Protein 8Q0P (pdb70)

B-factor: mean 51.26, std 19.12, range [24.91, 151.83]

Sequence (1398 aa):
TTLLHNAKAQVTTPCGASHYMRHITRQAESALQAGLKTAQSALSEAAKAIETIKTETKNFLAGFAAAAELAGQQTIVSEIKSAQVQDVNTLTAAQAVTTPGIIQVKPKLTIASTAACFNDDGSPVSGEPTLKFFVVSANTPGTTHNELLTICGHGSTGTAPSTGCQNDATSIGIKGGDFLKTAAVTTTRLASSAGKTYPAITSTTTIPNDKTLNKAVTAIRELETAVAALDAISDTLLHNAKAQVTTPCGASHYMRHITRQAESALQAGLKTAQSASEAAKAIETIKTETKNFLAGFAAAAELAGQQTIVSEIKSAQVQDVNTLTAAQAVTTPGIIQVKPKLTIASTAACFNDDGSPVGEPTLKFFVVSANTPGTTHNELLTICGHGSTGTAPSTGCQNDATSIGIKGGDFLKTAAVTTTRLASSAGKTYPAITSTTTIPNDKTLNKAVTAIRELETAVAALDAITTLLHNAKAQVTTPCGASHYMRHITRQAESSALQAGLKTAQSALSEAAKAIETIKTETKNFLAGFAAAAELAGQQTIVSEIKSAQQVQDVNTLTAAQAVTTPGIIQVKPKLTIASTAACFNDDGSPVGEPTLKFFVVSANTPGTTHNELLTICGHGSTGTAPSTGCQNDATSIGIKGGDFLKTAAVTTTRLASSAGKTTYPAITSTTTIPNDKTLNKAVTAIRELETAVAALDAISDTLLHNAKAQVTTPCGASHYMRHITRQAESALQAGLKTAQSALSEAAKAIETIKTETKNFLAGFAAAAELAGQQTIVSEIKSAQVQDVNTLTAAQAVTTPGIIQVKPKLTIASTAACFNDDGSPVGEPTLKFFVVSANTTPGTTHNELLTICGHGSTGTTAPSTGCQNDATSIIGIKGGDFLKTAAVTTTRLASSAGKTYPAITSTTTIPNDKTLNKAVTAIRELETAVAALDAISTTLLHNAKAQVTTPCGASHYMRHITRQAESALQAGLKTAQSALETSEAAKAIETIKTETKNFLAGFAAAAELAGQQTIVSEIKSAQVQDVNTLTAAQAVTTPGIIQVKPKLTIASTAACFNDDGSPVGEPTLKFFVVSANTPGTTHNELLTICGHGSTGTAPSTGCQNDATSSIIGIKGGDFLKTAAVTTTRLASSAGKTYPAITSTTTIPNDKTLNKAVTAIRELETAVAALDAISTLLHNAKAQVTTPCGASHYMRHITRQAESALQAGLKTAQSALSEAAKAIETIKTETKNFLAGFAAAAELAGQQTIVSEIKSAQQVQDVNTLTAAQAVTTPGIIQVKPKLTIASTAACFNDDGSPVGEPTLKFFVVSANTPGTTHNELLTICGHGSSTGTAPSTGCQNDATSIGIKGGDFLKTAAVTTTRLASSAGKTYPAITSTTTIPNDKTLNKAVTAIRELETAVAALDAIS

Secondary structure (DSSP, 8-state):
----S-TT----SHHHHHHHHHHHHHHHHHHHHHHHHHHHHT--HHHHHHHHHHHHHHHHHHHHHHHHHHHHHHHHHHHHTT-EEPPEEEEEHHHHTSTTT--B--EE----SSSTTB-TTS-B-----EEEEEEEEEPPPPSSTTSSSEEEEESSTT--GGG--BS--SEEEEE-EESEEEEEEEEE-EE-SSSEEPPPP--TTSBS-HHHHHHHHHHHHHHHHHHHHHHHHT-/---S-TT----SHHHHHHHHHHHHHHHHHHHHHHHHHHH---HHHHHHHHHHHTHHHHHHHHHHHHHHHHHHHHHHHHTT-EEPPEEEEETTTTTSTTT--B--EE----SSSTTB-TTS-B----EEEEEEEEEPPPPSSTTSSSEEEEESSTT--GGG---S--SEEEEE-EESEEEEEEEEE-EEETTEEEPPPP--SSSBS-HHHHHHHHHHHHHHHHHHHHHHH-/----S-TT----SHHHHHHHHHHHHHHHHHHHHHHHHHHHHH--HHHHHHHHHHHHHHHHHHHHHHHHHHHHHHHHHHHHTT-EEPPEEEEEGGGTTSTTT--B--EE----SSSTTB-TTS-B----EEEEEEEEEPPPPSSTTSSSEEEEESSTT--GGG---S--SEEEEE-EESEEEEEEEEE-EEETTEEEPPPP--TTSBS-HHHHHHHHHHHHHHHHHHHHHHHH--/---S-TT----SHHHHHHHHHHHHHHHHHHHHHHHHHHHHT--HHHHHHHHHHHHHHHHHHHHHHHHHHHHHHHHHHHHTT-EEPPEEEEEHHHHTSTTT--B--EE----SSSTTB-TTS-B----EEEEEEEEEPPPPSSTTSSSEEEEESSTT--GGG---S--SEEEEE-EESEEEEEEEEE-EE-SS-EEPPPP--SSSBS-HHHHHHHHHHHHHHHHHHHHHHHT-/----S-SS----SHHHHHHHHHHHHHHHHHHHHHHHHHHHHHHH--HHHHHHHHHHHHHHHHHHHHHHHHHHHHHHHHHHHHTT-EEPPEEEEETTTTTSTTT--B--EE----SSSTTB-TTS-B----EEEEEEEEEPPPPSSTTSSSEEEEESSTT--GGG---S--SEEEEE-EESEEEEEEEEE-EEETTEEEPPPP--SSSBS-HHHHHHHHHHHHHHHHHHHHHHTT-/---S-TT----SHHHHHHHHHHHHHHHHHHHHHHHHHHHHT--HHHHHHHHHHHHHHHHHHHHHHHHHHHHHHHHHHHHTT-EEPPEEEEEGGGTTSTTT--B--EE----SSSTTB-TTS-B----EEEEEEEEEPPPPSSTTSSSEEEEESSTT--GGG---S--SEEEEE-EESEEEEEEEEE-EEETTEEEPPPP--SSSBS-HHHHHHHHHHHHHHHHHHHHHHHH-

Solvent-accessible surface area: 55932 Å² total; per-residue (Å²): 142,41,118,10,30,52,105,100,37,146,13,83,49,6,21,9,1,0,23,18,0,33,37,1,13,136,49,0,38,50,2,10,43,50,0,2,124,40,0,44,87,47,110,126,63,7,52,98,1,9,83,37,4,40,93,34,6,144,49,4,2,43,0,3,16,11,0,2,26,0,0,0,5,0,2,1,0,18,20,4,83,32,1,73,3,64,67,20,80,3,44,50,15,68,99,0,0,16,75,140,22,12,5,35,0,74,11,97,12,85,42,29,95,25,11,5,8,25,58,116,122,41,42,77,66,90,130,68,18,54,0,47,0,19,3,0,23,30,26,87,22,5,85,32,63,71,67,62,0,0,1,1,0,28,33,62,75,49,23,38,1,90,102,20,9,75,82,50,20,81,0,0,0,0,46,4,18,61,2,9,101,43,54,46,22,73,3,63,34,88,75,43,134,108,38,79,66,20,57,77,6,122,13,101,92,18,0,3,7,16,103,13,0,41,94,10,6,82,18,0,47,62,0,12,59,0,3,62,28,3,21,67,14,59,144,66,142,10,32,44,107,188,32,166,21,96,59,4,25,24,0,0,32,21,0,25,36,0,12,134,50,0,37,53,1,12,46,59,3,1,141,52,3,53,75,102,109,107,13,36,120,2,2,80,29,4,40,86,29,7,140,39,4,1,50,0,4,19,12,0,2,28,0,0,0,3,1,3,1,0,17,18,2,87,31,3,55,3,64,74,16,79,3,43,45,14,68,80,0,0,11,59,117,23,10,5,36,0,65,9,77,20,78,44,27,95,24,11,6,9,27,51,127,120,34,48,80,119,126,65,19,57,0,60,0,19,5,0,22,32,24,75,24,4,86,33,56,38,52,52,0,0,0,0,0,18,32,62,77,48,20,38,2,27,14,0,1,49,95,48,20,80,0,0,0,0,25,6,23,74,1,8,74,52,60,27,7,18,0,61,34,103,67,64,133,75,39,86,60,24,49,68,4,30,4,88,91,11,0,5,5,13,92,11,0,39,96,9,7,90,21,0,53,65,0,13,60,0,3,62,36,5,62,92,60,138,32,125,10,33,31,102,173,39,160,22,95,65,4,23,22,0,0,30,19,1,26,30,0,12,133,49,0,24,50,1,12,41,42,0,1,74,47,1,53,90,54,81,105,129,4,38,156,6,4,91,38,4,32,82,35,6,144,51,5,1,42,0,4,16,8,0,2,26,0,0,0,4,0,3,1,0,16,20,2,76,34,0,51,3,63,68,17,82,2,45,45,16,68,100,0,0,18,75,138,22,11,5,37,0,63,8,86,19,77,43,30,94,26,12,5,10,28,61,121,124,41,47,82,104,76,53,21,53,0,58,0,21,2,0,26,31,21,86,23,4,88,34,62,70,67,64,0,0,0,0,0,28,32,62,72,49,20,38,1,88,104,20,8,76,90,48,20,74,0,1,0,0,42,5,22,72,2,8,92,51,54,46,24,74,4,64,37,85,79,41,135,108,37,84,56,22,54,76,5,122,13,99,92,17,0,3,7,18,98,14,0,39,97,12,8,84,17,0,46,60,0,14,61,0,4,61,30,3,21,71,34,45,117,75,144,11,31,56,108,102,37,165,19,79,67,4,23,23,0,0,30,21,0,28,37,0,12,133,48,0,40,57,1,12,42,48,0,1,124,42,1,55,89,44,96,122,137,5,39,62,2,2,87,36,3,48,84,33,6,136,54,4,0,45,0,4,18,10,0,2,30,1,0,0,4,1,3,1,0,17,18,3,88,32,3,54,3,68,71,18,83,3,45,47,15,68,97,1,1,18,76,137,21,11,6,36,0,65,9,86,21,75,46,29,97,30,11,5,8,20,65,121,118,36,45,80,114,133,68,14,55,0,59,0,19,4,0,23,30,18,87,32,4,89,31,63,65,66,66,0,0,0,1,0,22,31,62,74,48,26,39,2,94,101,19,11,74,95,47,18,80,0,1,0,0,40,5,23,70,2,7,88,49,57,46,24,72,7,59,38,111,63,62,127,108,31,89,87,19,63,83,13,120,14,91,90,13,0,4,7,15,98,13,0,41,93,12,6,88,17,1,54,64,0,11,59,0,3,63,27,4,52,85,30,105,156,37,128,11,32,56,97,182,31,158,22,93,65,6,23,24,0,0,29,20,0,27,42,1,12,126,47,0,34,48,0,6,47,33,0,1,95,34,2,35,62,38,39,114,154,122,118,8,40,131,6,1,80,21,3,60,79,33,1,144,52,1,1,45,0,5,17,12,0,2,25,0,0,0,4,0,3,1,0,20,21,1,78,33,1,76,3,69,69,19,82,4,44,47,15,68,100,1,0,18,76,137,24,11,5,35,0,61,9,84,13,79,43,28,100,30,12,6,10,28,60,114,121,35,45,80,108,108,39,21,54,0,59,0,18,3,0,24,31,22,75,24,3,86,31,56,40,61,52,0,0,0,1,0,17,33,63,76,50,18,34,2,23,9,1,0,50,96,50,20,80,0,1,0,0,29,5,23,66,2,9,62,57,54,30,3,16,1,62,38,106,69,48,131,107,34,79,69,17,47,68,3,28,6,88,91,14,0,4,8,18,89,12,0,38,94,13,5,87,18,0,56,64,0,14,60,0,4,63,30,2,31,88,32,99,72,148,9,32,54,96,182,31,153,18,98,62,5,25,25,1,0,31,21,2,28,34,0,12,138,47,0,41,58,2,10,51,47,0,1,116,27,0,52,77,47,95,128,144,8,26,64,5,4,78,49,3,47,81,29,6,130,47,3,2,48,0,3,17,11,0,2,30,0,0,0,4,0,3,1,0,12,20,1,87,36,0,62,1,62,74,18,82,3,45,46,15,68,98,0,0,19,75,138,24,10,6,35,0,66,9,85,14,75,46,27,98,27,11,8,10,27,58,104,125,43,44,84,109,128,70,16,56,0,60,0,20,5,0,22,30,16,85,22,4,86,30,64,68,70,66,0,0,0,1,0,20,30,66,73,50,19,37,1,95,103,20,10,76,95,48,20,78,0,1,0,0,38,5,23,82,1,6,90,54,62,45,24,71,6,64,34,115,60,61,134,109,33,81,87,19,61,84,13,121,14,90,90,14,0,4,5,15,96,12,0,38,94,12,6,86,19,0,54,67,0,13,64,0,5,62,30,2,52,76,38,87

Structure (mmCIF, N/CA/C/O backbone):
data_8Q0P
#
_entry.id   8Q0P
#
_cell.length_a   174.329
_cell.length_b   84.422
_cell.length_c   120.095
_cell.angle_alpha   90.00
_cell.angle_beta   100.89
_cell.angle_gamma   90.00
#
_symmetry.space_group_name_H-M   'C 1 2 1'
#
loop_
_entity.id
_entity.type
_entity.pdbx_description
1 polymer 'Variant surface glycoprotein MITat 1.21'
2 water water
#
loop_
_atom_site.group_PDB
_atom_site.id
_atom_site.type_symbol
_atom_site.label_atom_id
_atom_site.label_alt_id
_atom_site.label_comp_id
_atom_site.label_asym_id
_atom_site.label_entity_id
_atom_site.label_seq_id
_atom_site.pdbx_PDB_ins_code
_atom_site.Cartn_x
_atom_site.Cartn_y
_atom_site.Cartn_z
_atom_site.occupancy
_atom_site.B_iso_or_equiv
_atom_site.auth_seq_id
_atom_site.auth_comp_id
_atom_site.auth_asym_id
_atom_site.auth_atom_id
_atom_site.pdbx_PDB_model_num
ATOM 1 N N . THR A 1 22 ? 3.015 -33.539 -81.070 1.00 95.16 22 THR A N 1
ATOM 2 C CA . THR A 1 22 ? 2.911 -33.684 -79.624 1.00 94.27 22 THR A CA 1
ATOM 3 C C . THR A 1 22 ? 1.568 -33.149 -79.120 1.00 89.57 22 THR A C 1
ATOM 4 O O . THR A 1 22 ? 1.032 -32.186 -79.670 1.00 89.51 22 THR A O 1
ATOM 8 N N . THR A 1 23 ? 1.024 -33.784 -78.081 1.00 80.84 23 THR A N 1
ATOM 9 C CA . THR A 1 23 ? -0.275 -33.407 -77.533 1.00 86.20 23 THR A CA 1
ATOM 10 C C . THR A 1 23 ? -0.095 -32.356 -76.443 1.00 75.02 23 THR A C 1
ATOM 11 O O . THR A 1 23 ? 0.692 -32.544 -75.510 1.00 70.84 23 THR A O 1
ATOM 15 N N . LEU A 1 24 ? -0.830 -31.254 -76.565 1.00 74.05 24 LEU A N 1
ATOM 16 C CA . LEU A 1 24 ? -0.731 -30.139 -75.625 1.00 67.18 24 LEU A CA 1
ATOM 17 C C . LEU A 1 24 ? -1.770 -30.342 -74.525 1.00 74.11 24 LEU A C 1
ATOM 18 O O . LEU A 1 24 ? -2.940 -29.984 -74.686 1.00 72.25 24 LEU A O 1
ATOM 23 N N . LEU A 1 25 ? -1.336 -30.914 -73.395 1.00 64.69 25 LEU A N 1
ATOM 24 C CA . LEU A 1 25 ? -2.249 -31.141 -72.277 1.00 63.90 25 LEU A CA 1
ATOM 25 C C . LEU A 1 25 ? -2.837 -29.837 -71.763 1.00 63.67 25 LEU A C 1
ATOM 26 O O . LEU A 1 25 ? -3.999 -29.791 -71.350 1.00 58.06 25 LEU A O 1
ATOM 31 N N . HIS A 1 26 ? -2.048 -28.773 -71.772 1.00 66.36 26 HIS A N 1
ATOM 32 C CA . HIS A 1 26 ? -2.442 -27.502 -71.188 1.00 66.29 26 HIS A CA 1
ATOM 33 C C . HIS A 1 26 ? -2.983 -26.573 -72.267 1.00 71.83 26 HIS A C 1
ATOM 34 O O . HIS A 1 26 ? -2.490 -26.564 -73.400 1.00 68.60 26 HIS A O 1
ATOM 41 N N . ASN A 1 27 ? -4.011 -25.806 -71.907 1.00 68.83 27 ASN A N 1
ATOM 42 C CA . ASN A 1 27 ? -4.663 -24.876 -72.825 1.00 81.48 27 ASN A CA 1
ATOM 43 C C . ASN A 1 27 ? -4.013 -23.505 -72.678 1.00 85.31 27 ASN A C 1
ATOM 44 O O . ASN A 1 27 ? -4.177 -22.839 -71.650 1.00 83.21 27 ASN A O 1
ATOM 49 N N . ALA A 1 28 ? -3.276 -23.081 -73.711 1.00 85.38 28 ALA A N 1
ATOM 50 C CA . ALA A 1 28 ? -2.590 -21.794 -73.657 1.00 85.20 28 ALA A CA 1
ATOM 51 C C . ALA A 1 28 ? -3.563 -20.624 -73.743 1.00 90.25 28 ALA A C 1
ATOM 52 O O . ALA A 1 28 ? -3.284 -19.549 -73.198 1.00 90.27 28 ALA A O 1
ATOM 54 N N . LYS A 1 29 ? -4.697 -20.806 -74.421 1.00 90.85 29 LYS A N 1
ATOM 55 C CA . LYS A 1 29 ? -5.686 -19.752 -74.596 1.00 93.39 29 LYS A CA 1
ATOM 56 C C . LYS A 1 29 ? -6.713 -19.717 -73.470 1.00 89.93 29 LYS A C 1
ATOM 57 O O . LYS A 1 29 ? -7.773 -19.101 -73.629 1.00 92.37 29 LYS A O 1
ATOM 59 N N . ALA A 1 30 ? -6.426 -20.361 -72.343 1.00 88.85 30 ALA A N 1
ATOM 60 C CA . ALA A 1 30 ? -7.314 -20.365 -71.190 1.00 92.86 30 ALA A CA 1
ATOM 61 C C . ALA A 1 30 ? -6.796 -19.381 -70.152 1.00 90.68 30 ALA A C 1
ATOM 62 O O . ALA A 1 30 ? -5.622 -19.433 -69.772 1.00 96.52 30 ALA A O 1
ATOM 64 N N . GLN A 1 31 ? -7.663 -18.482 -69.704 1.00 83.71 31 GLN A N 1
ATOM 65 C CA . GLN A 1 31 ? -7.342 -17.581 -68.603 1.00 81.80 31 GLN A CA 1
ATOM 66 C C . GLN A 1 31 ? -8.258 -17.933 -67.435 1.00 66.10 31 GLN A C 1
ATOM 67 O O . GLN A 1 31 ? -9.453 -17.619 -67.447 1.00 67.55 31 GLN A O 1
ATOM 73 N N . VAL A 1 32 ? -7.688 -18.589 -66.429 1.00 55.11 32 VAL A N 1
ATOM 74 C CA . VAL A 1 32 ? -8.442 -19.062 -65.275 1.00 51.86 32 VAL A CA 1
ATOM 75 C C . VAL A 1 32 ? -8.618 -17.895 -64.312 1.00 44.01 32 VAL A C 1
ATOM 76 O O . VAL A 1 32 ? -7.642 -17.378 -63.767 1.00 48.97 32 VAL A O 1
ATOM 80 N N . THR A 1 33 ? -9.862 -17.465 -64.113 1.00 47.46 33 THR A N 1
ATOM 81 C CA . THR A 1 33 ? -10.160 -16.402 -63.165 1.00 41.44 33 THR A CA 1
ATOM 82 C C . THR A 1 33 ? -11.322 -16.731 -62.240 1.00 44.33 33 THR A C 1
ATOM 83 O O . THR A 1 33 ? -11.739 -15.861 -61.468 1.00 39.88 33 THR A O 1
ATOM 87 N N . THR A 1 34 ? -11.883 -17.928 -62.326 1.00 40.47 34 THR A N 1
ATOM 88 C CA . THR A 1 34 ? -13.002 -18.357 -61.502 1.00 37.01 34 THR A CA 1
ATOM 89 C C . THR A 1 34 ? -12.833 -19.829 -61.186 1.00 42.47 34 THR A C 1
ATOM 90 O O . THR A 1 34 ? -12.196 -20.570 -61.948 1.00 39.79 34 THR A O 1
ATOM 94 N N . PRO A 1 35 ? -13.411 -20.297 -60.078 1.00 41.95 35 PRO A N 1
ATOM 95 C CA . PRO A 1 35 ? -13.429 -21.742 -59.807 1.00 40.82 35 PRO A CA 1
ATOM 96 C C . PRO A 1 35 ? -13.992 -22.576 -60.949 1.00 38.58 35 PRO A C 1
ATOM 97 O O . PRO A 1 35 ? -13.407 -23.610 -61.283 1.00 35.72 35 PRO A O 1
ATOM 101 N N . CYS A 1 36 ? -15.102 -22.171 -61.568 1.00 37.06 36 CYS A N 1
ATOM 102 C CA . CYS A 1 36 ? -15.599 -22.960 -62.692 1.00 41.57 36 CYS A CA 1
ATOM 103 C C . CYS A 1 36 ? -14.584 -22.981 -63.832 1.00 43.60 36 CYS A C 1
ATOM 104 O O . CYS A 1 36 ? -14.422 -24.004 -64.507 1.00 40.63 36 CYS A O 1
ATOM 107 N N . GLY A 1 37 ? -13.866 -21.872 -64.042 1.00 39.32 37 GLY A N 1
ATOM 108 C CA . GLY A 1 37 ? -12.799 -21.871 -65.032 1.00 36.96 37 GLY A CA 1
ATOM 109 C C . GLY A 1 37 ? -11.697 -22.861 -64.701 1.00 38.18 37 GLY A C 1
ATOM 110 O O . GLY A 1 37 ? -11.212 -23.581 -65.577 1.00 37.22 37 GLY A O 1
ATOM 111 N N . ALA A 1 38 ? -11.286 -22.910 -63.431 1.00 33.35 38 ALA A N 1
ATOM 112 C CA . ALA A 1 38 ? -10.266 -23.862 -63.017 1.00 37.84 38 ALA A CA 1
ATOM 113 C C . ALA A 1 38 ? -10.724 -25.298 -63.250 1.00 41.53 38 ALA A C 1
ATOM 114 O O . ALA A 1 38 ? -9.922 -26.158 -63.634 1.00 39.21 38 ALA A O 1
ATOM 116 N N . SER A 1 39 ? -12.010 -25.576 -63.038 1.00 37.54 39 SER A N 1
ATOM 117 C CA . SER A 1 39 ? -12.496 -26.935 -63.256 1.00 39.02 39 SER A CA 1
ATOM 118 C C . SER A 1 39 ? -12.474 -27.298 -64.736 1.00 33.22 39 SER A C 1
ATOM 119 O O . SER A 1 39 ? -12.097 -28.416 -65.093 1.00 38.24 39 SER A O 1
ATOM 122 N N . HIS A 1 40 ? -12.860 -26.371 -65.614 1.00 32.76 40 HIS A N 1
ATOM 123 C CA . HIS A 1 40 ? -12.806 -26.656 -67.046 1.00 42.61 40 HIS A CA 1
ATOM 124 C C . HIS A 1 40 ? -11.372 -26.816 -67.544 1.00 40.45 40 HIS A C 1
ATOM 125 O O . HIS A 1 40 ? -11.127 -27.603 -68.467 1.00 42.05 40 HIS A O 1
ATOM 132 N N . TYR A 1 41 ? -10.419 -26.078 -66.966 1.00 39.80 41 TYR A N 1
ATOM 133 C CA . TYR A 1 41 ? -9.017 -26.257 -67.342 1.00 41.24 41 TYR A CA 1
ATOM 134 C C . TYR A 1 41 ? -8.554 -27.680 -67.038 1.00 42.82 41 TYR A C 1
ATOM 135 O O . TYR A 1 41 ? -7.858 -28.302 -67.850 1.00 39.53 41 TYR A O 1
ATOM 144 N N . MET A 1 42 ? -8.943 -28.212 -65.874 1.00 38.25 42 MET A N 1
ATOM 145 C CA . MET A 1 42 ? -8.594 -29.583 -65.510 1.00 39.27 42 MET A CA 1
ATOM 146 C C . MET A 1 42 ? -9.251 -30.596 -66.438 1.00 37.25 42 MET A C 1
ATOM 147 O O . MET A 1 42 ? -8.631 -31.599 -66.804 1.00 41.92 42 MET A O 1
ATOM 152 N N . ARG A 1 43 ? -10.515 -30.377 -66.799 1.00 37.07 43 ARG A N 1
ATOM 153 C CA . ARG A 1 43 ? -11.179 -31.292 -67.722 1.00 40.67 43 ARG A CA 1
ATOM 154 C C . ARG A 1 43 ? -10.519 -31.270 -69.093 1.00 43.66 43 ARG A C 1
ATOM 155 O O . ARG A 1 43 ? -10.503 -32.290 -69.791 1.00 44.15 43 ARG A O 1
ATOM 163 N N . HIS A 1 44 ? -9.973 -30.119 -69.492 1.00 37.60 44 HIS A N 1
ATOM 164 C CA . HIS A 1 44 ? -9.228 -30.033 -70.744 1.00 40.73 44 HIS A CA 1
ATOM 165 C C . HIS A 1 44 ? -7.987 -30.918 -70.706 1.00 42.01 44 HIS A C 1
ATOM 166 O O . HIS A 1 44 ? -7.618 -31.530 -71.714 1.00 43.26 44 HIS A O 1
ATOM 173 N N . ILE A 1 45 ? -7.324 -30.989 -69.552 1.00 34.20 45 ILE A N 1
ATOM 174 C CA . ILE A 1 45 ? -6.198 -31.901 -69.398 1.00 38.80 45 ILE A CA 1
ATOM 175 C C . ILE A 1 45 ? -6.639 -33.341 -69.637 1.00 41.81 45 ILE A C 1
ATOM 176 O O . ILE A 1 45 ? -5.964 -34.096 -70.348 1.00 46.89 45 ILE A O 1
ATOM 181 N N . THR A 1 46 ? -7.785 -33.744 -69.072 1.00 38.09 46 THR A N 1
ATOM 182 C CA . THR A 1 46 ? -8.229 -35.123 -69.265 1.00 42.91 46 THR A CA 1
ATOM 183 C C . THR A 1 46 ? -8.587 -35.395 -70.722 1.00 44.22 46 THR A C 1
ATOM 184 O O . THR A 1 46 ? -8.277 -36.471 -71.245 1.00 42.87 46 THR A O 1
ATOM 188 N N . ARG A 1 47 ? -9.239 -34.438 -71.398 1.00 38.65 47 ARG A N 1
ATOM 189 C CA . ARG A 1 47 ? -9.557 -34.632 -72.813 1.00 43.21 47 ARG A CA 1
ATOM 190 C C . ARG A 1 47 ? -8.292 -34.796 -73.646 1.00 44.55 47 ARG A C 1
ATOM 191 O O . ARG A 1 47 ? -8.221 -35.675 -74.515 1.00 46.87 47 ARG A O 1
ATOM 199 N N . GLN A 1 48 ? -7.285 -33.954 -73.400 1.00 44.58 48 GLN A N 1
ATOM 200 C CA . GLN A 1 48 ? -6.038 -34.057 -74.149 1.00 47.73 48 GLN A CA 1
ATOM 201 C C . GLN A 1 48 ? -5.303 -35.348 -73.815 1.00 41.78 48 GLN A C 1
ATOM 202 O O . GLN A 1 48 ? -4.746 -35.994 -74.708 1.00 46.04 48 GLN A O 1
ATOM 208 N N . ALA A 1 49 ? -5.297 -35.741 -72.537 1.00 41.82 49 ALA A N 1
ATOM 209 C CA . ALA A 1 49 ? -4.668 -36.999 -72.144 1.00 47.30 49 ALA A CA 1
ATOM 210 C C . ALA A 1 49 ? -5.309 -38.185 -72.856 1.00 49.59 49 ALA A C 1
ATOM 211 O O . ALA A 1 49 ? -4.612 -39.111 -73.292 1.00 53.21 49 ALA A O 1
ATOM 213 N N . GLU A 1 50 ? -6.639 -38.170 -72.979 1.00 47.08 50 GLU A N 1
ATOM 214 C CA . GLU A 1 50 ? -7.344 -39.244 -73.672 1.00 55.72 50 GLU A CA 1
ATOM 215 C C . GLU A 1 50 ? -6.948 -39.318 -75.140 1.00 53.64 50 GLU A C 1
ATOM 216 O O . GLU A 1 50 ? -6.712 -40.410 -75.670 1.00 59.10 50 GLU A O 1
ATOM 222 N N . SER A 1 51 ? -6.882 -38.171 -75.820 1.00 49.77 51 SER A N 1
ATOM 223 C CA . SER A 1 51 ? -6.491 -38.187 -77.227 1.00 57.21 51 SER A CA 1
ATOM 224 C C . SER A 1 51 ? -5.098 -38.787 -77.410 1.00 57.89 51 SER A C 1
ATOM 225 O O . SER A 1 51 ? -4.858 -39.530 -78.371 1.00 53.62 51 SER A O 1
ATOM 228 N N . ALA A 1 52 ? -4.170 -38.498 -76.491 1.00 54.70 52 ALA A N 1
ATOM 229 C CA . ALA A 1 52 ? -2.834 -39.078 -76.616 1.00 57.31 52 ALA A CA 1
ATOM 230 C C . ALA A 1 52 ? -2.874 -40.591 -76.435 1.00 55.92 52 ALA A C 1
ATOM 231 O O . ALA A 1 52 ? -2.176 -41.325 -77.146 1.00 58.71 52 ALA A O 1
ATOM 233 N N . LEU A 1 53 ? -3.700 -41.079 -75.504 1.00 53.70 53 LEU A N 1
ATOM 234 C CA . LEU A 1 53 ? -3.832 -42.523 -75.329 1.00 54.90 53 LEU A CA 1
ATOM 235 C C . LEU A 1 53 ? -4.423 -43.181 -76.569 1.00 63.04 53 LEU A C 1
ATOM 236 O O . LEU A 1 53 ? -3.940 -44.233 -77.008 1.00 59.96 53 LEU A O 1
ATOM 241 N N . GLN A 1 54 ? -5.462 -42.574 -77.152 1.00 52.45 54 GLN A N 1
ATOM 242 C CA . GLN A 1 54 ? -6.084 -43.149 -78.342 1.00 52.61 54 GLN A CA 1
ATOM 243 C C . GLN A 1 54 ? -5.093 -43.244 -79.496 1.00 64.37 54 GLN A C 1
ATOM 244 O O . GLN A 1 54 ? -5.025 -44.275 -80.178 1.00 60.76 54 GLN A O 1
ATOM 250 N N . ALA A 1 55 ? -4.311 -42.182 -79.727 1.00 60.41 55 ALA A N 1
ATOM 251 C CA . ALA A 1 55 ? -3.352 -42.194 -80.829 1.00 64.11 55 ALA A CA 1
ATOM 252 C C . ALA A 1 55 ? -2.302 -43.279 -80.631 1.00 57.94 55 ALA A C 1
ATOM 253 O O . ALA A 1 55 ? -1.920 -43.961 -81.588 1.00 76.22 55 ALA A O 1
ATOM 255 N N . GLY A 1 56 ? -1.833 -43.461 -79.394 1.00 64.89 56 GLY A N 1
ATOM 256 C CA . GLY A 1 56 ? -0.944 -44.574 -79.107 1.00 63.33 56 GLY A CA 1
ATOM 257 C C . GLY A 1 56 ? -1.593 -45.919 -79.373 1.00 71.98 56 GLY A C 1
ATOM 258 O O . GLY A 1 56 ? -0.968 -46.819 -79.945 1.00 69.86 56 GLY A O 1
ATOM 259 N N . LEU A 1 57 ? -2.857 -46.071 -78.968 1.00 66.48 57 LEU A N 1
ATOM 260 C CA . LEU A 1 57 ? -3.610 -47.284 -79.273 1.00 68.26 57 LEU A CA 1
ATOM 261 C C . LEU A 1 57 ? -3.737 -47.496 -80.776 1.00 73.40 57 LEU A C 1
ATOM 262 O O . LEU A 1 57 ? -3.582 -48.621 -81.269 1.00 75.33 57 LEU A O 1
ATOM 267 N N . LYS A 1 58 ? -4.031 -46.427 -81.520 1.00 67.41 58 LYS A N 1
ATOM 268 C CA . LYS A 1 58 ? -4.186 -46.549 -82.965 1.00 75.61 58 LYS A CA 1
ATOM 269 C C . LYS A 1 58 ? -2.857 -46.865 -83.637 1.00 79.92 58 LYS A C 1
ATOM 270 O O . LYS A 1 58 ? -2.812 -47.627 -84.610 1.00 83.86 58 LYS A O 1
ATOM 276 N N . THR A 1 59 ? -1.764 -46.287 -83.135 1.00 75.21 59 THR A N 1
ATOM 277 C CA . THR A 1 59 ? -0.453 -46.589 -83.697 1.00 77.85 59 THR A CA 1
ATOM 278 C C . THR A 1 59 ? -0.108 -48.059 -83.509 1.00 76.95 59 THR A C 1
ATOM 279 O O . THR A 1 59 ? 0.372 -48.716 -84.440 1.00 81.65 59 THR A O 1
ATOM 283 N N . ALA A 1 60 ? -0.370 -48.602 -82.318 1.00 75.71 60 ALA A N 1
ATOM 284 C CA . ALA A 1 60 ? -0.160 -50.031 -82.110 1.00 84.90 60 ALA A CA 1
ATOM 285 C C . ALA A 1 60 ? -1.112 -50.866 -82.958 1.00 86.54 60 ALA A C 1
ATOM 286 O O . ALA A 1 60 ? -0.730 -51.936 -83.444 1.00 94.97 60 ALA A O 1
ATOM 288 N N . GLN A 1 61 ? -2.344 -50.391 -83.151 1.00 96.50 61 GLN A N 1
ATOM 289 C CA . GLN A 1 61 ? -3.307 -51.123 -83.967 1.00 92.42 61 GLN A CA 1
ATOM 290 C C . GLN A 1 61 ? -2.897 -51.135 -85.435 1.00 97.52 61 GLN A C 1
ATOM 291 O O . GLN A 1 61 ? -3.062 -52.151 -86.123 1.00 96.87 61 GLN A O 1
ATOM 297 N N . SER A 1 62 ? -2.364 -50.015 -85.935 1.00 89.30 62 SER A N 1
ATOM 298 C CA . SER A 1 62 ? -1.944 -49.961 -87.332 1.00 93.08 62 SER A CA 1
ATOM 299 C C . SER A 1 62 ? -0.745 -50.864 -87.594 1.00 93.75 62 SER A C 1
ATOM 300 O O . SER A 1 62 ? -0.572 -51.351 -88.717 1.00 96.20 62 SER A O 1
ATOM 303 N N . ALA A 1 63 ? 0.080 -51.106 -86.576 1.00 93.19 63 ALA A N 1
ATOM 304 C CA . ALA A 1 63 ? 1.240 -51.979 -86.677 1.00 91.57 63 ALA A CA 1
ATOM 305 C C . ALA A 1 63 ? 0.881 -53.457 -86.581 1.00 105.87 63 ALA A C 1
ATOM 306 O O . ALA A 1 63 ? 1.758 -54.275 -86.281 1.00 112.76 63 ALA A O 1
ATOM 308 N N . LEU A 1 64 ? -0.373 -53.822 -86.829 1.00 108.72 64 LEU A N 1
ATOM 309 C CA . LEU A 1 64 ? -0.785 -55.219 -86.764 1.00 111.34 64 LEU A CA 1
ATOM 310 C C . LEU A 1 64 ? -1.451 -55.656 -88.064 1.00 113.71 64 LEU A C 1
ATOM 311 O O . LEU A 1 64 ? -1.600 -54.863 -88.993 1.00 117.57 64 LEU A O 1
ATOM 316 N N . SER A 1 94 ? 8.770 -56.739 -83.128 1.00 104.13 94 SER A N 1
ATOM 317 C CA . SER A 1 94 ? 7.805 -55.942 -83.878 1.00 103.58 94 SER A CA 1
ATOM 318 C C . SER A 1 94 ? 7.551 -54.613 -83.179 1.00 105.36 94 SER A C 1
ATOM 319 O O . SER A 1 94 ? 7.673 -54.514 -81.958 1.00 107.29 94 SER A O 1
ATOM 322 N N . GLU A 1 95 ? 7.187 -53.590 -83.956 1.00 100.78 95 GLU A N 1
ATOM 323 C CA . GLU A 1 95 ? 6.911 -52.284 -83.366 1.00 100.57 95 GLU A CA 1
ATOM 324 C C . GLU A 1 95 ? 5.651 -52.304 -82.506 1.00 99.32 95 GLU A C 1
ATOM 325 O O . GLU A 1 95 ? 5.543 -51.528 -81.550 1.00 92.23 95 GLU A O 1
ATOM 327 N N . ALA A 1 96 ? 4.689 -53.176 -82.819 1.00 99.81 96 ALA A N 1
ATOM 328 C CA . ALA A 1 96 ? 3.497 -53.273 -81.983 1.00 85.65 96 ALA A CA 1
ATOM 329 C C . ALA A 1 96 ? 3.834 -53.800 -80.594 1.00 90.49 96 ALA A C 1
ATOM 330 O O . ALA A 1 96 ? 3.134 -53.485 -79.622 1.00 81.01 96 ALA A O 1
ATOM 332 N N . ALA A 1 97 ? 4.919 -54.552 -80.462 1.00 90.49 97 ALA A N 1
ATOM 333 C CA . ALA A 1 97 ? 5.191 -55.110 -79.122 1.00 84.95 97 ALA A CA 1
ATOM 334 C C . ALA A 1 97 ? 5.692 -53.994 -78.208 1.00 84.47 97 ALA A C 1
ATOM 335 O O . ALA A 1 97 ? 5.326 -53.988 -77.028 1.00 80.58 97 ALA A O 1
ATOM 337 N N . LYS A 1 98 ? 6.509 -53.097 -78.751 1.00 87.00 98 LYS A N 1
ATOM 338 C CA . LYS A 1 98 ? 7.104 -52.028 -77.913 1.00 92.14 98 LYS A CA 1
ATOM 339 C C . LYS A 1 98 ? 6.053 -50.940 -77.651 1.00 79.78 98 LYS A C 1
ATOM 340 O O . LYS A 1 98 ? 6.135 -50.290 -76.600 1.00 73.58 98 LYS A O 1
ATOM 346 N N . ALA A 1 99 ? 5.124 -50.746 -78.582 1.00 71.43 99 ALA A N 1
ATOM 347 C CA . ALA A 1 99 ? 4.041 -49.775 -78.348 1.00 80.19 99 ALA A CA 1
ATOM 348 C C . ALA A 1 99 ? 3.226 -50.268 -77.154 1.00 70.14 99 ALA A C 1
ATOM 349 O O . ALA A 1 99 ? 3.186 -49.572 -76.137 1.00 76.82 99 ALA A O 1
ATOM 351 N N . ILE A 1 100 ? 2.636 -51.449 -77.282 1.00 71.47 100 ILE A N 1
ATOM 352 C CA . ILE A 1 100 ? 1.868 -52.006 -76.172 1.00 70.55 100 ILE A CA 1
ATOM 353 C C . ILE A 1 100 ? 2.677 -51.952 -74.881 1.00 73.18 100 ILE A C 1
ATOM 354 O O . ILE A 1 100 ? 2.139 -51.649 -73.808 1.00 76.62 100 ILE A O 1
ATOM 359 N N . GLU A 1 101 ? 3.982 -52.233 -74.964 1.00 71.67 101 GLU A N 1
ATOM 360 C CA . GLU A 1 101 ? 4.840 -52.164 -73.782 1.00 74.09 101 GLU A CA 1
ATOM 361 C C . GLU A 1 101 ? 4.881 -50.759 -73.193 1.00 64.84 101 GLU A C 1
ATOM 362 O O . GLU A 1 101 ? 4.851 -50.596 -71.968 1.00 67.67 101 GLU A O 1
ATOM 368 N N . THR A 1 102 ? 4.964 -49.728 -74.039 1.00 65.17 102 THR A N 1
ATOM 369 C CA . THR A 1 102 ? 4.998 -48.365 -73.512 1.00 64.17 102 THR A CA 1
ATOM 370 C C . THR A 1 102 ? 3.660 -47.977 -72.898 1.00 63.92 102 THR A C 1
ATOM 371 O O . THR A 1 102 ? 3.617 -47.358 -71.828 1.00 58.97 102 THR A O 1
ATOM 375 N N . ILE A 1 103 ? 2.558 -48.327 -73.563 1.00 63.41 103 ILE A N 1
ATOM 376 C CA . ILE A 1 103 ? 1.237 -48.032 -73.018 1.00 58.40 103 ILE A CA 1
ATOM 377 C C . ILE A 1 103 ? 1.055 -48.722 -71.674 1.00 55.63 103 ILE A C 1
ATOM 378 O O . ILE A 1 103 ? 0.659 -48.096 -70.684 1.00 57.00 103 ILE A O 1
ATOM 383 N N . LYS A 1 104 ? 1.418 -49.993 -71.596 1.00 56.28 104 LYS A N 1
ATOM 384 C CA . LYS A 1 104 ? 1.194 -50.731 -70.331 1.00 66.47 104 LYS A CA 1
ATOM 385 C C . LYS A 1 104 ? 2.068 -50.144 -69.225 1.00 57.27 104 LYS A C 1
ATOM 386 O O . LYS A 1 104 ? 1.563 -49.936 -68.123 1.00 59.08 104 LYS A O 1
ATOM 392 N N . THR A 1 105 ? 3.335 -49.897 -69.522 1.00 57.27 105 THR A N 1
ATOM 393 C CA . THR A 1 105 ? 4.283 -49.413 -68.490 1.00 53.97 105 THR A CA 1
ATOM 394 C C . THR A 1 105 ? 3.838 -48.043 -67.975 1.00 57.90 105 THR A C 1
ATOM 395 O O . THR A 1 105 ? 4.070 -47.770 -66.793 1.00 61.07 105 THR A O 1
ATOM 399 N N . GLU A 1 106 ? 3.196 -47.243 -68.823 1.00 55.88 106 GLU A N 1
ATOM 400 C CA . GLU A 1 106 ? 2.839 -45.850 -68.447 1.00 54.88 106 GLU A CA 1
ATOM 401 C C . GLU A 1 106 ? 1.402 -45.753 -67.932 1.00 50.46 106 GLU A C 1
ATOM 402 O O . GLU A 1 106 ? 1.023 -44.665 -67.502 1.00 48.89 106 GLU A O 1
ATOM 408 N N . THR A 1 107 ? 0.659 -46.853 -67.940 1.00 53.20 107 THR A N 1
ATOM 409 C CA . THR A 1 107 ? -0.751 -46.800 -67.568 1.00 48.68 107 THR A CA 1
ATOM 410 C C . THR A 1 107 ? -0.923 -46.337 -66.126 1.00 48.53 107 THR A C 1
ATOM 411 O O . THR A 1 107 ? -1.792 -45.505 -65.835 1.00 49.43 107 THR A O 1
ATOM 415 N N . LYS A 1 108 ? -0.087 -46.845 -65.213 1.00 43.41 108 LYS A N 1
ATOM 416 C CA . LYS A 1 108 ? -0.184 -46.448 -63.809 1.00 47.75 108 LYS A CA 1
ATOM 417 C C . LYS A 1 108 ? 0.021 -44.946 -63.642 1.00 52.91 108 LYS A C 1
ATOM 418 O O . LYS A 1 108 ? -0.722 -44.286 -62.909 1.00 48.79 108 LYS A O 1
ATOM 424 N N . ASN A 1 109 ? 1.027 -44.386 -64.314 1.00 45.05 109 ASN A N 1
ATOM 425 C CA . ASN A 1 109 ? 1.260 -42.949 -64.219 1.00 45.40 109 ASN A CA 1
ATOM 426 C C . ASN A 1 109 ? 0.172 -42.172 -64.939 1.00 43.14 109 ASN A C 1
ATOM 427 O O . ASN A 1 109 ? -0.293 -41.134 -64.444 1.00 42.97 109 ASN A O 1
ATOM 432 N N . PHE A 1 110 ? -0.256 -42.668 -66.100 1.00 37.39 110 PHE A N 1
ATOM 433 C CA . PHE A 1 110 ? -1.321 -42.009 -66.847 1.00 36.51 110 PHE A CA 1
ATOM 434 C C . PHE A 1 110 ? -2.607 -41.927 -66.021 1.00 46.58 110 PHE A C 1
ATOM 435 O O . PHE A 1 110 ? -3.214 -40.856 -65.888 1.00 40.63 110 PHE A O 1
ATOM 443 N N . LEU A 1 111 ? -3.038 -43.053 -65.451 1.00 41.47 111 LEU A N 1
ATOM 444 C CA . LEU A 1 111 ? -4.320 -43.069 -64.751 1.00 39.59 111 LEU A CA 1
ATOM 445 C C . LEU A 1 111 ? -4.255 -42.342 -63.413 1.00 38.00 111 LEU A C 1
ATOM 446 O O . LEU A 1 111 ? -5.260 -41.772 -62.974 1.00 41.49 111 LEU A O 1
ATOM 451 N N . ALA A 1 112 ? -3.103 -42.354 -62.741 1.00 44.64 112 ALA A N 1
ATOM 452 C CA . ALA A 1 112 ? -3.001 -41.632 -61.477 1.00 41.87 112 ALA A CA 1
ATOM 453 C C . ALA A 1 112 ? -3.161 -40.132 -61.685 1.00 39.54 112 ALA A C 1
ATOM 454 O O . ALA A 1 112 ? -3.858 -39.461 -60.915 1.00 35.52 112 ALA A O 1
ATOM 456 N N . GLY A 1 113 ? -2.523 -39.583 -62.722 1.00 40.44 113 GLY A N 1
ATOM 457 C CA . GLY A 1 113 ? -2.653 -38.160 -62.983 1.00 39.12 113 GLY A CA 1
ATOM 458 C C . GLY A 1 113 ? -3.946 -37.782 -63.658 1.00 31.69 113 GLY A C 1
ATOM 459 O O . GLY A 1 113 ? -4.431 -36.660 -63.486 1.00 35.20 113 GLY A O 1
ATOM 460 N N . PHE A 1 114 ? -4.497 -38.688 -64.464 1.00 36.09 114 PHE A N 1
ATOM 461 C CA . PHE A 1 114 ? -5.828 -38.503 -65.028 1.00 34.13 114 PHE A CA 1
ATOM 462 C C . PHE A 1 114 ? -6.865 -38.404 -63.915 1.00 36.05 114 PHE A C 1
ATOM 463 O O . PHE A 1 114 ? -7.715 -37.505 -63.914 1.00 34.61 114 PHE A O 1
ATOM 471 N N . ALA A 1 115 ? -6.793 -39.323 -62.950 1.00 37.70 115 ALA A N 1
ATOM 472 C CA . ALA A 1 115 ? -7.675 -39.271 -61.790 1.00 36.07 115 ALA A CA 1
ATOM 473 C C . ALA A 1 115 ? -7.463 -37.993 -60.993 1.00 39.60 115 ALA A C 1
ATOM 474 O O . ALA A 1 115 ? -8.425 -37.401 -60.489 1.00 32.54 115 ALA A O 1
ATOM 476 N N . ALA A 1 116 ? -6.210 -37.538 -60.882 1.00 37.11 116 ALA A N 1
ATOM 477 C CA . ALA A 1 116 ? -5.946 -36.348 -60.079 1.00 36.24 116 ALA A CA 1
ATOM 478 C C . ALA A 1 116 ? -6.508 -35.101 -60.745 1.00 38.41 116 ALA A C 1
ATOM 479 O O . ALA A 1 116 ? -7.083 -34.239 -60.068 1.00 38.42 116 ALA A O 1
ATOM 481 N N . ALA A 1 117 ? -6.368 -34.987 -62.069 1.00 41.01 117 ALA A N 1
ATOM 482 C CA . ALA A 1 117 ? -6.977 -33.860 -62.772 1.00 36.26 117 ALA A CA 1
ATOM 483 C C . ALA A 1 117 ? -8.492 -33.855 -62.592 1.00 35.52 117 ALA A C 1
ATOM 484 O O . ALA A 1 117 ? -9.096 -32.801 -62.353 1.00 37.46 117 ALA A O 1
ATOM 486 N N . ALA A 1 118 ? -9.124 -35.026 -62.703 1.00 37.00 118 ALA A N 1
ATOM 487 C CA . ALA A 1 118 ? -10.561 -35.121 -62.487 1.00 33.76 118 ALA A CA 1
ATOM 488 C C . ALA A 1 118 ? -10.930 -34.760 -61.052 1.00 35.52 118 ALA A C 1
ATOM 489 O O . ALA A 1 118 ? -11.907 -34.033 -60.826 1.00 35.87 118 ALA A O 1
ATOM 491 N N . GLU A 1 119 ? -10.159 -35.249 -60.068 1.00 31.76 119 GLU A N 1
ATOM 492 C CA . GLU A 1 119 ? -10.457 -34.924 -58.673 1.00 31.46 119 GLU A CA 1
ATOM 493 C C . GLU A 1 119 ? -10.383 -33.423 -58.441 1.00 37.68 119 GLU A C 1
ATOM 494 O O . GLU A 1 119 ? -11.219 -32.856 -57.730 1.00 33.80 119 GLU A O 1
ATOM 500 N N . LEU A 1 120 ? -9.387 -32.760 -59.041 1.00 29.69 120 LEU A N 1
ATOM 501 C CA . LEU A 1 120 ? -9.245 -31.319 -58.885 1.00 31.01 120 LEU A CA 1
ATOM 502 C C . LEU A 1 120 ? -10.403 -30.577 -59.539 1.00 35.42 120 LEU A C 1
ATOM 503 O O . LEU A 1 120 ? -10.877 -29.575 -58.999 1.00 37.96 120 LEU A O 1
ATOM 508 N N . ALA A 1 121 ? -10.867 -31.049 -60.703 1.00 32.92 121 ALA A N 1
ATOM 509 C CA . ALA A 1 121 ? -12.068 -30.480 -61.309 1.00 35.83 121 ALA A CA 1
ATOM 510 C C . ALA A 1 121 ? -13.273 -30.628 -60.385 1.00 40.01 121 ALA A C 1
ATOM 511 O O . ALA A 1 121 ? -14.089 -29.709 -60.262 1.00 35.32 121 ALA A O 1
ATOM 513 N N . GLY A 1 122 ? -13.404 -31.781 -59.731 1.00 33.48 122 GLY A N 1
ATOM 514 C CA . GLY A 1 122 ? -14.495 -31.960 -58.789 1.00 32.69 122 GLY A CA 1
ATOM 515 C C . GLY A 1 122 ? -14.423 -30.991 -57.625 1.00 34.77 122 GLY A C 1
ATOM 516 O O . GLY A 1 122 ? -15.424 -30.357 -57.275 1.00 37.53 122 GLY A O 1
ATOM 517 N N . GLN A 1 123 ? -13.235 -30.847 -57.024 1.00 33.48 123 GLN A N 1
ATOM 518 C CA . GLN A 1 123 ? -13.070 -29.929 -55.901 1.00 32.95 123 GLN A CA 1
ATOM 519 C C . GLN A 1 123 ? -13.417 -28.501 -56.295 1.00 35.81 123 GLN A C 1
ATOM 520 O O . GLN A 1 123 ? -14.101 -27.794 -55.547 1.00 31.37 123 GLN A O 1
ATOM 526 N N . GLN A 1 124 ? -12.934 -28.048 -57.454 1.00 35.61 124 GLN A N 1
ATOM 527 C CA . GLN A 1 124 ? -13.226 -26.681 -57.877 1.00 34.49 124 GLN A CA 1
ATOM 528 C C . GLN A 1 124 ? -14.707 -26.479 -58.161 1.00 34.39 124 GLN A C 1
ATOM 529 O O . GLN A 1 124 ? -15.217 -25.365 -58.008 1.00 35.44 124 GLN A O 1
ATOM 535 N N . THR A 1 125 ? -15.413 -27.530 -58.582 1.00 31.98 125 THR A N 1
ATOM 536 C CA . THR A 1 125 ? -16.846 -27.404 -58.810 1.00 35.70 125 THR A CA 1
ATOM 537 C C . THR A 1 125 ? -17.590 -27.134 -57.507 1.00 40.07 125 THR A C 1
ATOM 538 O O . THR A 1 125 ? -18.513 -26.308 -57.468 1.00 32.93 125 THR A O 1
ATOM 542 N N . ILE A 1 126 ? -17.205 -27.819 -56.428 1.00 32.98 126 ILE A N 1
ATOM 543 C CA . ILE A 1 126 ? -17.816 -27.534 -55.135 1.00 32.77 126 ILE A CA 1
ATOM 544 C C . ILE A 1 126 ? -17.400 -26.160 -54.635 1.00 33.57 126 ILE A C 1
ATOM 545 O O . ILE A 1 126 ? -18.218 -25.432 -54.058 1.00 35.92 126 ILE A O 1
ATOM 550 N N . VAL A 1 127 ? -16.130 -25.784 -54.838 1.00 27.94 127 VAL A N 1
ATOM 551 C CA . VAL A 1 127 ? -15.688 -24.447 -54.446 1.00 28.46 127 VAL A CA 1
ATOM 552 C C . VAL A 1 127 ? -16.533 -23.393 -55.144 1.00 26.96 127 VAL A C 1
ATOM 553 O O . VAL A 1 127 ? -16.921 -22.392 -54.537 1.00 31.95 127 VAL A O 1
ATOM 557 N N . SER A 1 128 ? -16.871 -23.617 -56.416 1.00 26.92 128 SER A N 1
ATOM 558 C CA . SER A 1 128 ? -17.642 -22.611 -57.142 1.00 32.76 128 SER A CA 1
ATOM 559 C C . SER A 1 128 ? -19.066 -22.473 -56.590 1.00 38.79 128 SER A C 1
ATOM 560 O O . SER A 1 128 ? -19.673 -21.404 -56.700 1.00 32.77 128 SER A O 1
ATOM 563 N N . GLU A 1 129 ? -19.616 -23.529 -55.994 1.00 32.64 129 GLU A N 1
ATOM 564 C CA . GLU A 1 129 ? -20.946 -23.440 -55.419 1.00 38.05 129 GLU A CA 1
ATOM 565 C C . GLU A 1 129 ? -20.923 -22.887 -54.001 1.00 33.19 129 GLU A C 1
ATOM 566 O O . GLU A 1 129 ? -21.751 -22.040 -53.655 1.00 36.91 129 GLU A O 1
ATOM 572 N N . ILE A 1 130 ? -19.987 -23.332 -53.168 1.00 35.56 130 ILE A N 1
ATOM 573 C CA . ILE A 1 130 ? -19.975 -22.951 -51.726 1.00 36.09 130 ILE A CA 1
ATOM 574 C C . ILE A 1 130 ? -19.531 -21.496 -51.499 1.00 39.18 130 ILE A C 1
ATOM 575 O O . ILE A 1 130 ? -19.887 -20.943 -50.464 1.00 33.50 130 ILE A O 1
ATOM 580 N N . LYS A 1 131 ? -18.785 -20.906 -52.431 1.00 31.14 131 LYS A N 1
ATOM 581 C CA . LYS A 1 131 ? -18.290 -19.513 -52.268 1.00 35.29 131 LYS A CA 1
ATOM 582 C C . LYS A 1 131 ? -19.479 -18.562 -52.093 1.00 34.52 131 LYS A C 1
ATOM 583 O O . LYS A 1 131 ? -19.284 -17.498 -51.511 1.00 39.31 131 LYS A O 1
ATOM 589 N N . SER A 1 132 ? -20.653 -18.954 -52.573 1.00 36.54 132 SER A N 1
ATOM 590 C CA . SER A 1 132 ? -21.882 -18.127 -52.487 1.00 38.19 132 SER A CA 1
ATOM 591 C C . SER A 1 132 ? -22.462 -18.105 -51.070 1.00 34.84 132 SER A C 1
ATOM 592 O O . SER A 1 132 ? -23.421 -17.366 -50.861 1.00 38.77 132 SER A O 1
ATOM 595 N N . ALA A 1 133 ? -21.910 -18.879 -50.139 1.00 35.65 133 ALA A N 1
ATOM 596 C CA . ALA A 1 133 ? -22.536 -18.970 -48.824 1.00 30.75 133 ALA A CA 1
ATOM 597 C C . ALA A 1 133 ? -22.574 -17.614 -48.130 1.00 31.65 133 ALA A C 1
ATOM 598 O O . ALA A 1 133 ? -21.562 -16.905 -48.057 1.00 28.80 133 ALA A O 1
ATOM 600 N N . GLN A 1 134 ? -23.745 -17.263 -47.597 1.00 28.71 134 GLN A N 1
ATOM 601 C CA . GLN A 1 134 ? -23.934 -15.965 -46.968 1.00 29.52 134 GLN A CA 1
ATOM 602 C C . GLN A 1 134 ? -24.760 -16.098 -45.698 1.00 34.51 134 GLN A C 1
ATOM 603 O O . GLN A 1 134 ? -25.556 -17.025 -45.551 1.00 30.74 134 GLN A O 1
ATOM 609 N N . VAL A 1 135 ? -24.533 -15.158 -44.774 1.00 33.08 135 VAL A N 1
ATOM 610 C CA . VAL A 1 135 ? -25.443 -14.870 -43.673 1.00 31.21 135 VAL A CA 1
ATOM 611 C C . VAL A 1 135 ? -26.362 -13.745 -44.135 1.00 31.60 135 VAL A C 1
ATOM 612 O O . VAL A 1 135 ? -25.888 -12.720 -44.637 1.00 30.51 135 VAL A O 1
ATOM 616 N N . GLN A 1 136 ? -27.670 -13.939 -44.008 1.00 36.10 136 GLN A N 1
ATOM 617 C CA . GLN A 1 136 ? -28.620 -12.942 -44.499 1.00 33.62 136 GLN A CA 1
ATOM 618 C C . GLN A 1 136 ? -28.778 -11.801 -43.498 1.00 30.80 136 GLN A C 1
ATOM 619 O O . GLN A 1 136 ? -28.712 -12.012 -42.285 1.00 32.16 136 GLN A O 1
ATOM 625 N N . ASP A 1 137 ? -29.007 -10.585 -44.007 1.00 31.03 137 ASP A N 1
ATOM 626 C CA . ASP A 1 137 ? -29.439 -9.504 -43.121 1.00 30.22 137 ASP A CA 1
ATOM 627 C C . ASP A 1 137 ? -30.783 -9.846 -42.496 1.00 30.80 137 ASP A C 1
ATOM 628 O O . ASP A 1 137 ? -31.611 -10.536 -43.097 1.00 33.20 137 ASP A O 1
ATOM 633 N N . VAL A 1 138 ? -31.009 -9.321 -41.287 1.00 34.01 138 VAL A N 1
ATOM 634 C CA . VAL A 1 138 ? -32.289 -9.421 -40.591 1.00 29.93 138 VAL A CA 1
ATOM 635 C C . VAL A 1 138 ? -32.658 -8.039 -40.050 1.00 32.58 138 VAL A C 1
ATOM 636 O O . VAL A 1 138 ? -31.848 -7.392 -39.375 1.00 31.93 138 VAL A O 1
ATOM 640 N N . ASN A 1 139 ? -33.879 -7.594 -40.342 1.00 32.03 139 ASN A N 1
ATOM 641 C CA . ASN A 1 139 ? -34.352 -6.287 -39.886 1.00 35.36 139 ASN A CA 1
ATOM 642 C C . ASN A 1 139 ? -34.289 -6.161 -38.367 1.00 31.32 139 ASN A C 1
ATOM 643 O O . ASN A 1 139 ? -34.522 -7.125 -37.632 1.00 31.80 139 ASN A O 1
ATOM 648 N N . THR A 1 140 ? -33.984 -4.959 -37.891 1.00 31.28 140 THR A N 1
ATOM 649 C CA . THR A 1 140 ? -33.897 -4.755 -36.455 1.00 31.77 140 THR A CA 1
ATOM 650 C C . THR A 1 140 ? -35.262 -4.965 -35.796 1.00 34.08 140 THR A C 1
ATOM 651 O O . THR A 1 140 ? -36.317 -4.790 -36.416 1.00 35.08 140 THR A O 1
ATOM 655 N N . LEU A 1 141 ? -35.233 -5.373 -34.530 1.00 32.23 141 LEU A N 1
ATOM 656 C CA . LEU A 1 141 ? -36.443 -5.479 -33.727 1.00 34.06 141 LEU A CA 1
ATOM 657 C C . LEU A 1 141 ? -36.155 -4.954 -32.327 1.00 33.99 141 LEU A C 1
ATOM 658 O O . LEU A 1 141 ? -35.064 -5.166 -31.794 1.00 33.14 141 LEU A O 1
ATOM 663 N N . THR A 1 142 ? -37.125 -4.237 -31.756 1.00 32.40 142 THR A N 1
ATOM 664 C CA . THR A 1 142 ? -37.071 -3.806 -30.360 1.00 34.33 142 THR A CA 1
ATOM 665 C C . THR A 1 142 ? -36.419 -4.871 -29.485 1.00 38.39 142 THR A C 1
ATOM 666 O O . THR A 1 142 ? -36.804 -6.042 -29.528 1.00 37.06 142 THR A O 1
ATOM 670 N N . ALA A 1 143 ? -35.413 -4.461 -28.703 1.00 35.21 143 ALA A N 1
ATOM 671 C CA . ALA A 1 143 ? -34.455 -5.438 -28.176 1.00 42.69 143 ALA A CA 1
ATOM 672 C C . ALA A 1 143 ? -35.135 -6.505 -27.324 1.00 36.28 143 ALA A C 1
ATOM 673 O O . ALA A 1 143 ? -34.779 -7.687 -27.402 1.00 41.03 143 ALA A O 1
ATOM 675 N N . ALA A 1 144 ? -36.125 -6.109 -26.516 1.00 37.51 144 ALA A N 1
ATOM 676 C CA . ALA A 1 144 ? -36.802 -7.055 -25.631 1.00 37.84 144 ALA A CA 1
ATOM 677 C C . ALA A 1 144 ? -37.499 -8.167 -26.404 1.00 42.76 144 ALA A C 1
ATOM 678 O O . ALA A 1 144 ? -37.575 -9.301 -25.917 1.00 42.08 144 ALA A O 1
ATOM 680 N N . GLN A 1 145 ? -38.009 -7.870 -27.604 1.00 38.62 145 GLN A N 1
ATOM 681 C CA . GLN A 1 145 ? -38.635 -8.876 -28.458 1.00 36.37 145 GLN A CA 1
ATOM 682 C C . GLN A 1 145 ? -37.645 -9.612 -29.355 1.00 39.65 145 GLN A C 1
ATOM 683 O O . GLN A 1 145 ? -38.007 -10.644 -29.936 1.00 34.73 145 GLN A O 1
ATOM 689 N N . ALA A 1 146 ? -36.421 -9.103 -29.492 1.00 34.15 146 ALA A N 1
ATOM 690 C CA . ALA A 1 146 ? -35.422 -9.697 -30.373 1.00 35.77 146 ALA A CA 1
ATOM 691 C C . ALA A 1 146 ? -34.792 -10.966 -29.812 1.00 33.66 146 ALA A C 1
ATOM 692 O O . ALA A 1 146 ? -34.088 -11.659 -30.548 1.00 34.51 146 ALA A O 1
ATOM 694 N N . VAL A 1 147 ? -35.019 -11.292 -28.543 1.00 38.43 147 VAL A N 1
ATOM 695 C CA . VAL A 1 147 ? -34.324 -12.397 -27.895 1.00 34.02 147 VAL A CA 1
ATOM 696 C C . VAL A 1 147 ? -35.252 -13.575 -27.604 1.00 42.85 147 VAL A C 1
ATOM 697 O O . VAL A 1 147 ? -34.856 -14.500 -26.893 1.00 47.47 147 VAL A O 1
ATOM 701 N N . THR A 1 148 ? -36.485 -13.565 -28.107 1.00 37.42 148 THR A N 1
ATOM 702 C CA . THR A 1 148 ? -37.357 -14.701 -27.838 1.00 39.44 148 THR A CA 1
ATOM 703 C C . THR A 1 148 ? -38.434 -14.796 -28.910 1.00 41.89 148 THR A C 1
ATOM 704 O O . THR A 1 148 ? -38.605 -13.895 -29.737 1.00 37.40 148 THR A O 1
ATOM 708 N N . THR A 1 149 ? -39.147 -15.925 -28.898 1.00 40.00 149 THR A N 1
ATOM 709 C CA . THR A 1 149 ? -40.266 -16.109 -29.805 1.00 35.96 149 THR A CA 1
ATOM 710 C C . THR A 1 149 ? -41.329 -15.045 -29.519 1.00 38.67 149 THR A C 1
ATOM 711 O O . THR A 1 149 ? -41.475 -14.597 -28.378 1.00 37.42 149 THR A O 1
ATOM 715 N N . PRO A 1 150 ? -42.063 -14.583 -30.544 1.00 36.73 150 PRO A N 1
ATOM 716 C CA . PRO A 1 150 ? -41.990 -14.963 -31.958 1.00 37.47 150 PRO A CA 1
ATOM 717 C C . PRO A 1 150 ? -40.994 -14.147 -32.793 1.00 39.55 150 PRO A C 1
ATOM 718 O O . PRO A 1 150 ? -40.810 -14.458 -33.968 1.00 48.52 150 PRO A O 1
ATOM 722 N N . GLY A 1 151 ? -40.349 -13.135 -32.212 1.00 40.75 151 GLY A N 1
ATOM 723 C CA . GLY A 1 151 ? -39.512 -12.264 -33.022 1.00 39.35 151 GLY A CA 1
ATOM 724 C C . GLY A 1 151 ? -38.009 -12.501 -33.003 1.00 35.29 151 GLY A C 1
ATOM 725 O O . GLY A 1 151 ? -37.260 -11.654 -33.495 1.00 39.56 151 GLY A O 1
ATOM 726 N N . ILE A 1 152 ? -37.548 -13.632 -32.459 1.00 35.43 152 ILE A N 1
ATOM 727 C CA . ILE A 1 152 ? -36.124 -13.800 -32.187 1.00 35.10 152 ILE A CA 1
ATOM 728 C C . ILE A 1 152 ? -35.328 -13.577 -33.465 1.00 33.77 152 ILE A C 1
ATOM 729 O O . ILE A 1 152 ? -35.674 -14.087 -34.539 1.00 34.54 152 ILE A O 1
ATOM 734 N N . ILE A 1 153 ? -34.292 -12.749 -33.361 1.00 33.27 153 ILE A N 1
ATOM 735 C CA . ILE A 1 153 ? -33.400 -12.496 -34.485 1.00 32.25 153 ILE A CA 1
ATOM 736 C C . ILE A 1 153 ? -32.549 -13.733 -34.738 1.00 29.75 153 ILE A C 1
ATOM 737 O O . ILE A 1 153 ? -31.890 -14.246 -33.826 1.00 34.19 153 ILE A O 1
ATOM 742 N N . GLN A 1 154 ? -32.566 -14.225 -35.970 1.00 30.28 154 GLN A N 1
ATOM 743 C CA . GLN A 1 154 ? -31.876 -15.453 -36.325 1.00 29.79 154 GLN A CA 1
ATOM 744 C C . GLN A 1 154 ? -30.648 -15.175 -37.185 1.00 33.93 154 GLN A C 1
ATOM 745 O O . GLN A 1 154 ? -30.631 -14.237 -37.987 1.00 35.14 154 GLN A O 1
ATOM 751 N N . VAL A 1 155 ? -29.633 -16.021 -37.019 1.00 30.22 155 VAL A N 1
ATOM 752 C CA . VAL A 1 155 ? -28.506 -16.111 -37.950 1.00 27.99 155 VAL A CA 1
ATOM 753 C C . VAL A 1 155 ? -28.963 -17.039 -39.071 1.00 34.97 155 VAL A C 1
ATOM 754 O O . VAL A 1 155 ? -29.142 -18.238 -38.852 1.00 37.83 155 VAL A O 1
ATOM 758 N N . LYS A 1 156 ? -29.193 -16.488 -40.260 1.00 30.62 156 LYS A N 1
ATOM 759 C CA . LYS A 1 156 ? -29.808 -17.249 -41.341 1.00 31.12 156 LYS A CA 1
ATOM 760 C C . LYS A 1 156 ? -28.773 -17.646 -42.396 1.00 34.64 156 LYS A C 1
ATOM 761 O O . LYS A 1 156 ? -28.371 -16.799 -43.212 1.00 28.84 156 LYS A O 1
ATOM 767 N N . PRO A 1 157 ? -28.321 -18.902 -42.432 1.00 30.27 157 PRO A N 1
ATOM 768 C CA . PRO A 1 157 ? -27.475 -19.348 -43.548 1.00 28.31 157 PRO A CA 1
ATOM 769 C C . PRO A 1 157 ? -28.240 -19.344 -44.861 1.00 28.42 157 PRO A C 1
ATOM 770 O O . PRO A 1 157 ? -29.440 -19.589 -44.909 1.00 31.90 157 PRO A O 1
ATOM 774 N N . LYS A 1 158 ? -27.528 -19.071 -45.943 1.00 28.15 158 LYS A N 1
ATOM 775 C CA . LYS A 1 158 ? -28.149 -19.092 -47.257 1.00 28.85 158 LYS A CA 1
ATOM 776 C C . LYS A 1 158 ? -27.100 -19.502 -48.286 1.00 35.62 158 LYS A C 1
ATOM 777 O O . LYS A 1 158 ? -25.940 -19.088 -48.206 1.00 32.27 158 LYS A O 1
ATOM 783 N N . LEU A 1 159 ? -27.508 -20.346 -49.225 1.00 32.00 159 LEU A N 1
ATOM 784 C CA . LEU A 1 159 ? -26.679 -20.735 -50.351 1.00 37.60 159 LEU A CA 1
ATOM 785 C C . LEU A 1 159 ? -27.377 -20.323 -51.638 1.00 33.35 159 LEU A C 1
ATOM 786 O O . LEU A 1 159 ? -28.593 -20.126 -51.675 1.00 37.16 159 LEU A O 1
ATOM 791 N N . THR A 1 160 ? -26.587 -20.171 -52.688 1.00 32.46 160 THR A N 1
ATOM 792 C CA . THR A 1 160 ? -27.077 -19.927 -54.039 1.00 35.13 160 THR A CA 1
ATOM 793 C C . THR A 1 160 ? -26.756 -21.170 -54.859 1.00 38.10 160 THR A C 1
ATOM 794 O O . THR A 1 160 ? -25.586 -21.432 -55.166 1.00 38.63 160 THR A O 1
ATOM 798 N N . ILE A 1 161 ? -27.783 -21.931 -55.206 1.00 40.31 161 ILE A N 1
ATOM 799 C CA . ILE A 1 161 ? -27.627 -23.235 -55.846 1.00 39.91 161 ILE A CA 1
ATOM 800 C C . ILE A 1 161 ? -27.798 -23.078 -57.349 1.00 35.02 161 ILE A C 1
ATOM 801 O O . ILE A 1 161 ? -28.779 -22.480 -57.806 1.00 38.20 161 ILE A O 1
ATOM 806 N N . ALA A 1 162 ? -26.856 -23.626 -58.116 1.00 37.25 162 ALA A N 1
ATOM 807 C CA . ALA A 1 162 ? -26.982 -23.632 -59.568 1.00 39.33 162 ALA A CA 1
ATOM 808 C C . ALA A 1 162 ? -28.263 -24.336 -59.987 1.00 38.94 162 ALA A C 1
ATOM 809 O O . ALA A 1 162 ? -28.654 -25.345 -59.393 1.00 38.72 162 ALA A O 1
ATOM 811 N N . SER A 1 163 ? -28.921 -23.799 -61.015 1.00 38.33 163 SER A N 1
ATOM 812 C CA . SER A 1 163 ? -30.109 -24.416 -61.595 1.00 43.37 163 SER A CA 1
ATOM 813 C C . SER A 1 163 ? -29.760 -25.404 -62.696 1.00 42.68 163 SER A C 1
ATOM 814 O O . SER A 1 163 ? -30.651 -26.058 -63.243 1.00 44.68 163 SER A O 1
ATOM 817 N N . THR A 1 164 ? -28.491 -25.511 -63.039 1.00 43.00 164 THR A N 1
ATOM 818 C CA . THR A 1 164 ? -27.966 -26.499 -63.962 1.00 37.60 164 THR A CA 1
ATOM 819 C C . THR A 1 164 ? -26.983 -27.378 -63.197 1.00 35.36 164 THR A C 1
ATOM 820 O O . THR A 1 164 ? -26.730 -27.163 -62.011 1.00 38.92 164 THR A O 1
ATOM 824 N N . ALA A 1 165 ? -26.406 -28.359 -63.884 1.00 33.35 165 ALA A N 1
ATOM 825 C CA . ALA A 1 165 ? -25.158 -28.941 -63.407 1.00 34.65 165 ALA A CA 1
ATOM 826 C C . ALA A 1 165 ? -24.138 -27.826 -63.195 1.00 41.62 165 ALA A C 1
ATOM 827 O O . ALA A 1 165 ? -23.908 -27.010 -64.088 1.00 39.62 165 ALA A O 1
ATOM 829 N N . ALA A 1 166 ? -23.545 -27.782 -62.004 1.00 37.51 166 ALA A N 1
ATOM 830 C CA . ALA A 1 166 ? -22.663 -26.682 -61.646 1.00 40.57 166 ALA A CA 1
ATOM 831 C C . ALA A 1 166 ? -21.517 -26.580 -62.640 1.00 40.76 166 ALA A C 1
ATOM 832 O O . ALA A 1 166 ? -20.871 -27.584 -62.964 1.00 37.21 166 ALA A O 1
ATOM 834 N N . CYS A 1 167 ? -21.292 -25.362 -63.141 1.00 39.89 167 CYS A N 1
ATOM 835 C CA . CYS A 1 167 ? -20.280 -25.010 -64.141 1.00 37.85 167 CYS A CA 1
ATOM 836 C C . CYS A 1 167 ? -20.691 -25.399 -65.555 1.00 41.08 167 CYS A C 1
ATOM 837 O O . CYS A 1 167 ? -19.872 -25.291 -66.467 1.00 44.53 167 CYS A O 1
ATOM 840 N N . PHE A 1 168 ? -21.930 -25.817 -65.784 1.00 39.10 168 PHE A N 1
ATOM 841 C CA . PHE A 1 168 ? -22.364 -26.218 -67.112 1.00 38.76 168 PHE A CA 1
ATOM 842 C C . PHE A 1 168 ? -23.687 -25.553 -67.459 1.00 53.03 168 PHE A C 1
ATOM 843 O O . PHE A 1 168 ? -24.478 -25.202 -66.579 1.00 47.76 168 PHE A O 1
ATOM 851 N N . ASN A 1 169 ? -23.916 -25.384 -68.757 1.00 53.72 169 ASN A N 1
ATOM 852 C CA . ASN A 1 169 ? -25.213 -24.955 -69.251 1.00 58.62 169 ASN A CA 1
ATOM 853 C C . ASN A 1 169 ? -26.193 -26.122 -69.267 1.00 65.28 169 ASN A C 1
ATOM 854 O O . ASN A 1 169 ? -25.833 -27.280 -69.035 1.00 66.56 169 ASN A O 1
ATOM 859 N N . ASP A 1 170 ? -27.458 -25.801 -69.551 1.00 62.55 170 ASP A N 1
ATOM 860 C CA . ASP A 1 170 ? -28.473 -26.842 -69.646 1.00 70.18 170 ASP A CA 1
ATOM 861 C C . ASP A 1 170 ? -28.219 -27.749 -70.843 1.00 77.26 170 ASP A C 1
ATOM 862 O O . ASP A 1 170 ? -28.430 -28.965 -70.763 1.00 79.26 170 ASP A O 1
ATOM 867 N N . ASP A 1 171 ? -27.747 -27.181 -71.955 1.00 78.55 171 ASP A N 1
ATOM 868 C CA . ASP A 1 171 ? -27.431 -27.990 -73.126 1.00 80.10 171 ASP A CA 1
ATOM 869 C C . ASP A 1 171 ? -26.187 -28.844 -72.927 1.00 73.80 171 ASP A C 1
ATOM 870 O O . ASP A 1 171 ? -25.959 -29.764 -73.719 1.00 83.88 171 ASP A O 1
ATOM 875 N N . GLY A 1 172 ? -25.387 -28.570 -71.898 1.00 71.42 172 GLY A N 1
ATOM 876 C CA . GLY A 1 172 ? -24.217 -29.366 -71.585 1.00 66.88 172 GLY A CA 1
ATOM 877 C C . GLY A 1 172 ? -22.894 -28.681 -71.848 1.00 64.25 172 GLY A C 1
ATOM 878 O O . GLY A 1 172 ? -21.847 -29.261 -71.530 1.00 54.45 172 GLY A O 1
ATOM 879 N N . SER A 1 173 ? -22.902 -27.468 -72.412 1.00 63.14 173 SER A N 1
ATOM 880 C CA . SER A 1 173 ? -21.671 -26.756 -72.717 1.00 62.31 173 SER A CA 1
ATOM 881 C C . SER A 1 173 ? -21.091 -26.126 -71.452 1.00 55.66 173 SER A C 1
ATOM 882 O O . SER A 1 173 ? -21.831 -25.782 -70.525 1.00 60.79 173 SER A O 1
ATOM 885 N N . PRO A 1 174 ? -19.772 -25.964 -71.388 1.00 55.65 174 PRO A N 1
ATOM 886 C CA . PRO A 1 174 ? -19.160 -25.387 -70.185 1.00 57.52 174 PRO A CA 1
ATOM 887 C C . PRO A 1 174 ? -19.488 -23.910 -70.019 1.00 57.59 174 PRO A C 1
ATOM 888 O O . PRO A 1 174 ? -19.794 -23.207 -70.985 1.00 59.75 174 PRO A O 1
ATOM 892 N N . VAL A 1 175 ? -19.423 -23.446 -68.766 1.00 57.70 175 VAL A N 1
ATOM 893 C CA . VAL A 1 175 ? -19.396 -22.019 -68.447 1.00 66.65 175 VAL A CA 1
ATOM 894 C C . VAL A 1 175 ? -18.345 -21.775 -67.366 1.00 81.48 175 VAL A C 1
ATOM 895 O O . VAL A 1 175 ? -18.455 -22.298 -66.249 1.00 64.31 175 VAL A O 1
ATOM 899 N N . SER A 1 176 ? -17.320 -20.994 -67.704 1.00 115.46 176 SER A N 1
ATOM 900 C CA . SER A 1 176 ? -16.247 -20.657 -66.770 1.00 101.45 176 SER A CA 1
ATOM 901 C C . SER A 1 176 ? -16.674 -19.540 -65.818 1.00 104.92 176 SER A C 1
ATOM 902 O O . SER A 1 176 ? -15.897 -18.633 -65.512 1.00 102.70 176 SER A O 1
ATOM 905 N N . GLY A 1 186 ? 5.882 -21.409 -73.396 1.00 65.53 186 GLY A N 1
ATOM 906 C CA . GLY A 1 186 ? 5.829 -21.014 -72.001 1.00 70.43 186 GLY A CA 1
ATOM 907 C C . GLY A 1 186 ? 5.391 -22.142 -71.085 1.00 65.36 186 GLY A C 1
ATOM 908 O O . GLY A 1 186 ? 4.589 -22.994 -71.467 1.00 75.66 186 GLY A O 1
ATOM 909 N N . GLU A 1 187 ? 5.917 -22.147 -69.868 1.00 51.57 187 GLU A N 1
ATOM 910 C CA . GLU A 1 187 ? 5.578 -23.199 -68.928 1.00 48.74 187 GLU A CA 1
ATOM 911 C C . GLU A 1 187 ? 4.136 -23.025 -68.442 1.00 50.90 187 GLU A C 1
ATOM 912 O O . GLU A 1 187 ? 3.665 -21.895 -68.284 1.00 49.12 187 GLU A O 1
ATOM 918 N N . PRO A 1 188 ? 3.408 -24.116 -68.218 1.00 44.63 188 PRO A N 1
ATOM 919 C CA . PRO A 1 188 ? 2.017 -23.992 -67.767 1.00 45.74 188 PRO A CA 1
ATOM 920 C C . PRO A 1 188 ? 1.920 -23.566 -66.311 1.00 41.41 188 PRO A C 1
ATOM 921 O O . PRO A 1 188 ? 2.843 -23.737 -65.510 1.00 46.72 188 PRO A O 1
ATOM 925 N N . THR A 1 189 ? 0.767 -22.995 -65.982 1.00 42.50 189 THR A N 1
ATOM 926 C CA . THR A 1 189 ? 0.412 -22.629 -64.619 1.00 43.01 189 THR A CA 1
ATOM 927 C C . THR A 1 189 ? -0.869 -23.351 -64.230 1.00 38.25 189 THR A C 1
ATOM 928 O O . THR A 1 189 ? -1.856 -23.324 -64.974 1.00 41.00 189 THR A O 1
ATOM 932 N N . LEU A 1 190 ? -0.843 -24.014 -63.082 1.00 36.66 190 LEU A N 1
ATOM 933 C CA . LEU A 1 190 ? -2.041 -24.584 -62.482 1.00 36.71 190 LEU A CA 1
ATOM 934 C C . LEU A 1 190 ? -2.565 -23.589 -61.456 1.00 42.43 190 LEU A C 1
ATOM 935 O O . LEU A 1 190 ? -1.828 -23.183 -60.554 1.00 43.17 190 LEU A O 1
ATOM 940 N N . LYS A 1 191 ? -3.824 -23.185 -61.610 1.00 36.07 191 LYS A N 1
ATOM 941 C CA . LYS A 1 191 ? -4.467 -22.223 -60.725 1.00 35.06 191 LYS A CA 1
ATOM 942 C C . LYS A 1 191 ? -5.704 -22.860 -60.112 1.00 38.70 191 LYS A C 1
ATOM 943 O O . LYS A 1 191 ? -6.531 -23.440 -60.825 1.00 37.05 191 LYS A O 1
ATOM 949 N N . PHE A 1 192 ? -5.817 -22.770 -58.792 1.00 33.46 192 PHE A N 1
ATOM 950 C CA . PHE A 1 192 ? -6.977 -23.267 -58.072 1.00 33.05 192 PHE A CA 1
ATOM 951 C C . PHE A 1 192 ? -7.486 -22.186 -57.133 1.00 34.04 192 PHE A C 1
ATOM 952 O O . PHE A 1 192 ? -6.734 -21.306 -56.713 1.00 33.70 192 PHE A O 1
ATOM 960 N N . PHE A 1 193 ? -8.775 -22.254 -56.815 1.00 32.35 193 PHE A N 1
ATOM 961 C CA . PHE A 1 193 ? -9.381 -21.350 -55.849 1.00 34.00 193 PHE A CA 1
ATOM 962 C C . PHE A 1 193 ? -9.681 -22.117 -54.571 1.00 38.75 193 PHE A C 1
ATOM 963 O O . PHE A 1 193 ? -10.072 -23.289 -54.621 1.00 35.30 193 PHE A O 1
ATOM 971 N N . VAL A 1 194 ? -9.441 -21.468 -53.429 1.00 33.00 194 VAL A N 1
ATOM 972 C CA . VAL A 1 194 ? -9.586 -22.078 -52.111 1.00 34.30 194 VAL A CA 1
ATOM 973 C C . VAL A 1 194 ? -10.422 -21.146 -51.235 1.00 40.44 194 VAL A C 1
ATOM 974 O O . VAL A 1 194 ? -10.427 -19.926 -51.434 1.00 36.29 194 VAL A O 1
ATOM 978 N N . VAL A 1 195 ? -11.131 -21.718 -50.252 1.00 37.06 195 VAL A N 1
ATOM 979 C CA . VAL A 1 195 ? -11.973 -20.920 -49.361 1.00 34.62 195 VAL A CA 1
ATOM 980 C C . VAL A 1 195 ? -11.469 -21.001 -47.923 1.00 34.62 195 VAL A C 1
ATOM 981 O O . VAL A 1 195 ? -10.800 -21.955 -47.515 1.00 33.87 195 VAL A O 1
ATOM 985 N N . SER A 1 196 ? -11.777 -19.958 -47.156 1.00 34.69 196 SER A N 1
ATOM 986 C CA . SER A 1 196 ? -11.545 -19.946 -45.721 1.00 38.32 196 SER A CA 1
ATOM 987 C C . SER A 1 196 ? -12.621 -19.079 -45.081 1.00 34.35 196 SER A C 1
ATOM 988 O O . SER A 1 196 ? -13.365 -18.377 -45.771 1.00 29.83 196 SER A O 1
ATOM 991 N N . ALA A 1 197 ? -12.700 -19.139 -43.751 1.00 33.72 197 ALA A N 1
ATOM 992 C CA . ALA A 1 197 ? -13.697 -18.357 -43.020 1.00 37.39 197 ALA A CA 1
ATOM 993 C C . ALA A 1 197 ? -13.484 -16.870 -43.265 1.00 34.98 197 ALA A C 1
ATOM 994 O O . ALA A 1 197 ? -12.357 -16.372 -43.199 1.00 38.43 197 ALA A O 1
ATOM 996 N N . ASN A 1 198 ? -14.567 -16.167 -43.567 1.00 39.87 198 ASN A N 1
ATOM 997 C CA . ASN A 1 198 ? -14.479 -14.732 -43.763 1.00 33.78 198 ASN A CA 1
ATOM 998 C C . ASN A 1 198 ? -14.207 -14.028 -42.431 1.00 37.47 198 ASN A C 1
ATOM 999 O O . ASN A 1 198 ? -14.374 -14.599 -41.346 1.00 36.09 198 ASN A O 1
ATOM 1004 N N . THR A 1 199 ? -13.749 -12.775 -42.522 1.00 33.01 199 THR A N 1
ATOM 1005 C CA . THR A 1 199 ? -13.466 -11.977 -41.332 1.00 38.89 199 THR A CA 1
ATOM 1006 C C . THR A 1 199 ? -14.626 -11.023 -41.072 1.00 42.35 199 THR A C 1
ATOM 1007 O O . THR A 1 199 ? -14.964 -10.221 -41.956 1.00 40.57 199 THR A O 1
ATOM 1011 N N . PRO A 1 200 ? -15.276 -11.080 -39.912 1.00 36.39 200 PRO A N 1
ATOM 1012 C CA . PRO A 1 200 ? -16.392 -10.164 -39.642 1.00 37.32 200 PRO A CA 1
ATOM 1013 C C . PRO A 1 200 ? -15.906 -8.752 -39.355 1.00 37.14 200 PRO A C 1
ATOM 1014 O O . PRO A 1 200 ? -14.732 -8.506 -39.077 1.00 41.31 200 PRO A O 1
ATOM 1018 N N . GLY A 1 201 ? -16.852 -7.813 -39.436 1.00 38.49 201 GLY A N 1
ATOM 1019 C CA . GLY A 1 201 ? -16.576 -6.419 -39.146 1.00 30.86 201 GLY A CA 1
ATOM 1020 C C . GLY A 1 201 ? -16.284 -6.178 -37.677 1.00 40.05 201 GLY A C 1
ATOM 1021 O O . GLY A 1 201 ? -16.487 -7.031 -36.813 1.00 37.57 201 GLY A O 1
ATOM 1022 N N . THR A 1 202 ? -15.783 -4.973 -37.389 1.00 40.85 202 THR A N 1
ATOM 1023 C CA . THR A 1 202 ? -15.342 -4.621 -36.045 1.00 38.41 202 THR A CA 1
ATOM 1024 C C . THR A 1 202 ? -16.035 -3.383 -35.491 1.00 43.18 202 THR A C 1
ATOM 1025 O O . THR A 1 202 ? -15.636 -2.891 -34.430 1.00 42.98 202 THR A O 1
ATOM 1029 N N . THR A 1 203 ? -17.035 -2.850 -36.180 1.00 41.13 203 THR A N 1
ATOM 1030 C CA . THR A 1 203 ? -17.795 -1.718 -35.664 1.00 44.67 203 THR A CA 1
ATOM 1031 C C . THR A 1 203 ? -19.145 -1.719 -36.369 1.00 40.60 203 THR A C 1
ATOM 1032 O O . THR A 1 203 ? -19.394 -2.536 -37.262 1.00 43.27 203 THR A O 1
ATOM 1036 N N . HIS A 1 204 ? -20.033 -0.819 -35.939 1.00 42.21 204 HIS A N 1
ATOM 1037 C CA . HIS A 1 204 ? -21.392 -0.808 -36.465 1.00 41.23 204 HIS A CA 1
ATOM 1038 C C . HIS A 1 204 ? -21.392 -0.497 -37.958 1.00 43.16 204 HIS A C 1
ATOM 1039 O O . HIS A 1 204 ? -20.554 0.256 -38.458 1.00 40.48 204 HIS A O 1
ATOM 1046 N N . ASN A 1 205 ? -22.346 -1.114 -38.665 1.00 36.91 205 ASN A N 1
ATOM 1047 C CA . ASN A 1 205 ? -22.546 -0.980 -40.111 1.00 43.26 205 ASN A CA 1
ATOM 1048 C C . ASN A 1 205 ? -21.460 -1.679 -40.925 1.00 39.36 205 ASN A C 1
ATOM 1049 O O . ASN A 1 205 ? -21.184 -1.292 -42.064 1.00 42.57 205 ASN A O 1
ATOM 1054 N N . GLU A 1 206 ? -20.855 -2.721 -40.369 1.00 36.67 206 GLU A N 1
ATOM 1055 C CA . GLU A 1 206 ? -19.915 -3.561 -41.099 1.00 35.28 206 GLU A CA 1
ATOM 1056 C C . GLU A 1 206 ? -20.449 -4.987 -41.117 1.00 41.00 206 GLU A C 1
ATOM 1057 O O . GLU A 1 206 ? -21.296 -5.361 -40.296 1.00 39.53 206 GLU A O 1
ATOM 1063 N N . LEU A 1 207 ? -19.959 -5.779 -42.068 1.00 33.16 207 LEU A N 1
ATOM 1064 C CA . LEU A 1 207 ? -20.531 -7.099 -42.307 1.00 33.46 207 LEU A CA 1
ATOM 1065 C C . LEU A 1 207 ? -20.493 -7.973 -41.054 1.00 30.15 207 LEU A C 1
ATOM 1066 O O . LEU A 1 207 ? -19.666 -7.786 -40.159 1.00 31.97 207 LEU A O 1
ATOM 1071 N N . LEU A 1 208 ? -21.409 -8.946 -41.011 1.00 28.67 208 LEU A N 1
ATOM 1072 C CA . LEU A 1 208 ? -21.362 -10.050 -40.047 1.00 26.07 208 LEU A CA 1
ATOM 1073 C C . LEU A 1 208 ? -21.353 -9.548 -38.600 1.00 37.85 208 LEU A C 1
ATOM 1074 O O . LEU A 1 208 ? -20.551 -9.987 -37.775 1.00 36.92 208 LEU A O 1
ATOM 1079 N N . THR A 1 209 ? -22.268 -8.624 -38.289 1.00 35.13 209 THR A N 1
ATOM 1080 C CA . THR A 1 209 ? -22.373 -8.072 -36.946 1.00 34.02 209 THR A CA 1
ATOM 1081 C C . THR A 1 209 ? -23.837 -7.930 -36.550 1.00 36.57 209 THR A C 1
ATOM 1082 O O . THR A 1 209 ? -24.740 -7.893 -37.392 1.00 33.78 209 THR A O 1
ATOM 1086 N N . ILE A 1 210 ? -24.059 -7.836 -35.242 1.00 32.47 210 ILE A N 1
ATOM 1087 C CA . ILE A 1 210 ? -25.349 -7.399 -34.736 1.00 34.73 210 ILE A CA 1
ATOM 1088 C C . ILE A 1 210 ? -25.559 -5.946 -35.138 1.00 36.40 210 ILE A C 1
ATOM 1089 O O . ILE A 1 210 ? -24.666 -5.105 -34.972 1.00 39.27 210 ILE A O 1
ATOM 1094 N N . CYS A 1 211 ? -26.729 -5.654 -35.703 1.00 34.51 211 CYS A N 1
ATOM 1095 C CA . CYS A 1 211 ? -27.044 -4.345 -36.262 1.00 36.01 211 CYS A CA 1
ATOM 1096 C C . CYS A 1 211 ? -27.965 -3.590 -35.308 1.00 33.38 211 CYS A C 1
ATOM 1097 O O . CYS A 1 211 ? -29.077 -4.047 -35.033 1.00 38.57 211 CYS A O 1
ATOM 1100 N N . GLY A 1 212 ? -27.517 -2.440 -34.827 1.00 34.28 212 GLY A N 1
ATOM 1101 C CA . GLY A 1 212 ? -28.324 -1.606 -33.961 1.00 33.23 212 GLY A CA 1
ATOM 1102 C C . GLY A 1 212 ? -29.018 -0.503 -34.739 1.00 35.72 212 GLY A C 1
ATOM 1103 O O . GLY A 1 212 ? -28.485 0.014 -35.718 1.00 35.64 212 GLY A O 1
ATOM 1104 N N . HIS A 1 213 ? -30.221 -0.142 -34.294 1.00 34.14 213 HIS A N 1
ATOM 1105 C CA . HIS A 1 213 ? -30.885 1.021 -34.866 1.00 34.97 213 HIS A CA 1
ATOM 1106 C C . HIS A 1 213 ? -31.852 1.612 -33.853 1.00 39.23 213 HIS A C 1
ATOM 1107 O O . HIS A 1 213 ? -32.444 0.894 -33.042 1.00 38.92 213 HIS A O 1
ATOM 1114 N N . GLY A 1 214 ? -32.018 2.934 -33.931 1.00 37.33 214 GLY A N 1
ATOM 1115 C CA . GLY A 1 214 ? -33.000 3.607 -33.102 1.00 38.39 214 GLY A CA 1
ATOM 1116 C C . GLY A 1 214 ? -34.432 3.239 -33.428 1.00 39.44 214 GLY A C 1
ATOM 1117 O O . GLY A 1 214 ? -35.304 3.364 -32.563 1.00 41.15 214 GLY A O 1
ATOM 1118 N N . SER A 1 215 ? -34.692 2.782 -34.653 1.00 39.27 215 SER A N 1
ATOM 1119 C CA . SER A 1 215 ? -36.044 2.503 -35.121 1.00 36.47 215 SER A CA 1
ATOM 1120 C C . SER A 1 215 ? -36.191 1.014 -35.392 1.00 34.88 215 SER A C 1
ATOM 1121 O O . SER A 1 215 ? -35.492 0.465 -36.255 1.00 36.67 215 SER A O 1
ATOM 1124 N N . THR A 1 216 ? -37.096 0.367 -34.660 1.00 36.08 216 THR A N 1
ATOM 1125 C CA . THR A 1 216 ? -37.395 -1.033 -34.924 1.00 39.63 216 THR A CA 1
ATOM 1126 C C . THR A 1 216 ? -37.928 -1.195 -36.348 1.00 32.96 216 THR A C 1
ATOM 1127 O O . THR A 1 216 ? -38.548 -0.289 -36.913 1.00 33.77 216 THR A O 1
ATOM 1131 N N . GLY A 1 217 ? -37.640 -2.348 -36.948 1.00 31.80 217 GLY A N 1
ATOM 1132 C CA . GLY A 1 217 ? -38.076 -2.620 -38.303 1.00 37.93 217 GLY A CA 1
ATOM 1133 C C . GLY A 1 217 ? -37.143 -2.159 -39.405 1.00 39.54 217 GLY A C 1
ATOM 1134 O O . GLY A 1 217 ? -37.509 -2.250 -40.583 1.00 39.32 217 GLY A O 1
ATOM 1135 N N . THR A 1 218 ? -35.950 -1.678 -39.072 1.00 39.70 218 THR A N 1
ATOM 1136 C CA . THR A 1 218 ? -35.055 -1.113 -40.076 1.00 34.76 218 THR A CA 1
ATOM 1137 C C . THR A 1 218 ? -34.238 -2.208 -40.754 1.00 34.49 218 THR A C 1
ATOM 1138 O O . THR A 1 218 ? -33.682 -3.088 -40.088 1.00 32.67 218 THR A O 1
ATOM 1142 N N . ALA A 1 219 ? -34.169 -2.149 -42.078 1.00 37.27 219 ALA A N 1
ATOM 1143 C CA . ALA A 1 219 ? -33.298 -3.048 -42.829 1.00 43.06 219 ALA A CA 1
ATOM 1144 C C . ALA A 1 219 ? -31.843 -2.629 -42.646 1.00 39.08 219 ALA A C 1
ATOM 1145 O O . ALA A 1 219 ? -31.516 -1.454 -42.854 1.00 39.50 219 ALA A O 1
ATOM 1147 N N . PRO A 1 220 ? -30.949 -3.545 -42.258 1.00 37.23 220 PRO A N 1
ATOM 1148 C CA . PRO A 1 220 ? -29.531 -3.170 -42.101 1.00 38.92 220 PRO A CA 1
ATOM 1149 C C . PRO A 1 220 ? -28.914 -2.548 -43.343 1.00 42.36 220 PRO A C 1
ATOM 1150 O O . PRO A 1 220 ? -27.982 -1.746 -43.212 1.00 36.54 220 PRO A O 1
ATOM 1154 N N . SER A 1 221 ? -29.412 -2.872 -44.541 1.00 38.38 221 SER A N 1
ATOM 1155 C CA . SER A 1 221 ? -28.877 -2.267 -45.757 1.00 44.71 221 SER A CA 1
ATOM 1156 C C . SER A 1 221 ? -28.983 -0.747 -45.761 1.00 47.13 221 SER A C 1
ATOM 1157 O O . SER A 1 221 ? -28.238 -0.088 -46.493 1.00 50.15 221 SER A O 1
ATOM 1160 N N . THR A 1 222 ? -29.876 -0.167 -44.972 1.00 42.48 222 THR A N 1
ATOM 1161 C CA . THR A 1 222 ? -29.984 1.285 -44.933 1.00 43.40 222 THR A CA 1
ATOM 1162 C C . THR A 1 222 ? -29.061 1.926 -43.903 1.00 47.34 222 THR A C 1
ATOM 1163 O O . THR A 1 222 ? -29.071 3.150 -43.775 1.00 46.95 222 THR A O 1
ATOM 1167 N N . GLY A 1 223 ? -28.276 1.144 -43.163 1.00 49.70 223 GLY A N 1
ATOM 1168 C CA . GLY A 1 223 ? -27.299 1.729 -42.263 1.00 42.92 223 GLY A CA 1
ATOM 1169 C C . GLY A 1 223 ? -27.515 1.432 -40.794 1.00 42.67 223 GLY A C 1
ATOM 1170 O O . GLY A 1 223 ? -28.457 1.944 -40.189 1.00 50.60 223 GLY A O 1
ATOM 1171 N N . CYS A 1 224 ? -26.646 0.610 -40.213 1.00 43.23 224 CYS A N 1
ATOM 1172 C CA . CYS A 1 224 ? -26.679 0.307 -38.792 1.00 39.54 224 CYS A CA 1
ATOM 1173 C C . CYS A 1 224 ? -26.094 1.464 -37.990 1.00 41.90 224 CYS A C 1
ATOM 1174 O O . CYS A 1 224 ? -25.287 2.251 -38.486 1.00 44.77 224 CYS A O 1
ATOM 1177 N N . GLN A 1 225 ? -26.502 1.555 -36.727 1.00 43.58 225 GLN A N 1
ATOM 1178 C CA . GLN A 1 225 ? -26.113 2.662 -35.865 1.00 42.36 225 GLN A CA 1
ATOM 1179 C C . GLN A 1 225 ? -25.541 2.128 -34.560 1.00 40.32 225 GLN A C 1
ATOM 1180 O O . GLN A 1 225 ? -25.697 0.955 -34.214 1.00 42.99 225 GLN A O 1
ATOM 1186 N N . ASN A 1 226 ? -24.883 3.026 -33.828 1.00 44.40 226 ASN A N 1
ATOM 1187 C CA . ASN A 1 226 ? -24.473 2.787 -32.446 1.00 44.08 226 ASN A CA 1
ATOM 1188 C C . ASN A 1 226 ? -25.674 3.053 -31.534 1.00 44.36 226 ASN A C 1
ATOM 1189 O O . ASN A 1 226 ? -25.734 4.021 -30.773 1.00 41.99 226 ASN A O 1
ATOM 1194 N N . ASP A 1 227 ? -26.653 2.161 -31.622 1.00 40.22 227 ASP A N 1
ATOM 1195 C CA . ASP A 1 227 ? -27.919 2.352 -30.917 1.00 40.34 227 ASP A CA 1
ATOM 1196 C C . ASP A 1 227 ? -28.569 0.995 -30.714 1.00 40.61 227 ASP A C 1
ATOM 1197 O O . ASP A 1 227 ? -28.824 0.282 -31.685 1.00 38.79 227 ASP A O 1
ATOM 1202 N N . ALA A 1 228 ? -28.824 0.623 -29.461 1.00 39.86 228 ALA A N 1
ATOM 1203 C CA . ALA A 1 228 ? -29.320 -0.714 -29.162 1.00 39.68 228 ALA A CA 1
ATOM 1204 C C . ALA A 1 228 ? -30.815 -0.740 -28.846 1.00 42.79 228 ALA A C 1
ATOM 1205 O O . ALA A 1 228 ? -31.303 -1.729 -28.284 1.00 40.85 228 ALA A O 1
ATOM 1207 N N . THR A 1 229 ? -31.556 0.312 -29.214 1.00 38.57 229 THR A N 1
ATOM 1208 C CA . THR A 1 229 ? -33.007 0.296 -29.036 1.00 37.39 229 THR A CA 1
ATOM 1209 C C . THR A 1 229 ? -33.625 -0.891 -29.768 1.00 39.74 229 THR A C 1
ATOM 1210 O O . THR A 1 229 ? -34.462 -1.620 -29.216 1.00 35.57 229 THR A O 1
ATOM 1214 N N . SER A 1 230 ? -33.203 -1.118 -31.004 1.00 38.34 230 SER A N 1
ATOM 1215 C CA . SER A 1 230 ? -33.584 -2.309 -31.742 1.00 37.44 230 SER A CA 1
ATOM 1216 C C . SER A 1 230 ? -32.322 -2.953 -32.295 1.00 34.50 230 SER A C 1
ATOM 1217 O O . SER A 1 230 ? -31.309 -2.284 -32.508 1.00 38.32 230 SER A O 1
ATOM 1220 N N . ILE A 1 231 ? -32.371 -4.262 -32.499 1.00 34.53 231 ILE A N 1
ATOM 1221 C CA . ILE A 1 231 ? -31.207 -4.996 -32.974 1.00 32.08 231 ILE A CA 1
ATOM 1222 C C . ILE A 1 231 ? -31.629 -5.949 -34.077 1.00 33.24 231 ILE A C 1
ATOM 1223 O O . ILE A 1 231 ? -32.710 -6.548 -34.025 1.00 34.21 231 ILE A O 1
ATOM 1228 N N . GLY A 1 232 ? -30.773 -6.067 -35.086 1.00 33.00 232 GLY A N 1
ATOM 1229 C CA . GLY A 1 232 ? -30.939 -7.031 -36.148 1.00 31.10 232 GLY A CA 1
ATOM 1230 C C . GLY A 1 232 ? -29.599 -7.664 -36.458 1.00 30.12 232 GLY A C 1
ATOM 1231 O O . GLY A 1 232 ? -28.714 -7.722 -35.596 1.00 29.51 232 GLY A O 1
ATOM 1232 N N . ILE A 1 233 ? -29.419 -8.123 -37.686 1.00 27.00 233 ILE A N 1
ATOM 1233 C CA . ILE A 1 233 ? -28.139 -8.688 -38.094 1.00 30.78 233 ILE A CA 1
ATOM 1234 C C . ILE A 1 233 ? -27.767 -8.118 -39.452 1.00 27.91 233 ILE A C 1
ATOM 1235 O O . ILE A 1 233 ? -28.567 -8.157 -40.393 1.00 29.66 233 ILE A O 1
ATOM 1240 N N . LYS A 1 234 ? -26.559 -7.582 -39.557 1.00 29.43 234 LYS A N 1
ATOM 1241 C CA . LYS A 1 234 ? -25.987 -7.273 -40.855 1.00 30.36 234 LYS A CA 1
ATOM 1242 C C . LYS A 1 234 ? -25.192 -8.493 -41.302 1.00 31.26 234 LYS A C 1
ATOM 1243 O O . LYS A 1 234 ? -24.244 -8.892 -40.624 1.00 28.73 234 LYS A O 1
ATOM 1249 N N . GLY A 1 235 ? -25.596 -9.096 -42.409 1.00 25.34 235 GLY A N 1
ATOM 1250 C CA . GLY A 1 235 ? -25.022 -10.345 -42.878 1.00 28.82 235 GLY A CA 1
ATOM 1251 C C . GLY A 1 235 ? -23.770 -10.138 -43.711 1.00 31.49 235 GLY A C 1
ATOM 1252 O O . GLY A 1 235 ? -23.039 -9.161 -43.537 1.00 31.58 235 GLY A O 1
ATOM 1253 N N . GLY A 1 236 ? -23.531 -11.055 -44.634 1.00 28.43 236 GLY A N 1
ATOM 1254 C CA . GLY A 1 236 ? -22.372 -10.966 -45.504 1.00 30.95 236 GLY A CA 1
ATOM 1255 C C . GLY A 1 236 ? -21.895 -12.350 -45.896 1.00 31.40 236 GLY A C 1
ATOM 1256 O O . GLY A 1 236 ? -22.483 -13.365 -45.529 1.00 26.69 236 GLY A O 1
ATOM 1257 N N . ASP A 1 237 ? -20.796 -12.368 -46.653 1.00 28.68 237 ASP A N 1
ATOM 1258 C CA . ASP A 1 237 ? -20.212 -13.628 -47.104 1.00 31.71 237 ASP A CA 1
ATOM 1259 C C . ASP A 1 237 ? -19.710 -14.432 -45.916 1.00 28.58 237 ASP A C 1
ATOM 1260 O O . ASP A 1 237 ? -19.023 -13.899 -45.039 1.00 30.20 237 ASP A O 1
ATOM 1265 N N . PHE A 1 238 ? -20.063 -15.717 -45.877 1.00 27.40 238 PHE A N 1
ATOM 1266 C CA . PHE A 1 238 ? -19.521 -16.604 -44.855 1.00 29.95 238 PHE A CA 1
ATOM 1267 C C . PHE A 1 238 ? -18.076 -16.994 -45.155 1.00 36.22 238 PHE A C 1
ATOM 1268 O O . PHE A 1 238 ? -17.295 -17.247 -44.224 1.00 32.65 238 PHE A O 1
ATOM 1276 N N . LEU A 1 239 ? -17.685 -17.019 -46.429 1.00 30.14 239 LEU A N 1
ATOM 1277 C CA . LEU A 1 239 ? -16.345 -17.447 -46.799 1.00 31.28 239 LEU A CA 1
ATOM 1278 C C . LEU A 1 239 ? -15.588 -16.349 -47.530 1.00 32.15 239 LEU A C 1
ATOM 1279 O O . LEU A 1 239 ? -16.167 -15.435 -48.123 1.00 35.92 239 LEU A O 1
ATOM 1284 N N . LYS A 1 240 ? -14.270 -16.472 -47.484 1.00 38.00 240 LYS A N 1
ATOM 1285 C CA . LYS A 1 240 ? -13.371 -15.690 -48.313 1.00 37.48 240 LYS A CA 1
ATOM 1286 C C . LYS A 1 240 ? -12.727 -16.643 -49.310 1.00 40.68 240 LYS A C 1
ATOM 1287 O O . LYS A 1 240 ? -12.332 -17.751 -48.938 1.00 36.94 240 LYS A O 1
ATOM 1293 N N . THR A 1 241 ? -12.659 -16.230 -50.572 1.00 40.07 241 THR A N 1
ATOM 1294 C CA . THR A 1 241 ? -12.131 -17.045 -51.660 1.00 38.81 241 THR A CA 1
ATOM 1295 C C . THR A 1 241 ? -10.859 -16.402 -52.188 1.00 46.82 241 THR A C 1
ATOM 1296 O O . THR A 1 241 ? -10.822 -15.185 -52.401 1.00 41.88 241 THR A O 1
ATOM 1300 N N . ALA A 1 242 ? -9.819 -17.215 -52.390 1.00 40.01 242 ALA A N 1
ATOM 1301 C CA . ALA A 1 242 ? -8.564 -16.737 -52.951 1.00 43.18 242 ALA A CA 1
ATOM 1302 C C . ALA A 1 242 ? -8.015 -17.771 -53.923 1.00 43.14 242 ALA A C 1
ATOM 1303 O O . ALA A 1 242 ? -8.366 -18.950 -53.879 1.00 41.08 242 ALA A O 1
ATOM 1305 N N . ALA A 1 243 ? -7.143 -17.312 -54.805 1.00 36.46 243 ALA A N 1
ATOM 1306 C CA . ALA A 1 243 ? -6.476 -18.190 -55.750 1.00 41.64 243 ALA A CA 1
ATOM 1307 C C . ALA A 1 243 ? -5.107 -18.580 -55.211 1.00 41.80 243 ALA A C 1
ATOM 1308 O O . ALA A 1 243 ? -4.462 -17.817 -54.489 1.00 41.83 243 ALA A O 1
ATOM 1310 N N . VAL A 1 244 ? -4.689 -19.797 -55.540 1.00 38.45 244 VAL A N 1
ATOM 1311 C CA . VAL A 1 244 ? -3.313 -20.236 -55.378 1.00 40.68 244 VAL A CA 1
ATOM 1312 C C . VAL A 1 244 ? -2.859 -20.750 -56.734 1.00 36.38 244 VAL A C 1
ATOM 1313 O O . VAL A 1 244 ? -3.674 -21.197 -57.547 1.00 39.22 244 VAL A O 1
ATOM 1317 N N . THR A 1 245 ? -1.557 -20.643 -56.995 1.00 40.10 245 THR A N 1
ATOM 1318 C CA . THR A 1 245 ? -1.001 -20.978 -58.298 1.00 38.52 245 THR A CA 1
ATOM 1319 C C . THR A 1 245 ? 0.336 -21.685 -58.127 1.00 41.82 245 THR A C 1
ATOM 1320 O O . THR A 1 245 ? 1.054 -21.471 -57.147 1.00 44.00 245 THR A O 1
ATOM 1324 N N . THR A 1 246 ? 0.666 -22.526 -59.102 1.00 38.18 246 THR A N 1
ATOM 1325 C CA . THR A 1 246 ? 2.005 -23.082 -59.213 1.00 41.85 246 THR A CA 1
ATOM 1326 C C . THR A 1 246 ? 2.360 -23.116 -60.690 1.00 40.78 246 THR A C 1
ATOM 1327 O O . THR A 1 246 ? 1.571 -23.607 -61.504 1.00 42.27 246 THR A O 1
ATOM 1331 N N . THR A 1 247 ? 3.522 -22.559 -61.038 1.00 40.33 247 THR A N 1
ATOM 1332 C CA . THR A 1 247 ? 3.980 -22.486 -62.420 1.00 36.13 247 THR A CA 1
ATOM 1333 C C . THR A 1 247 ? 5.138 -23.455 -62.607 1.00 37.80 247 THR A C 1
ATOM 1334 O O . THR A 1 247 ? 6.161 -23.342 -61.924 1.00 40.01 247 THR A O 1
ATOM 1338 N N . ARG A 1 248 ? 4.976 -24.402 -63.527 1.00 36.37 248 ARG A N 1
ATOM 1339 C CA . ARG A 1 248 ? 6.027 -25.373 -63.798 1.00 39.19 248 ARG A CA 1
ATOM 1340 C C . ARG A 1 248 ? 7.323 -24.667 -64.184 1.00 45.44 248 ARG A C 1
ATOM 1341 O O . ARG A 1 248 ? 7.309 -23.572 -64.746 1.00 42.54 248 ARG A O 1
ATOM 1349 N N . LEU A 1 249 ? 8.451 -25.302 -63.864 1.00 37.72 249 LEU A N 1
ATOM 1350 C CA . LEU A 1 249 ? 9.764 -24.783 -64.227 1.00 51.69 249 LEU A CA 1
ATOM 1351 C C . LEU A 1 249 ? 10.705 -25.943 -64.506 1.00 48.72 249 LEU A C 1
ATOM 1352 O O . LEU A 1 249 ? 10.518 -27.053 -63.995 1.00 42.53 249 LEU A O 1
ATOM 1357 N N . ALA A 1 250 ? 11.716 -25.667 -65.326 1.00 45.45 250 ALA A N 1
ATOM 1358 C CA . ALA A 1 250 ? 12.732 -26.659 -65.653 1.00 43.98 250 ALA A CA 1
ATOM 1359 C C . ALA A 1 250 ? 13.579 -26.972 -64.428 1.00 43.29 250 ALA A C 1
ATOM 1360 O O . ALA A 1 250 ? 14.080 -26.072 -63.754 1.00 46.08 250 ALA A O 1
ATOM 1362 N N . SER A 1 251 ? 13.745 -28.250 -64.142 1.00 44.50 251 SER A N 1
ATOM 1363 C CA . SER A 1 251 ? 14.521 -28.700 -63.002 1.00 41.52 251 SER A CA 1
ATOM 1364 C C . SER A 1 251 ? 15.757 -29.431 -63.504 1.00 43.46 251 SER A C 1
ATOM 1365 O O . SER A 1 251 ? 15.909 -29.675 -64.701 1.00 45.71 251 SER A O 1
ATOM 1368 N N . SER A 1 252 ? 16.652 -29.780 -62.577 1.00 43.52 252 SER A N 1
ATOM 1369 C CA . SER A 1 252 ? 17.923 -30.366 -62.989 1.00 51.88 252 SER A CA 1
ATOM 1370 C C . SER A 1 252 ? 17.725 -31.668 -63.763 1.00 44.94 252 SER A C 1
ATOM 1371 O O . SER A 1 252 ? 18.544 -32.003 -64.620 1.00 43.76 252 SER A O 1
ATOM 1374 N N . ALA A 1 253 ? 16.635 -32.392 -63.509 1.00 46.35 253 ALA A N 1
ATOM 1375 C CA . ALA A 1 253 ? 16.382 -33.658 -64.190 1.00 53.60 253 ALA A CA 1
ATOM 1376 C C . ALA A 1 253 ? 15.183 -33.632 -65.132 1.00 59.80 253 ALA A C 1
ATOM 1377 O O . ALA A 1 253 ? 14.959 -34.618 -65.843 1.00 59.90 253 ALA A O 1
ATOM 1379 N N . GLY A 1 254 ? 14.409 -32.552 -65.159 1.00 50.87 254 GLY A N 1
ATOM 1380 C CA . GLY A 1 254 ? 13.233 -32.491 -66.006 1.00 52.35 254 GLY A CA 1
ATOM 1381 C C . GLY A 1 254 ? 12.403 -31.242 -65.780 1.00 46.67 254 GLY A C 1
ATOM 1382 O O . GLY A 1 254 ? 12.888 -30.122 -65.964 1.00 41.84 254 GLY A O 1
ATOM 1383 N N . LYS A 1 255 ? 11.143 -31.418 -65.401 1.00 47.93 255 LYS A N 1
ATOM 1384 C CA . LYS A 1 255 ? 10.260 -30.308 -65.070 1.00 42.02 255 LYS A CA 1
ATOM 1385 C C . LYS A 1 255 ? 9.598 -30.600 -63.736 1.00 42.10 255 LYS A C 1
ATOM 1386 O O . LYS A 1 255 ? 9.380 -31.761 -63.379 1.00 47.26 255 LYS A O 1
ATOM 1392 N N . THR A 1 256 ? 9.262 -29.538 -63.005 1.00 46.57 256 THR A N 1
ATOM 1393 C CA . THR A 1 256 ? 8.746 -29.698 -61.656 1.00 46.69 256 THR A CA 1
ATOM 1394 C C . THR A 1 256 ? 7.841 -28.512 -61.333 1.00 42.35 256 THR A C 1
ATOM 1395 O O . THR A 1 256 ? 8.044 -27.411 -61.848 1.00 40.32 256 THR A O 1
ATOM 1399 N N . TYR A 1 257 ? 6.824 -28.756 -60.495 1.00 41.56 257 TYR A N 1
ATOM 1400 C CA . TYR A 1 257 ? 5.918 -27.711 -60.000 1.00 40.76 257 TYR A CA 1
ATOM 1401 C C . TYR A 1 257 ? 6.344 -27.279 -58.607 1.00 35.64 257 TYR A C 1
ATOM 1402 O O . TYR A 1 257 ? 6.450 -28.138 -57.720 1.00 40.72 257 TYR A O 1
ATOM 1411 N N . PRO A 1 258 ? 6.570 -25.993 -58.347 1.00 34.03 258 PRO A N 1
ATOM 1412 C CA . PRO A 1 258 ? 6.779 -25.554 -56.961 1.00 38.04 258 PRO A CA 1
ATOM 1413 C C . PRO A 1 258 ? 5.570 -25.877 -56.092 1.00 40.42 258 PRO A C 1
ATOM 1414 O O . PRO A 1 258 ? 4.449 -26.035 -56.575 1.00 33.33 258 PRO A O 1
ATOM 1418 N N . ALA A 1 259 ? 5.820 -26.016 -54.796 1.00 40.19 259 ALA A N 1
ATOM 1419 C CA . ALA A 1 259 ? 4.753 -26.366 -53.878 1.00 43.36 259 ALA A CA 1
ATOM 1420 C C . ALA A 1 259 ? 3.776 -25.203 -53.729 1.00 43.07 259 ALA A C 1
ATOM 1421 O O . ALA A 1 259 ? 4.144 -24.032 -53.825 1.00 41.82 259 ALA A O 1
ATOM 1423 N N . ILE A 1 260 ? 2.520 -25.542 -53.530 1.00 44.00 260 ILE A N 1
ATOM 1424 C CA . ILE A 1 260 ? 1.515 -24.562 -53.136 1.00 42.08 260 ILE A CA 1
ATOM 1425 C C . ILE A 1 260 ? 1.588 -24.392 -51.628 1.00 44.98 260 ILE A C 1
ATOM 1426 O O . ILE A 1 260 ? 1.773 -25.369 -50.891 1.00 47.34 260 ILE A O 1
ATOM 1431 N N . THR A 1 261 ? 1.496 -23.147 -51.161 1.00 41.30 261 THR A N 1
ATOM 1432 C CA . THR A 1 261 ? 1.407 -22.845 -49.734 1.00 46.18 261 THR A CA 1
ATOM 1433 C C . THR A 1 261 ? -0.011 -22.360 -49.442 1.00 51.57 261 THR A C 1
ATOM 1434 O O . THR A 1 261 ? -0.417 -21.287 -49.898 1.00 49.34 261 THR A O 1
ATOM 1438 N N . SER A 1 262 ? -0.764 -23.162 -48.696 1.00 53.52 262 SER A N 1
ATOM 1439 C CA . SER A 1 262 ? -2.128 -22.829 -48.308 1.00 50.19 262 SER A CA 1
ATOM 1440 C C . SER A 1 262 ? -2.562 -23.750 -47.175 1.00 48.40 262 SER A C 1
ATOM 1441 O O . SER A 1 262 ? -3.247 -24.752 -47.409 1.00 44.37 262 SER A O 1
ATOM 1444 N N . THR A 1 263 ? -2.172 -23.418 -45.945 1.00 44.29 263 THR A N 1
ATOM 1445 C CA . THR A 1 263 ? -2.325 -24.342 -44.830 1.00 56.31 263 THR A CA 1
ATOM 1446 C C . THR A 1 263 ? -3.692 -24.282 -44.160 1.00 54.44 263 THR A C 1
ATOM 1447 O O . THR A 1 263 ? -4.077 -25.254 -43.502 1.00 58.50 263 THR A O 1
ATOM 1451 N N . THR A 1 264 ? -4.430 -23.184 -44.298 1.00 51.47 264 THR A N 1
ATOM 1452 C CA . THR A 1 264 ? -5.678 -22.991 -43.571 1.00 51.70 264 THR A CA 1
ATOM 1453 C C . THR A 1 264 ? -6.853 -22.745 -44.508 1.00 47.68 264 THR A C 1
ATOM 1454 O O . THR A 1 264 ? -7.691 -21.883 -44.258 1.00 46.16 264 THR A O 1
ATOM 1458 N N . THR A 1 265 ? -6.944 -23.508 -45.594 1.00 44.39 265 THR A N 1
ATOM 1459 C CA . THR A 1 265 ? -7.996 -23.306 -46.580 1.00 37.30 265 THR A CA 1
ATOM 1460 C C . THR A 1 265 ? -8.596 -24.647 -46.977 1.00 39.80 265 THR A C 1
ATOM 1461 O O . THR A 1 265 ? -8.077 -25.714 -46.636 1.00 36.48 265 THR A O 1
ATOM 1465 N N . ILE A 1 266 ? -9.687 -24.579 -47.733 1.00 35.03 266 ILE A N 1
ATOM 1466 C CA . ILE A 1 266 ? -10.356 -25.749 -48.281 1.00 35.34 266 ILE A CA 1
ATOM 1467 C C . ILE A 1 266 ? -10.415 -25.575 -49.793 1.00 36.33 266 ILE A C 1
ATOM 1468 O O . ILE A 1 266 ? -11.024 -24.618 -50.278 1.00 35.52 266 ILE A O 1
ATOM 1473 N N . PRO A 1 267 ? -9.758 -26.434 -50.584 1.00 37.25 267 PRO A N 1
ATOM 1474 C CA . PRO A 1 267 ? -8.828 -27.471 -50.115 1.00 38.24 267 PRO A CA 1
ATOM 1475 C C . PRO A 1 267 ? -7.528 -26.872 -49.560 1.00 38.32 267 PRO A C 1
ATOM 1476 O O . PRO A 1 267 ? -7.282 -25.689 -49.791 1.00 37.24 267 PRO A O 1
ATOM 1480 N N . ASN A 1 268 ? -6.741 -27.651 -48.811 1.00 31.28 268 ASN A N 1
ATOM 1481 C CA . ASN A 1 268 ? -5.485 -27.167 -48.266 1.00 39.69 268 ASN A CA 1
ATOM 1482 C C . ASN A 1 268 ? -4.337 -27.569 -49.199 1.00 36.14 268 ASN A C 1
ATOM 1483 O O . ASN A 1 268 ? -4.529 -28.250 -50.209 1.00 36.09 268 ASN A O 1
ATOM 1488 N N . ASP A 1 269 ? -3.121 -27.151 -48.853 1.00 38.54 269 ASP A N 1
ATOM 1489 C CA . ASP A 1 269 ? -2.014 -27.343 -49.788 1.00 41.07 269 ASP A CA 1
ATOM 1490 C C . ASP A 1 269 ? -1.530 -28.791 -49.821 1.00 36.67 269 ASP A C 1
ATOM 1491 O O . ASP A 1 269 ? -1.014 -29.243 -50.847 1.00 36.73 269 ASP A O 1
ATOM 1496 N N . LYS A 1 270 ? -1.698 -29.540 -48.731 1.00 41.50 270 LYS A N 1
ATOM 1497 C CA . LYS A 1 270 ? -1.375 -30.964 -48.778 1.00 49.04 270 LYS A CA 1
ATOM 1498 C C . LYS A 1 270 ? -2.246 -31.689 -49.798 1.00 39.64 270 LYS A C 1
ATOM 1499 O O . LYS A 1 270 ? -1.762 -32.544 -50.550 1.00 40.52 270 LYS A O 1
ATOM 1505 N N . THR A 1 271 ? -3.529 -31.346 -49.847 1.00 37.42 271 THR A N 1
ATOM 1506 C CA . THR A 1 271 ? -4.423 -31.933 -50.841 1.00 38.52 271 THR A CA 1
ATOM 1507 C C . THR A 1 271 ? -4.037 -31.495 -52.250 1.00 34.45 271 THR A C 1
ATOM 1508 O O . THR A 1 271 ? -4.029 -32.310 -53.181 1.00 37.58 271 THR A O 1
ATOM 1512 N N . LEU A 1 272 ? -3.699 -30.217 -52.422 1.00 30.38 272 LEU A N 1
ATOM 1513 C CA . LEU A 1 272 ? -3.357 -29.712 -53.749 1.00 33.55 272 LEU A CA 1
ATOM 1514 C C . LEU A 1 272 ? -2.011 -30.252 -54.220 1.00 35.19 272 LEU A C 1
ATOM 1515 O O . LEU A 1 272 ? -1.870 -30.667 -55.374 1.00 33.49 272 LEU A O 1
ATOM 1520 N N . ASN A 1 273 ? -1.003 -30.246 -53.343 1.00 36.15 273 ASN A N 1
ATOM 1521 C CA . ASN A 1 273 ? 0.329 -30.691 -53.754 1.00 35.65 273 ASN A CA 1
ATOM 1522 C C . ASN A 1 273 ? 0.325 -32.171 -54.111 1.00 39.97 273 ASN A C 1
ATOM 1523 O O . ASN A 1 273 ? 1.036 -32.600 -55.027 1.00 33.82 273 ASN A O 1
ATOM 1528 N N . LYS A 1 274 ? -0.473 -32.968 -53.401 1.00 33.60 274 LYS A N 1
ATOM 1529 C CA . LYS A 1 274 ? -0.564 -34.384 -53.735 1.00 38.86 274 LYS A CA 1
ATOM 1530 C C . LYS A 1 274 ? -1.106 -34.576 -55.148 1.00 40.68 274 LYS A C 1
ATOM 1531 O O . LYS A 1 274 ? -0.610 -35.418 -55.903 1.00 41.59 274 LYS A O 1
ATOM 1537 N N . ALA A 1 275 ? -2.108 -33.779 -55.530 1.00 39.09 275 ALA A N 1
ATOM 1538 C CA . ALA A 1 275 ? -2.707 -33.911 -56.854 1.00 38.60 275 ALA A CA 1
ATOM 1539 C C . ALA A 1 275 ? -1.787 -33.374 -57.947 1.00 34.64 275 ALA A C 1
ATOM 1540 O O . ALA A 1 275 ? -1.743 -33.926 -59.052 1.00 35.65 275 ALA A O 1
ATOM 1542 N N . VAL A 1 276 ? -1.065 -32.287 -57.672 1.00 35.13 276 VAL A N 1
ATOM 1543 C CA . VAL A 1 276 ? -0.174 -31.722 -58.681 1.00 30.16 276 VAL A CA 1
ATOM 1544 C C . VAL A 1 276 ? 0.955 -32.698 -58.993 1.00 40.48 276 VAL A C 1
ATOM 1545 O O . VAL A 1 276 ? 1.293 -32.928 -60.159 1.00 36.67 276 VAL A O 1
ATOM 1549 N N . THR A 1 277 ? 1.546 -33.291 -57.954 1.00 34.36 277 THR A N 1
ATOM 1550 C CA . THR A 1 277 ? 2.536 -34.339 -58.146 1.00 39.49 277 THR A CA 1
ATOM 1551 C C . THR A 1 277 ? 2.042 -35.402 -59.119 1.00 40.93 277 THR A C 1
ATOM 1552 O O . THR A 1 277 ? 2.774 -35.808 -60.028 1.00 41.86 277 THR A O 1
ATOM 1556 N N . ALA A 1 278 ? 0.787 -35.832 -58.977 1.00 37.63 278 ALA A N 1
ATOM 1557 C CA . ALA A 1 278 ? 0.262 -36.845 -59.889 1.00 43.43 278 ALA A CA 1
ATOM 1558 C C . ALA A 1 278 ? -0.019 -36.276 -61.275 1.00 43.36 278 ALA A C 1
ATOM 1559 O O . ALA A 1 278 ? 0.094 -36.996 -62.274 1.00 37.65 278 ALA A O 1
ATOM 1561 N N . ILE A 1 279 ? -0.391 -35.000 -61.370 1.00 34.95 279 ILE A N 1
ATOM 1562 C CA . ILE A 1 279 ? -0.547 -34.405 -62.694 1.00 41.08 279 ILE A CA 1
ATOM 1563 C C . ILE A 1 279 ? 0.788 -34.418 -63.441 1.00 44.78 279 ILE A C 1
ATOM 1564 O O . ILE A 1 279 ? 0.843 -34.688 -64.648 1.00 36.80 279 ILE A O 1
ATOM 1569 N N . ARG A 1 280 ? 1.886 -34.162 -62.727 1.00 37.73 280 ARG A N 1
ATOM 1570 C CA . ARG A 1 280 ? 3.202 -34.197 -63.360 1.00 45.73 280 ARG A CA 1
ATOM 1571 C C . ARG A 1 280 ? 3.508 -35.581 -63.921 1.00 42.08 280 ARG A C 1
ATOM 1572 O O . ARG A 1 280 ? 4.076 -35.710 -65.012 1.00 47.05 280 ARG A O 1
ATOM 1580 N N . GLU A 1 281 ? 3.132 -36.628 -63.190 1.00 42.83 281 GLU A N 1
ATOM 1581 C CA . GLU A 1 281 ? 3.308 -37.985 -63.693 1.00 47.97 281 GLU A CA 1
ATOM 1582 C C . GLU A 1 281 ? 2.428 -38.254 -64.907 1.00 43.03 281 GLU A C 1
ATOM 1583 O O . GLU A 1 281 ? 2.793 -39.063 -65.765 1.00 47.53 281 GLU A O 1
ATOM 1589 N N . LEU A 1 282 ? 1.270 -37.600 -65.002 1.00 42.67 282 LEU A N 1
ATOM 1590 C CA . LEU A 1 282 ? 0.472 -37.732 -66.217 1.00 42.57 282 LEU A CA 1
ATOM 1591 C C . LEU A 1 282 ? 1.183 -37.093 -67.400 1.00 43.75 282 LEU A C 1
ATOM 1592 O O . LEU A 1 282 ? 1.155 -37.632 -68.510 1.00 43.10 282 LEU A O 1
ATOM 1597 N N . GLU A 1 283 ? 1.827 -35.944 -67.177 1.00 40.95 283 GLU A N 1
ATOM 1598 C CA . GLU A 1 283 ? 2.494 -35.238 -68.266 1.00 42.29 283 GLU A CA 1
ATOM 1599 C C . GLU A 1 283 ? 3.636 -36.065 -68.844 1.00 43.21 283 GLU A C 1
ATOM 1600 O O . GLU A 1 283 ? 3.775 -36.171 -70.069 1.00 44.94 283 GLU A O 1
ATOM 1606 N N . THR A 1 284 ? 4.460 -36.667 -67.984 1.00 40.09 284 THR A N 1
ATOM 1607 C CA . THR A 1 284 ? 5.515 -37.537 -68.496 1.00 49.12 284 THR A CA 1
ATOM 1608 C C . THR A 1 284 ? 4.936 -38.783 -69.153 1.00 48.42 284 THR A C 1
ATOM 1609 O O . THR A 1 284 ? 5.491 -39.278 -70.140 1.00 46.75 284 THR A O 1
ATOM 1613 N N . ALA A 1 285 ? 3.813 -39.300 -68.636 1.00 45.01 285 ALA A N 1
ATOM 1614 C CA . ALA A 1 285 ? 3.195 -40.459 -69.273 1.00 46.79 285 ALA A CA 1
ATOM 1615 C C . ALA A 1 285 ? 2.704 -40.113 -70.671 1.00 50.82 285 ALA A C 1
ATOM 1616 O O . ALA A 1 285 ? 2.842 -40.915 -71.606 1.00 46.53 285 ALA A O 1
ATOM 1618 N N . VAL A 1 286 ? 2.146 -38.913 -70.832 1.00 42.43 286 VAL A N 1
ATOM 1619 C CA . VAL A 1 286 ? 1.649 -38.473 -72.131 1.00 45.53 286 VAL A CA 1
ATOM 1620 C C . VAL A 1 286 ? 2.806 -38.241 -73.100 1.00 46.55 286 VAL A C 1
ATOM 1621 O O . VAL A 1 286 ? 2.716 -38.582 -74.286 1.00 50.80 286 VAL A O 1
ATOM 1625 N N . ALA A 1 287 ? 3.907 -37.654 -72.616 1.00 48.55 287 ALA A N 1
ATOM 1626 C CA . ALA A 1 287 ? 5.085 -37.484 -73.465 1.00 56.65 287 ALA A CA 1
ATOM 1627 C C . ALA A 1 287 ? 5.596 -38.829 -73.958 1.00 48.80 287 ALA A C 1
ATOM 1628 O O . ALA A 1 287 ? 5.894 -38.991 -75.145 1.00 51.17 287 ALA A O 1
ATOM 1630 N N . ALA A 1 288 ? 5.675 -39.817 -73.062 1.00 51.21 288 ALA A N 1
ATOM 1631 C CA . ALA A 1 288 ? 6.071 -41.160 -73.471 1.00 51.81 288 ALA A CA 1
ATOM 1632 C C . ALA A 1 288 ? 5.085 -41.752 -74.469 1.00 57.65 288 ALA A C 1
ATOM 1633 O O . ALA A 1 288 ? 5.485 -42.504 -75.367 1.00 55.67 288 ALA A O 1
ATOM 1635 N N . LEU A 1 289 ? 3.798 -41.423 -74.333 1.00 55.26 289 LEU A N 1
ATOM 1636 C CA . LEU A 1 289 ? 2.793 -41.902 -75.280 1.00 53.59 289 LEU A CA 1
ATOM 1637 C C . LEU A 1 289 ? 2.980 -41.258 -76.648 1.00 60.26 289 LEU A C 1
ATOM 1638 O O . LEU A 1 289 ? 2.786 -41.910 -77.681 1.00 64.08 289 LEU A O 1
ATOM 1643 N N . ASP A 1 290 ? 3.347 -39.973 -76.673 1.00 54.94 290 ASP A N 1
ATOM 1644 C CA . ASP A 1 290 ? 3.580 -39.286 -77.939 1.00 59.43 290 ASP A CA 1
ATOM 1645 C C . ASP A 1 290 ? 4.813 -39.827 -78.650 1.00 70.06 290 ASP A C 1
ATOM 1646 O O . ASP A 1 290 ? 4.869 -39.817 -79.886 1.00 74.38 290 ASP A O 1
ATOM 1651 N N . ALA A 1 291 ? 5.807 -40.292 -77.890 1.00 65.49 291 ALA A N 1
ATOM 1652 C CA . ALA A 1 291 ? 7.015 -40.851 -78.485 1.00 69.18 291 ALA A CA 1
ATOM 1653 C C . ALA A 1 291 ? 6.736 -42.122 -79.272 1.00 68.65 291 ALA A C 1
ATOM 1654 O O . ALA A 1 291 ? 7.531 -42.477 -80.146 1.00 84.97 291 ALA A O 1
ATOM 1656 N N . ILE A 1 292 ? 5.626 -42.807 -78.987 1.00 68.73 292 ILE A N 1
ATOM 1657 C CA . ILE A 1 292 ? 5.266 -44.002 -79.746 1.00 74.42 292 ILE A CA 1
ATOM 1658 C C . ILE A 1 292 ? 5.083 -43.660 -81.220 1.00 92.48 292 ILE A C 1
ATOM 1659 O O . ILE A 1 292 ? 5.664 -44.303 -82.104 1.00 92.24 292 ILE A O 1
ATOM 1664 N N . SER A 1 293 ? 4.276 -42.637 -81.506 1.00 98.26 293 SER A N 1
ATOM 1665 C CA . SER A 1 293 ? 4.007 -42.209 -82.872 1.00 100.53 293 SER A CA 1
ATOM 1666 C C . SER A 1 293 ? 5.041 -41.215 -83.392 1.00 109.88 293 SER A C 1
ATOM 1667 O O . SER A 1 293 ? 4.733 -40.435 -84.301 1.00 116.29 293 SER A O 1
ATOM 1670 N N . ASP A 1 294 ? 6.252 -41.227 -82.842 1.00 112.71 294 ASP A N 1
ATOM 1671 C CA . ASP A 1 294 ? 7.306 -40.316 -83.276 1.00 112.77 294 ASP A CA 1
ATOM 1672 C C . ASP A 1 294 ? 8.654 -41.026 -83.336 1.00 109.40 294 ASP A C 1
ATOM 1673 O O . ASP A 1 294 ? 8.842 -41.953 -84.124 1.00 111.70 294 ASP A O 1
ATOM 1678 N N . THR B 1 23 ? -13.547 -58.462 -62.762 1.00 76.96 23 THR B N 1
ATOM 1679 C CA . THR B 1 23 ? -13.250 -57.232 -62.033 1.00 79.69 23 THR B CA 1
ATOM 1680 C C . THR B 1 23 ? -14.495 -56.697 -61.326 1.00 78.22 23 THR B C 1
ATOM 1681 O O . THR B 1 23 ? -15.524 -56.457 -61.957 1.00 76.12 23 THR B O 1
ATOM 1685 N N . LEU B 1 24 ? -14.390 -56.515 -60.010 1.00 78.65 24 LEU B N 1
ATOM 1686 C CA . LEU B 1 24 ? -15.495 -56.043 -59.176 1.00 73.19 24 LEU B CA 1
ATOM 1687 C C . LEU B 1 24 ? -15.236 -54.576 -58.842 1.00 70.76 24 LEU B C 1
ATOM 1688 O O . LEU B 1 24 ? -14.501 -54.265 -57.901 1.00 61.62 24 LEU B O 1
ATOM 1693 N N . LEU B 1 25 ? -15.847 -53.676 -59.620 1.00 68.65 25 LEU B N 1
ATOM 1694 C CA . LEU B 1 25 ? -15.648 -52.243 -59.412 1.00 68.98 25 LEU B CA 1
ATOM 1695 C C . LEU B 1 25 ? -16.163 -51.784 -58.058 1.00 60.27 25 LEU B C 1
ATOM 1696 O O . LEU B 1 25 ? -15.651 -50.804 -57.504 1.00 59.98 25 LEU B O 1
ATOM 1701 N N . HIS B 1 26 ? -17.167 -52.463 -57.516 1.00 59.20 26 HIS B N 1
ATOM 1702 C CA . HIS B 1 26 ? -17.894 -51.989 -56.345 1.00 68.91 26 HIS B CA 1
ATOM 1703 C C . HIS B 1 26 ? -17.469 -52.782 -55.117 1.00 70.84 26 HIS B C 1
ATOM 1704 O O . HIS B 1 26 ? -17.623 -54.006 -55.080 1.00 75.26 26 HIS B O 1
ATOM 1711 N N . ASN B 1 27 ? -16.931 -52.082 -54.120 1.00 70.58 27 ASN B N 1
ATOM 1712 C CA . ASN B 1 27 ? -16.557 -52.696 -52.847 1.00 79.90 27 ASN B CA 1
ATOM 1713 C C . ASN B 1 27 ? -17.825 -53.116 -52.114 1.00 78.82 27 ASN B C 1
ATOM 1714 O O . ASN B 1 27 ? -18.500 -52.293 -51.489 1.00 71.40 27 ASN B O 1
ATOM 1719 N N . ALA B 1 28 ? -18.153 -54.410 -52.189 1.00 74.18 28 ALA B N 1
ATOM 1720 C CA . ALA B 1 28 ? -19.379 -54.907 -51.572 1.00 82.20 28 ALA B CA 1
ATOM 1721 C C . ALA B 1 28 ? -19.342 -54.799 -50.053 1.00 89.38 28 ALA B C 1
ATOM 1722 O O . ALA B 1 28 ? -20.391 -54.627 -49.420 1.00 91.49 28 ALA B O 1
ATOM 1724 N N . LYS B 1 29 ? -18.156 -54.895 -49.450 1.00 101.97 29 LYS B N 1
ATOM 1725 C CA . LYS B 1 29 ? -18.005 -54.827 -48.003 1.00 102.27 29 LYS B CA 1
ATOM 1726 C C . LYS B 1 29 ? -17.727 -53.412 -47.502 1.00 96.02 29 LYS B C 1
ATOM 1727 O O . LYS B 1 29 ? -17.196 -53.249 -46.398 1.00 101.40 29 LYS B O 1
ATOM 1733 N N . ALA B 1 30 ? -18.077 -52.392 -48.281 1.00 81.59 30 ALA B N 1
ATOM 1734 C CA . ALA B 1 30 ? -17.915 -51.008 -47.857 1.00 88.46 30 ALA B CA 1
ATOM 1735 C C . ALA B 1 30 ? -19.179 -50.519 -47.164 1.00 88.76 30 ALA B C 1
ATOM 1736 O O . ALA B 1 30 ? -20.296 -50.768 -47.629 1.00 91.48 30 ALA B O 1
ATOM 1738 N N . GLN B 1 31 ? -18.995 -49.823 -46.044 1.00 79.68 31 GLN B N 1
ATOM 1739 C CA . GLN B 1 31 ? -20.087 -49.237 -45.269 1.00 70.75 31 GLN B CA 1
ATOM 1740 C C . GLN B 1 31 ? -19.888 -47.725 -45.292 1.00 64.49 31 GLN B C 1
ATOM 1741 O O . GLN B 1 31 ? -19.318 -47.146 -44.364 1.00 62.28 31 GLN B O 1
ATOM 1747 N N . VAL B 1 32 ? -20.357 -47.089 -46.362 1.00 56.13 32 VAL B N 1
ATOM 1748 C CA . VAL B 1 32 ? -20.156 -45.657 -46.567 1.00 46.85 32 VAL B CA 1
ATOM 1749 C C . VAL B 1 32 ? -21.098 -44.899 -45.637 1.00 47.09 32 VAL B C 1
ATOM 1750 O O . VAL B 1 32 ? -22.311 -44.872 -45.855 1.00 52.38 32 VAL B O 1
ATOM 1754 N N . THR B 1 33 ? -20.539 -44.288 -44.589 1.00 42.88 33 THR B N 1
ATOM 1755 C CA . THR B 1 33 ? -21.302 -43.487 -43.640 1.00 40.66 33 THR B CA 1
ATOM 1756 C C . THR B 1 33 ? -20.803 -42.054 -43.504 1.00 39.84 33 THR B C 1
ATOM 1757 O O . THR B 1 33 ? -21.413 -41.280 -42.762 1.00 35.22 33 THR B O 1
ATOM 1761 N N . THR B 1 34 ? -19.714 -41.681 -44.167 1.00 40.86 34 THR B N 1
ATOM 1762 C CA . THR B 1 34 ? -19.169 -40.333 -44.106 1.00 41.58 34 THR B CA 1
ATOM 1763 C C . THR B 1 34 ? -18.782 -39.872 -45.499 1.00 39.77 34 THR B C 1
ATOM 1764 O O . THR B 1 34 ? -18.585 -40.692 -46.404 1.00 36.84 34 THR B O 1
ATOM 1768 N N . PRO B 1 35 ? -18.678 -38.554 -45.712 1.00 39.60 35 PRO B N 1
ATOM 1769 C CA . PRO B 1 35 ? -18.187 -38.067 -47.013 1.00 34.14 35 PRO B CA 1
ATOM 1770 C C . PRO B 1 35 ? -16.797 -38.574 -47.372 1.00 32.27 35 PRO B C 1
ATOM 1771 O O . PRO B 1 35 ? -16.541 -38.879 -48.542 1.00 26.69 35 PRO B O 1
ATOM 1775 N N . CYS B 1 36 ? -15.884 -38.681 -46.407 1.00 27.50 36 CYS B N 1
ATOM 1776 C CA . CYS B 1 36 ? -14.568 -39.209 -46.741 1.00 42.28 36 CYS B CA 1
ATOM 1777 C C . CYS B 1 36 ? -14.664 -40.682 -47.127 1.00 45.17 36 CYS B C 1
ATOM 1778 O O . CYS B 1 36 ? -13.978 -41.134 -48.054 1.00 37.19 36 CYS B O 1
ATOM 1781 N N . GLY B 1 37 ? -15.531 -41.440 -46.448 1.00 37.72 37 GLY B N 1
ATOM 1782 C CA . GLY B 1 37 ? -15.768 -42.815 -46.866 1.00 34.61 37 GLY B CA 1
ATOM 1783 C C . GLY B 1 37 ? -16.361 -42.886 -48.262 1.00 36.72 37 GLY B C 1
ATOM 1784 O O . GLY B 1 37 ? -16.014 -43.766 -49.050 1.00 33.81 37 GLY B O 1
ATOM 1785 N N . ALA B 1 38 ? -17.250 -41.944 -48.591 1.00 29.71 38 ALA B N 1
ATOM 1786 C CA . ALA B 1 38 ? -17.797 -41.877 -49.943 1.00 28.02 38 ALA B CA 1
ATOM 1787 C C . ALA B 1 38 ? -16.709 -41.583 -50.969 1.00 33.14 38 ALA B C 1
ATOM 1788 O O . ALA B 1 38 ? -16.730 -42.124 -52.082 1.00 30.44 38 ALA B O 1
ATOM 1790 N N . SER B 1 39 ? -15.755 -40.716 -50.626 1.00 31.95 39 SER B N 1
ATOM 1791 C CA . SER B 1 39 ? -14.696 -40.422 -51.581 1.00 33.45 39 SER B CA 1
ATOM 1792 C C . SER B 1 39 ? -13.821 -41.649 -51.807 1.00 33.93 39 SER B C 1
ATOM 1793 O O . SER B 1 39 ? -13.455 -41.951 -52.947 1.00 38.69 39 SER B O 1
ATOM 1796 N N . HIS B 1 40 ? -13.527 -42.397 -50.741 1.00 33.73 40 HIS B N 1
ATOM 1797 C CA . HIS B 1 40 ? -12.700 -43.594 -50.871 1.00 40.87 40 HIS B CA 1
ATOM 1798 C C . HIS B 1 40 ? -13.406 -44.697 -51.649 1.00 37.97 40 HIS B C 1
ATOM 1799 O O . HIS B 1 40 ? -12.748 -45.482 -52.337 1.00 43.38 40 HIS B O 1
ATOM 1806 N N . TYR B 1 41 ? -14.731 -44.786 -51.544 1.00 38.65 41 TYR B N 1
ATOM 1807 C CA . TYR B 1 41 ? -15.463 -45.744 -52.367 1.00 39.70 41 TYR B CA 1
ATOM 1808 C C . TYR B 1 41 ? -15.282 -45.421 -53.843 1.00 42.26 41 TYR B C 1
ATOM 1809 O O . TYR B 1 41 ? -15.067 -46.316 -54.666 1.00 38.98 41 TYR B O 1
ATOM 1818 N N . MET B 1 42 ? -15.359 -44.134 -54.183 1.00 41.45 42 MET B N 1
ATOM 1819 C CA . MET B 1 42 ? -15.163 -43.681 -55.551 1.00 30.25 42 MET B CA 1
ATOM 1820 C C . MET B 1 42 ? -13.757 -44.006 -56.041 1.00 34.36 42 MET B C 1
ATOM 1821 O O . MET B 1 42 ? -13.569 -44.356 -57.210 1.00 37.50 42 MET B O 1
ATOM 1826 N N . ARG B 1 43 ? -12.757 -43.907 -55.156 1.00 34.24 43 ARG B N 1
ATOM 1827 C CA . ARG B 1 43 ? -11.383 -44.234 -55.531 1.00 36.72 43 ARG B CA 1
ATOM 1828 C C . ARG B 1 43 ? -11.179 -45.735 -55.671 1.00 43.80 43 ARG B C 1
ATOM 1829 O O . ARG B 1 43 ? -10.357 -46.176 -56.485 1.00 39.51 43 ARG B O 1
ATOM 1837 N N . HIS B 1 44 ? -11.895 -46.531 -54.873 1.00 35.31 44 HIS B N 1
ATOM 1838 C CA . HIS B 1 44 ? -11.893 -47.975 -55.075 1.00 38.53 44 HIS B CA 1
ATOM 1839 C C . HIS B 1 44 ? -12.371 -48.325 -56.480 1.00 43.83 44 HIS B C 1
ATOM 1840 O O . HIS B 1 44 ? -11.802 -49.205 -57.138 1.00 44.73 44 HIS B O 1
ATOM 1847 N N . ILE B 1 45 ? -13.398 -47.623 -56.966 1.00 42.39 45 ILE B N 1
ATOM 1848 C CA . ILE B 1 45 ? -13.864 -47.824 -58.336 1.00 38.40 45 ILE B CA 1
ATOM 1849 C C . ILE B 1 45 ? -12.740 -47.554 -59.335 1.00 39.74 45 ILE B C 1
ATOM 1850 O O . ILE B 1 45 ? -12.540 -48.322 -60.283 1.00 42.69 45 ILE B O 1
ATOM 1855 N N . THR B 1 46 ? -11.974 -46.478 -59.132 1.00 38.61 46 THR B N 1
ATOM 1856 C CA . THR B 1 46 ? -10.918 -46.158 -60.093 1.00 37.05 46 THR B CA 1
ATOM 1857 C C . THR B 1 46 ? -9.779 -47.172 -60.026 1.00 41.75 46 THR B C 1
ATOM 1858 O O . THR B 1 46 ? -9.215 -47.546 -61.061 1.00 39.81 46 THR B O 1
ATOM 1862 N N . ARG B 1 47 ? -9.430 -47.632 -58.823 1.00 38.83 47 ARG B N 1
ATOM 1863 C CA . ARG B 1 47 ? -8.381 -48.638 -58.703 1.00 48.69 47 ARG B CA 1
ATOM 1864 C C . ARG B 1 47 ? -8.793 -49.939 -59.376 1.00 47.16 47 ARG B C 1
ATOM 1865 O O . ARG B 1 47 ? -8.002 -50.546 -60.104 1.00 47.36 47 ARG B O 1
ATOM 1873 N N . GLN B 1 48 ? -10.034 -50.376 -59.160 1.00 44.81 48 GLN B N 1
ATOM 1874 C CA . GLN B 1 48 ? -10.511 -51.579 -59.833 1.00 47.94 48 GLN B CA 1
ATOM 1875 C C . GLN B 1 48 ? -10.564 -51.378 -61.346 1.00 53.34 48 GLN B C 1
ATOM 1876 O O . GLN B 1 48 ? -10.167 -52.266 -62.110 1.00 51.33 48 GLN B O 1
ATOM 1882 N N . ALA B 1 49 ? -11.020 -50.208 -61.799 1.00 42.50 49 ALA B N 1
ATOM 1883 C CA . ALA B 1 49 ? -11.050 -49.946 -63.235 1.00 44.98 49 ALA B CA 1
ATOM 1884 C C . ALA B 1 49 ? -9.651 -50.026 -63.845 1.00 53.64 49 ALA B C 1
ATOM 1885 O O . ALA B 1 49 ? -9.481 -50.523 -64.965 1.00 47.12 49 ALA B O 1
ATOM 1887 N N . GLU B 1 50 ? -8.636 -49.542 -63.122 1.00 45.21 50 GLU B N 1
ATOM 1888 C CA . GLU B 1 50 ? -7.270 -49.624 -63.631 1.00 51.90 50 GLU B CA 1
ATOM 1889 C C . GLU B 1 50 ? -6.825 -51.072 -63.797 1.00 55.05 50 GLU B C 1
ATOM 1890 O O . GLU B 1 50 ? -6.206 -51.428 -64.807 1.00 51.79 50 GLU B O 1
ATOM 1896 N N . SER B 1 51 ? -7.120 -51.917 -62.809 1.00 51.24 51 SER B N 1
ATOM 1897 C CA . SER B 1 51 ? -6.714 -53.315 -62.886 1.00 54.53 51 SER B CA 1
ATOM 1898 C C . SER B 1 51 ? -7.333 -54.019 -64.086 1.00 58.79 51 SER B C 1
ATOM 1899 O O . SER B 1 51 ? -6.698 -54.898 -64.681 1.00 59.59 51 SER B O 1
ATOM 1902 N N . ALA B 1 52 ? -8.559 -53.651 -64.464 1.00 53.38 52 ALA B N 1
ATOM 1903 C CA . ALA B 1 52 ? -9.173 -54.273 -65.634 1.00 60.99 52 ALA B CA 1
ATOM 1904 C C . ALA B 1 52 ? -8.421 -53.906 -66.908 1.00 62.72 52 ALA B C 1
ATOM 1905 O O . ALA B 1 52 ? -8.148 -54.775 -67.747 1.00 56.87 52 ALA B O 1
ATOM 1907 N N . LEU B 1 53 ? -8.034 -52.640 -67.057 1.00 51.10 53 LEU B N 1
ATOM 1908 C CA . LEU B 1 53 ? -7.280 -52.208 -68.265 1.00 56.90 53 LEU B CA 1
ATOM 1909 C C . LEU B 1 53 ? -5.889 -52.845 -68.264 1.00 54.23 53 LEU B C 1
ATOM 1910 O O . LEU B 1 53 ? -5.462 -53.312 -69.315 1.00 63.10 53 LEU B O 1
ATOM 1915 N N . GLN B 1 54 ? -5.229 -52.857 -67.116 1.00 57.99 54 GLN B N 1
ATOM 1916 C CA . GLN B 1 54 ? -3.882 -53.456 -66.998 1.00 56.34 54 GLN B CA 1
ATOM 1917 C C . GLN B 1 54 ? -3.951 -54.919 -67.441 1.00 61.67 54 GLN B C 1
ATOM 1918 O O . GLN B 1 54 ? -3.148 -55.312 -68.294 1.00 63.24 54 GLN B O 1
ATOM 1924 N N . ALA B 1 55 ? -4.877 -55.687 -66.875 1.00 58.83 55 ALA B N 1
ATOM 1925 C CA . ALA B 1 55 ? -5.049 -57.094 -67.290 1.00 65.28 55 ALA B CA 1
ATOM 1926 C C . ALA B 1 55 ? -5.285 -57.124 -68.798 1.00 63.76 55 ALA B C 1
ATOM 1927 O O . ALA B 1 55 ? -4.637 -57.919 -69.487 1.00 63.27 55 ALA B O 1
ATOM 1929 N N . GLY B 1 56 ? -6.187 -56.277 -69.276 1.00 60.65 56 GLY B N 1
ATOM 1930 C CA . GLY B 1 56 ? -6.456 -56.264 -70.702 1.00 59.86 56 GLY B CA 1
ATOM 1931 C C . GLY B 1 56 ? -5.223 -55.967 -71.531 1.00 68.14 56 GLY B C 1
ATOM 1932 O O . GLY B 1 56 ? -5.073 -56.486 -72.640 1.00 73.16 56 GLY B O 1
ATOM 1933 N N . LEU B 1 57 ? -4.324 -55.135 -71.006 1.00 63.42 57 LEU B N 1
ATOM 1934 C CA . LEU B 1 57 ? -3.069 -54.860 -71.686 1.00 64.97 57 LEU B CA 1
ATOM 1935 C C . LEU B 1 57 ? -2.094 -56.022 -71.549 1.00 69.67 57 LEU B C 1
ATOM 1936 O O . LEU B 1 57 ? -1.340 -56.303 -72.486 1.00 69.33 57 LEU B O 1
ATOM 1941 N N . LYS B 1 58 ? -2.118 -56.712 -70.415 1.00 68.18 58 LYS B N 1
ATOM 1942 C CA . LYS B 1 58 ? -1.195 -57.854 -70.207 1.00 72.68 58 LYS B CA 1
ATOM 1943 C C . LYS B 1 58 ? -1.561 -58.948 -71.209 1.00 79.18 58 LYS B C 1
ATOM 1944 O O . LYS B 1 58 ? -0.648 -59.549 -71.796 1.00 80.08 58 LYS B O 1
ATOM 1950 N N . THR B 1 59 ? -2.854 -59.169 -71.405 1.00 74.78 59 THR B N 1
ATOM 1951 C CA . THR B 1 59 ? -3.321 -60.182 -72.376 1.00 74.33 59 THR B CA 1
ATOM 1952 C C . THR B 1 59 ? -2.826 -59.766 -73.757 1.00 82.01 59 THR B C 1
ATOM 1953 O O . THR B 1 59 ? -2.290 -60.616 -74.466 1.00 82.62 59 THR B O 1
ATOM 1957 N N . ALA B 1 60 ? -2.986 -58.492 -74.102 1.00 76.05 60 ALA B N 1
ATOM 1958 C CA . ALA B 1 60 ? -2.579 -58.025 -75.444 1.00 84.67 60 ALA B CA 1
ATOM 1959 C C . ALA B 1 60 ? -1.066 -58.198 -75.606 1.00 86.10 60 ALA B C 1
ATOM 1960 O O . ALA B 1 60 ? -0.634 -58.622 -76.686 1.00 91.76 60 ALA B O 1
ATOM 1962 N N . GLN B 1 61 ? -0.301 -57.902 -74.561 1.00 83.88 61 GLN B N 1
ATOM 1963 C CA . GLN B 1 61 ? 1.164 -58.107 -74.618 1.00 86.65 61 GLN B CA 1
ATOM 1964 C C . GLN B 1 61 ? 1.393 -59.541 -75.092 1.00 99.25 61 GLN B C 1
ATOM 1965 O O . GLN B 1 61 ? 2.169 -59.724 -76.045 1.00 103.32 61 GLN B O 1
ATOM 1971 N N . SER B 1 62 ? 0.754 -60.514 -74.443 1.00 97.25 62 SER B N 1
ATOM 1972 C CA . SER B 1 62 ? 0.835 -61.913 -74.928 1.00 105.82 62 SER B CA 1
ATOM 1973 C C . SER B 1 62 ? 0.390 -61.938 -76.394 1.00 102.96 62 SER B C 1
ATOM 1974 O O . SER B 1 62 ? -0.807 -61.710 -76.625 1.00 111.75 62 SER B O 1
ATOM 1977 N N . ALA B 1 63 ? 1.313 -62.185 -77.330 1.00 104.49 63 ALA B N 1
ATOM 1978 C CA . ALA B 1 63 ? 1.041 -62.119 -78.789 1.00 119.73 63 ALA B CA 1
ATOM 1979 C C . ALA B 1 63 ? 0.986 -60.648 -79.215 1.00 116.51 63 ALA B C 1
ATOM 1980 O O . ALA B 1 63 ? 2.053 -60.005 -79.176 1.00 112.55 63 ALA B O 1
ATOM 1982 N N . SER B 1 94 ? -4.024 -62.191 -84.397 1.00 106.39 94 SER B N 1
ATOM 1983 C CA . SER B 1 94 ? -5.419 -61.711 -84.555 1.00 104.86 94 SER B CA 1
ATOM 1984 C C . SER B 1 94 ? -6.009 -61.560 -83.155 1.00 103.23 94 SER B C 1
ATOM 1985 O O . SER B 1 94 ? -6.833 -60.664 -82.965 1.00 107.14 94 SER B O 1
ATOM 1988 N N . GLU B 1 95 ? -5.599 -62.422 -82.223 1.00 105.22 95 GLU B N 1
ATOM 1989 C CA . GLU B 1 95 ? -6.046 -62.272 -80.818 1.00 105.07 95 GLU B CA 1
ATOM 1990 C C . GLU B 1 95 ? -5.465 -60.967 -80.282 1.00 103.62 95 GLU B C 1
ATOM 1991 O O . GLU B 1 95 ? -6.231 -60.150 -79.759 1.00 100.74 95 GLU B O 1
ATOM 1997 N N . ALA B 1 96 ? -4.155 -60.786 -80.415 1.00 101.15 96 ALA B N 1
ATOM 1998 C CA . ALA B 1 96 ? -3.550 -59.505 -80.006 1.00 100.31 96 ALA B CA 1
ATOM 1999 C C . ALA B 1 96 ? -4.345 -58.372 -80.652 1.00 93.74 96 ALA B C 1
ATOM 2000 O O . ALA B 1 96 ? -4.624 -57.381 -79.965 1.00 93.88 96 ALA B O 1
ATOM 2002 N N . ALA B 1 97 ? -4.721 -58.539 -81.915 1.00 94.22 97 ALA B N 1
ATOM 2003 C CA . ALA B 1 97 ? -5.474 -57.492 -82.633 1.00 89.73 97 ALA B CA 1
ATOM 2004 C C . ALA B 1 97 ? -6.868 -57.328 -82.022 1.00 90.23 97 ALA B C 1
ATOM 2005 O O . ALA B 1 97 ? -7.390 -56.203 -82.049 1.00 93.98 97 ALA B O 1
ATOM 2007 N N . LYS B 1 98 ? -7.455 -58.417 -81.537 1.00 86.15 98 LYS B N 1
ATOM 2008 C CA . LYS B 1 98 ? -8.825 -58.344 -80.978 1.00 85.84 98 LYS B CA 1
ATOM 2009 C C . LYS B 1 98 ? -8.786 -57.473 -79.724 1.00 81.92 98 LYS B C 1
ATOM 2010 O O . LYS B 1 98 ? -9.550 -56.503 -79.657 1.00 87.77 98 LYS B O 1
ATOM 2016 N N . ALA B 1 99 ? -7.927 -57.830 -78.771 1.00 70.74 99 ALA B N 1
ATOM 2017 C CA . ALA B 1 99 ? -7.778 -57.040 -77.535 1.00 83.61 99 ALA B CA 1
ATOM 2018 C C . ALA B 1 99 ? -7.599 -55.564 -77.888 1.00 74.77 99 ALA B C 1
ATOM 2019 O O . ALA B 1 99 ? -8.362 -54.744 -77.381 1.00 79.39 99 ALA B O 1
ATOM 2021 N N . ILE B 1 100 ? -6.632 -55.253 -78.739 1.00 73.53 100 ILE B N 1
ATOM 2022 C CA . ILE B 1 100 ? -6.349 -53.824 -79.032 1.00 73.53 100 ILE B CA 1
ATOM 2023 C C . ILE B 1 100 ? -7.647 -53.182 -79.507 1.00 78.63 100 ILE B C 1
ATOM 2024 O O . ILE B 1 100 ? -7.982 -52.103 -79.012 1.00 74.93 100 ILE B O 1
ATOM 2029 N N . GLU B 1 101 ? -8.358 -53.842 -80.411 1.00 75.07 101 GLU B N 1
ATOM 2030 C CA . GLU B 1 101 ? -9.591 -53.228 -80.966 1.00 84.64 101 GLU B CA 1
ATOM 2031 C C . GLU B 1 101 ? -10.550 -52.920 -79.813 1.00 66.40 101 GLU B C 1
ATOM 2032 O O . GLU B 1 101 ? -11.113 -51.824 -79.791 1.00 72.67 101 GLU B O 1
ATOM 2038 N N . THR B 1 102 ? -10.717 -53.871 -78.900 1.00 74.53 102 THR B N 1
ATOM 2039 C CA . THR B 1 102 ? -11.602 -53.660 -77.728 1.00 77.04 102 THR B CA 1
ATOM 2040 C C . THR B 1 102 ? -11.061 -52.491 -76.902 1.00 72.14 102 THR B C 1
ATOM 2041 O O . THR B 1 102 ? -11.748 -51.463 -76.811 1.00 67.25 102 THR B O 1
ATOM 2045 N N . ILE B 1 103 ? -9.885 -52.681 -76.314 1.00 67.84 103 ILE B N 1
ATOM 2046 C CA . ILE B 1 103 ? -9.259 -51.633 -75.465 1.00 68.03 103 ILE B CA 1
ATOM 2047 C C . ILE B 1 103 ? -9.493 -50.267 -76.103 1.00 69.41 103 ILE B C 1
ATOM 2048 O O . ILE B 1 103 ? -9.728 -49.310 -75.357 1.00 63.77 103 ILE B O 1
ATOM 2053 N N . LYS B 1 104 ? -9.500 -50.195 -77.430 1.00 64.18 104 LYS B N 1
ATOM 2054 C CA . LYS B 1 104 ? -9.599 -48.866 -78.081 1.00 68.76 104 LYS B CA 1
ATOM 2055 C C . LYS B 1 104 ? -11.058 -48.425 -78.151 1.00 61.42 104 LYS B C 1
ATOM 2056 O O . LYS B 1 104 ? -11.326 -47.265 -77.836 1.00 66.88 104 LYS B O 1
ATOM 2062 N N . THR B 1 105 ? -11.952 -49.320 -78.562 1.00 69.26 105 THR B N 1
ATOM 2063 C CA . THR B 1 105 ? -13.375 -48.940 -78.743 1.00 70.09 105 THR B CA 1
ATOM 2064 C C . THR B 1 105 ? -13.983 -48.570 -77.391 1.00 64.52 105 THR B C 1
ATOM 2065 O O . THR B 1 105 ? -14.924 -47.776 -77.372 1.00 63.65 105 THR B O 1
ATOM 2069 N N . GLU B 1 106 ? -13.437 -49.114 -76.314 1.00 59.75 106 GLU B N 1
ATOM 2070 C CA . GLU B 1 106 ? -14.009 -48.880 -74.998 1.00 62.04 106 GLU B CA 1
ATOM 2071 C C . GLU B 1 106 ? -13.266 -47.814 -74.201 1.00 65.00 106 GLU B C 1
ATOM 2072 O O . GLU B 1 106 ? -13.726 -47.438 -73.113 1.00 58.70 106 GLU B O 1
ATOM 2078 N N . THR B 1 107 ? -12.148 -47.300 -74.726 1.00 55.96 107 THR B N 1
ATOM 2079 C CA . THR B 1 107 ? -11.395 -46.264 -74.023 1.00 54.20 107 THR B CA 1
ATOM 2080 C C . THR B 1 107 ? -12.248 -45.027 -73.754 1.00 52.98 107 THR B C 1
ATOM 2081 O O . THR B 1 107 ? -12.157 -44.424 -72.676 1.00 50.71 107 THR B O 1
ATOM 2085 N N . LYS B 1 108 ? -13.078 -44.628 -74.720 1.00 48.06 108 LYS B N 1
ATOM 2086 C CA . LYS B 1 108 ? -13.872 -43.412 -74.560 1.00 57.93 108 LYS B CA 1
ATOM 2087 C C . LYS B 1 108 ? -14.847 -43.539 -73.392 1.00 59.03 108 LYS B C 1
ATOM 2088 O O . LYS B 1 108 ? -14.902 -42.672 -72.510 1.00 55.58 108 LYS B O 1
ATOM 2094 N N . ASN B 1 109 ? -15.627 -44.621 -73.370 1.00 51.15 109 ASN B N 1
ATOM 2095 C CA . ASN B 1 109 ? -16.523 -44.869 -72.247 1.00 52.61 109 ASN B CA 1
ATOM 2096 C C . ASN B 1 109 ? -15.752 -45.107 -70.958 1.00 51.91 109 ASN B C 1
ATOM 2097 O O . ASN B 1 109 ? -16.220 -44.728 -69.879 1.00 44.53 109 ASN B O 1
ATOM 2102 N N . PHE B 1 110 ? -14.582 -45.746 -71.051 1.00 45.62 110 PHE B N 1
ATOM 2103 C CA . PHE B 1 110 ? -13.789 -46.047 -69.864 1.00 41.84 110 PHE B CA 1
ATOM 2104 C C . PHE B 1 110 ? -13.301 -44.769 -69.190 1.00 46.60 110 PHE B C 1
ATOM 2105 O O . PHE B 1 110 ? -13.507 -44.572 -67.988 1.00 44.87 110 PHE B O 1
ATOM 2113 N N . LEU B 1 111 ? -12.644 -43.890 -69.950 1.00 46.45 111 LEU B N 1
ATOM 2114 C CA . LEU B 1 111 ? -12.078 -42.683 -69.357 1.00 40.35 111 LEU B CA 1
ATOM 2115 C C . LEU B 1 111 ? -13.166 -41.696 -68.941 1.00 43.92 111 LEU B C 1
ATOM 2116 O O . LEU B 1 111 ? -12.969 -40.926 -67.995 1.00 43.61 111 LEU B O 1
ATOM 2121 N N . ALA B 1 112 ? -14.330 -41.731 -69.597 1.00 47.09 112 ALA B N 1
ATOM 2122 C CA . ALA B 1 112 ? -15.418 -40.834 -69.218 1.00 48.18 112 ALA B CA 1
ATOM 2123 C C . ALA B 1 112 ? -15.973 -41.191 -67.845 1.00 45.44 112 ALA B C 1
ATOM 2124 O O . ALA B 1 112 ? -16.212 -40.309 -67.009 1.00 41.04 112 ALA B O 1
ATOM 2126 N N . GLY B 1 113 ? -16.198 -42.483 -67.597 1.00 43.42 113 GLY B N 1
ATOM 2127 C CA . GLY B 1 113 ? -16.662 -42.905 -66.291 1.00 42.55 113 GLY B CA 1
ATOM 2128 C C . GLY B 1 113 ? -15.577 -42.874 -65.241 1.00 42.60 113 GLY B C 1
ATOM 2129 O O . GLY B 1 113 ? -15.858 -42.606 -64.068 1.00 39.21 113 GLY B O 1
ATOM 2130 N N . PHE B 1 114 ? -14.339 -43.170 -65.643 1.00 35.05 114 PHE B N 1
ATOM 2131 C CA . PHE B 1 114 ? -13.189 -43.039 -64.754 1.00 42.92 114 PHE B CA 1
ATOM 2132 C C . PHE B 1 114 ? -13.051 -41.604 -64.262 1.00 44.31 114 PHE B C 1
ATOM 2133 O O . PHE B 1 114 ? -12.845 -41.361 -63.069 1.00 43.74 114 PHE B O 1
ATOM 2141 N N . ALA B 1 115 ? -13.142 -40.636 -65.178 1.00 41.48 115 ALA B N 1
ATOM 2142 C CA . ALA B 1 115 ? -13.063 -39.235 -64.773 1.00 40.16 115 ALA B CA 1
ATOM 2143 C C . ALA B 1 115 ? -14.238 -38.854 -63.879 1.00 38.78 115 ALA B C 1
ATOM 2144 O O . ALA B 1 115 ? -14.064 -38.112 -62.905 1.00 37.30 115 ALA B O 1
ATOM 2146 N N . ALA B 1 116 ? -15.436 -39.374 -64.172 1.00 37.15 116 ALA B N 1
ATOM 2147 C CA . ALA B 1 116 ? -16.600 -39.035 -63.350 1.00 41.57 116 ALA B CA 1
ATOM 2148 C C . ALA B 1 116 ? -16.460 -39.583 -61.937 1.00 38.10 116 ALA B C 1
ATOM 2149 O O . ALA B 1 116 ? -16.821 -38.905 -60.968 1.00 39.14 116 ALA B O 1
ATOM 2151 N N . ALA B 1 117 ? -15.944 -40.809 -61.798 1.00 35.87 117 ALA B N 1
ATOM 2152 C CA . ALA B 1 117 ? -15.739 -41.371 -60.465 1.00 36.84 117 ALA B CA 1
ATOM 2153 C C . ALA B 1 117 ? -14.739 -40.540 -59.675 1.00 37.34 117 ALA B C 1
ATOM 2154 O O . ALA B 1 117 ? -14.955 -40.249 -58.495 1.00 41.81 117 ALA B O 1
ATOM 2156 N N . ALA B 1 118 ? -13.641 -40.143 -60.313 1.00 38.98 118 ALA B N 1
ATOM 2157 C CA . ALA B 1 118 ? -12.640 -39.335 -59.629 1.00 36.34 118 ALA B CA 1
ATOM 2158 C C . ALA B 1 118 ? -13.164 -37.932 -59.339 1.00 34.38 118 ALA B C 1
ATOM 2159 O O . ALA B 1 118 ? -12.846 -37.354 -58.294 1.00 35.81 118 ALA B O 1
ATOM 2161 N N . GLU B 1 119 ? -13.949 -37.362 -60.259 1.00 33.56 119 GLU B N 1
ATOM 2162 C CA . GLU B 1 119 ? -14.610 -36.084 -59.997 1.00 40.15 119 GLU B CA 1
ATOM 2163 C C . GLU B 1 119 ? -15.490 -36.167 -58.754 1.00 37.98 119 GLU B C 1
ATOM 2164 O O . GLU B 1 119 ? -15.413 -35.313 -57.862 1.00 37.14 119 GLU B O 1
ATOM 2170 N N . LEU B 1 120 ? -16.339 -37.196 -58.676 1.00 32.89 120 LEU B N 1
ATOM 2171 C CA . LEU B 1 120 ? -17.178 -37.359 -57.490 1.00 31.84 120 LEU B CA 1
ATOM 2172 C C . LEU B 1 120 ? -16.331 -37.490 -56.235 1.00 38.30 120 LEU B C 1
ATOM 2173 O O . LEU B 1 120 ? -16.697 -36.969 -55.174 1.00 30.82 120 LEU B O 1
ATOM 2178 N N . ALA B 1 121 ? -15.192 -38.188 -56.341 1.00 37.47 121 ALA B N 1
ATOM 2179 C CA . ALA B 1 121 ? -14.284 -38.302 -55.207 1.00 34.28 121 ALA B CA 1
ATOM 2180 C C . ALA B 1 121 ? -13.772 -36.935 -54.779 1.00 34.39 121 ALA B C 1
ATOM 2181 O O . ALA B 1 121 ? -13.692 -36.638 -53.581 1.00 33.37 121 ALA B O 1
ATOM 2183 N N . GLY B 1 122 ? -13.409 -36.091 -55.746 1.00 33.65 122 GLY B N 1
ATOM 2184 C CA . GLY B 1 122 ? -12.991 -34.741 -55.406 1.00 33.56 122 GLY B CA 1
ATOM 2185 C C . GLY B 1 122 ? -14.101 -33.946 -54.736 1.00 33.12 122 GLY B C 1
ATOM 2186 O O . GLY B 1 122 ? -13.864 -33.250 -53.749 1.00 32.15 122 GLY B O 1
ATOM 2187 N N . GLN B 1 123 ? -15.330 -34.059 -55.251 1.00 29.67 123 GLN B N 1
ATOM 2188 C CA . GLN B 1 123 ? -16.463 -33.350 -54.643 1.00 31.92 123 GLN B CA 1
ATOM 2189 C C . GLN B 1 123 ? -16.697 -33.795 -53.208 1.00 29.65 123 GLN B C 1
ATOM 2190 O O . GLN B 1 123 ? -16.967 -32.970 -52.329 1.00 32.14 123 GLN B O 1
ATOM 2196 N N . GLN B 1 124 ? -16.626 -35.102 -52.955 1.00 32.04 124 GLN B N 1
ATOM 2197 C CA . GLN B 1 124 ? -16.880 -35.591 -51.608 1.00 29.59 124 GLN B CA 1
ATOM 2198 C C . GLN B 1 124 ? -15.769 -35.176 -50.654 1.00 33.07 124 GLN B C 1
ATOM 2199 O O . GLN B 1 124 ? -16.019 -34.988 -49.457 1.00 31.93 124 GLN B O 1
ATOM 2205 N N . THR B 1 125 ? -14.548 -35.007 -51.167 1.00 34.12 125 THR B N 1
ATOM 2206 C CA . THR B 1 125 ? -13.452 -34.539 -50.326 1.00 32.99 125 THR B CA 1
ATOM 2207 C C . THR B 1 125 ? -13.717 -33.126 -49.805 1.00 29.82 125 THR B C 1
ATOM 2208 O O . THR B 1 125 ? -13.437 -32.827 -48.640 1.00 33.85 125 THR B O 1
ATOM 2212 N N . ILE B 1 126 ? -14.242 -32.236 -50.649 1.00 32.42 126 ILE B N 1
ATOM 2213 C CA . ILE B 1 126 ? -14.531 -30.886 -50.170 1.00 31.33 126 ILE B CA 1
ATOM 2214 C C . ILE B 1 126 ? -15.748 -30.902 -49.249 1.00 31.13 126 ILE B C 1
ATOM 2215 O O . ILE B 1 126 ? -15.763 -30.227 -48.212 1.00 32.42 126 ILE B O 1
ATOM 2220 N N . VAL B 1 127 ? -16.779 -31.683 -49.599 1.00 27.67 127 VAL B N 1
ATOM 2221 C CA . VAL B 1 127 ? -17.934 -31.824 -48.712 1.00 29.86 127 VAL B CA 1
ATOM 2222 C C . VAL B 1 127 ? -17.480 -32.226 -47.313 1.00 35.48 127 VAL B C 1
ATOM 2223 O O . VAL B 1 127 ? -17.941 -31.663 -46.311 1.00 33.14 127 VAL B O 1
ATOM 2227 N N . SER B 1 128 ? -16.533 -33.172 -47.221 1.00 30.36 128 SER B N 1
ATOM 2228 C CA . SER B 1 128 ? -16.054 -33.615 -45.913 1.00 28.49 128 SER B CA 1
ATOM 2229 C C . SER B 1 128 ? -15.355 -32.508 -45.133 1.00 35.61 128 SER B C 1
ATOM 2230 O O . SER B 1 128 ? -15.310 -32.576 -43.902 1.00 37.52 128 SER B O 1
ATOM 2233 N N . GLU B 1 129 ? -14.791 -31.504 -45.813 1.00 27.51 129 GLU B N 1
ATOM 2234 C CA . GLU B 1 129 ? -14.140 -30.395 -45.126 1.00 25.60 129 GLU B CA 1
ATOM 2235 C C . GLU B 1 129 ? -15.124 -29.287 -44.761 1.00 30.60 129 GLU B C 1
ATOM 2236 O O . GLU B 1 129 ? -15.093 -28.772 -43.641 1.00 35.95 129 GLU B O 1
ATOM 2242 N N . ILE B 1 130 ? -15.979 -28.877 -45.702 1.00 26.38 130 ILE B N 1
ATOM 2243 C CA . ILE B 1 130 ? -16.865 -27.747 -45.437 1.00 31.77 130 ILE B CA 1
ATOM 2244 C C . ILE B 1 130 ? -18.005 -28.113 -44.487 1.00 35.07 130 ILE B C 1
ATOM 2245 O O . ILE B 1 130 ? -18.580 -27.225 -43.847 1.00 30.31 130 ILE B O 1
ATOM 2250 N N . LYS B 1 131 ? -18.350 -29.397 -44.363 1.00 31.96 131 LYS B N 1
ATOM 2251 C CA . LYS B 1 131 ? -19.414 -29.762 -43.439 1.00 34.43 131 LYS B CA 1
ATOM 2252 C C . LYS B 1 131 ? -19.103 -29.340 -42.005 1.00 39.23 131 LYS B C 1
ATOM 2253 O O . LYS B 1 131 ? -20.002 -29.371 -41.159 1.00 34.65 131 LYS B O 1
ATOM 2259 N N . SER B 1 132 ? -17.864 -28.927 -41.721 1.00 40.92 132 SER B N 1
ATOM 2260 C CA . SER B 1 132 ? -17.471 -28.439 -40.405 1.00 40.84 132 SER B CA 1
ATOM 2261 C C . SER B 1 132 ? -17.861 -26.983 -40.163 1.00 38.16 132 SER B C 1
ATOM 2262 O O . SER B 1 132 ? -17.622 -26.474 -39.063 1.00 41.40 132 SER B O 1
ATOM 2265 N N . ALA B 1 133 ? -18.410 -26.299 -41.163 1.00 30.10 133 ALA B N 1
ATOM 2266 C CA . ALA B 1 133 ? -18.642 -24.863 -41.063 1.00 34.63 133 ALA B CA 1
ATOM 2267 C C . ALA B 1 133 ? -19.624 -24.549 -39.941 1.00 31.45 133 ALA B C 1
ATOM 2268 O O . ALA B 1 133 ? -20.689 -25.166 -39.834 1.00 31.36 133 ALA B O 1
ATOM 2270 N N . GLN B 1 134 ? -19.271 -23.583 -39.100 1.00 36.50 134 GLN B N 1
ATOM 2271 C CA . GLN B 1 134 ? -20.182 -23.210 -38.030 1.00 33.49 134 GLN B CA 1
ATOM 2272 C C . GLN B 1 134 ? -20.102 -21.716 -37.759 1.00 35.40 134 GLN B C 1
ATOM 2273 O O . GLN B 1 134 ? -19.137 -21.040 -38.123 1.00 36.91 134 GLN B O 1
ATOM 2279 N N . VAL B 1 135 ? -21.180 -21.208 -37.176 1.00 35.79 135 VAL B N 1
ATOM 2280 C CA . VAL B 1 135 ? -21.201 -19.903 -36.536 1.00 34.10 135 VAL B CA 1
ATOM 2281 C C . VAL B 1 135 ? -20.831 -20.115 -35.075 1.00 34.80 135 VAL B C 1
ATOM 2282 O O . VAL B 1 135 ? -21.431 -20.954 -34.392 1.00 35.83 135 VAL B O 1
ATOM 2286 N N . GLN B 1 136 ? -19.831 -19.383 -34.598 1.00 34.26 136 GLN B N 1
ATOM 2287 C CA . GLN B 1 136 ? -19.350 -19.578 -33.237 1.00 37.72 136 GLN B CA 1
ATOM 2288 C C . GLN B 1 136 ? -20.314 -18.962 -32.228 1.00 35.78 136 GLN B C 1
ATOM 2289 O O . GLN B 1 136 ? -20.992 -17.971 -32.518 1.00 38.23 136 GLN B O 1
ATOM 2295 N N . ASP B 1 137 ? -20.384 -19.582 -31.044 1.00 33.94 137 ASP B N 1
ATOM 2296 C CA . ASP B 1 137 ? -21.007 -18.950 -29.885 1.00 35.70 137 ASP B CA 1
ATOM 2297 C C . ASP B 1 137 ? -20.233 -17.688 -29.515 1.00 33.33 137 ASP B C 1
ATOM 2298 O O . ASP B 1 137 ? -19.001 -17.662 -29.581 1.00 32.10 137 ASP B O 1
ATOM 2303 N N . VAL B 1 138 ? -20.948 -16.638 -29.108 1.00 33.01 138 VAL B N 1
ATOM 2304 C CA . VAL B 1 138 ? -20.318 -15.416 -28.619 1.00 33.81 138 VAL B CA 1
ATOM 2305 C C . VAL B 1 138 ? -20.936 -15.034 -27.278 1.00 35.65 138 VAL B C 1
ATOM 2306 O O . VAL B 1 138 ? -22.162 -14.936 -27.158 1.00 36.97 138 VAL B O 1
ATOM 2310 N N . ASN B 1 139 ? -20.085 -14.820 -26.275 1.00 35.80 139 ASN B N 1
ATOM 2311 C CA . ASN B 1 139 ? -20.543 -14.446 -24.945 1.00 39.00 139 ASN B CA 1
ATOM 2312 C C . ASN B 1 139 ? -21.357 -13.156 -24.997 1.00 41.32 139 ASN B C 1
ATOM 2313 O O . ASN B 1 139 ? -21.081 -12.255 -25.793 1.00 37.39 139 ASN B O 1
ATOM 2318 N N . THR B 1 140 ? -22.362 -13.068 -24.128 1.00 35.94 140 THR B N 1
ATOM 2319 C CA . THR B 1 140 ? -23.243 -11.912 -24.131 1.00 38.24 140 THR B CA 1
ATOM 2320 C C . THR B 1 140 ? -22.494 -10.671 -23.654 1.00 45.55 140 THR B C 1
ATOM 2321 O O . THR B 1 140 ? -21.498 -10.748 -22.927 1.00 40.27 140 THR B O 1
ATOM 2325 N N . LEU B 1 141 ? -22.995 -9.509 -24.068 1.00 40.44 141 LEU B N 1
ATOM 2326 C CA . LEU B 1 141 ? -22.427 -8.246 -23.631 1.00 42.95 141 LEU B CA 1
ATOM 2327 C C . LEU B 1 141 ? -23.551 -7.232 -23.481 1.00 36.11 141 LEU B C 1
ATOM 2328 O O . LEU B 1 141 ? -24.487 -7.223 -24.284 1.00 34.42 141 LEU B O 1
ATOM 2333 N N . THR B 1 142 ? -23.457 -6.401 -22.441 1.00 37.23 142 THR B N 1
ATOM 2334 C CA . THR B 1 142 ? -24.415 -5.326 -22.207 1.00 38.64 142 THR B CA 1
ATOM 2335 C C . THR B 1 142 ? -24.821 -4.675 -23.522 1.00 44.36 142 THR B C 1
ATOM 2336 O O . THR B 1 142 ? -23.965 -4.291 -24.323 1.00 47.78 142 THR B O 1
ATOM 2340 N N . ALA B 1 143 ? -26.135 -4.568 -23.742 1.00 39.62 143 ALA B N 1
ATOM 2341 C CA . ALA B 1 143 ? -26.644 -4.333 -25.092 1.00 40.37 143 ALA B CA 1
ATOM 2342 C C . ALA B 1 143 ? -26.077 -3.055 -25.708 1.00 42.47 143 ALA B C 1
ATOM 2343 O O . ALA B 1 143 ? -25.800 -3.015 -26.912 1.00 42.16 143 ALA B O 1
ATOM 2345 N N . ALA B 1 144 ? -25.890 -2.001 -24.903 1.00 41.39 144 ALA B N 1
ATOM 2346 C CA . ALA B 1 144 ? -25.420 -0.739 -25.468 1.00 43.42 144 ALA B CA 1
ATOM 2347 C C . ALA B 1 144 ? -23.997 -0.849 -26.011 1.00 47.01 144 ALA B C 1
ATOM 2348 O O . ALA B 1 144 ? -23.650 -0.145 -26.966 1.00 45.54 144 ALA B O 1
ATOM 2350 N N . GLN B 1 145 ? -23.164 -1.713 -25.428 1.00 39.34 145 GLN B N 1
ATOM 2351 C CA . GLN B 1 145 ? -21.800 -1.904 -25.906 1.00 40.90 145 GLN B CA 1
ATOM 2352 C C . GLN B 1 145 ? -21.698 -2.964 -26.996 1.00 41.79 145 GLN B C 1
ATOM 2353 O O . GLN B 1 145 ? -20.663 -3.045 -27.670 1.00 44.49 145 GLN B O 1
ATOM 2359 N N . ALA B 1 146 ? -22.753 -3.750 -27.192 1.00 42.87 146 ALA B N 1
ATOM 2360 C CA . ALA B 1 146 ? -22.809 -4.853 -28.137 1.00 36.31 146 ALA B CA 1
ATOM 2361 C C . ALA B 1 146 ? -23.050 -4.420 -29.580 1.00 41.62 146 ALA B C 1
ATOM 2362 O O . ALA B 1 146 ? -22.992 -5.267 -30.476 1.00 38.11 146 ALA B O 1
ATOM 2364 N N . VAL B 1 147 ? -23.348 -3.150 -29.841 1.00 38.76 147 VAL B N 1
ATOM 2365 C CA . VAL B 1 147 ? -23.705 -2.715 -31.185 1.00 34.96 147 VAL B CA 1
ATOM 2366 C C . VAL B 1 147 ? -22.624 -1.843 -31.814 1.00 37.67 147 VAL B C 1
ATOM 2367 O O . VAL B 1 147 ? -22.837 -1.296 -32.901 1.00 37.88 147 VAL B O 1
ATOM 2371 N N . THR B 1 148 ? -21.473 -1.685 -31.164 1.00 35.82 148 THR B N 1
ATOM 2372 C CA . THR B 1 148 ? -20.438 -0.807 -31.701 1.00 43.56 148 THR B CA 1
ATOM 2373 C C . THR B 1 148 ? -19.062 -1.235 -31.207 1.00 44.08 148 THR B C 1
ATOM 2374 O O . THR B 1 148 ? -18.931 -2.068 -30.303 1.00 37.79 148 THR B O 1
ATOM 2378 N N . THR B 1 149 ? -18.022 -0.636 -31.807 1.00 36.66 149 THR B N 1
ATOM 2379 C CA . THR B 1 149 ? -16.662 -0.952 -31.411 1.00 36.72 149 THR B CA 1
ATOM 2380 C C . THR B 1 149 ? -16.410 -0.459 -29.988 1.00 37.62 149 THR B C 1
ATOM 2381 O O . THR B 1 149 ? -16.918 0.596 -29.599 1.00 50.09 149 THR B O 1
ATOM 2385 N N . PRO B 1 150 ? -15.632 -1.194 -29.182 1.00 38.98 150 PRO B N 1
ATOM 2386 C CA . PRO B 1 150 ? -14.930 -2.434 -29.528 1.00 38.47 150 PRO B CA 1
ATOM 2387 C C . PRO B 1 150 ? -15.672 -3.717 -29.185 1.00 39.80 150 PRO B C 1
ATOM 2388 O O . PRO B 1 150 ? -15.215 -4.793 -29.552 1.00 42.15 150 PRO B O 1
ATOM 2392 N N . GLY B 1 151 ? -16.789 -3.619 -28.484 1.00 39.58 151 GLY B N 1
ATOM 2393 C CA . GLY B 1 151 ? -17.443 -4.826 -28.034 1.00 41.44 151 GLY B CA 1
ATOM 2394 C C . GLY B 1 151 ? -18.388 -5.479 -29.017 1.00 43.48 151 GLY B C 1
ATOM 2395 O O . GLY B 1 151 ? -19.015 -6.477 -28.649 1.00 43.52 151 GLY B O 1
ATOM 2396 N N . ILE B 1 152 ? -18.490 -4.969 -30.252 1.00 38.78 152 ILE B N 1
ATOM 2397 C CA . ILE B 1 152 ? -19.557 -5.377 -31.162 1.00 36.96 152 ILE B CA 1
ATOM 2398 C C . ILE B 1 152 ? -19.626 -6.892 -31.259 1.00 38.41 152 ILE B C 1
ATOM 2399 O O . ILE B 1 152 ? -18.608 -7.579 -31.415 1.00 37.00 152 ILE B O 1
ATOM 2404 N N . ILE B 1 153 ? -20.837 -7.416 -31.135 1.00 39.57 153 ILE B N 1
ATOM 2405 C CA . ILE B 1 153 ? -21.085 -8.848 -31.243 1.00 35.83 153 ILE B CA 1
ATOM 2406 C C . ILE B 1 153 ? -21.052 -9.244 -32.711 1.00 37.06 153 ILE B C 1
ATOM 2407 O O . ILE B 1 153 ? -21.763 -8.661 -33.539 1.00 35.28 153 ILE B O 1
ATOM 2412 N N . GLN B 1 154 ? -20.233 -10.236 -33.041 1.00 35.41 154 GLN B N 1
ATOM 2413 C CA . GLN B 1 154 ? -19.970 -10.603 -34.423 1.00 36.81 154 GLN B CA 1
ATOM 2414 C C . GLN B 1 154 ? -20.553 -11.974 -34.732 1.00 37.18 154 GLN B C 1
ATOM 2415 O O . GLN B 1 154 ? -20.566 -12.860 -33.874 1.00 35.61 154 GLN B O 1
ATOM 2421 N N . VAL B 1 155 ? -21.043 -12.134 -35.958 1.00 32.26 155 VAL B N 1
ATOM 2422 C CA . VAL B 1 155 ? -21.328 -13.455 -36.512 1.00 33.02 155 VAL B CA 1
ATOM 2423 C C . VAL B 1 155 ? -19.993 -14.002 -37.021 1.00 37.41 155 VAL B C 1
ATOM 2424 O O . VAL B 1 155 ? -19.431 -13.471 -37.979 1.00 32.18 155 VAL B O 1
ATOM 2428 N N . LYS B 1 156 ? -19.444 -15.020 -36.338 1.00 33.78 156 LYS B N 1
ATOM 2429 C CA . LYS B 1 156 ? -18.065 -15.441 -36.576 1.00 37.37 156 LYS B CA 1
ATOM 2430 C C . LYS B 1 156 ? -18.025 -16.742 -37.367 1.00 41.45 156 LYS B C 1
ATOM 2431 O O . LYS B 1 156 ? -18.269 -17.814 -36.793 1.00 40.33 156 LYS B O 1
ATOM 2437 N N . PRO B 1 157 ? -17.721 -16.715 -38.666 1.00 41.44 157 PRO B N 1
ATOM 2438 C CA . PRO B 1 157 ? -17.514 -17.973 -39.395 1.00 39.16 157 PRO B CA 1
ATOM 2439 C C . PRO B 1 157 ? -16.361 -18.767 -38.815 1.00 33.89 157 PRO B C 1
ATOM 2440 O O . PRO B 1 157 ? -15.370 -18.214 -38.335 1.00 36.65 157 PRO B O 1
ATOM 2444 N N . LYS B 1 158 ? -16.490 -20.087 -38.882 1.00 36.97 158 LYS B N 1
ATOM 2445 C CA . LYS B 1 158 ? -15.438 -20.961 -38.390 1.00 33.65 158 LYS B CA 1
ATOM 2446 C C . LYS B 1 158 ? -15.425 -22.239 -39.214 1.00 32.17 158 LYS B C 1
ATOM 2447 O O . LYS B 1 158 ? -16.479 -22.826 -39.475 1.00 38.35 158 LYS B O 1
ATOM 2453 N N . LEU B 1 159 ? -14.235 -22.655 -39.621 1.00 40.56 159 LEU B N 1
ATOM 2454 C CA . LEU B 1 159 ? -14.029 -23.919 -40.300 1.00 42.59 159 LEU B CA 1
ATOM 2455 C C . LEU B 1 159 ? -13.051 -24.758 -39.488 1.00 43.00 159 LEU B C 1
ATOM 2456 O O . LEU B 1 159 ? -12.304 -24.244 -38.651 1.00 47.16 159 LEU B O 1
ATOM 2461 N N . THR B 1 160 ? -13.072 -26.060 -39.735 1.00 43.02 160 THR B N 1
ATOM 2462 C CA . THR B 1 160 ? -12.076 -26.984 -39.205 1.00 40.67 160 THR B CA 1
ATOM 2463 C C . THR B 1 160 ? -11.279 -27.490 -40.399 1.00 42.59 160 THR B C 1
ATOM 2464 O O . THR B 1 160 ? -11.830 -28.170 -41.270 1.00 41.08 160 THR B O 1
ATOM 2468 N N . ILE B 1 161 ? -9.996 -27.140 -40.452 1.00 43.73 161 ILE B N 1
ATOM 2469 C CA . ILE B 1 161 ? -9.124 -27.484 -41.573 1.00 39.80 161 ILE B CA 1
ATOM 2470 C C . ILE B 1 161 ? -8.313 -28.721 -41.216 1.00 37.34 161 ILE B C 1
ATOM 2471 O O . ILE B 1 161 ? -7.622 -28.740 -40.191 1.00 39.96 161 ILE B O 1
ATOM 2476 N N . ALA B 1 162 ? -8.373 -29.741 -42.071 1.00 39.94 162 ALA B N 1
ATOM 2477 C CA . ALA B 1 162 ? -7.528 -30.920 -41.899 1.00 42.17 162 ALA B CA 1
ATOM 2478 C C . ALA B 1 162 ? -6.058 -30.529 -41.827 1.00 43.06 162 ALA B C 1
ATOM 2479 O O . ALA B 1 162 ? -5.599 -29.638 -42.548 1.00 45.11 162 ALA B O 1
ATOM 2481 N N . SER B 1 163 ? -5.315 -31.199 -40.948 1.00 41.15 163 SER B N 1
ATOM 2482 C CA . SER B 1 163 ? -3.880 -30.979 -40.849 1.00 47.17 163 SER B CA 1
ATOM 2483 C C . SER B 1 163 ? -3.087 -31.897 -41.770 1.00 48.00 163 SER B C 1
ATOM 2484 O O . SER B 1 163 ? -1.866 -31.758 -41.861 1.00 48.90 163 SER B O 1
ATOM 2487 N N . THR B 1 164 ? -3.755 -32.830 -42.435 1.00 45.61 164 THR B N 1
ATOM 2488 C CA . THR B 1 164 ? -3.198 -33.700 -43.460 1.00 49.52 164 THR B CA 1
ATOM 2489 C C . THR B 1 164 ? -3.894 -33.384 -44.774 1.00 44.16 164 THR B C 1
ATOM 2490 O O . THR B 1 164 ? -4.739 -32.492 -44.850 1.00 41.99 164 THR B O 1
ATOM 2494 N N . ALA B 1 165 ? -3.577 -34.153 -45.808 1.00 39.07 165 ALA B N 1
ATOM 2495 C CA . ALA B 1 165 ? -4.449 -34.176 -46.974 1.00 40.05 165 ALA B CA 1
ATOM 2496 C C . ALA B 1 165 ? -5.808 -34.722 -46.548 1.00 42.99 165 ALA B C 1
ATOM 2497 O O . ALA B 1 165 ? -5.882 -35.757 -45.881 1.00 42.63 165 ALA B O 1
ATOM 2499 N N . ALA B 1 166 ? -6.879 -34.008 -46.905 1.00 42.32 166 ALA B N 1
ATOM 2500 C CA . ALA B 1 166 ? -8.213 -34.355 -46.430 1.00 38.92 166 ALA B CA 1
ATOM 2501 C C . ALA B 1 166 ? -8.600 -35.764 -46.866 1.00 36.31 166 ALA B C 1
ATOM 2502 O O . ALA B 1 166 ? -8.489 -36.119 -48.042 1.00 38.97 166 ALA B O 1
ATOM 2504 N N . CYS B 1 167 ? -9.055 -36.564 -45.903 1.00 39.95 167 CYS B N 1
ATOM 2505 C CA . CYS B 1 167 ? -9.494 -37.951 -46.057 1.00 38.21 167 CYS B CA 1
ATOM 2506 C C . CYS B 1 167 ? -8.305 -38.904 -46.112 1.00 41.74 167 CYS B C 1
ATOM 2507 O O . CYS B 1 167 ? -8.490 -40.084 -46.421 1.00 43.61 167 CYS B O 1
ATOM 2510 N N . PHE B 1 168 ? -7.095 -38.444 -45.792 1.00 44.12 168 PHE B N 1
ATOM 2511 C CA . PHE B 1 168 ? -5.918 -39.301 -45.742 1.00 47.66 168 PHE B CA 1
ATOM 2512 C C . PHE B 1 168 ? -5.142 -39.033 -44.462 1.00 49.08 168 PHE B C 1
ATOM 2513 O O . PHE B 1 168 ? -5.224 -37.948 -43.884 1.00 48.55 168 PHE B O 1
ATOM 2521 N N . ASN B 1 169 ? -4.384 -40.040 -44.039 1.00 50.97 169 ASN B N 1
ATOM 2522 C CA . ASN B 1 169 ? -3.482 -39.845 -42.886 1.00 58.75 169 ASN B CA 1
ATOM 2523 C C . ASN B 1 169 ? -2.161 -39.334 -43.461 1.00 59.93 169 ASN B C 1
ATOM 2524 O O . ASN B 1 169 ? -2.026 -39.305 -44.687 1.00 65.69 169 ASN B O 1
ATOM 2529 N N . ASP B 1 170 ? -1.224 -38.951 -42.605 1.00 70.30 170 ASP B N 1
ATOM 2530 C CA . ASP B 1 170 ? 0.089 -38.435 -43.070 1.00 76.20 170 ASP B CA 1
ATOM 2531 C C . ASP B 1 170 ? 0.793 -39.470 -43.957 1.00 75.88 170 ASP B C 1
ATOM 2532 O O . ASP B 1 170 ? 1.356 -39.070 -44.985 1.00 79.84 170 ASP B O 1
ATOM 2537 N N . ASP B 1 171 ? 0.753 -40.747 -43.576 1.00 68.70 171 ASP B N 1
ATOM 2538 C CA . ASP B 1 171 ? 1.431 -41.819 -44.349 1.00 70.92 171 ASP B CA 1
ATOM 2539 C C . ASP B 1 171 ? 0.838 -41.919 -45.749 1.00 68.23 171 ASP B C 1
ATOM 2540 O O . ASP B 1 171 ? 1.470 -42.560 -46.597 1.00 66.11 171 ASP B O 1
ATOM 2545 N N . GLY B 1 172 ? -0.344 -41.348 -45.962 1.00 57.35 172 GLY B N 1
ATOM 2546 C CA . GLY B 1 172 ? -1.008 -41.448 -47.244 1.00 55.75 172 GLY B CA 1
ATOM 2547 C C . GLY B 1 172 ? -2.052 -42.538 -47.340 1.00 65.59 172 GLY B C 1
ATOM 2548 O O . GLY B 1 172 ? -2.708 -42.655 -48.384 1.00 65.92 172 GLY B O 1
ATOM 2549 N N . SER B 1 173 ? -2.217 -43.343 -46.295 1.00 64.03 173 SER B N 1
ATOM 2550 C CA . SER B 1 173 ? -3.284 -44.327 -46.273 1.00 63.62 173 SER B CA 1
ATOM 2551 C C . SER B 1 173 ? -4.627 -43.631 -46.045 1.00 61.06 173 SER B C 1
ATOM 2552 O O . SER B 1 173 ? -4.677 -42.531 -45.487 1.00 60.27 173 SER B O 1
ATOM 2555 N N . PRO B 1 174 ? -5.730 -44.238 -46.480 1.00 57.41 174 PRO B N 1
ATOM 2556 C CA . PRO B 1 174 ? -7.038 -43.617 -46.254 1.00 56.89 174 PRO B CA 1
ATOM 2557 C C . PRO B 1 174 ? -7.385 -43.596 -44.776 1.00 54.49 174 PRO B C 1
ATOM 2558 O O . PRO B 1 174 ? -6.915 -44.418 -43.988 1.00 59.85 174 PRO B O 1
ATOM 2562 N N . VAL B 1 175 ? -8.216 -42.632 -44.404 1.00 51.19 175 VAL B N 1
ATOM 2563 C CA . VAL B 1 175 ? -8.596 -42.447 -43.012 1.00 60.14 175 VAL B CA 1
ATOM 2564 C C . VAL B 1 175 ? -9.743 -43.381 -42.630 1.00 71.12 175 VAL B C 1
ATOM 2565 O O . VAL B 1 175 ? -10.049 -44.337 -43.346 1.00 72.36 175 VAL B O 1
ATOM 2569 N N . GLY B 1 186 ? -25.537 -58.566 -54.838 1.00 73.55 186 GLY B N 1
ATOM 2570 C CA . GLY B 1 186 ? -26.689 -57.733 -55.133 1.00 70.62 186 GLY B CA 1
ATOM 2571 C C . GLY B 1 186 ? -26.367 -56.569 -56.052 1.00 67.61 186 GLY B C 1
ATOM 2572 O O . GLY B 1 186 ? -25.269 -56.487 -56.607 1.00 69.28 186 GLY B O 1
ATOM 2573 N N . GLU B 1 187 ? -27.331 -55.662 -56.217 1.00 61.05 187 GLU B N 1
ATOM 2574 C CA . GLU B 1 187 ? -27.101 -54.510 -57.079 1.00 48.65 187 GLU B CA 1
ATOM 2575 C C . GLU B 1 187 ? -26.350 -53.419 -56.313 1.00 54.93 187 GLU B C 1
ATOM 2576 O O . GLU B 1 187 ? -26.665 -53.151 -55.150 1.00 52.06 187 GLU B O 1
ATOM 2582 N N . PRO B 1 188 ? -25.365 -52.773 -56.940 1.00 51.62 188 PRO B N 1
ATOM 2583 C CA . PRO B 1 188 ? -24.557 -51.777 -56.226 1.00 46.34 188 PRO B CA 1
ATOM 2584 C C . PRO B 1 188 ? -25.342 -50.519 -55.885 1.00 45.51 188 PRO B C 1
ATOM 2585 O O . PRO B 1 188 ? -26.328 -50.159 -56.530 1.00 42.48 188 PRO B O 1
ATOM 2589 N N . THR B 1 189 ? -24.875 -49.839 -54.843 1.00 42.81 189 THR B N 1
ATOM 2590 C CA . THR B 1 189 ? -25.452 -48.575 -54.412 1.00 37.86 189 THR B CA 1
ATOM 2591 C C . THR B 1 189 ? -24.357 -47.518 -54.408 1.00 44.22 189 THR B C 1
ATOM 2592 O O . THR B 1 189 ? -23.276 -47.744 -53.856 1.00 52.38 189 THR B O 1
ATOM 2596 N N . LEU B 1 190 ? -24.630 -46.378 -55.030 1.00 39.71 190 LEU B N 1
ATOM 2597 C CA . LEU B 1 190 ? -23.745 -45.223 -54.975 1.00 40.29 190 LEU B CA 1
ATOM 2598 C C . LEU B 1 190 ? -24.292 -44.250 -53.941 1.00 40.67 190 LEU B C 1
ATOM 2599 O O . LEU B 1 190 ? -25.449 -43.830 -54.036 1.00 45.16 190 LEU B O 1
ATOM 2604 N N . LYS B 1 191 ? -23.462 -43.891 -52.963 1.00 39.39 191 LYS B N 1
ATOM 2605 C CA . LYS B 1 191 ? -23.851 -43.009 -51.869 1.00 37.12 191 LYS B CA 1
ATOM 2606 C C . LYS B 1 191 ? -22.962 -41.775 -51.894 1.00 36.16 191 LYS B C 1
ATOM 2607 O O . LYS B 1 191 ? -21.743 -41.897 -52.027 1.00 35.96 191 LYS B O 1
ATOM 2613 N N . PHE B 1 192 ? -23.576 -40.595 -51.787 1.00 33.00 192 PHE B N 1
ATOM 2614 C CA . PHE B 1 192 ? -22.869 -39.321 -51.774 1.00 34.99 192 PHE B CA 1
ATOM 2615 C C . PHE B 1 192 ? -23.481 -38.433 -50.709 1.00 38.95 192 PHE B C 1
ATOM 2616 O O . PHE B 1 192 ? -24.678 -38.517 -50.436 1.00 40.32 192 PHE B O 1
ATOM 2624 N N . PHE B 1 193 ? -22.665 -37.570 -50.120 1.00 32.55 193 PHE B N 1
ATOM 2625 C CA . PHE B 1 193 ? -23.153 -36.622 -49.132 1.00 32.52 193 PHE B CA 1
ATOM 2626 C C . PHE B 1 193 ? -23.222 -35.234 -49.746 1.00 35.25 193 PHE B C 1
ATOM 2627 O O . PHE B 1 193 ? -22.357 -34.847 -50.543 1.00 33.67 193 PHE B O 1
ATOM 2635 N N . VAL B 1 194 ? -24.263 -34.497 -49.378 1.00 31.39 194 VAL B N 1
ATOM 2636 C CA . VAL B 1 194 ? -24.550 -33.183 -49.934 1.00 37.08 194 VAL B CA 1
ATOM 2637 C C . VAL B 1 194 ? -24.842 -32.233 -48.778 1.00 35.61 194 VAL B C 1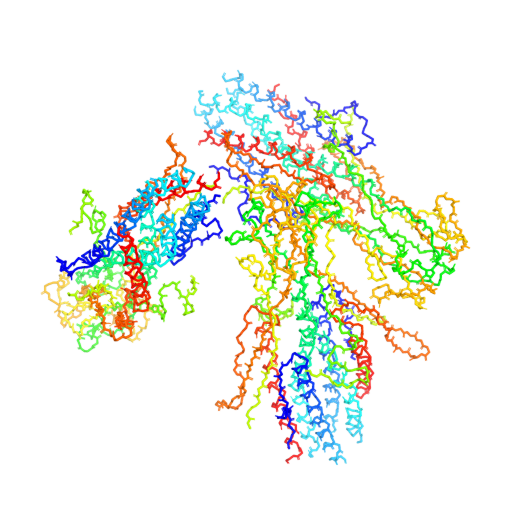
ATOM 2638 O O . VAL B 1 194 ? -25.288 -32.655 -47.709 1.00 37.54 194 VAL B O 1
ATOM 2642 N N . VAL B 1 195 ? -24.600 -30.944 -48.991 1.00 33.18 195 VAL B N 1
ATOM 2643 C CA . VAL B 1 195 ? -24.826 -29.953 -47.944 1.00 34.09 195 VAL B CA 1
ATOM 2644 C C . VAL B 1 195 ? -25.917 -28.982 -48.379 1.00 36.25 195 VAL B C 1
ATOM 2645 O O . VAL B 1 195 ? -26.153 -28.761 -49.572 1.00 34.00 195 VAL B O 1
ATOM 2649 N N . SER B 1 196 ? -26.598 -28.413 -47.387 1.00 29.91 196 SER B N 1
ATOM 2650 C CA . SER B 1 196 ? -27.588 -27.371 -47.615 1.00 31.56 196 SER B CA 1
ATOM 2651 C C . SER B 1 196 ? -27.540 -26.407 -46.440 1.00 31.40 196 SER B C 1
ATOM 2652 O O . SER B 1 196 ? -26.929 -26.689 -45.405 1.00 30.26 196 SER B O 1
ATOM 2655 N N . ALA B 1 197 ? -28.197 -25.261 -46.604 1.00 30.70 197 ALA B N 1
ATOM 2656 C CA . ALA B 1 197 ? -28.229 -24.271 -45.533 1.00 30.21 197 ALA B CA 1
ATOM 2657 C C . ALA B 1 197 ? -28.930 -24.840 -44.304 1.00 29.95 197 ALA B C 1
ATOM 2658 O O . ALA B 1 197 ? -29.985 -25.469 -44.414 1.00 32.64 197 ALA B O 1
ATOM 2660 N N . ASN B 1 198 ? -28.335 -24.642 -43.129 1.00 33.44 198 ASN B N 1
ATOM 2661 C CA . ASN B 1 198 ? -28.988 -25.108 -41.915 1.00 30.15 198 ASN B CA 1
ATOM 2662 C C . ASN B 1 198 ? -30.158 -24.194 -41.553 1.00 37.15 198 ASN B C 1
ATOM 2663 O O . ASN B 1 198 ? -30.255 -23.055 -42.018 1.00 34.75 198 ASN B O 1
ATOM 2668 N N . THR B 1 199 ? -31.064 -24.724 -40.721 1.00 33.49 199 THR B N 1
ATOM 2669 C CA . THR B 1 199 ? -32.292 -24.039 -40.316 1.00 34.83 199 THR B CA 1
ATOM 2670 C C . THR B 1 199 ? -32.100 -23.415 -38.945 1.00 35.07 199 THR B C 1
ATOM 2671 O O . THR B 1 199 ? -31.783 -24.136 -37.986 1.00 32.86 199 THR B O 1
ATOM 2675 N N . PRO B 1 200 ? -32.304 -22.113 -38.792 1.00 37.89 200 PRO B N 1
ATOM 2676 C CA . PRO B 1 200 ? -32.144 -21.484 -37.474 1.00 34.34 200 PRO B CA 1
ATOM 2677 C C . PRO B 1 200 ? -33.277 -21.845 -36.521 1.00 40.34 200 PRO B C 1
ATOM 2678 O O . PRO B 1 200 ? -34.388 -22.201 -36.922 1.00 39.50 200 PRO B O 1
ATOM 2682 N N . GLY B 1 201 ? -32.983 -21.718 -35.228 1.00 36.09 201 GLY B N 1
ATOM 2683 C CA . GLY B 1 201 ? -33.992 -21.935 -34.211 1.00 39.77 201 GLY B CA 1
ATOM 2684 C C . GLY B 1 201 ? -35.020 -20.817 -34.190 1.00 40.66 201 GLY B C 1
ATOM 2685 O O . GLY B 1 201 ? -34.885 -19.781 -34.845 1.00 35.92 201 GLY B O 1
ATOM 2686 N N . THR B 1 202 ? -36.087 -21.041 -33.419 1.00 42.76 202 THR B N 1
ATOM 2687 C CA . THR B 1 202 ? -37.212 -20.116 -33.396 1.00 41.52 202 THR B CA 1
ATOM 2688 C C . THR B 1 202 ? -37.513 -19.538 -32.025 1.00 37.73 202 THR B C 1
ATOM 2689 O O . THR B 1 202 ? -38.480 -18.779 -31.898 1.00 41.75 202 THR B O 1
ATOM 2693 N N . THR B 1 203 ? -36.725 -19.852 -31.000 1.00 38.56 203 THR B N 1
ATOM 2694 C CA . THR B 1 203 ? -36.898 -19.202 -29.705 1.00 39.79 203 THR B CA 1
ATOM 2695 C C . THR B 1 203 ? -35.567 -19.228 -28.968 1.00 37.16 203 THR B C 1
ATOM 2696 O O . THR B 1 203 ? -34.576 -19.772 -29.461 1.00 41.12 203 THR B O 1
ATOM 2700 N N . HIS B 1 204 ? -35.542 -18.609 -27.787 1.00 37.93 204 HIS B N 1
ATOM 2701 C CA . HIS B 1 204 ? -34.282 -18.445 -27.077 1.00 39.17 204 HIS B CA 1
ATOM 2702 C C . HIS B 1 204 ? -33.668 -19.798 -26.742 1.00 42.75 204 HIS B C 1
ATOM 2703 O O . HIS B 1 204 ? -34.369 -20.776 -26.467 1.00 39.51 204 HIS B O 1
ATOM 2710 N N . ASN B 1 205 ? -32.338 -19.838 -26.800 1.00 40.30 205 ASN B N 1
ATOM 2711 C CA . ASN B 1 205 ? -31.504 -21.009 -26.541 1.00 41.74 205 ASN B CA 1
ATOM 2712 C C . ASN B 1 205 ? -31.612 -22.081 -27.619 1.00 44.66 205 ASN B C 1
ATOM 2713 O O . ASN B 1 205 ? -31.186 -23.220 -27.402 1.00 53.72 205 ASN B O 1
ATOM 2718 N N . GLU B 1 206 ? -32.163 -21.750 -28.779 1.00 41.01 206 GLU B N 1
ATOM 2719 C CA . GLU B 1 206 ? -32.094 -22.610 -29.949 1.00 38.53 206 GLU B CA 1
ATOM 2720 C C . GLU B 1 206 ? -30.975 -22.107 -30.863 1.00 41.90 206 GLU B C 1
ATOM 2721 O O . GLU B 1 206 ? -30.569 -20.946 -30.793 1.00 38.62 206 GLU B O 1
ATOM 2727 N N . LEU B 1 207 ? -30.452 -23.007 -31.696 1.00 34.38 207 LEU B N 1
ATOM 2728 C CA . LEU B 1 207 ? -29.262 -22.714 -32.493 1.00 33.30 207 LEU B CA 1
ATOM 2729 C C . LEU B 1 207 ? -29.487 -21.540 -33.448 1.00 31.41 207 LEU B C 1
ATOM 2730 O O . LEU B 1 207 ? -30.604 -21.285 -33.906 1.00 41.56 207 LEU B O 1
ATOM 2735 N N . LEU B 1 208 ? -28.403 -20.805 -33.729 1.00 31.28 208 LEU B N 1
ATOM 2736 C CA . LEU B 1 208 ? -28.392 -19.784 -34.782 1.00 31.16 208 LEU B CA 1
ATOM 2737 C C . LEU B 1 208 ? -29.372 -18.649 -34.478 1.00 29.83 208 LEU B C 1
ATOM 2738 O O . LEU B 1 208 ? -30.236 -18.304 -35.288 1.00 31.32 208 LEU B O 1
ATOM 2743 N N . THR B 1 209 ? -29.238 -18.077 -33.287 1.00 29.88 209 THR B N 1
ATOM 2744 C CA . THR B 1 209 ? -30.088 -16.979 -32.848 1.00 36.91 209 THR B CA 1
ATOM 2745 C C . THR B 1 209 ? -29.262 -16.030 -31.996 1.00 37.06 209 THR B C 1
ATOM 2746 O O . THR B 1 209 ? -28.203 -16.391 -31.476 1.00 33.73 209 THR B O 1
ATOM 2750 N N . ILE B 1 210 ? -29.779 -14.812 -31.834 1.00 36.12 210 ILE B N 1
ATOM 2751 C CA . ILE B 1 210 ? -29.237 -13.898 -30.840 1.00 33.19 210 ILE B CA 1
ATOM 2752 C C . ILE B 1 210 ? -29.535 -14.440 -29.445 1.00 37.68 210 ILE B C 1
ATOM 2753 O O . ILE B 1 210 ? -30.638 -14.931 -29.167 1.00 40.10 210 ILE B O 1
ATOM 2758 N N . CYS B 1 211 ? -28.548 -14.374 -28.565 1.00 38.71 211 CYS B N 1
ATOM 2759 C CA . CYS B 1 211 ? -28.644 -14.951 -27.233 1.00 33.20 211 CYS B CA 1
ATOM 2760 C C . CYS B 1 211 ? -28.813 -13.843 -26.204 1.00 37.68 211 CYS B C 1
ATOM 2761 O O . CYS B 1 211 ? -27.891 -13.047 -25.995 1.00 35.64 211 CYS B O 1
ATOM 2764 N N . GLY B 1 212 ? -29.975 -13.805 -25.546 1.00 35.78 212 GLY B N 1
ATOM 2765 C CA . GLY B 1 212 ? -30.199 -12.861 -24.465 1.00 32.94 212 GLY B CA 1
ATOM 2766 C C . GLY B 1 212 ? -29.773 -13.445 -23.128 1.00 39.82 212 GLY B C 1
ATOM 2767 O O . GLY B 1 212 ? -29.802 -14.654 -22.923 1.00 41.54 212 GLY B O 1
ATOM 2768 N N . HIS B 1 213 ? -29.338 -12.573 -22.223 1.00 36.87 213 HIS B N 1
ATOM 2769 C CA . HIS B 1 213 ? -29.102 -12.996 -20.848 1.00 42.19 213 HIS B CA 1
ATOM 2770 C C . HIS B 1 213 ? -29.142 -11.782 -19.931 1.00 45.47 213 HIS B C 1
ATOM 2771 O O . HIS B 1 213 ? -28.769 -10.673 -20.325 1.00 40.17 213 HIS B O 1
ATOM 2778 N N . GLY B 1 214 ? -29.592 -12.013 -18.697 1.00 41.58 214 GLY B N 1
ATOM 2779 C CA . GLY B 1 214 ? -29.593 -10.959 -17.701 1.00 46.70 214 GLY B CA 1
ATOM 2780 C C . GLY B 1 214 ? -28.208 -10.539 -17.248 1.00 53.29 214 GLY B C 1
ATOM 2781 O O . GLY B 1 214 ? -28.032 -9.398 -16.813 1.00 44.29 214 GLY B O 1
ATOM 2782 N N . SER B 1 215 ? -27.219 -11.428 -17.355 1.00 52.23 215 SER B N 1
ATOM 2783 C CA . SER B 1 215 ? -25.868 -11.173 -16.867 1.00 49.99 215 SER B CA 1
ATOM 2784 C C . SER B 1 215 ? -24.928 -10.987 -18.049 1.00 45.72 215 SER B C 1
ATOM 2785 O O . SER B 1 215 ? -24.797 -11.887 -18.887 1.00 48.82 215 SER B O 1
ATOM 2788 N N . THR B 1 216 ? -24.269 -9.833 -18.105 1.00 44.85 216 THR B N 1
ATOM 2789 C CA . THR B 1 216 ? -23.290 -9.590 -19.156 1.00 50.34 216 THR B CA 1
ATOM 2790 C C . THR B 1 216 ? -22.103 -10.540 -19.011 1.00 46.17 216 THR B C 1
ATOM 2791 O O . THR B 1 216 ? -21.706 -10.915 -17.904 1.00 50.30 216 THR B O 1
ATOM 2795 N N . GLY B 1 217 ? -21.547 -10.946 -20.149 1.00 46.28 217 GLY B N 1
ATOM 2796 C CA . GLY B 1 217 ? -20.390 -11.819 -20.137 1.00 44.55 217 GLY B CA 1
ATOM 2797 C C . GLY B 1 217 ? -20.698 -13.289 -19.979 1.00 47.34 217 GLY B C 1
ATOM 2798 O O . GLY B 1 217 ? -19.793 -14.065 -19.662 1.00 56.01 217 GLY B O 1
ATOM 2799 N N . THR B 1 218 ? -21.946 -13.698 -20.207 1.00 49.45 218 THR B N 1
ATOM 2800 C CA . THR B 1 218 ? -22.378 -15.076 -20.007 1.00 44.66 218 THR B CA 1
ATOM 2801 C C . THR B 1 218 ? -22.222 -15.875 -21.297 1.00 44.94 218 THR B C 1
ATOM 2802 O O . THR B 1 218 ? -22.601 -15.409 -22.378 1.00 43.16 218 THR B O 1
ATOM 2806 N N . ALA B 1 219 ? -21.653 -17.073 -21.179 1.00 40.14 219 ALA B N 1
ATOM 2807 C CA . ALA B 1 219 ? -21.549 -17.962 -22.323 1.00 42.20 219 ALA B CA 1
ATOM 2808 C C . ALA B 1 219 ? -22.929 -18.502 -22.693 1.00 39.47 219 ALA B C 1
ATOM 2809 O O . ALA B 1 219 ? -23.687 -18.925 -21.814 1.00 48.38 219 ALA B O 1
ATOM 2811 N N . PRO B 1 220 ? -23.285 -18.502 -23.980 1.00 45.62 220 PRO B N 1
ATOM 2812 C CA . PRO B 1 220 ? -24.594 -19.051 -24.378 1.00 40.92 220 PRO B CA 1
ATOM 2813 C C . PRO B 1 220 ? -24.798 -20.514 -23.992 1.00 48.50 220 PRO B C 1
ATOM 2814 O O . PRO B 1 220 ? -25.951 -20.953 -23.886 1.00 41.86 220 PRO B O 1
ATOM 2818 N N . SER B 1 221 ? -23.727 -21.280 -23.761 1.00 39.95 221 SER B N 1
ATOM 2819 C CA . SER B 1 221 ? -23.901 -22.649 -23.289 1.00 47.21 221 SER B CA 1
ATOM 2820 C C . SER B 1 221 ? -24.503 -22.724 -21.887 1.00 46.38 221 SER B C 1
ATOM 2821 O O . SER B 1 221 ? -24.939 -23.805 -21.477 1.00 43.24 221 SER B O 1
ATOM 2824 N N . THR B 1 222 ? -24.534 -21.619 -21.137 1.00 41.18 222 THR B N 1
ATOM 2825 C CA . THR B 1 222 ? -25.234 -21.595 -19.858 1.00 44.72 222 THR B CA 1
ATOM 2826 C C . THR B 1 222 ? -26.747 -21.497 -20.020 1.00 39.99 222 THR B C 1
ATOM 2827 O O . THR B 1 222 ? -27.478 -21.691 -19.044 1.00 41.35 222 THR B O 1
ATOM 2831 N N . GLY B 1 223 ? -27.232 -21.220 -21.226 1.00 40.76 223 GLY B N 1
ATOM 2832 C CA . GLY B 1 223 ? -28.657 -21.121 -21.455 1.00 39.94 223 GLY B CA 1
ATOM 2833 C C . GLY B 1 223 ? -29.117 -19.695 -21.679 1.00 38.47 223 GLY B C 1
ATOM 2834 O O . GLY B 1 223 ? -29.114 -18.878 -20.754 1.00 41.42 223 GLY B O 1
ATOM 2835 N N . CYS B 1 224 ? -29.518 -19.387 -22.904 1.00 39.34 224 CYS B N 1
ATOM 2836 C CA . CYS B 1 224 ? -30.036 -18.064 -23.208 1.00 39.57 224 CYS B CA 1
ATOM 2837 C C . CYS B 1 224 ? -31.405 -17.873 -22.567 1.00 45.05 224 CYS B C 1
ATOM 2838 O O . CYS B 1 224 ? -32.137 -18.833 -22.315 1.00 45.17 224 CYS B O 1
ATOM 2841 N N . GLN B 1 225 ? -31.743 -16.616 -22.287 1.00 41.79 225 GLN B N 1
ATOM 2842 C CA . GLN B 1 225 ? -32.978 -16.285 -21.595 1.00 38.00 225 GLN B CA 1
ATOM 2843 C C . GLN B 1 225 ? -33.756 -15.244 -22.382 1.00 44.79 225 GLN B C 1
ATOM 2844 O O . GLN B 1 225 ? -33.212 -14.540 -23.232 1.00 42.32 225 GLN B O 1
ATOM 2850 N N . ASN B 1 226 ? -35.047 -15.150 -22.065 1.00 48.85 226 ASN B N 1
ATOM 2851 C CA . ASN B 1 226 ? -35.898 -14.054 -22.521 1.00 43.34 226 ASN B CA 1
ATOM 2852 C C . ASN B 1 226 ? -35.538 -12.816 -21.707 1.00 42.06 226 ASN B C 1
ATOM 2853 O O . ASN B 1 226 ? -36.255 -12.396 -20.800 1.00 44.68 226 ASN B O 1
ATOM 2858 N N . ASP B 1 227 ? -34.403 -12.215 -22.050 1.00 36.10 227 ASP B N 1
ATOM 2859 C CA . ASP B 1 227 ? -33.880 -11.066 -21.309 1.00 41.64 227 ASP B CA 1
ATOM 2860 C C . ASP B 1 227 ? -32.820 -10.395 -22.172 1.00 45.55 227 ASP B C 1
ATOM 2861 O O . ASP B 1 227 ? -31.811 -11.026 -22.504 1.00 37.13 227 ASP B O 1
ATOM 2866 N N . ALA B 1 228 ? -33.009 -9.116 -22.498 1.00 37.70 228 ALA B N 1
ATOM 2867 C CA . ALA B 1 228 ? -32.128 -8.439 -23.441 1.00 38.82 228 ALA B CA 1
ATOM 2868 C C . ALA B 1 228 ? -31.147 -7.483 -22.765 1.00 38.55 228 ALA B C 1
ATOM 2869 O O . ALA B 1 228 ? -30.611 -6.594 -23.431 1.00 41.95 228 ALA B O 1
ATOM 2871 N N . THR B 1 229 ? -30.889 -7.657 -21.467 1.00 38.59 229 THR B N 1
ATOM 2872 C CA . THR B 1 229 ? -29.907 -6.811 -20.791 1.00 38.17 229 THR B CA 1
ATOM 2873 C C . THR B 1 229 ? -28.538 -6.928 -21.453 1.00 46.09 229 THR B C 1
ATOM 2874 O O . THR B 1 229 ? -27.895 -5.917 -21.763 1.00 43.77 229 THR B O 1
ATOM 2878 N N . SER B 1 230 ? -28.077 -8.154 -21.677 1.00 37.72 230 SER B N 1
ATOM 2879 C CA . SER B 1 230 ? -26.896 -8.426 -22.478 1.00 35.71 230 SER B CA 1
ATOM 2880 C C . SER B 1 230 ? -27.304 -9.297 -23.657 1.00 40.53 230 SER B C 1
ATOM 2881 O O . SER B 1 230 ? -28.319 -9.997 -23.600 1.00 40.37 230 SER B O 1
ATOM 2884 N N . ILE B 1 231 ? -26.526 -9.241 -24.737 1.00 35.27 231 ILE B N 1
ATOM 2885 C CA . ILE B 1 231 ? -26.834 -10.012 -25.934 1.00 33.60 231 ILE B CA 1
ATOM 2886 C C . ILE B 1 231 ? -25.546 -10.607 -26.485 1.00 38.33 231 ILE B C 1
ATOM 2887 O O . ILE B 1 231 ? -24.476 -9.990 -26.423 1.00 36.60 231 ILE B O 1
ATOM 2892 N N . GLY B 1 232 ? -25.658 -11.818 -27.009 1.00 36.56 232 GLY B N 1
ATOM 2893 C CA . GLY B 1 232 ? -24.552 -12.537 -27.598 1.00 31.64 232 GLY B CA 1
ATOM 2894 C C . GLY B 1 232 ? -25.095 -13.301 -28.782 1.00 39.73 232 GLY B C 1
ATOM 2895 O O . GLY B 1 232 ? -26.160 -12.940 -29.296 1.00 31.99 232 GLY B O 1
ATOM 2896 N N . ILE B 1 233 ? -24.402 -14.352 -29.224 1.00 33.52 233 ILE B N 1
ATOM 2897 C CA . ILE B 1 233 ? -24.855 -15.163 -30.348 1.00 33.13 233 ILE B CA 1
ATOM 2898 C C . ILE B 1 233 ? -24.838 -16.619 -29.921 1.00 36.61 233 ILE B C 1
ATOM 2899 O O . ILE B 1 233 ? -23.843 -17.092 -29.368 1.00 34.12 233 ILE B O 1
ATOM 2904 N N . LYS B 1 234 ? -25.953 -17.312 -30.147 1.00 38.61 234 LYS B N 1
ATOM 2905 C CA . LYS B 1 234 ? -26.021 -18.756 -30.000 1.00 34.44 234 LYS B CA 1
ATOM 2906 C C . LYS B 1 234 ? -25.750 -19.352 -31.374 1.00 35.85 234 LYS B C 1
ATOM 2907 O O . LYS B 1 234 ? -26.570 -19.217 -32.288 1.00 33.48 234 LYS B O 1
ATOM 2913 N N . GLY B 1 235 ? -24.591 -19.977 -31.528 1.00 36.38 235 GLY B N 1
ATOM 2914 C CA . GLY B 1 235 ? -24.122 -20.401 -32.827 1.00 33.40 235 GLY B CA 1
ATOM 2915 C C . GLY B 1 235 ? -24.670 -21.759 -33.210 1.00 39.22 235 GLY B C 1
ATOM 2916 O O . GLY B 1 235 ? -25.719 -22.200 -32.733 1.00 33.93 235 GLY B O 1
ATOM 2917 N N . GLY B 1 236 ? -23.940 -22.428 -34.080 1.00 31.06 236 GLY B N 1
ATOM 2918 C CA . GLY B 1 236 ? -24.316 -23.754 -34.529 1.00 38.17 236 GLY B CA 1
ATOM 2919 C C . GLY B 1 236 ? -23.748 -24.011 -35.906 1.00 41.76 236 GLY B C 1
ATOM 2920 O O . GLY B 1 236 ? -23.003 -23.202 -36.457 1.00 36.05 236 GLY B O 1
ATOM 2921 N N . ASP B 1 237 ? -24.117 -25.167 -36.455 1.00 35.86 237 ASP B N 1
ATOM 2922 C CA . ASP B 1 237 ? -23.628 -25.541 -37.775 1.00 34.18 237 ASP B CA 1
ATOM 2923 C C . ASP B 1 237 ? -24.238 -24.637 -38.837 1.00 37.30 237 ASP B C 1
ATOM 2924 O O . ASP B 1 237 ? -25.442 -24.364 -38.821 1.00 34.15 237 ASP B O 1
ATOM 2929 N N . PHE B 1 238 ? -23.401 -24.182 -39.768 1.00 33.31 238 PHE B N 1
ATOM 2930 C CA . PHE B 1 238 ? -23.888 -23.366 -40.873 1.00 31.09 238 PHE B CA 1
ATOM 2931 C C . PHE B 1 238 ? -24.640 -24.204 -41.900 1.00 31.71 238 PHE B C 1
ATOM 2932 O O . PHE B 1 238 ? -25.548 -23.697 -42.570 1.00 30.06 238 PHE B O 1
ATOM 2940 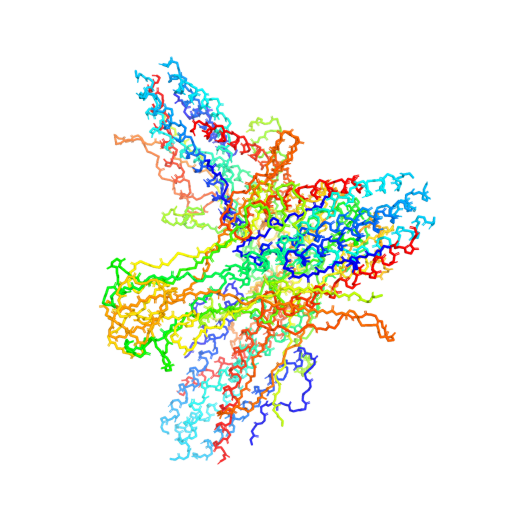N N . LEU B 1 239 ? -24.277 -25.477 -42.037 1.00 29.94 239 LEU B N 1
ATOM 2941 C CA . LEU B 1 239 ? -24.824 -26.379 -43.037 1.00 30.68 239 LEU B CA 1
ATOM 2942 C C . LEU B 1 239 ? -25.436 -27.598 -42.358 1.00 31.59 239 LEU B C 1
ATOM 2943 O O . LEU B 1 239 ? -25.071 -27.962 -41.239 1.00 36.38 239 LEU B O 1
ATOM 2948 N N . LYS B 1 240 ? -26.372 -28.234 -43.043 1.00 31.94 240 LYS B N 1
ATOM 2949 C CA . LYS B 1 240 ? -26.766 -29.591 -42.704 1.00 37.30 240 LYS B CA 1
ATOM 2950 C C . LYS B 1 240 ? -26.262 -30.510 -43.807 1.00 37.72 240 LYS B C 1
ATOM 2951 O O . LYS B 1 240 ? -26.237 -30.130 -44.983 1.00 38.67 240 LYS B O 1
ATOM 2957 N N . THR B 1 241 ? -25.820 -31.698 -43.419 1.00 36.60 241 THR B N 1
ATOM 2958 C CA . THR B 1 241 ? -25.208 -32.642 -44.341 1.00 42.25 241 THR B CA 1
ATOM 2959 C C . THR B 1 241 ? -26.059 -33.902 -44.319 1.00 43.07 241 THR B C 1
ATOM 2960 O O . THR B 1 241 ? -26.351 -34.423 -43.243 1.00 43.25 241 THR B O 1
ATOM 2964 N N . ALA B 1 242 ? -26.482 -34.369 -45.496 1.00 38.45 242 ALA B N 1
ATOM 2965 C CA . ALA B 1 242 ? -27.283 -35.579 -45.610 1.00 43.40 242 ALA B CA 1
ATOM 2966 C C . ALA B 1 242 ? -26.748 -36.433 -46.751 1.00 40.15 242 ALA B C 1
ATOM 2967 O O . ALA B 1 242 ? -26.072 -35.943 -47.656 1.00 33.14 242 ALA B O 1
ATOM 2969 N N . ALA B 1 243 ? -27.065 -37.719 -46.708 1.00 36.79 243 ALA B N 1
ATOM 2970 C CA . ALA B 1 243 ? -26.643 -38.644 -47.750 1.00 39.06 243 ALA B CA 1
ATOM 2971 C C . ALA B 1 243 ? -27.733 -38.774 -48.805 1.00 39.02 243 ALA B C 1
ATOM 2972 O O . ALA B 1 243 ? -28.927 -38.733 -48.490 1.00 40.87 243 ALA B O 1
ATOM 2974 N N . VAL B 1 244 ? -27.317 -38.907 -50.059 1.00 28.74 244 VAL B N 1
ATOM 2975 C CA . VAL B 1 244 ? -28.206 -39.293 -51.145 1.00 32.92 244 VAL B CA 1
ATOM 2976 C C . VAL B 1 244 ? -27.686 -40.613 -51.695 1.00 34.73 244 VAL B C 1
ATOM 2977 O O . VAL B 1 244 ? -26.490 -40.898 -51.610 1.00 35.34 244 VAL B O 1
ATOM 2981 N N . THR B 1 245 ? -28.584 -41.452 -52.209 1.00 38.69 245 THR B N 1
ATOM 2982 C CA . THR B 1 245 ? -28.147 -42.734 -52.748 1.00 40.91 245 THR B CA 1
ATOM 2983 C C . THR B 1 245 ? -28.911 -43.050 -54.024 1.00 40.38 245 THR B C 1
ATOM 2984 O O . THR B 1 245 ? -29.987 -42.511 -54.275 1.00 35.59 245 THR B O 1
ATOM 2988 N N . THR B 1 246 ? -28.340 -43.940 -54.834 1.00 35.74 246 THR B N 1
ATOM 2989 C CA . THR B 1 246 ? -29.080 -44.511 -55.951 1.00 38.45 246 THR B CA 1
ATOM 2990 C C . THR B 1 246 ? -28.608 -45.945 -56.148 1.00 36.99 246 THR B C 1
ATOM 2991 O O . THR B 1 246 ? -27.405 -46.203 -56.196 1.00 34.64 246 THR B O 1
ATOM 2995 N N . THR B 1 247 ? -29.555 -46.878 -56.214 1.00 39.49 247 THR B N 1
ATOM 2996 C CA . THR B 1 247 ? -29.260 -48.301 -56.328 1.00 38.80 247 THR B CA 1
ATOM 2997 C C . THR B 1 247 ? -29.574 -48.762 -57.743 1.00 39.90 247 THR B C 1
ATOM 2998 O O . THR B 1 247 ? -30.669 -48.506 -58.250 1.00 34.30 247 THR B O 1
ATOM 3002 N N . ARG B 1 248 ? -28.616 -49.433 -58.382 1.00 40.30 248 ARG B N 1
ATOM 3003 C CA . ARG B 1 248 ? -28.839 -49.914 -59.739 1.00 38.41 248 ARG B CA 1
ATOM 3004 C C . ARG B 1 248 ? -30.056 -50.829 -59.789 1.00 43.05 248 ARG B C 1
ATOM 3005 O O . ARG B 1 248 ? -30.214 -51.720 -58.952 1.00 44.54 248 ARG B O 1
ATOM 3013 N N . LEU B 1 249 ? -30.910 -50.610 -60.785 1.00 38.71 249 LEU B N 1
ATOM 3014 C CA . LEU B 1 249 ? -32.228 -51.222 -60.853 1.00 43.23 249 LEU B CA 1
ATOM 3015 C C . LEU B 1 249 ? -32.391 -51.973 -62.168 1.00 41.96 249 LEU B C 1
ATOM 3016 O O . LEU B 1 249 ? -32.101 -51.428 -63.238 1.00 39.05 249 LEU B O 1
ATOM 3021 N N . ALA B 1 250 ? -32.866 -53.214 -62.085 1.00 37.78 250 ALA B N 1
ATOM 3022 C CA . ALA B 1 250 ? -33.175 -54.001 -63.272 1.00 39.94 250 ALA B CA 1
ATOM 3023 C C . ALA B 1 250 ? -34.552 -53.632 -63.803 1.00 45.45 250 ALA B C 1
ATOM 3024 O O . ALA B 1 250 ? -35.535 -53.641 -63.059 1.00 45.27 250 ALA B O 1
ATOM 3026 N N . SER B 1 251 ? -34.624 -53.319 -65.091 1.00 42.99 251 SER B N 1
ATOM 3027 C CA . SER B 1 251 ? -35.889 -52.984 -65.733 1.00 40.85 251 SER B CA 1
ATOM 3028 C C . SER B 1 251 ? -35.764 -53.301 -67.217 1.00 40.68 251 SER B C 1
ATOM 3029 O O . SER B 1 251 ? -34.737 -53.805 -67.675 1.00 39.52 251 SER B O 1
ATOM 3032 N N . SER B 1 252 ? -36.827 -53.010 -67.974 1.00 38.78 252 SER B N 1
ATOM 3033 C CA . SER B 1 252 ? -36.771 -53.195 -69.418 1.00 39.13 252 SER B CA 1
ATOM 3034 C C . SER B 1 252 ? -35.735 -52.283 -70.064 1.00 41.26 252 SER B C 1
ATOM 3035 O O . SER B 1 252 ? -35.362 -52.505 -71.219 1.00 45.31 252 SER B O 1
ATOM 3038 N N . ALA B 1 253 ? -35.254 -51.275 -69.341 1.00 40.31 253 ALA B N 1
ATOM 3039 C CA . ALA B 1 253 ? -34.141 -50.460 -69.794 1.00 45.36 253 ALA B CA 1
ATOM 3040 C C . ALA B 1 253 ? -32.790 -51.106 -69.509 1.00 47.43 253 ALA B C 1
ATOM 3041 O O . ALA B 1 253 ? -31.761 -50.486 -69.771 1.00 43.08 253 ALA B O 1
ATOM 3043 N N . GLY B 1 254 ? -32.763 -52.332 -68.991 1.00 48.76 254 GLY B N 1
ATOM 3044 C CA . GLY B 1 254 ? -31.503 -52.973 -68.669 1.00 43.83 254 GLY B CA 1
ATOM 3045 C C . GLY B 1 254 ? -31.205 -52.882 -67.189 1.00 47.20 254 GLY B C 1
ATOM 3046 O O . GLY B 1 254 ? -32.006 -53.324 -66.363 1.00 44.74 254 GLY B O 1
ATOM 3047 N N . LYS B 1 255 ? -30.059 -52.310 -66.842 1.00 38.96 255 LYS B N 1
ATOM 3048 C CA . LYS B 1 255 ? -29.702 -52.009 -65.462 1.00 40.35 255 LYS B CA 1
ATOM 3049 C C . LYS B 1 255 ? -29.240 -50.563 -65.424 1.00 44.64 255 LYS B C 1
ATOM 3050 O O . LYS B 1 255 ? -28.266 -50.208 -66.097 1.00 43.74 255 LYS B O 1
ATOM 3056 N N . THR B 1 256 ? -29.946 -49.724 -64.666 1.00 38.01 256 THR B N 1
ATOM 3057 C CA . THR B 1 256 ? -29.676 -48.292 -64.665 1.00 44.04 256 THR B CA 1
ATOM 3058 C C . THR B 1 256 ? -29.878 -47.740 -63.262 1.00 42.67 256 THR B C 1
ATOM 3059 O O . THR B 1 256 ? -30.643 -48.285 -62.460 1.00 36.85 256 THR B O 1
ATOM 3063 N N . TYR B 1 257 ? -29.180 -46.641 -62.975 1.00 38.09 257 TYR B N 1
ATOM 3064 C CA . TYR B 1 257 ? -29.350 -45.999 -61.675 1.00 37.17 257 TYR B CA 1
ATOM 3065 C C . TYR B 1 257 ? -30.485 -44.992 -61.752 1.00 36.43 257 TYR B C 1
ATOM 3066 O O . TYR B 1 257 ? -30.521 -44.183 -62.687 1.00 37.68 257 TYR B O 1
ATOM 3075 N N . PRO B 1 258 ? -31.434 -45.035 -60.820 1.00 38.44 258 PRO B N 1
ATOM 3076 C CA . PRO B 1 258 ? -32.518 -44.048 -60.821 1.00 35.24 258 PRO B CA 1
ATOM 3077 C C . PRO B 1 258 ? -32.000 -42.640 -60.576 1.00 35.48 258 PRO B C 1
ATOM 3078 O O . PRO B 1 258 ? -30.997 -42.428 -59.893 1.00 34.46 258 PRO B O 1
ATOM 3082 N N . ALA B 1 259 ? -32.712 -41.669 -61.134 1.00 41.41 259 ALA B N 1
ATOM 3083 C CA . ALA B 1 259 ? -32.324 -40.277 -60.981 1.00 39.30 259 ALA B CA 1
ATOM 3084 C C . ALA B 1 259 ? -32.438 -39.849 -59.524 1.00 35.81 259 ALA B C 1
ATOM 3085 O O . ALA B 1 259 ? -33.435 -40.127 -58.852 1.00 37.88 259 ALA B O 1
ATOM 3087 N N . ILE B 1 260 ? -31.413 -39.179 -59.038 1.00 42.44 260 ILE B N 1
ATOM 3088 C CA . ILE B 1 260 ? -31.487 -38.514 -57.747 1.00 37.30 260 ILE B CA 1
ATOM 3089 C C . ILE B 1 260 ? -32.246 -37.205 -57.912 1.00 36.41 260 ILE B C 1
ATOM 3090 O O . ILE B 1 260 ? -32.150 -36.545 -58.952 1.00 37.38 260 ILE B O 1
ATOM 3095 N N . THR B 1 261 ? -33.059 -36.855 -56.915 1.00 38.05 261 THR B N 1
ATOM 3096 C CA . THR B 1 261 ? -33.707 -35.550 -56.846 1.00 39.58 261 THR B CA 1
ATOM 3097 C C . THR B 1 261 ? -33.151 -34.826 -55.628 1.00 43.65 261 THR B C 1
ATOM 3098 O O . THR B 1 261 ? -33.276 -35.320 -54.501 1.00 41.74 261 THR B O 1
ATOM 3102 N N . SER B 1 262 ? -32.532 -33.668 -55.862 1.00 38.56 262 SER B N 1
ATOM 3103 C CA . SER B 1 262 ? -31.906 -32.881 -54.807 1.00 40.48 262 SER B CA 1
ATOM 3104 C C . SER B 1 262 ? -31.551 -31.503 -55.349 1.00 44.28 262 SER B C 1
ATOM 3105 O O . SER B 1 262 ? -30.412 -31.277 -55.774 1.00 46.63 262 SER B O 1
ATOM 3108 N N . THR B 1 263 ? -32.512 -30.577 -55.353 1.00 40.25 263 THR B N 1
ATOM 3109 C CA . THR B 1 263 ? -32.356 -29.324 -56.083 1.00 43.61 263 THR B CA 1
ATOM 3110 C C . THR B 1 263 ? -31.870 -28.166 -55.223 1.00 42.52 263 THR B C 1
ATOM 3111 O O . THR B 1 263 ? -31.758 -27.050 -55.733 1.00 45.05 263 THR B O 1
ATOM 3115 N N . THR B 1 264 ? -31.576 -28.392 -53.941 1.00 40.54 264 THR B N 1
ATOM 3116 C CA . THR B 1 264 ? -31.251 -27.308 -53.015 1.00 36.87 264 THR B CA 1
ATOM 3117 C C . THR B 1 264 ? -29.920 -27.523 -52.314 1.00 38.00 264 THR B C 1
ATOM 3118 O O . THR B 1 264 ? -29.638 -26.859 -51.312 1.00 33.05 264 THR B O 1
ATOM 3122 N N . THR B 1 265 ? -29.097 -28.435 -52.822 1.00 30.33 265 THR B N 1
ATOM 3123 C CA . THR B 1 265 ? -27.917 -28.916 -52.132 1.00 33.05 265 THR B CA 1
ATOM 3124 C C . THR B 1 265 ? -26.678 -28.740 -53.002 1.00 36.84 265 THR B C 1
ATOM 3125 O O . THR B 1 265 ? -26.763 -28.531 -54.217 1.00 34.39 265 THR B O 1
ATOM 3129 N N . ILE B 1 266 ? -25.520 -28.850 -52.361 1.00 35.51 266 ILE B N 1
ATOM 3130 C CA . ILE B 1 266 ? -24.223 -28.819 -53.021 1.00 30.65 266 ILE B CA 1
ATOM 3131 C C . ILE B 1 266 ? -23.511 -30.141 -52.741 1.00 34.16 266 ILE B C 1
ATOM 3132 O O . ILE B 1 266 ? -23.208 -30.449 -51.584 1.00 33.15 266 ILE B O 1
ATOM 3137 N N . PRO B 1 267 ? -23.224 -30.970 -53.756 1.00 37.79 267 PRO B N 1
ATOM 3138 C CA . PRO B 1 267 ? -23.631 -30.814 -55.158 1.00 33.65 267 PRO B CA 1
ATOM 3139 C C . PRO B 1 267 ? -25.128 -30.998 -55.346 1.00 37.12 267 PRO B C 1
ATOM 3140 O O . PRO B 1 267 ? -25.777 -31.552 -54.449 1.00 34.32 267 PRO B O 1
ATOM 3144 N N . ASN B 1 268 ? -25.673 -30.559 -56.480 1.00 34.31 268 ASN B N 1
ATOM 3145 C CA . ASN B 1 268 ? -27.088 -30.779 -56.735 1.00 30.78 268 ASN B CA 1
ATOM 3146 C C . ASN B 1 268 ? -27.282 -32.057 -57.552 1.00 39.29 268 ASN B C 1
ATOM 3147 O O . ASN B 1 268 ? -26.322 -32.741 -57.927 1.00 34.17 268 ASN B O 1
ATOM 3152 N N . ASP B 1 269 ? -28.548 -32.383 -57.836 1.00 36.77 269 ASP B N 1
ATOM 3153 C CA . ASP B 1 269 ? -28.844 -33.645 -58.509 1.00 36.53 269 ASP B CA 1
ATOM 3154 C C . ASP B 1 269 ? -28.350 -33.650 -59.949 1.00 39.44 269 ASP B C 1
ATOM 3155 O O . ASP B 1 269 ? -27.945 -34.701 -60.458 1.00 41.43 269 ASP B O 1
ATOM 3160 N N . LYS B 1 270 ? -28.393 -32.503 -60.626 1.00 33.94 270 LYS B N 1
ATOM 3161 C CA . LYS B 1 270 ? -27.941 -32.460 -62.012 1.00 46.49 270 LYS B CA 1
ATOM 3162 C C . LYS B 1 270 ? -26.451 -32.781 -62.118 1.00 40.32 270 LYS B C 1
ATOM 3163 O O . LYS B 1 270 ? -26.036 -33.523 -63.015 1.00 36.47 270 LYS B O 1
ATOM 3169 N N . THR B 1 271 ? -25.640 -32.259 -61.195 1.00 32.60 271 THR B N 1
ATOM 3170 C CA . THR B 1 271 ? -24.237 -32.642 -61.125 1.00 36.58 271 THR B CA 1
ATOM 3171 C C . THR B 1 271 ? -24.085 -34.135 -60.835 1.00 37.27 271 THR B C 1
ATOM 3172 O O . THR B 1 271 ? -23.312 -34.835 -61.500 1.00 33.10 271 THR B O 1
ATOM 3176 N N . LEU B 1 272 ? -24.824 -34.646 -59.849 1.00 36.39 272 LEU B N 1
ATOM 3177 C CA . LEU B 1 272 ? -24.675 -36.046 -59.460 1.00 35.49 272 LEU B CA 1
ATOM 3178 C C . LEU B 1 272 ? -25.184 -36.986 -60.552 1.00 35.63 272 LEU B C 1
ATOM 3179 O O . LEU B 1 272 ? -24.505 -37.952 -60.919 1.00 35.65 272 LEU B O 1
ATOM 3184 N N . ASN B 1 273 ? -26.368 -36.712 -61.096 1.00 29.14 273 ASN B N 1
ATOM 3185 C CA . ASN B 1 273 ? -26.954 -37.631 -62.072 1.00 36.63 273 ASN B CA 1
ATOM 3186 C C . ASN B 1 273 ? -26.096 -37.745 -63.323 1.00 39.67 273 ASN B C 1
ATOM 3187 O O . ASN B 1 273 ? -26.022 -38.815 -63.939 1.00 32.48 273 ASN B O 1
ATOM 3192 N N . LYS B 1 274 ? -25.463 -36.644 -63.730 1.00 34.58 274 LYS B N 1
ATOM 3193 C CA . LYS B 1 274 ? -24.582 -36.692 -64.889 1.00 37.10 274 LYS B CA 1
ATOM 3194 C C . LYS B 1 274 ? -23.391 -37.607 -64.631 1.00 37.35 274 LYS B C 1
ATOM 3195 O O . LYS B 1 274 ? -23.040 -38.435 -65.480 1.00 39.43 274 LYS B O 1
ATOM 3201 N N . ALA B 1 275 ? -22.784 -37.507 -63.446 1.00 30.30 275 ALA B N 1
ATOM 3202 C CA . ALA B 1 275 ? -21.653 -38.370 -63.129 1.00 39.94 275 ALA B CA 1
ATOM 3203 C C . ALA B 1 275 ? -22.077 -39.835 -63.022 1.00 35.62 275 ALA B C 1
ATOM 3204 O O . ALA B 1 275 ? -21.363 -40.728 -63.499 1.00 35.31 275 ALA B O 1
ATOM 3206 N N . VAL B 1 276 ? -23.232 -40.099 -62.402 1.00 36.55 276 VAL B N 1
ATOM 3207 C CA . VAL B 1 276 ? -23.711 -41.471 -62.234 1.00 35.78 276 VAL B CA 1
ATOM 3208 C C . VAL B 1 276 ? -23.918 -42.140 -63.588 1.00 34.58 276 VAL B C 1
ATOM 3209 O O . VAL B 1 276 ? -23.539 -43.299 -63.789 1.00 37.19 276 VAL B O 1
ATOM 3213 N N . THR B 1 277 ? -24.543 -41.431 -64.529 1.00 35.36 277 THR B N 1
ATOM 3214 C CA . THR B 1 277 ? -24.720 -41.979 -65.869 1.00 37.30 277 THR B CA 1
ATOM 3215 C C . THR B 1 277 ? -23.386 -42.397 -66.471 1.00 42.96 277 THR B C 1
ATOM 3216 O O . THR B 1 277 ? -23.292 -43.443 -67.128 1.00 35.68 277 THR B O 1
ATOM 3220 N N . ALA B 1 278 ? -22.335 -41.604 -66.237 1.00 40.99 278 ALA B N 1
ATOM 3221 C CA . ALA B 1 278 ? -21.018 -41.944 -66.769 1.00 38.81 278 ALA B CA 1
ATOM 3222 C C . ALA B 1 278 ? -20.399 -43.127 -66.034 1.00 42.30 278 ALA B C 1
ATOM 3223 O O . ALA B 1 278 ? -19.681 -43.927 -66.643 1.00 39.44 278 ALA B O 1
ATOM 3225 N N . ILE B 1 279 ? -20.665 -43.261 -64.733 1.00 40.64 279 ILE B N 1
ATOM 3226 C CA . ILE B 1 279 ? -20.160 -44.412 -63.991 1.00 40.71 279 ILE B CA 1
ATOM 3227 C C . ILE B 1 279 ? -20.762 -45.701 -64.539 1.00 46.45 279 ILE B C 1
ATOM 3228 O O . ILE B 1 279 ? -20.068 -46.718 -64.674 1.00 45.71 279 ILE B O 1
ATOM 3233 N N . ARG B 1 280 ? -22.055 -45.675 -64.884 1.00 42.40 280 ARG B N 1
ATOM 3234 C CA . ARG B 1 280 ? -22.673 -46.839 -65.519 1.00 45.13 280 ARG B CA 1
ATOM 3235 C C . ARG B 1 280 ? -21.956 -47.211 -66.812 1.00 46.03 280 ARG B C 1
ATOM 3236 O O . ARG B 1 280 ? -21.822 -48.395 -67.141 1.00 46.18 280 ARG B O 1
ATOM 3244 N N . GLU B 1 281 ? -21.496 -46.211 -67.564 1.00 48.18 281 GLU B N 1
ATOM 3245 C CA . GLU B 1 281 ? -20.761 -46.501 -68.788 1.00 43.75 281 GLU B CA 1
ATOM 3246 C C . GLU B 1 281 ? -19.395 -47.100 -68.485 1.00 46.62 281 GLU B C 1
ATOM 3247 O O . GLU B 1 281 ? -18.897 -47.931 -69.256 1.00 49.33 281 GLU B O 1
ATOM 3253 N N . LEU B 1 282 ? -18.779 -46.698 -67.371 1.00 37.85 282 LEU B N 1
ATOM 3254 C CA . LEU B 1 282 ? -17.541 -47.333 -66.939 1.00 44.66 282 LEU B CA 1
ATOM 3255 C C . LEU B 1 282 ? -17.764 -48.813 -66.648 1.00 45.32 282 LEU B C 1
ATOM 3256 O O . LEU B 1 282 ? -17.016 -49.674 -67.130 1.00 43.64 282 LEU B O 1
ATOM 3261 N N . GLU B 1 283 ? -18.798 -49.123 -65.860 1.00 41.19 283 GLU B N 1
ATOM 3262 C CA . GLU B 1 283 ? -19.140 -50.510 -65.552 1.00 47.60 283 GLU B CA 1
ATOM 3263 C C . GLU B 1 283 ? -19.265 -51.343 -66.819 1.00 45.87 283 GLU B C 1
ATOM 3264 O O . GLU B 1 283 ? -18.785 -52.481 -66.880 1.00 50.57 283 GLU B O 1
ATOM 3270 N N . THR B 1 284 ? -19.913 -50.790 -67.842 1.00 45.15 284 THR B N 1
ATOM 3271 C CA . THR B 1 284 ? -20.046 -51.497 -69.110 1.00 47.36 284 THR B CA 1
ATOM 3272 C C . THR B 1 284 ? -18.691 -51.662 -69.792 1.00 54.68 284 THR B C 1
ATOM 3273 O O . THR B 1 284 ? -18.427 -52.690 -70.428 1.00 51.22 284 THR B O 1
ATOM 3277 N N . ALA B 1 285 ? -17.808 -50.672 -69.644 1.00 47.83 285 ALA B N 1
ATOM 3278 C CA . ALA B 1 285 ? -16.487 -50.762 -70.253 1.00 48.30 285 ALA B CA 1
ATOM 3279 C C . ALA B 1 285 ? -15.614 -51.785 -69.538 1.00 50.34 285 ALA B C 1
ATOM 3280 O O . ALA B 1 285 ? -14.919 -52.576 -70.188 1.00 56.23 285 ALA B O 1
ATOM 3282 N N . VAL B 1 286 ? -15.641 -51.790 -68.203 1.00 45.16 286 VAL B N 1
ATOM 3283 C CA . VAL B 1 286 ? -14.857 -52.764 -67.448 1.00 48.70 286 VAL B CA 1
ATOM 3284 C C . VAL B 1 286 ? -15.311 -54.183 -67.773 1.00 56.43 286 VAL B C 1
ATOM 3285 O O . VAL B 1 286 ? -14.494 -55.107 -67.849 1.00 62.84 286 VAL B O 1
ATOM 3289 N N . ALA B 1 287 ? -16.613 -54.380 -67.988 1.00 54.18 287 ALA B N 1
ATOM 3290 C CA . ALA B 1 287 ? -17.094 -55.716 -68.326 1.00 62.46 287 ALA B CA 1
ATOM 3291 C C . ALA B 1 287 ? -16.578 -56.162 -69.689 1.00 56.41 287 ALA B C 1
ATOM 3292 O O . ALA B 1 287 ? -16.166 -57.315 -69.853 1.00 69.21 287 ALA B O 1
ATOM 3294 N N . ALA B 1 288 ? -16.578 -55.265 -70.678 1.00 61.49 288 ALA B N 1
ATOM 3295 C CA . ALA B 1 288 ? -16.033 -55.627 -71.983 1.00 66.32 288 ALA B CA 1
ATOM 3296 C C . ALA B 1 288 ? -14.525 -55.840 -71.923 1.00 58.76 288 ALA B C 1
ATOM 3297 O O . ALA B 1 288 ? -13.993 -56.688 -72.647 1.00 63.96 288 ALA B O 1
ATOM 3299 N N . LEU B 1 289 ? -13.823 -55.092 -71.066 1.00 67.43 289 LEU B N 1
ATOM 3300 C CA . LEU B 1 289 ? -12.390 -55.310 -70.890 1.00 63.06 289 LEU B CA 1
ATOM 3301 C C . LEU B 1 289 ? -12.103 -56.658 -70.240 1.00 72.48 289 LEU B C 1
ATOM 3302 O O . LEU B 1 289 ? -11.061 -57.267 -70.509 1.00 75.96 289 LEU B O 1
ATOM 3307 N N . ASP B 1 290 ? -13.014 -57.143 -69.392 1.00 77.24 290 ASP B N 1
ATOM 3308 C CA . ASP B 1 290 ? -12.805 -58.427 -68.731 1.00 78.55 290 ASP B CA 1
ATOM 3309 C C . ASP B 1 290 ? -12.914 -59.591 -69.706 1.00 79.11 290 ASP B C 1
ATOM 3310 O O . ASP B 1 290 ? -12.235 -60.608 -69.526 1.00 83.55 290 ASP B O 1
ATOM 3315 N N . ALA B 1 291 ? -13.750 -59.461 -70.740 1.00 77.50 291 ALA B N 1
ATOM 3316 C CA . ALA B 1 291 ? -13.946 -60.558 -71.683 1.00 80.42 291 ALA B CA 1
ATOM 3317 C C . ALA B 1 291 ? -12.665 -60.904 -72.433 1.00 93.38 291 ALA B C 1
ATOM 3318 O O . ALA B 1 291 ? -12.447 -62.069 -72.792 1.00 92.77 291 ALA B O 1
ATOM 3320 N N . ILE B 1 292 ? -11.808 -59.921 -72.679 1.00 89.01 292 ILE B N 1
ATOM 3321 C CA . ILE B 1 292 ? -10.555 -60.180 -73.369 1.00 88.06 292 ILE B CA 1
ATOM 3322 C C . ILE B 1 292 ? -9.452 -60.462 -72.353 1.00 86.67 292 ILE B C 1
ATOM 3323 O O . ILE B 1 292 ? -9.572 -61.375 -71.531 1.00 79.57 292 ILE B O 1
ATOM 3328 N N . THR C 1 22 ? -15.962 -5.380 -17.602 1.00 93.75 22 THR C N 1
ATOM 3329 C CA . THR C 1 22 ? -14.729 -5.606 -16.859 1.00 95.25 22 THR C CA 1
ATOM 3330 C C . THR C 1 22 ? -13.617 -6.080 -17.789 1.00 84.64 22 THR C C 1
ATOM 3331 O O . THR C 1 22 ? -13.800 -7.009 -18.578 1.00 79.75 22 THR C O 1
ATOM 3335 N N . THR C 1 23 ? -12.462 -5.433 -17.690 1.00 75.23 23 THR C N 1
ATOM 3336 C CA . THR C 1 23 ? -11.314 -5.794 -18.508 1.00 78.25 23 THR C CA 1
ATOM 3337 C C . THR C 1 23 ? -10.600 -6.991 -17.890 1.00 73.21 23 THR C C 1
ATOM 3338 O O . THR C 1 23 ? -10.258 -6.973 -16.704 1.00 83.00 23 THR C O 1
ATOM 3342 N N . LEU C 1 24 ? -10.390 -8.037 -18.686 1.00 70.96 24 LEU C N 1
ATOM 3343 C CA . LEU C 1 24 ? -9.650 -9.221 -18.246 1.00 73.14 24 LEU C CA 1
ATOM 3344 C C . LEU C 1 24 ? -8.205 -9.069 -18.712 1.00 71.01 24 LEU C C 1
ATOM 3345 O O . LEU C 1 24 ? -7.883 -9.336 -19.873 1.00 72.94 24 LEU C O 1
ATOM 3350 N N . LEU C 1 25 ? -7.332 -8.631 -17.801 1.00 71.99 25 LEU C N 1
ATOM 3351 C CA . LEU C 1 25 ? -5.937 -8.408 -18.166 1.00 68.72 25 LEU C CA 1
ATOM 3352 C C . LEU C 1 25 ? -5.224 -9.709 -18.497 1.00 72.26 25 LEU C C 1
ATOM 3353 O O . LEU C 1 25 ? -4.323 -9.722 -19.342 1.00 59.26 25 LEU C O 1
ATOM 3358 N N . HIS C 1 26 ? -5.598 -10.779 -17.799 1.00 72.21 26 HIS C N 1
ATOM 3359 C CA . HIS C 1 26 ? -4.855 -12.057 -17.942 1.00 77.06 26 HIS C CA 1
ATOM 3360 C C . HIS C 1 26 ? -5.498 -12.981 -18.983 1.00 75.58 26 HIS C C 1
ATOM 3361 O O . HIS C 1 26 ? -6.735 -13.027 -19.090 1.00 74.79 26 HIS C O 1
ATOM 3368 N N . ASN C 1 27 ? -4.660 -13.693 -19.739 1.00 69.47 27 ASN C N 1
ATOM 3369 C CA . ASN C 1 27 ? -5.152 -14.623 -20.786 1.00 77.64 27 ASN C CA 1
ATOM 3370 C C . ASN C 1 27 ? -5.298 -16.009 -20.164 1.00 84.42 27 ASN C C 1
ATOM 3371 O O . ASN C 1 27 ? -4.278 -16.699 -20.019 1.00 80.51 27 ASN C O 1
ATOM 3376 N N . ALA C 1 28 ? -6.522 -16.394 -19.814 1.00 79.57 28 ALA C N 1
ATOM 3377 C CA . ALA C 1 28 ? -6.728 -17.686 -19.123 1.00 84.07 28 ALA C CA 1
ATOM 3378 C C . ALA C 1 28 ? -6.585 -18.854 -20.106 1.00 89.76 28 ALA C C 1
ATOM 3379 O O . ALA C 1 28 ? -6.389 -19.986 -19.641 1.00 92.73 28 ALA C O 1
ATOM 3381 N N . LYS C 1 29 ? -6.675 -18.589 -21.410 1.00 97.64 29 LYS C N 1
ATOM 3382 C CA . LYS C 1 29 ? -6.486 -19.655 -22.385 1.00 98.44 29 LYS C CA 1
ATOM 3383 C C . LYS C 1 29 ? -5.045 -19.756 -22.875 1.00 100.08 29 LYS C C 1
ATOM 3384 O O . LYS C 1 29 ? -4.775 -20.499 -23.825 1.00 106.80 29 LYS C O 1
ATOM 3390 N N . ALA C 1 30 ? -4.117 -19.040 -22.244 1.00 92.75 30 ALA C N 1
ATOM 3391 C CA . ALA C 1 30 ? -2.711 -19.074 -22.627 1.00 88.92 30 ALA C CA 1
ATOM 3392 C C . ALA C 1 30 ? -1.972 -20.132 -21.817 1.00 81.19 30 ALA C C 1
ATOM 3393 O O . ALA C 1 30 ? -2.075 -20.169 -20.586 1.00 82.23 30 ALA C O 1
ATOM 3395 N N . GLN C 1 31 ? -1.233 -20.988 -22.509 1.00 70.90 31 GLN C N 1
ATOM 3396 C CA . GLN C 1 31 ? -0.408 -22.015 -21.880 1.00 77.22 31 GLN C CA 1
ATOM 3397 C C . GLN C 1 31 ? 1.050 -21.599 -22.071 1.00 64.72 31 GLN C C 1
ATOM 3398 O O . GLN C 1 31 ? 1.687 -21.949 -23.066 1.00 72.80 31 GLN C O 1
ATOM 3404 N N . VAL C 1 32 ? 1.573 -20.845 -21.106 1.00 59.37 32 VAL C N 1
ATOM 3405 C CA . VAL C 1 32 ? 2.930 -20.308 -21.196 1.00 53.55 32 VAL C CA 1
ATOM 3406 C C . VAL C 1 32 ? 3.923 -21.445 -20.963 1.00 52.64 32 VAL C C 1
ATOM 3407 O O . VAL C 1 32 ? 4.042 -21.964 -19.850 1.00 53.18 32 VAL C O 1
ATOM 3411 N N . THR C 1 33 ? 4.635 -21.843 -22.013 1.00 51.49 33 THR C N 1
ATOM 3412 C CA . THR C 1 33 ? 5.597 -22.927 -21.900 1.00 50.58 33 THR C CA 1
ATOM 3413 C C . THR C 1 33 ? 6.993 -22.558 -22.387 1.00 50.82 33 THR C C 1
ATOM 3414 O O . THR C 1 33 ? 7.896 -23.397 -22.301 1.00 45.70 33 THR C O 1
ATOM 3418 N N . THR C 1 34 ? 7.193 -21.350 -22.902 1.00 45.53 34 THR C N 1
ATOM 3419 C CA . THR C 1 34 ? 8.469 -20.901 -23.441 1.00 41.96 34 THR C CA 1
ATOM 3420 C C . THR C 1 34 ? 8.699 -19.461 -23.013 1.00 46.72 34 THR C C 1
ATOM 3421 O O . THR C 1 34 ? 7.754 -18.761 -22.633 1.00 41.32 34 THR C O 1
ATOM 3425 N N . PRO C 1 35 ? 9.946 -18.988 -23.051 1.00 38.86 35 PRO C N 1
ATOM 3426 C CA . PRO C 1 35 ? 10.159 -17.556 -22.811 1.00 34.45 35 PRO C CA 1
ATOM 3427 C C . PRO C 1 35 ? 9.378 -16.682 -23.773 1.00 38.12 35 PRO C C 1
ATOM 3428 O O . PRO C 1 35 ? 8.803 -15.676 -23.338 1.00 37.28 35 PRO C O 1
ATOM 3432 N N . CYS C 1 36 ? 9.311 -17.040 -25.065 1.00 35.34 36 CYS C N 1
ATOM 3433 C CA . CYS C 1 36 ? 8.552 -16.197 -25.990 1.00 42.83 36 CYS C CA 1
ATOM 3434 C C . CYS C 1 36 ? 7.074 -16.147 -25.595 1.00 37.77 36 CYS C C 1
ATOM 3435 O O . CYS C 1 36 ? 6.467 -15.068 -25.586 1.00 35.36 36 CYS C O 1
ATOM 3438 N N . GLY C 1 37 ? 6.485 -17.300 -25.247 1.00 35.80 37 GLY C N 1
ATOM 3439 C CA . GLY C 1 37 ? 5.121 -17.302 -24.724 1.00 35.40 37 GLY C CA 1
ATOM 3440 C C . GLY C 1 37 ? 4.955 -16.403 -23.514 1.00 36.17 37 GLY C C 1
ATOM 3441 O O . GLY C 1 37 ? 3.985 -15.643 -23.421 1.00 43.74 37 GLY C O 1
ATOM 3442 N N . ALA C 1 38 ? 5.902 -16.468 -22.573 1.00 36.23 38 ALA C N 1
ATOM 3443 C CA . ALA C 1 38 ? 5.845 -15.584 -21.412 1.00 37.60 38 ALA C CA 1
ATOM 3444 C C . ALA C 1 38 ? 5.851 -14.121 -21.830 1.00 39.28 38 ALA C C 1
ATOM 3445 O O . ALA C 1 38 ? 5.096 -13.308 -21.279 1.00 34.59 38 ALA C O 1
ATOM 3447 N N . SER C 1 39 ? 6.689 -13.762 -22.812 1.00 38.43 39 SER C N 1
ATOM 3448 C CA . SER C 1 39 ? 6.709 -12.373 -23.263 1.00 35.07 39 SER C CA 1
ATOM 3449 C C . SER C 1 39 ? 5.385 -11.987 -23.915 1.00 36.31 39 SER C C 1
ATOM 3450 O O . SER C 1 39 ? 4.881 -10.880 -23.693 1.00 35.97 39 SER C O 1
ATOM 3453 N N . HIS C 1 40 ? 4.779 -12.900 -24.681 1.00 37.96 40 HIS C N 1
ATOM 3454 C CA . HIS C 1 40 ? 3.495 -12.589 -25.300 1.00 40.72 40 HIS C CA 1
ATOM 3455 C C . HIS C 1 40 ? 2.373 -12.497 -24.269 1.00 43.12 40 HIS C C 1
ATOM 3456 O O . HIS C 1 40 ? 1.388 -11.779 -24.489 1.00 37.87 40 HIS C O 1
ATOM 3463 N N . TYR C 1 41 ? 2.495 -13.215 -23.151 1.00 42.45 41 TYR C N 1
ATOM 3464 C CA . TYR C 1 41 ? 1.526 -13.055 -22.069 1.00 40.37 41 TYR C CA 1
ATOM 3465 C C . TYR C 1 41 ? 1.599 -11.650 -21.484 1.00 39.81 41 TYR C C 1
ATOM 3466 O O . TYR C 1 41 ? 0.565 -11.010 -21.241 1.00 42.07 41 TYR C O 1
ATOM 3475 N N . MET C 1 42 ? 2.818 -11.159 -21.247 1.00 37.97 42 MET C N 1
ATOM 3476 C CA . MET C 1 42 ? 3.005 -9.800 -20.752 1.00 36.81 42 MET C CA 1
ATOM 3477 C C . MET C 1 42 ? 2.434 -8.775 -21.725 1.00 42.33 42 MET C C 1
ATOM 3478 O O . MET C 1 42 ? 1.824 -7.785 -21.307 1.00 36.99 42 MET C O 1
ATOM 3483 N N . ARG C 1 43 ? 2.639 -8.987 -23.029 1.00 42.51 43 ARG C N 1
ATOM 3484 C CA . ARG C 1 43 ? 2.110 -8.057 -24.022 1.00 42.57 43 ARG C CA 1
ATOM 3485 C C . ARG C 1 43 ? 0.588 -8.097 -24.088 1.00 42.22 43 ARG C C 1
ATOM 3486 O O . ARG C 1 43 ? -0.042 -7.080 -24.407 1.00 38.18 43 ARG C O 1
ATOM 3494 N N . HIS C 1 44 ? -0.018 -9.255 -23.817 1.00 37.82 44 HIS C N 1
ATOM 3495 C CA . HIS C 1 44 ? -1.473 -9.317 -23.722 1.00 41.47 44 HIS C CA 1
ATOM 3496 C C . HIS C 1 44 ? -1.983 -8.441 -22.583 1.00 42.02 44 HIS C C 1
ATOM 3497 O O . HIS C 1 44 ? -3.004 -7.762 -22.725 1.00 39.99 44 HIS C O 1
ATOM 3504 N N . ILE C 1 45 ? -1.277 -8.444 -21.449 1.00 41.12 45 ILE C N 1
ATOM 3505 C CA . ILE C 1 45 ? -1.606 -7.559 -20.334 1.00 39.46 45 ILE C CA 1
ATOM 3506 C C . ILE C 1 45 ? -1.617 -6.104 -20.783 1.00 41.88 45 ILE C C 1
ATOM 3507 O O . ILE C 1 45 ? -2.553 -5.354 -20.479 1.00 43.95 45 ILE C O 1
ATOM 3512 N N . THR C 1 46 ? -0.567 -5.676 -21.493 1.00 36.83 46 THR C N 1
ATOM 3513 C CA . THR C 1 46 ? -0.480 -4.278 -21.915 1.00 41.39 46 THR C CA 1
ATOM 3514 C C . THR C 1 46 ? -1.583 -3.922 -22.909 1.00 39.43 46 THR C C 1
ATOM 3515 O O . THR C 1 46 ? -2.111 -2.805 -22.871 1.00 39.49 46 THR C O 1
ATOM 3519 N N . ARG C 1 47 ? -1.942 -4.850 -23.806 1.00 33.88 47 ARG C N 1
ATOM 3520 C CA . ARG C 1 47 ? -3.032 -4.591 -24.751 1.00 36.18 47 ARG C CA 1
ATOM 3521 C C . ARG C 1 47 ? -4.377 -4.473 -24.037 1.00 48.52 47 ARG C C 1
ATOM 3522 O O . ARG C 1 47 ? -5.208 -3.621 -24.389 1.00 37.45 47 ARG C O 1
ATOM 3530 N N . GLN C 1 48 ? -4.621 -5.336 -23.052 1.00 40.93 48 GLN C N 1
ATOM 3531 C CA . GLN C 1 48 ? -5.876 -5.256 -22.321 1.00 47.04 48 GLN C CA 1
ATOM 3532 C C . GLN C 1 48 ? -5.925 -3.998 -21.464 1.00 42.81 48 GLN C C 1
ATOM 3533 O O . GLN C 1 48 ? -6.983 -3.372 -21.334 1.00 41.87 48 GLN C O 1
ATOM 3539 N N . ALA C 1 49 ? -4.784 -3.600 -20.894 1.00 43.32 49 ALA C N 1
ATOM 3540 C CA . ALA C 1 49 ? -4.737 -2.371 -20.110 1.00 46.42 49 ALA C CA 1
ATOM 3541 C C . ALA C 1 49 ? -5.077 -1.166 -20.971 1.00 46.20 49 ALA C C 1
ATOM 3542 O O . ALA C 1 49 ? -5.776 -0.247 -20.524 1.00 38.34 49 ALA C O 1
ATOM 3544 N N . GLU C 1 50 ? -4.594 -1.155 -22.213 1.00 41.82 50 GLU C N 1
ATOM 3545 C CA . GLU C 1 50 ? -4.947 -0.071 -23.119 1.00 45.15 50 GLU C CA 1
ATOM 3546 C C . GLU C 1 50 ? -6.446 -0.033 -23.385 1.00 43.45 50 GLU C C 1
ATOM 3547 O O . GLU C 1 50 ? -7.046 1.048 -23.433 1.00 46.33 50 GLU C O 1
ATOM 3553 N N A SER C 1 51 ? -7.071 -1.201 -23.563 0.64 40.74 51 SER C N 1
ATOM 3554 N N B SER C 1 51 ? -7.070 -1.202 -23.579 0.36 41.50 51 SER C N 1
ATOM 3555 C CA A SER C 1 51 ? -8.501 -1.220 -23.846 0.64 41.15 51 SER C CA 1
ATOM 3556 C CA B SER C 1 51 ? -8.506 -1.232 -23.837 0.36 41.14 51 SER C CA 1
ATOM 3557 C C A SER C 1 51 ? -9.308 -0.668 -22.676 0.64 43.42 51 SER C C 1
ATOM 3558 C C B SER C 1 51 ? -9.293 -0.643 -22.676 0.36 43.47 51 SER C C 1
ATOM 3559 O O A SER C 1 51 ? -10.367 -0.068 -22.886 0.64 42.14 51 SER C O 1
ATOM 3560 O O B SER C 1 51 ? -10.331 -0.006 -22.890 0.36 42.16 51 SER C O 1
ATOM 3565 N N . ALA C 1 52 ? -8.815 -0.832 -21.445 1.00 39.84 52 ALA C N 1
ATOM 3566 C CA . ALA C 1 52 ? -9.483 -0.225 -20.297 1.00 46.92 52 ALA C CA 1
ATOM 3567 C C . ALA C 1 52 ? -9.333 1.294 -20.304 1.00 40.17 52 ALA C C 1
ATOM 3568 O O . ALA C 1 52 ? -10.265 2.014 -19.926 1.00 45.33 52 ALA C O 1
ATOM 3570 N N . LEU C 1 53 ? -8.176 1.811 -20.735 1.00 41.80 53 LEU C N 1
ATOM 3571 C CA . LEU C 1 53 ? -8.020 3.263 -20.756 1.00 40.15 53 LEU C CA 1
ATOM 3572 C C . LEU C 1 53 ? -8.819 3.881 -21.896 1.00 44.36 53 LEU C C 1
ATOM 3573 O O . LEU C 1 53 ? -9.433 4.940 -21.725 1.00 46.17 53 LEU C O 1
ATOM 3578 N N . GLN C 1 54 ? -8.835 3.231 -23.060 1.00 44.16 54 GLN C N 1
ATOM 3579 C CA . GLN C 1 54 ? -9.658 3.725 -24.159 1.00 43.06 54 GLN C CA 1
ATOM 3580 C C . GLN C 1 54 ? -11.131 3.765 -23.767 1.00 43.85 54 GLN C C 1
ATOM 3581 O O . GLN C 1 54 ? -11.839 4.734 -24.073 1.00 48.46 54 GLN C O 1
ATOM 3587 N N . ALA C 1 55 ? -11.612 2.723 -23.080 1.00 39.65 55 ALA C N 1
ATOM 3588 C CA . ALA C 1 55 ? -13.013 2.704 -22.669 1.00 43.47 55 ALA C CA 1
ATOM 3589 C C . ALA C 1 55 ? -13.310 3.830 -21.686 1.00 42.28 55 ALA C C 1
ATOM 3590 O O . ALA C 1 55 ? -14.337 4.508 -21.801 1.00 52.43 55 ALA C O 1
ATOM 3592 N N . GLY C 1 56 ? -12.411 4.057 -20.725 1.00 45.37 56 GLY C N 1
ATOM 3593 C CA . GLY C 1 56 ? -12.609 5.149 -19.784 1.00 49.27 56 GLY C CA 1
ATOM 3594 C C . GLY C 1 56 ? -12.650 6.509 -20.456 1.00 47.70 56 GLY C C 1
ATOM 3595 O O . GLY C 1 56 ? -13.472 7.360 -20.108 1.00 49.52 56 GLY C O 1
ATOM 3596 N N . LEU C 1 57 ? -11.766 6.733 -21.431 1.00 48.61 57 LEU C N 1
ATOM 3597 C CA . LEU C 1 57 ? -11.758 8.009 -22.141 1.00 46.17 57 LEU C CA 1
ATOM 3598 C C . LEU C 1 57 ? -12.957 8.155 -23.070 1.00 52.21 57 LEU C C 1
ATOM 3599 O O . LEU C 1 57 ? -13.444 9.276 -23.276 1.00 52.90 57 LEU C O 1
ATOM 3604 N N . LYS C 1 58 ? -13.426 7.050 -23.658 1.00 44.47 58 LYS C N 1
ATOM 3605 C CA . LYS C 1 58 ? -14.628 7.102 -24.483 1.00 46.74 58 LYS C CA 1
ATOM 3606 C C . LYS C 1 58 ? -15.846 7.490 -23.651 1.00 48.90 58 LYS C C 1
ATOM 3607 O O . LYS C 1 58 ? -16.671 8.303 -24.085 1.00 50.98 58 LYS C O 1
ATOM 3613 N N . THR C 1 59 ? -15.966 6.923 -22.447 1.00 47.96 59 THR C N 1
ATOM 3614 C CA . THR C 1 59 ? -17.054 7.301 -21.551 1.00 50.43 59 THR C CA 1
ATOM 3615 C C . THR C 1 59 ? -16.931 8.757 -21.113 1.00 52.53 59 THR C C 1
ATOM 3616 O O . THR C 1 59 ? -17.931 9.480 -21.068 1.00 57.68 59 THR C O 1
ATOM 3620 N N . ALA C 1 60 ? -15.715 9.211 -20.795 1.00 54.45 60 ALA C N 1
ATOM 3621 C CA . ALA C 1 60 ? -15.542 10.614 -20.430 1.00 59.25 60 ALA C CA 1
ATOM 3622 C C . ALA C 1 60 ? -15.916 11.531 -21.586 1.00 59.89 60 ALA C C 1
ATOM 3623 O O . ALA C 1 60 ? -16.540 12.578 -21.380 1.00 61.52 60 ALA C O 1
ATOM 3625 N N . GLN C 1 61 ? -15.552 11.150 -22.813 1.00 62.05 61 GLN C N 1
ATOM 3626 C CA . GLN C 1 61 ? -15.887 11.972 -23.972 1.00 63.32 61 GLN C CA 1
ATOM 3627 C C . GLN C 1 61 ? -17.387 11.990 -24.224 1.00 64.62 61 GLN C C 1
ATOM 3628 O O . GLN C 1 61 ? -17.953 13.038 -24.558 1.00 70.24 61 GLN C O 1
ATOM 3634 N N . SER C 1 62 ? -18.047 10.841 -24.066 1.00 63.57 62 SER C N 1
ATOM 3635 C CA . SER C 1 62 ? -19.486 10.777 -24.292 1.00 63.17 62 SER C CA 1
ATOM 3636 C C . SER C 1 62 ? -20.237 11.690 -23.332 1.00 69.08 62 SER C C 1
ATOM 3637 O O . SER C 1 62 ? -21.161 12.401 -23.740 1.00 64.00 62 SER C O 1
ATOM 3640 N N . ALA C 1 63 ? -19.844 11.698 -22.054 1.00 69.55 63 ALA C N 1
ATOM 3641 C CA . ALA C 1 63 ? -20.508 12.553 -21.075 1.00 69.38 63 ALA C CA 1
ATOM 3642 C C . ALA C 1 63 ? -20.223 14.032 -21.302 1.00 71.72 63 ALA C C 1
ATOM 3643 O O . ALA C 1 63 ? -20.937 14.878 -20.753 1.00 75.85 63 ALA C O 1
ATOM 3645 N N . LEU C 1 64 ? -19.207 14.359 -22.092 1.00 74.81 64 LEU C N 1
ATOM 3646 C CA . LEU C 1 64 ? -18.857 15.745 -22.380 1.00 78.61 64 LEU C CA 1
ATOM 3647 C C . LEU C 1 64 ? -19.816 16.352 -23.398 1.00 77.96 64 LEU C C 1
ATOM 3648 O O . LEU C 1 64 ? -20.342 15.652 -24.266 1.00 84.29 64 LEU C O 1
ATOM 3653 N N . SER C 1 94 ? -20.291 17.086 -14.947 1.00 91.78 94 SER C N 1
ATOM 3654 C CA . SER C 1 94 ? -19.821 16.551 -13.673 1.00 94.13 94 SER C CA 1
ATOM 3655 C C . SER C 1 94 ? -19.558 15.053 -13.758 1.00 92.56 94 SER C C 1
ATOM 3656 O O . SER C 1 94 ? -18.671 14.529 -13.084 1.00 87.04 94 SER C O 1
ATOM 3659 N N . GLU C 1 95 ? -20.360 14.360 -14.568 1.00 93.52 95 GLU C N 1
ATOM 3660 C CA . GLU C 1 95 ? -20.097 12.950 -14.832 1.00 85.05 95 GLU C CA 1
ATOM 3661 C C . GLU C 1 95 ? -18.789 12.782 -15.593 1.00 82.53 95 GLU C C 1
ATOM 3662 O O . GLU C 1 95 ? -18.035 11.830 -15.353 1.00 69.46 95 GLU C O 1
ATOM 3668 N N . ALA C 1 96 ? -18.496 13.714 -16.502 1.00 76.32 96 ALA C N 1
ATOM 3669 C CA . ALA C 1 96 ? -17.187 13.739 -17.138 1.00 82.30 96 ALA C CA 1
ATOM 3670 C C . ALA C 1 96 ? -16.106 14.186 -16.164 1.00 79.32 96 ALA C C 1
ATOM 3671 O O . ALA C 1 96 ? -14.949 13.769 -16.293 1.00 74.39 96 ALA C O 1
ATOM 3673 N N . ALA C 1 97 ? -16.463 15.019 -15.183 1.00 77.49 97 ALA C N 1
ATOM 3674 C CA . ALA C 1 97 ? -15.487 15.458 -14.189 1.00 78.55 97 ALA C CA 1
ATOM 3675 C C . ALA C 1 97 ? -15.050 14.306 -13.292 1.00 78.01 97 ALA C C 1
ATOM 3676 O O . ALA C 1 97 ? -13.861 14.178 -12.974 1.00 69.50 97 ALA C O 1
ATOM 3678 N N . LYS C 1 98 ? -15.995 13.458 -12.873 1.00 74.05 98 LYS C N 1
ATOM 3679 C CA . LYS C 1 98 ? -15.632 12.289 -12.079 1.00 74.36 98 LYS C CA 1
ATOM 3680 C C . LYS C 1 98 ? -14.795 11.309 -12.893 1.00 70.52 98 LYS C C 1
ATOM 3681 O O . LYS C 1 98 ? -13.856 10.700 -12.367 1.00 63.89 98 LYS C O 1
ATOM 3687 N N . ALA C 1 99 ? -15.117 11.144 -14.177 1.00 66.84 99 ALA C N 1
ATOM 3688 C CA . ALA C 1 99 ? -14.360 10.219 -15.012 1.00 68.82 99 ALA C CA 1
ATOM 3689 C C . ALA C 1 99 ? -12.916 10.670 -15.170 1.00 63.30 99 ALA C C 1
ATOM 3690 O O . ALA C 1 99 ? -11.998 9.844 -15.155 1.00 60.39 99 ALA C O 1
ATOM 3692 N N . ILE C 1 100 ? -12.692 11.972 -15.300 1.00 62.09 100 ILE C N 1
ATOM 3693 C CA . ILE C 1 100 ? -11.335 12.458 -15.507 1.00 65.24 100 ILE C CA 1
ATOM 3694 C C . ILE C 1 100 ? -10.535 12.429 -14.218 1.00 65.88 100 ILE C C 1
ATOM 3695 O O . ILE C 1 100 ? -9.342 12.095 -14.226 1.00 60.16 100 ILE C O 1
ATOM 3700 N N . GLU C 1 101 ? -11.166 12.787 -13.099 1.00 59.57 101 GLU C N 1
ATOM 3701 C CA . GLU C 1 101 ? -10.515 12.620 -11.807 1.00 68.18 101 GLU C CA 1
ATOM 3702 C C . GLU C 1 101 ? -10.017 11.193 -11.633 1.00 60.31 101 GLU C C 1
ATOM 3703 O O . GLU C 1 101 ? -8.874 10.971 -11.218 1.00 56.43 101 GLU C O 1
ATOM 3709 N N . THR C 1 102 ? -10.857 10.213 -11.971 1.00 62.68 102 THR C N 1
ATOM 3710 C CA . THR C 1 102 ? -10.458 8.815 -11.841 1.00 60.18 102 THR C CA 1
ATOM 3711 C C . THR C 1 102 ? -9.293 8.485 -12.766 1.00 52.92 102 THR C C 1
ATOM 3712 O O . THR C 1 102 ? -8.311 7.869 -12.338 1.00 53.28 102 THR C O 1
ATOM 3716 N N . ILE C 1 103 ? -9.376 8.896 -14.034 1.00 56.53 103 ILE C N 1
ATOM 3717 C CA . ILE C 1 103 ? -8.303 8.593 -14.982 1.00 51.40 103 ILE C CA 1
ATOM 3718 C C . ILE C 1 103 ? -7.000 9.242 -14.539 1.00 49.78 103 ILE C C 1
ATOM 3719 O O . ILE C 1 103 ? -5.940 8.608 -14.552 1.00 52.09 103 ILE C O 1
ATOM 3724 N N . LYS C 1 104 ? -7.056 10.511 -14.133 1.00 50.55 104 LYS C N 1
ATOM 3725 C CA . LYS C 1 104 ? -5.841 11.196 -13.701 1.00 49.47 104 LYS C CA 1
ATOM 3726 C C . LYS C 1 104 ? -5.294 10.603 -12.407 1.00 47.91 104 LYS C C 1
ATOM 3727 O O . LYS C 1 104 ? -4.079 10.437 -12.261 1.00 51.93 104 LYS C O 1
ATOM 3733 N N . THR C 1 105 ? -6.174 10.284 -11.453 1.00 51.30 105 THR C N 1
ATOM 3734 C CA . THR C 1 105 ? -5.723 9.702 -10.192 1.00 48.67 105 THR C CA 1
ATOM 3735 C C . THR C 1 105 ? -5.059 8.344 -10.397 1.00 55.95 105 THR C C 1
ATOM 3736 O O . THR C 1 105 ? -4.179 7.959 -9.618 1.00 56.73 105 THR C O 1
ATOM 3740 N N . GLU C 1 106 ? -5.452 7.611 -11.436 1.00 46.79 106 GLU C N 1
ATOM 3741 C CA . GLU C 1 106 ? -4.955 6.263 -11.659 1.00 46.41 106 GLU C CA 1
ATOM 3742 C C . GLU C 1 106 ? -3.821 6.194 -12.670 1.00 41.76 106 GLU C C 1
ATOM 3743 O O . GLU C 1 106 ? -3.310 5.101 -12.922 1.00 45.22 106 GLU C O 1
ATOM 3749 N N . THR C 1 107 ? -3.408 7.327 -13.242 1.00 43.37 107 THR C N 1
ATOM 3750 C CA . THR C 1 107 ? -2.376 7.299 -14.276 1.00 46.49 107 THR C CA 1
ATOM 3751 C C . THR C 1 107 ? -1.044 6.786 -13.734 1.00 49.92 107 THR C C 1
ATOM 3752 O O . THR C 1 107 ? -0.371 5.979 -14.390 1.00 45.55 107 THR C O 1
ATOM 3756 N N . LYS C 1 108 ? -0.644 7.238 -12.540 1.00 49.24 108 LYS C N 1
ATOM 3757 C CA . LYS C 1 108 ? 0.640 6.817 -11.985 1.00 52.51 108 LYS C CA 1
ATOM 3758 C C . LYS C 1 108 ? 0.691 5.304 -11.790 1.00 45.17 108 LYS C C 1
ATOM 3759 O O . LYS C 1 108 ? 1.652 4.646 -12.200 1.00 42.32 108 LYS C O 1
ATOM 3765 N N . ASN C 1 109 ? -0.340 4.732 -11.167 1.00 42.18 109 ASN C N 1
ATOM 3766 C CA . ASN C 1 109 ? -0.376 3.283 -10.986 1.00 46.07 109 ASN C CA 1
ATOM 3767 C C . ASN C 1 109 ? -0.534 2.559 -12.318 1.00 39.97 109 ASN C C 1
ATOM 3768 O O . ASN C 1 109 ? 0.065 1.499 -12.524 1.00 42.62 109 ASN C O 1
ATOM 3773 N N . PHE C 1 110 ? -1.341 3.110 -13.227 1.00 37.58 110 PHE C N 1
ATOM 3774 C CA . PHE C 1 110 ? -1.532 2.491 -14.535 1.00 36.08 110 PHE C CA 1
ATOM 3775 C C . PHE C 1 110 ? -0.207 2.383 -15.288 1.00 45.15 110 PHE C C 1
ATOM 3776 O O . PHE C 1 110 ? 0.195 1.295 -15.714 1.00 41.02 110 PHE C O 1
ATOM 3784 N N . LEU C 1 111 ? 0.502 3.504 -15.428 1.00 37.21 111 LEU C N 1
ATOM 3785 C CA . LEU C 1 111 ? 1.709 3.528 -16.242 1.00 37.56 111 LEU C CA 1
ATOM 3786 C C . LEU C 1 111 ? 2.860 2.778 -15.580 1.00 45.32 111 LEU C C 1
ATOM 3787 O O . LEU C 1 111 ? 3.689 2.188 -16.281 1.00 36.62 111 LEU C O 1
ATOM 3792 N N . ALA C 1 112 ? 2.916 2.762 -14.244 1.00 40.66 112 ALA C N 1
ATOM 3793 C CA . ALA C 1 112 ? 3.955 2.007 -13.548 1.00 41.85 112 ALA C CA 1
ATOM 3794 C C . ALA C 1 112 ? 3.829 0.513 -13.825 1.00 38.81 112 ALA C C 1
ATOM 3795 O O . ALA C 1 112 ? 4.824 -0.166 -14.091 1.00 40.58 112 ALA C O 1
ATOM 3797 N N . GLY C 1 113 ? 2.608 -0.020 -13.750 1.00 41.70 113 GLY C N 1
ATOM 3798 C CA . GLY C 1 113 ? 2.413 -1.426 -14.056 1.00 37.94 113 GLY C CA 1
ATOM 3799 C C . GLY C 1 113 ? 2.446 -1.711 -15.539 1.00 34.49 113 GLY C C 1
ATOM 3800 O O . GLY C 1 113 ? 2.858 -2.797 -15.959 1.00 34.91 113 GLY C O 1
ATOM 3801 N N . PHE C 1 114 ? 1.999 -0.753 -16.349 1.00 35.74 114 PHE C N 1
ATOM 3802 C CA . PHE C 1 114 ? 2.140 -0.874 -17.791 1.00 36.07 114 PHE C CA 1
ATOM 3803 C C . PHE C 1 114 ? 3.611 -0.981 -18.180 1.00 42.82 114 PHE C C 1
ATOM 3804 O O . PHE C 1 114 ? 3.988 -1.835 -18.993 1.00 36.14 114 PHE C O 1
ATOM 3812 N N . ALA C 1 115 ? 4.462 -0.138 -17.582 1.00 39.21 115 ALA C N 1
ATOM 3813 C CA . ALA C 1 115 ? 5.892 -0.208 -17.852 1.00 37.94 115 ALA C CA 1
ATOM 3814 C C . ALA C 1 115 ? 6.487 -1.529 -17.371 1.00 41.21 115 ALA C C 1
ATOM 3815 O O . ALA C 1 115 ? 7.307 -2.137 -18.071 1.00 37.98 115 ALA C O 1
ATOM 3817 N N . ALA C 1 116 ? 6.092 -1.990 -16.184 1.00 37.65 116 ALA C N 1
ATOM 3818 C CA . ALA C 1 116 ? 6.649 -3.237 -15.675 1.00 39.56 116 ALA C CA 1
ATOM 3819 C C . ALA C 1 116 ? 6.280 -4.409 -16.573 1.00 40.76 116 ALA C C 1
ATOM 3820 O O . ALA C 1 116 ? 7.125 -5.267 -16.859 1.00 38.16 116 ALA C O 1
ATOM 3822 N N . ALA C 1 117 ? 5.032 -4.450 -17.054 1.00 36.66 117 ALA C N 1
ATOM 3823 C CA . ALA C 1 117 ? 4.637 -5.533 -17.954 1.00 40.44 117 ALA C CA 1
ATOM 3824 C C . ALA C 1 117 ? 5.453 -5.507 -19.240 1.00 38.93 117 ALA C C 1
ATOM 3825 O O . ALA C 1 117 ? 5.918 -6.552 -19.711 1.00 38.35 117 ALA C O 1
ATOM 3827 N N . ALA C 1 118 ? 5.647 -4.323 -19.820 1.00 39.63 118 ALA C N 1
ATOM 3828 C CA . ALA C 1 118 ? 6.514 -4.217 -20.992 1.00 39.17 118 ALA C CA 1
ATOM 3829 C C . ALA C 1 118 ? 7.949 -4.611 -20.662 1.00 34.90 118 ALA C C 1
ATOM 3830 O O . ALA C 1 118 ? 8.603 -5.305 -21.451 1.00 38.04 118 ALA C O 1
ATOM 3832 N N . GLU C 1 119 ? 8.459 -4.175 -19.501 1.00 36.92 119 GLU C N 1
ATOM 3833 C CA . GLU C 1 119 ? 9.831 -4.499 -19.116 1.00 34.70 119 GLU C CA 1
ATOM 3834 C C . GLU C 1 119 ? 10.016 -6.005 -18.975 1.00 38.95 119 GLU C C 1
ATOM 3835 O O . GLU C 1 119 ? 11.050 -6.554 -19.372 1.00 34.52 119 GLU C O 1
ATOM 3841 N N . LEU C 1 120 ? 9.028 -6.686 -18.395 1.00 31.27 120 LEU C N 1
ATOM 3842 C CA . LEU C 1 120 ? 9.082 -8.138 -18.296 1.00 33.19 120 LEU C CA 1
ATOM 3843 C C . LEU C 1 120 ? 9.006 -8.794 -19.669 1.00 32.67 120 LEU C C 1
ATOM 3844 O O . LEU C 1 120 ? 9.613 -9.847 -19.882 1.00 32.39 120 LEU C O 1
ATOM 3849 N N . ALA C 1 121 ? 8.247 -8.209 -20.599 1.00 30.25 121 ALA C N 1
ATOM 3850 C CA . ALA C 1 121 ? 8.229 -8.715 -21.968 1.00 33.99 121 ALA C CA 1
ATOM 3851 C C . ALA C 1 121 ? 9.613 -8.620 -22.604 1.00 34.72 121 ALA C C 1
ATOM 3852 O O . ALA C 1 121 ? 10.086 -9.571 -23.235 1.00 30.74 121 ALA C O 1
ATOM 3854 N N . GLY C 1 122 ? 10.279 -7.474 -22.446 1.00 31.32 122 GLY C N 1
ATOM 3855 C CA . GLY C 1 122 ? 11.622 -7.332 -22.994 1.00 31.84 122 GLY C CA 1
ATOM 3856 C C . GLY C 1 122 ? 12.607 -8.293 -22.357 1.00 38.93 122 GLY C C 1
ATOM 3857 O O . GLY C 1 122 ? 13.439 -8.892 -23.045 1.00 35.60 122 GLY C O 1
ATOM 3858 N N . GLN C 1 123 ? 12.512 -8.470 -21.035 1.00 33.58 123 GLN C N 1
ATOM 3859 C CA . GLN C 1 123 ? 13.374 -9.420 -20.342 1.00 31.13 123 GLN C CA 1
ATOM 3860 C C . GLN C 1 123 ? 13.205 -10.823 -20.906 1.00 33.24 123 GLN C C 1
ATOM 3861 O O . GLN C 1 123 ? 14.186 -11.490 -21.255 1.00 36.77 123 GLN C O 1
ATOM 3867 N N . GLN C 1 124 ? 11.959 -11.287 -21.014 1.00 34.42 124 GLN C N 1
ATOM 3868 C CA . GLN C 1 124 ? 11.723 -12.636 -21.513 1.00 37.61 124 GLN C CA 1
ATOM 3869 C C . GLN C 1 124 ? 12.120 -12.785 -22.974 1.00 36.90 124 GLN C C 1
ATOM 3870 O O . GLN C 1 124 ? 12.424 -13.896 -23.415 1.00 38.97 124 GLN C O 1
ATOM 3876 N N . THR C 1 125 ? 12.094 -11.699 -23.748 1.00 33.21 125 THR C N 1
ATOM 3877 C CA . THR C 1 125 ? 12.550 -11.776 -25.128 1.00 37.35 125 THR C CA 1
ATOM 3878 C C . THR C 1 125 ? 14.038 -12.102 -25.193 1.00 35.85 125 THR C C 1
ATOM 3879 O O . THR C 1 125 ? 14.458 -12.974 -25.961 1.00 32.96 125 THR C O 1
ATOM 3883 N N . ILE C 1 126 ? 14.847 -11.429 -24.368 1.00 30.83 126 ILE C N 1
ATOM 3884 C CA . ILE C 1 126 ? 16.270 -11.738 -24.325 1.00 38.47 126 ILE C CA 1
ATOM 3885 C C . ILE C 1 126 ? 16.504 -13.145 -23.782 1.00 39.78 126 ILE C C 1
ATOM 3886 O O . ILE C 1 126 ? 17.435 -13.844 -24.212 1.00 38.45 126 ILE C O 1
ATOM 3891 N N . VAL C 1 127 ? 15.695 -13.577 -22.811 1.00 31.36 127 VAL C N 1
ATOM 3892 C CA . VAL C 1 127 ? 15.864 -14.931 -22.288 1.00 32.66 127 VAL C CA 1
ATOM 3893 C C . VAL C 1 127 ? 15.674 -15.947 -23.405 1.00 35.64 127 VAL C C 1
ATOM 3894 O O . VAL C 1 127 ? 16.457 -16.896 -23.539 1.00 33.93 127 VAL C O 1
ATOM 3898 N N . SER C 1 128 ? 14.665 -15.738 -24.260 1.00 32.39 128 SER C N 1
ATOM 3899 C CA . SER C 1 128 ? 14.402 -16.700 -25.329 1.00 34.77 128 SER C CA 1
ATOM 3900 C C . SER C 1 128 ? 15.542 -16.756 -26.340 1.00 40.96 128 SER C C 1
ATOM 3901 O O . SER C 1 128 ? 15.738 -17.789 -26.990 1.00 34.68 128 SER C O 1
ATOM 3904 N N . GLU C 1 129 ? 16.298 -15.666 -26.491 1.00 33.29 129 GLU C N 1
ATOM 3905 C CA . GLU C 1 129 ? 17.421 -15.678 -27.421 1.00 37.28 129 GLU C CA 1
ATOM 3906 C C . GLU C 1 129 ? 18.665 -16.289 -26.788 1.00 37.46 129 GLU C C 1
ATOM 3907 O O . GLU C 1 129 ? 19.358 -17.089 -27.422 1.00 36.03 129 GLU C O 1
ATOM 3913 N N . ILE C 1 130 ? 18.963 -15.926 -25.540 1.00 33.51 130 ILE C N 1
ATOM 3914 C CA . ILE C 1 130 ? 20.221 -16.338 -24.932 1.00 33.75 130 ILE C CA 1
ATOM 3915 C C . ILE C 1 130 ? 20.178 -17.772 -24.419 1.00 40.09 130 ILE C C 1
ATOM 3916 O O . ILE C 1 130 ? 21.242 -18.394 -24.259 1.00 38.32 130 ILE C O 1
ATOM 3921 N N . LYS C 1 131 ? 18.987 -18.330 -24.171 1.00 33.33 131 LYS C N 1
ATOM 3922 C CA . LYS C 1 131 ? 18.919 -19.635 -23.520 1.00 42.45 131 LYS C CA 1
ATOM 3923 C C . LYS C 1 131 ? 19.539 -20.746 -24.363 1.00 35.63 131 LYS C C 1
ATOM 3924 O O . LYS C 1 131 ? 19.918 -21.785 -23.813 1.00 41.53 131 LYS C O 1
ATOM 3930 N N . SER C 1 132 ? 19.642 -20.561 -25.673 1.00 39.95 132 SER C N 1
ATOM 3931 C CA . SER C 1 132 ? 20.208 -21.588 -26.539 1.00 44.01 132 SER C CA 1
ATOM 3932 C C . SER C 1 132 ? 21.712 -21.420 -26.748 1.00 44.35 132 SER C C 1
ATOM 3933 O O . SER C 1 132 ? 22.273 -22.053 -27.648 1.00 42.93 132 SER C O 1
ATOM 3936 N N . ALA C 1 133 ? 22.371 -20.583 -25.947 1.00 36.97 133 ALA C N 1
ATOM 3937 C CA . ALA C 1 133 ? 23.817 -20.432 -26.042 1.00 36.16 133 ALA C CA 1
ATOM 3938 C C . ALA C 1 133 ? 24.505 -21.765 -25.784 1.00 39.12 133 ALA C C 1
ATOM 3939 O O . ALA C 1 133 ? 24.152 -22.496 -24.854 1.00 31.32 133 ALA C O 1
ATOM 3941 N N A GLN C 1 134 ? 25.486 -22.099 -26.615 0.48 36.19 134 GLN C N 1
ATOM 3942 N N B GLN C 1 134 ? 25.504 -22.076 -26.603 0.52 36.21 134 GLN C N 1
ATOM 3943 C CA A GLN C 1 134 ? 26.156 -23.378 -26.455 0.48 36.53 134 GLN C CA 1
ATOM 3944 C CA B GLN C 1 134 ? 26.160 -23.367 -26.503 0.52 36.66 134 GLN C CA 1
ATOM 3945 C C A GLN C 1 134 ? 27.651 -23.228 -26.660 0.48 38.37 134 GLN C C 1
ATOM 3946 C C B GLN C 1 134 ? 27.663 -23.206 -26.646 0.52 38.98 134 GLN C C 1
ATOM 3947 O O A GLN C 1 134 ? 28.126 -22.304 -27.330 0.48 37.30 134 GLN C O 1
ATOM 3948 O O B GLN C 1 134 ? 28.155 -22.252 -27.260 0.52 37.31 134 GLN C O 1
ATOM 3959 N N . VAL C 1 135 ? 28.381 -24.132 -26.024 1.00 41.68 135 VAL C N 1
ATOM 3960 C CA . VAL C 1 135 ? 29.779 -24.381 -26.327 1.00 36.07 135 VAL C CA 1
ATOM 3961 C C . VAL C 1 135 ? 29.777 -25.447 -27.412 1.00 36.42 135 VAL C C 1
ATOM 3962 O O . VAL C 1 135 ? 29.115 -26.478 -27.260 1.00 33.12 135 VAL C O 1
ATOM 3966 N N . GLN C 1 136 ? 30.454 -25.183 -28.526 1.00 32.83 136 GLN C N 1
ATOM 3967 C CA . GLN C 1 136 ? 30.389 -26.095 -29.659 1.00 36.24 136 GLN C CA 1
ATOM 3968 C C . GLN C 1 136 ? 31.274 -27.312 -29.418 1.00 33.44 136 GLN C C 1
ATOM 3969 O O . GLN C 1 136 ? 32.306 -27.226 -28.749 1.00 33.64 136 GLN C O 1
ATOM 3975 N N . ASP C 1 137 ? 30.857 -28.452 -29.964 1.00 31.19 137 ASP C N 1
ATOM 3976 C CA . ASP C 1 137 ? 31.758 -29.595 -30.017 1.00 35.10 137 ASP C CA 1
ATOM 3977 C C . ASP C 1 137 ? 32.942 -29.244 -30.911 1.00 33.96 137 ASP C C 1
ATOM 3978 O O . ASP C 1 137 ? 32.797 -28.524 -31.901 1.00 36.96 137 ASP C O 1
ATOM 3983 N N . VAL C 1 138 ? 34.118 -29.763 -30.566 1.00 33.97 138 VAL C N 1
ATOM 3984 C CA . VAL C 1 138 ? 35.304 -29.629 -31.405 1.00 36.85 138 VAL C CA 1
ATOM 3985 C C . VAL C 1 138 ? 35.923 -31.009 -31.590 1.00 36.41 138 VAL C C 1
ATOM 3986 O O . VAL C 1 138 ? 36.131 -31.735 -30.611 1.00 37.59 138 VAL C O 1
ATOM 3990 N N . ASN C 1 139 ? 36.201 -31.363 -32.845 1.00 33.55 139 ASN C N 1
ATOM 3991 C CA . ASN C 1 139 ? 36.865 -32.620 -33.185 1.00 40.59 139 ASN C CA 1
ATOM 3992 C C . ASN C 1 139 ? 38.186 -32.793 -32.439 1.00 35.96 139 ASN C C 1
ATOM 3993 O O . ASN C 1 139 ? 38.949 -31.843 -32.241 1.00 35.21 139 ASN C O 1
ATOM 3998 N N . THR C 1 140 ? 38.477 -34.040 -32.075 1.00 35.15 140 THR C N 1
ATOM 3999 C CA . THR C 1 140 ? 39.717 -34.358 -31.384 1.00 37.37 140 THR C CA 1
ATOM 4000 C C . THR C 1 140 ? 40.927 -34.173 -32.300 1.00 41.63 140 THR C C 1
ATOM 4001 O O . THR C 1 140 ? 40.859 -34.369 -33.517 1.00 36.35 140 THR C O 1
ATOM 4005 N N . LEU C 1 141 ? 42.047 -33.786 -31.697 1.00 35.38 141 LEU C N 1
ATOM 4006 C CA . LEU C 1 141 ? 43.319 -33.702 -32.401 1.00 39.49 141 LEU C CA 1
ATOM 4007 C C . LEU C 1 141 ? 44.399 -34.329 -31.534 1.00 36.21 141 LEU C C 1
ATOM 4008 O O . LEU C 1 141 ? 44.355 -34.230 -30.308 1.00 38.32 141 LEU C O 1
ATOM 4013 N N . THR C 1 142 ? 45.366 -34.982 -32.180 1.00 38.75 142 THR C N 1
ATOM 4014 C CA . THR C 1 142 ? 46.522 -35.540 -31.482 1.00 37.53 142 THR C CA 1
ATOM 4015 C C . THR C 1 142 ? 47.031 -34.577 -30.418 1.00 40.35 142 THR C C 1
ATOM 4016 O O . THR C 1 142 ? 47.201 -33.383 -30.682 1.00 41.19 142 THR C O 1
ATOM 4020 N N . ALA C 1 143 ? 47.283 -35.111 -29.218 1.00 37.63 143 ALA C N 1
ATOM 4021 C CA . ALA C 1 143 ? 47.448 -34.266 -28.034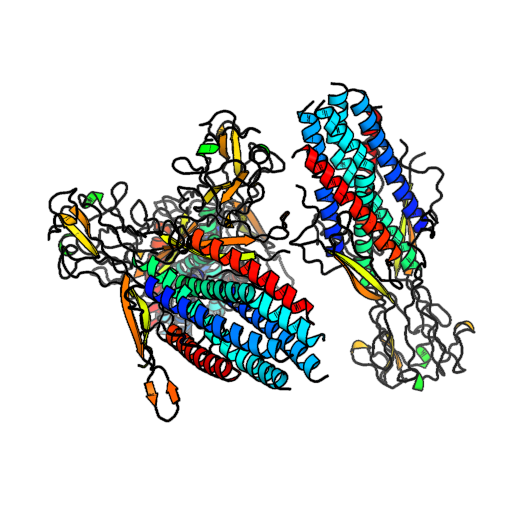 1.00 40.44 143 ALA C CA 1
ATOM 4022 C C . ALA C 1 143 ? 48.488 -33.171 -28.256 1.00 37.94 143 ALA C C 1
ATOM 4023 O O . ALA C 1 143 ? 48.229 -31.992 -27.999 1.00 38.25 143 ALA C O 1
ATOM 4025 N N . ALA C 1 144 ? 49.667 -33.547 -28.751 1.00 37.74 144 ALA C N 1
ATOM 4026 C CA . ALA C 1 144 ? 50.761 -32.591 -28.912 1.00 37.77 144 ALA C CA 1
ATOM 4027 C C . ALA C 1 144 ? 50.380 -31.423 -29.815 1.00 38.62 144 ALA C C 1
ATOM 4028 O O . ALA C 1 144 ? 50.898 -30.316 -29.639 1.00 43.95 144 ALA C O 1
ATOM 4030 N N . GLN C 1 145 ? 49.501 -31.646 -30.791 1.00 36.84 145 GLN C N 1
ATOM 4031 C CA . GLN C 1 145 ? 49.074 -30.576 -31.687 1.00 36.15 145 GLN C CA 1
ATOM 4032 C C . GLN C 1 145 ? 47.859 -29.812 -31.182 1.00 41.01 145 GLN C C 1
ATOM 4033 O O . GLN C 1 145 ? 47.545 -28.748 -31.733 1.00 38.76 145 GLN C O 1
ATOM 4039 N N . ALA C 1 146 ? 47.166 -30.327 -30.165 1.00 35.14 146 ALA C N 1
ATOM 4040 C CA . ALA C 1 146 ? 45.925 -29.714 -29.703 1.00 35.56 146 ALA C CA 1
ATOM 4041 C C . ALA C 1 146 ? 46.145 -28.513 -28.795 1.00 39.16 146 ALA C C 1
ATOM 4042 O O . ALA C 1 146 ? 45.168 -27.838 -28.451 1.00 38.57 146 ALA C O 1
ATOM 4044 N N . VAL C 1 147 ? 47.382 -28.222 -28.402 1.00 35.32 147 VAL C N 1
ATOM 4045 C CA . VAL C 1 147 ? 47.648 -27.192 -27.404 1.00 40.94 147 VAL C CA 1
ATOM 4046 C C . VAL C 1 147 ? 48.377 -25.985 -27.996 1.00 42.37 147 VAL C C 1
ATOM 4047 O O . VAL C 1 147 ? 48.820 -25.103 -27.248 1.00 43.08 147 VAL C O 1
ATOM 4051 N N . THR C 1 148 ? 48.520 -25.915 -29.317 1.00 36.29 148 THR C N 1
ATOM 4052 C CA . THR C 1 148 ? 49.209 -24.776 -29.910 1.00 40.54 148 THR C CA 1
ATOM 4053 C C . THR C 1 148 ? 48.724 -24.582 -31.339 1.00 37.98 148 THR C C 1
ATOM 4054 O O . THR C 1 148 ? 48.031 -25.430 -31.903 1.00 35.00 148 THR C O 1
ATOM 4058 N N . THR C 1 149 ? 49.087 -23.433 -31.910 1.00 40.74 149 THR C N 1
ATOM 4059 C CA . THR C 1 149 ? 48.778 -23.159 -33.303 1.00 39.47 149 THR C CA 1
ATOM 4060 C C . THR C 1 149 ? 49.496 -24.179 -34.190 1.00 38.62 149 THR C C 1
ATOM 4061 O O . THR C 1 149 ? 50.601 -24.623 -33.864 1.00 38.39 149 THR C O 1
ATOM 4065 N N . PRO C 1 150 ? 48.884 -24.591 -35.315 1.00 42.60 150 PRO C N 1
ATOM 4066 C CA . PRO C 1 150 ? 47.586 -24.160 -35.845 1.00 38.96 150 PRO C CA 1
ATOM 4067 C C . PRO C 1 150 ? 46.376 -24.966 -35.361 1.00 39.50 150 PRO C C 1
ATOM 4068 O O . PRO C 1 150 ? 45.251 -24.548 -35.612 1.00 43.62 150 PRO C O 1
ATOM 4072 N N . GLY C 1 151 ? 46.595 -26.080 -34.675 1.00 40.55 151 GLY C N 1
ATOM 4073 C CA . GLY C 1 151 ? 45.494 -26.962 -34.329 1.00 35.21 151 GLY C CA 1
ATOM 4074 C C . GLY C 1 151 ? 44.820 -26.735 -32.989 1.00 40.14 151 GLY C C 1
ATOM 4075 O O . GLY C 1 151 ? 43.929 -27.520 -32.638 1.00 38.30 151 GLY C O 1
ATOM 4076 N N . ILE C 1 152 ? 45.178 -25.674 -32.251 1.00 38.05 152 ILE C N 1
ATOM 4077 C CA . ILE C 1 152 ? 44.787 -25.566 -30.849 1.00 40.42 152 ILE C CA 1
ATOM 4078 C C . ILE C 1 152 ? 43.284 -25.769 -30.706 1.00 35.88 152 ILE C C 1
ATOM 4079 O O . ILE C 1 152 ? 42.486 -25.275 -31.510 1.00 37.30 152 ILE C O 1
ATOM 4084 N N . ILE C 1 153 ? 42.902 -26.548 -29.704 1.00 34.55 153 ILE C N 1
ATOM 4085 C CA . ILE C 1 153 ? 41.495 -26.835 -29.446 1.00 31.97 153 ILE C CA 1
ATOM 4086 C C . ILE C 1 153 ? 40.866 -25.642 -28.738 1.00 31.45 153 ILE C C 1
ATOM 4087 O O . ILE C 1 153 ? 41.364 -25.187 -27.702 1.00 33.42 153 ILE C O 1
ATOM 4092 N N . GLN C 1 154 ? 39.777 -25.134 -29.295 1.00 31.02 154 GLN C N 1
ATOM 4093 C CA . GLN C 1 154 ? 39.139 -23.928 -28.798 1.00 30.58 154 GLN C CA 1
ATOM 4094 C C . GLN C 1 154 ? 37.837 -24.242 -28.066 1.00 31.91 154 GLN C C 1
ATOM 4095 O O . GLN C 1 154 ? 37.126 -25.194 -28.402 1.00 33.36 154 GLN C O 1
ATOM 4101 N N . VAL C 1 155 ? 37.548 -23.439 -27.047 1.00 29.95 155 VAL C N 1
ATOM 4102 C CA . VAL C 1 155 ? 36.219 -23.380 -26.440 1.00 33.10 155 VAL C CA 1
ATOM 4103 C C . VAL C 1 155 ? 35.431 -22.352 -27.244 1.00 34.54 155 VAL C C 1
ATOM 4104 O O . VAL C 1 155 ? 35.737 -21.158 -27.204 1.00 32.79 155 VAL C O 1
ATOM 4108 N N . LYS C 1 156 ? 34.450 -22.815 -28.015 1.00 30.28 156 LYS C N 1
ATOM 4109 C CA . LYS C 1 156 ? 33.823 -21.956 -29.014 1.00 33.74 156 LYS C CA 1
ATOM 4110 C C . LYS C 1 156 ? 32.426 -21.557 -28.570 1.00 35.26 156 LYS C C 1
ATOM 4111 O O . LYS C 1 156 ? 31.503 -22.384 -28.638 1.00 33.88 156 LYS C O 1
ATOM 4117 N N . PRO C 1 157 ? 32.222 -20.324 -28.102 1.00 37.42 157 PRO C N 1
ATOM 4118 C CA . PRO C 1 157 ? 30.854 -19.846 -27.856 1.00 35.59 157 PRO C CA 1
ATOM 4119 C C . PRO C 1 157 ? 30.050 -19.820 -29.149 1.00 37.74 157 PRO C C 1
ATOM 4120 O O . PRO C 1 157 ? 30.571 -19.514 -30.223 1.00 39.39 157 PRO C O 1
ATOM 4124 N N . LYS C 1 158 ? 28.775 -20.151 -29.043 1.00 31.29 158 LYS C N 1
ATOM 4125 C CA . LYS C 1 158 ? 27.865 -20.053 -30.173 1.00 34.05 158 LYS C CA 1
ATOM 4126 C C . LYS C 1 158 ? 26.503 -19.595 -29.667 1.00 41.83 158 LYS C C 1
ATOM 4127 O O . LYS C 1 158 ? 26.050 -20.031 -28.605 1.00 33.68 158 LYS C O 1
ATOM 4133 N N . LEU C 1 159 ? 25.861 -18.720 -30.435 1.00 33.50 159 LEU C N 1
ATOM 4134 C CA . LEU C 1 159 ? 24.498 -18.281 -30.194 1.00 42.09 159 LEU C CA 1
ATOM 4135 C C . LEU C 1 159 ? 23.656 -18.632 -31.409 1.00 41.67 159 LEU C C 1
ATOM 4136 O O . LEU C 1 159 ? 24.167 -18.786 -32.520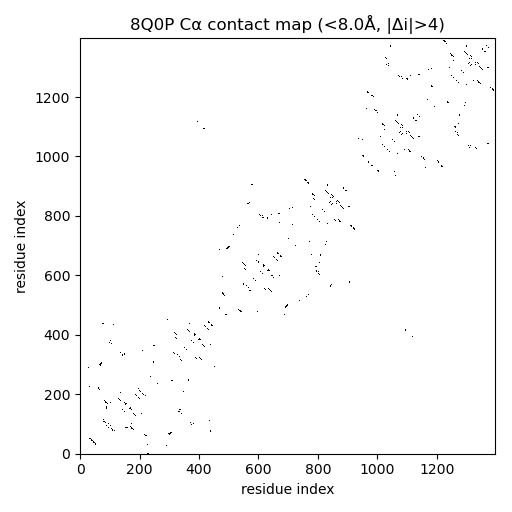 1.00 37.84 159 LEU C O 1
ATOM 4141 N N . THR C 1 160 ? 22.361 -18.775 -31.183 1.00 35.13 160 THR C N 1
ATOM 4142 C CA . THR C 1 160 ? 21.379 -18.936 -32.251 1.00 44.97 160 THR C CA 1
ATOM 4143 C C . THR C 1 160 ? 20.582 -17.641 -32.336 1.00 42.68 160 THR C C 1
ATOM 4144 O O . THR C 1 160 ? 19.821 -17.316 -31.420 1.00 45.02 160 THR C O 1
ATOM 4148 N N . ILE C 1 161 ? 20.757 -16.906 -33.431 1.00 45.04 161 ILE C N 1
ATOM 4149 C CA . ILE C 1 161 ? 20.180 -15.576 -33.605 1.00 45.80 161 ILE C CA 1
ATOM 4150 C C . ILE C 1 161 ? 18.924 -15.692 -34.452 1.00 40.79 161 ILE C C 1
ATOM 4151 O O . ILE C 1 161 ? 18.956 -16.283 -35.539 1.00 44.62 161 ILE C O 1
ATOM 4156 N N . ALA C 1 162 ? 17.820 -15.121 -33.969 1.00 44.77 162 ALA C N 1
ATOM 4157 C CA . ALA C 1 162 ? 16.584 -15.125 -34.744 1.00 44.13 162 ALA C CA 1
ATOM 4158 C C . ALA C 1 162 ? 16.773 -14.361 -36.051 1.00 46.56 162 ALA C C 1
ATOM 4159 O O . ALA C 1 162 ? 17.460 -13.338 -36.094 1.00 41.67 162 ALA C O 1
ATOM 4161 N N . SER C 1 163 ? 16.164 -14.868 -37.125 1.00 42.23 163 SER C N 1
ATOM 4162 C CA . SER C 1 163 ? 16.208 -14.194 -38.419 1.00 50.94 163 SER C CA 1
ATOM 4163 C C . SER C 1 163 ? 15.092 -13.169 -38.567 1.00 51.29 163 SER C C 1
ATOM 4164 O O . SER C 1 163 ? 14.980 -12.527 -39.618 1.00 57.90 163 SER C O 1
ATOM 4167 N N . THR C 1 164 ? 14.255 -13.031 -37.548 1.00 47.39 164 THR C N 1
ATOM 4168 C CA . THR C 1 164 ? 13.199 -12.043 -37.465 1.00 45.81 164 THR C CA 1
ATOM 4169 C C . THR C 1 164 ? 13.376 -11.304 -36.148 1.00 41.77 164 THR C C 1
ATOM 4170 O O . THR C 1 164 ? 14.247 -11.645 -35.344 1.00 44.29 164 THR C O 1
ATOM 4174 N N . ALA C 1 165 ? 12.531 -10.303 -35.908 1.00 44.55 165 ALA C N 1
ATOM 4175 C CA . ALA C 1 165 ? 12.399 -9.773 -34.559 1.00 42.02 165 ALA C CA 1
ATOM 4176 C C . ALA C 1 165 ? 12.072 -10.915 -33.608 1.00 43.94 165 ALA C C 1
ATOM 4177 O O . ALA C 1 165 ? 11.161 -11.703 -33.867 1.00 43.47 165 ALA C O 1
ATOM 4179 N N . ALA C 1 166 ? 12.837 -11.018 -32.524 1.00 41.51 166 ALA C N 1
ATOM 4180 C CA . ALA C 1 166 ? 12.737 -12.171 -31.643 1.00 40.76 166 ALA C CA 1
ATOM 4181 C C . ALA C 1 166 ? 11.318 -12.306 -31.110 1.00 44.91 166 ALA C C 1
ATOM 4182 O O . ALA C 1 166 ? 10.718 -11.320 -30.673 1.00 40.01 166 ALA C O 1
ATOM 4184 N N . CYS C 1 167 ? 10.786 -13.531 -31.174 1.00 38.51 167 CYS C N 1
ATOM 4185 C CA . CYS C 1 167 ? 9.450 -13.946 -30.743 1.00 37.10 167 CYS C CA 1
ATOM 4186 C C . CYS C 1 167 ? 8.359 -13.531 -31.725 1.00 43.84 167 CYS C C 1
ATOM 4187 O O . CYS C 1 167 ? 7.176 -13.696 -31.414 1.00 49.23 167 CYS C O 1
ATOM 4190 N N . PHE C 1 168 ? 8.707 -13.007 -32.898 1.00 43.74 168 PHE C N 1
ATOM 4191 C CA . PHE C 1 168 ? 7.721 -12.586 -33.878 1.00 46.67 168 PHE C CA 1
ATOM 4192 C C . PHE C 1 168 ? 8.029 -13.219 -35.223 1.00 45.51 168 PHE C C 1
ATOM 4193 O O . PHE C 1 168 ? 9.171 -13.577 -35.509 1.00 42.01 168 PHE C O 1
ATOM 4201 N N . ASN C 1 169 ? 6.988 -13.361 -36.040 1.00 55.35 169 ASN C N 1
ATOM 4202 C CA . ASN C 1 169 ? 7.186 -13.849 -37.422 1.00 61.58 169 ASN C CA 1
ATOM 4203 C C . ASN C 1 169 ? 7.497 -12.622 -38.277 1.00 67.62 169 ASN C C 1
ATOM 4204 O O . ASN C 1 169 ? 7.407 -11.503 -37.755 1.00 60.40 169 ASN C O 1
ATOM 4209 N N . ASP C 1 170 ? 7.834 -12.828 -39.546 1.00 62.58 170 ASP C N 1
ATOM 4210 C CA . ASP C 1 170 ? 8.196 -11.690 -40.429 1.00 68.79 170 ASP C CA 1
ATOM 4211 C C . ASP C 1 170 ? 7.002 -10.745 -40.588 1.00 77.61 170 ASP C C 1
ATOM 4212 O O . ASP C 1 170 ? 7.235 -9.531 -40.689 1.00 78.06 170 ASP C O 1
ATOM 4217 N N . ASP C 1 171 ? 5.780 -11.282 -40.603 1.00 88.99 171 ASP C N 1
ATOM 4218 C CA . ASP C 1 171 ? 4.563 -10.454 -40.817 1.00 82.50 171 ASP C CA 1
ATOM 4219 C C . ASP C 1 171 ? 4.253 -9.594 -39.592 1.00 78.33 171 ASP C C 1
ATOM 4220 O O . ASP C 1 171 ? 3.328 -8.775 -39.678 1.00 78.23 171 ASP C O 1
ATOM 4225 N N . GLY C 1 172 ? 4.979 -9.790 -38.493 1.00 71.63 172 GLY C N 1
ATOM 4226 C CA . GLY C 1 172 ? 4.706 -9.038 -37.287 1.00 68.01 172 GLY C CA 1
ATOM 4227 C C . GLY C 1 172 ? 3.745 -9.688 -36.318 1.00 70.43 172 GLY C C 1
ATOM 4228 O O . GLY C 1 172 ? 3.392 -9.062 -35.312 1.00 75.02 172 GLY C O 1
ATOM 4229 N N . SER C 1 173 ? 3.301 -10.938 -36.589 1.00 72.98 173 SER C N 1
ATOM 4230 C CA . SER C 1 173 ? 2.444 -11.699 -35.693 1.00 59.69 173 SER C CA 1
ATOM 4231 C C . SER C 1 173 ? 3.279 -12.491 -34.686 1.00 63.27 173 SER C C 1
ATOM 4232 O O . SER C 1 173 ? 4.431 -12.851 -34.966 1.00 59.21 173 SER C O 1
ATOM 4235 N N . PRO C 1 174 ? 2.722 -12.757 -33.504 1.00 56.54 174 PRO C N 1
ATOM 4236 C CA . PRO C 1 174 ? 3.481 -13.489 -32.479 1.00 53.01 174 PRO C CA 1
ATOM 4237 C C . PRO C 1 174 ? 3.813 -14.910 -32.915 1.00 60.16 174 PRO C C 1
ATOM 4238 O O . PRO C 1 174 ? 3.086 -15.534 -33.691 1.00 59.64 174 PRO C O 1
ATOM 4242 N N . VAL C 1 175 ? 4.942 -15.410 -32.411 1.00 67.62 175 VAL C N 1
ATOM 4243 C CA . VAL C 1 175 ? 5.367 -16.793 -32.631 1.00 65.76 175 VAL C CA 1
ATOM 4244 C C . VAL C 1 175 ? 4.960 -17.654 -31.440 1.00 77.30 175 VAL C C 1
ATOM 4245 O O . VAL C 1 175 ? 5.529 -17.529 -30.351 1.00 80.33 175 VAL C O 1
ATOM 4249 N N . GLY C 1 186 ? -8.926 -19.972 -9.618 1.00 72.51 186 GLY C N 1
ATOM 4250 C CA . GLY C 1 186 ? -9.420 -19.032 -10.608 1.00 73.46 186 GLY C CA 1
ATOM 4251 C C . GLY C 1 186 ? -8.622 -17.742 -10.656 1.00 71.25 186 GLY C C 1
ATOM 4252 O O . GLY C 1 186 ? -9.019 -16.769 -11.300 1.00 78.78 186 GLY C O 1
ATOM 4253 N N . GLU C 1 187 ? -7.493 -17.738 -9.974 1.00 67.51 187 GLU C N 1
ATOM 4254 C CA . GLU C 1 187 ? -6.602 -16.594 -9.888 1.00 53.55 187 GLU C CA 1
ATOM 4255 C C . GLU C 1 187 ? -5.503 -16.688 -10.941 1.00 54.04 187 GLU C C 1
ATOM 4256 O O . GLU C 1 187 ? -5.110 -17.790 -11.338 1.00 48.33 187 GLU C O 1
ATOM 4262 N N . PRO C 1 188 ? -4.976 -15.560 -11.409 1.00 47.51 188 PRO C N 1
ATOM 4263 C CA . PRO C 1 188 ? -3.953 -15.608 -12.458 1.00 41.21 188 PRO C CA 1
ATOM 4264 C C . PRO C 1 188 ? -2.576 -15.985 -11.936 1.00 43.99 188 PRO C C 1
ATOM 4265 O O . PRO C 1 188 ? -2.213 -15.733 -10.782 1.00 38.65 188 PRO C O 1
ATOM 4269 N N . THR C 1 189 ? -1.803 -16.603 -12.824 1.00 39.79 189 THR C N 1
ATOM 4270 C CA . THR C 1 189 ? -0.427 -16.991 -12.550 1.00 46.19 189 THR C CA 1
ATOM 4271 C C . THR C 1 189 ? 0.501 -16.244 -13.496 1.00 43.31 189 THR C C 1
ATOM 4272 O O . THR C 1 189 ? 0.322 -16.302 -14.715 1.00 40.47 189 THR C O 1
ATOM 4276 N N . LEU C 1 190 ? 1.484 -15.544 -12.935 1.00 38.61 190 LEU C N 1
ATOM 4277 C CA . LEU C 1 190 ? 2.572 -14.983 -13.722 1.00 40.83 190 LEU C CA 1
ATOM 4278 C C . LEU C 1 190 ? 3.707 -15.998 -13.776 1.00 43.86 190 LEU C C 1
ATOM 4279 O O . LEU C 1 190 ? 4.094 -16.562 -12.746 1.00 44.07 190 LEU C O 1
ATOM 4284 N N . LYS C 1 191 ? 4.225 -16.239 -14.977 1.00 33.92 191 LYS C N 1
ATOM 4285 C CA . LYS C 1 191 ? 5.247 -17.255 -15.202 1.00 40.92 191 LYS C CA 1
ATOM 4286 C C . LYS C 1 191 ? 6.394 -16.658 -16.010 1.00 37.25 191 LYS C C 1
ATOM 4287 O O . LYS C 1 191 ? 6.164 -16.084 -17.080 1.00 33.69 191 LYS C O 1
ATOM 4293 N N . PHE C 1 192 ? 7.621 -16.788 -15.498 1.00 31.01 192 PHE C N 1
ATOM 4294 C CA . PHE C 1 192 ? 8.810 -16.225 -16.133 1.00 35.44 192 PHE C CA 1
ATOM 4295 C C . PHE C 1 192 ? 9.914 -17.272 -16.222 1.00 37.67 192 PHE C C 1
ATOM 4296 O O . PHE C 1 192 ? 10.072 -18.110 -15.332 1.00 39.21 192 PHE C O 1
ATOM 4304 N N . PHE C 1 193 ? 10.691 -17.211 -17.297 1.00 38.25 193 PHE C N 1
ATOM 4305 C CA . PHE C 1 193 ? 11.833 -18.099 -17.460 1.00 36.48 193 PHE C CA 1
ATOM 4306 C C . PHE C 1 193 ? 13.112 -17.359 -17.098 1.00 37.27 193 PHE C C 1
ATOM 4307 O O . PHE C 1 193 ? 13.260 -16.168 -17.394 1.00 35.49 193 PHE C O 1
ATOM 4315 N N . VAL C 1 194 ? 14.010 -18.064 -16.404 1.00 32.61 194 VAL C N 1
ATOM 4316 C CA . VAL C 1 194 ? 15.255 -17.508 -15.893 1.00 32.27 194 VAL C CA 1
ATOM 4317 C C . VAL C 1 194 ? 16.386 -18.476 -16.227 1.00 38.60 194 VAL C C 1
ATOM 4318 O O . VAL C 1 194 ? 16.174 -19.678 -16.399 1.00 36.16 194 VAL C O 1
ATOM 4322 N N . VAL C 1 195 ? 17.605 -17.946 -16.293 1.00 36.47 195 VAL C N 1
ATOM 4323 C CA . VAL C 1 195 ? 18.755 -18.748 -16.693 1.00 31.00 195 VAL C CA 1
ATOM 4324 C C . VAL C 1 195 ? 19.798 -18.747 -15.585 1.00 37.80 195 VAL C C 1
ATOM 4325 O O . VAL C 1 195 ? 19.884 -17.812 -14.780 1.00 37.31 195 VAL C O 1
ATOM 4329 N N . SER C 1 196 ? 20.590 -19.820 -15.541 1.00 34.47 196 SER C N 1
ATOM 4330 C CA . SER C 1 196 ? 21.737 -19.908 -14.643 1.00 36.42 196 SER C CA 1
ATOM 4331 C C . SER C 1 196 ? 22.847 -20.689 -15.339 1.00 36.69 196 SER C C 1
ATOM 4332 O O . SER C 1 196 ? 22.628 -21.323 -16.370 1.00 32.85 196 SER C O 1
ATOM 4335 N N . ALA C 1 197 ? 24.046 -20.646 -14.761 1.00 37.66 197 ALA C N 1
ATOM 4336 C CA . ALA C 1 197 ? 25.170 -21.384 -15.331 1.00 43.11 197 ALA C CA 1
ATOM 4337 C C . ALA C 1 197 ? 24.857 -22.872 -15.355 1.00 42.46 197 ALA C C 1
ATOM 4338 O O . ALA C 1 197 ? 24.410 -23.438 -14.355 1.00 40.50 197 ALA C O 1
ATOM 4340 N N . ASN C 1 198 ? 25.062 -23.501 -16.506 1.00 47.55 198 ASN C N 1
ATOM 4341 C CA . ASN C 1 198 ? 24.836 -24.935 -16.601 1.00 40.37 198 ASN C CA 1
ATOM 4342 C C . ASN C 1 198 ? 25.917 -25.694 -15.828 1.00 40.61 198 ASN C C 1
ATOM 4343 O O . ASN C 1 198 ? 26.986 -25.160 -15.516 1.00 40.67 198 ASN C O 1
ATOM 4348 N N . THR C 1 199 ? 25.621 -26.964 -15.511 1.00 39.62 199 THR C N 1
ATOM 4349 C CA . THR C 1 199 ? 26.538 -27.810 -14.750 1.00 38.42 199 THR C CA 1
ATOM 4350 C C . THR C 1 199 ? 27.265 -28.759 -15.694 1.00 37.49 199 THR C C 1
ATOM 4351 O O . THR C 1 199 ? 26.605 -29.511 -16.426 1.00 41.02 199 THR C O 1
ATOM 4355 N N . PRO C 1 200 ? 28.593 -28.775 -15.723 1.00 42.48 200 PRO C N 1
ATOM 4356 C CA . PRO C 1 200 ? 29.304 -29.659 -16.657 1.00 37.16 200 PRO C CA 1
ATOM 4357 C C . PRO C 1 200 ? 29.336 -31.102 -16.174 1.00 36.65 200 PRO C C 1
ATOM 4358 O O . PRO C 1 200 ? 29.144 -31.401 -14.994 1.00 44.86 200 PRO C O 1
ATOM 4362 N N . GLY C 1 201 ? 29.601 -32.005 -17.118 1.00 47.14 201 GLY C N 1
ATOM 4363 C CA . GLY C 1 201 ? 29.682 -33.421 -16.809 1.00 41.27 201 GLY C CA 1
ATOM 4364 C C . GLY C 1 201 ? 30.859 -33.765 -15.911 1.00 43.61 201 GLY C C 1
ATOM 4365 O O . GLY C 1 201 ? 31.769 -32.968 -15.678 1.00 45.67 201 GLY C O 1
ATOM 4366 N N . THR C 1 202 ? 30.833 -34.992 -15.392 1.00 40.23 202 THR C N 1
ATOM 4367 C CA . THR C 1 202 ? 31.831 -35.453 -14.437 1.00 43.81 202 THR C CA 1
ATOM 4368 C C . THR C 1 202 ? 32.616 -36.677 -14.895 1.00 46.73 202 THR C C 1
ATOM 4369 O O . THR C 1 202 ? 33.415 -37.203 -14.110 1.00 43.97 202 THR C O 1
ATOM 4373 N N . THR C 1 203 ? 32.419 -37.148 -16.126 1.00 44.88 203 THR C N 1
ATOM 4374 C CA . THR C 1 203 ? 33.234 -38.227 -16.674 1.00 44.54 203 THR C CA 1
ATOM 4375 C C . THR C 1 203 ? 33.258 -38.086 -18.193 1.00 41.95 203 THR C C 1
ATOM 4376 O O . THR C 1 203 ? 32.634 -37.183 -18.758 1.00 40.54 203 THR C O 1
ATOM 4380 N N . HIS C 1 204 ? 33.999 -38.978 -18.858 1.00 43.64 204 HIS C N 1
ATOM 4381 C CA . HIS C 1 204 ? 34.128 -38.883 -20.306 1.00 44.93 204 HIS C CA 1
ATOM 4382 C C . HIS C 1 204 ? 32.780 -39.088 -20.987 1.00 46.15 204 HIS C C 1
ATOM 4383 O O . HIS C 1 204 ? 31.919 -39.817 -20.499 1.00 42.83 204 HIS C O 1
ATOM 4390 N N . ASN C 1 205 ? 32.601 -38.403 -22.122 1.00 40.32 205 ASN C N 1
ATOM 4391 C CA . ASN C 1 205 ? 31.392 -38.485 -22.935 1.00 41.64 205 ASN C CA 1
ATOM 4392 C C . ASN C 1 205 ? 30.191 -37.830 -22.258 1.00 47.17 205 ASN C C 1
ATOM 4393 O O . ASN C 1 205 ? 29.048 -38.172 -22.550 1.00 46.95 205 ASN C O 1
ATOM 4398 N N . GLU C 1 206 ? 30.426 -36.888 -21.352 1.00 43.59 206 GLU C N 1
ATOM 4399 C CA . GLU C 1 206 ? 29.359 -36.068 -20.804 1.00 43.76 206 GLU C CA 1
ATOM 4400 C C . GLU C 1 206 ? 29.585 -34.630 -21.255 1.00 42.28 206 GLU C C 1
ATOM 4401 O O . GLU C 1 206 ? 30.680 -34.265 -21.700 1.00 46.60 206 GLU C O 1
ATOM 4407 N N . LEU C 1 207 ? 28.534 -33.820 -21.165 1.00 38.79 207 LEU C N 1
ATOM 4408 C CA . LEU C 1 207 ? 28.584 -32.470 -21.715 1.00 39.39 207 LEU C CA 1
ATOM 4409 C C . LEU C 1 207 ? 29.676 -31.631 -21.051 1.00 37.95 207 LEU C C 1
ATOM 4410 O O . LEU C 1 207 ? 30.053 -31.861 -19.897 1.00 36.42 207 LEU C O 1
ATOM 4415 N N . LEU C 1 208 ? 30.198 -30.657 -21.811 1.00 34.09 208 LEU C N 1
ATOM 4416 C CA . LEU C 1 208 ? 31.062 -29.593 -21.283 1.00 32.30 208 LEU C CA 1
ATOM 4417 C C . LEU C 1 208 ? 32.349 -30.146 -20.673 1.00 41.38 208 LEU C C 1
ATOM 4418 O O . LEU C 1 208 ? 32.728 -29.807 -19.549 1.00 35.01 208 LEU C O 1
ATOM 4423 N N . THR C 1 209 ? 33.039 -31.002 -21.433 1.00 33.82 209 THR C N 1
ATOM 4424 C CA . THR C 1 209 ? 34.256 -31.632 -20.951 1.00 36.50 209 THR C CA 1
ATOM 4425 C C . THR C 1 209 ? 35.264 -31.714 -22.085 1.00 34.71 209 THR C C 1
ATOM 4426 O O . THR C 1 209 ? 34.916 -31.626 -23.264 1.00 40.49 209 THR C O 1
ATOM 4430 N N . ILE C 1 210 ? 36.527 -31.891 -21.715 1.00 41.56 210 ILE C N 1
ATOM 4431 C CA . ILE C 1 210 ? 37.523 -32.263 -22.711 1.00 44.22 210 ILE C CA 1
ATOM 4432 C C . ILE C 1 210 ? 37.233 -33.685 -23.168 1.00 42.86 210 ILE C C 1
ATOM 4433 O O . ILE C 1 210 ? 36.975 -34.577 -22.351 1.00 43.79 210 ILE C O 1
ATOM 4438 N N . CYS C 1 211 ? 37.233 -33.888 -24.480 1.00 40.60 211 CYS C N 1
ATOM 4439 C CA . CYS C 1 211 ? 36.851 -35.148 -25.101 1.00 39.04 211 CYS C CA 1
ATOM 4440 C C . CYS C 1 211 ? 38.113 -35.884 -25.539 1.00 40.46 211 CYS C C 1
ATOM 4441 O O . CYS C 1 211 ? 38.869 -35.373 -26.369 1.00 37.17 211 CYS C O 1
ATOM 4444 N N . GLY C 1 212 ? 38.349 -37.060 -24.978 1.00 38.11 212 GLY C N 1
ATOM 4445 C CA . GLY C 1 212 ? 39.480 -37.881 -25.372 1.00 42.71 212 GLY C CA 1
ATOM 4446 C C . GLY C 1 212 ? 39.060 -38.986 -26.324 1.00 40.77 212 GLY C C 1
ATOM 4447 O O . GLY C 1 212 ? 37.958 -39.517 -26.228 1.00 40.27 212 GLY C O 1
ATOM 4448 N N . HIS C 1 213 ? 39.950 -39.328 -27.258 1.00 41.21 213 HIS C N 1
ATOM 4449 C CA . HIS C 1 213 ? 39.690 -40.427 -28.178 1.00 40.96 213 HIS C CA 1
ATOM 4450 C C . HIS C 1 213 ? 41.012 -40.995 -28.679 1.00 44.74 213 HIS C C 1
ATOM 4451 O O . HIS C 1 213 ? 42.011 -40.277 -28.805 1.00 40.87 213 HIS C O 1
ATOM 4458 N N . GLY C 1 214 ? 40.998 -42.293 -28.971 1.00 43.01 214 GLY C N 1
ATOM 4459 C CA . GLY C 1 214 ? 42.161 -42.932 -29.554 1.00 43.73 214 GLY C CA 1
ATOM 4460 C C . GLY C 1 214 ? 42.466 -42.474 -30.963 1.00 43.09 214 GLY C C 1
ATOM 4461 O O . GLY C 1 214 ? 43.623 -42.528 -31.381 1.00 43.20 214 GLY C O 1
ATOM 4462 N N . SER C 1 215 ? 41.461 -42.005 -31.695 1.00 42.64 215 SER C N 1
ATOM 4463 C CA . SER C 1 215 ? 41.601 -41.611 -33.092 1.00 42.50 215 SER C CA 1
ATOM 4464 C C . SER C 1 215 ? 41.487 -40.095 -33.219 1.00 40.62 215 SER C C 1
ATOM 4465 O O . SER C 1 215 ? 40.440 -39.513 -32.898 1.00 39.98 215 SER C O 1
ATOM 4468 N N . THR C 1 216 ? 42.564 -39.463 -33.674 1.00 40.13 216 THR C N 1
ATOM 4469 C CA . THR C 1 216 ? 42.526 -38.038 -33.951 1.00 38.90 216 THR C CA 1
ATOM 4470 C C . THR C 1 216 ? 41.510 -37.762 -35.050 1.00 38.85 216 THR C C 1
ATOM 4471 O O . THR C 1 216 ? 41.284 -38.590 -35.936 1.00 39.80 216 THR C O 1
ATOM 4475 N N . GLY C 1 217 ? 40.857 -36.608 -34.951 1.00 37.85 217 GLY C N 1
ATOM 4476 C CA . GLY C 1 217 ? 39.861 -36.210 -35.920 1.00 40.76 217 GLY C CA 1
ATOM 4477 C C . GLY C 1 217 ? 38.465 -36.717 -35.648 1.00 43.19 217 GLY C C 1
ATOM 4478 O O . GLY C 1 217 ? 37.610 -36.631 -36.536 1.00 44.33 217 GLY C O 1
ATOM 4479 N N . THR C 1 218 ? 38.208 -37.246 -34.457 1.00 39.68 218 THR C N 1
ATOM 4480 C CA . THR C 1 218 ? 36.912 -37.814 -34.114 1.00 42.41 218 THR C CA 1
ATOM 4481 C C . THR C 1 218 ? 35.965 -36.732 -33.606 1.00 38.84 218 THR C C 1
ATOM 4482 O O . THR C 1 218 ? 36.336 -35.929 -32.747 1.00 36.71 218 THR C O 1
ATOM 4486 N N . ALA C 1 219 ? 34.741 -36.737 -34.125 1.00 42.07 219 ALA C N 1
ATOM 4487 C CA . ALA C 1 219 ? 33.690 -35.872 -33.589 1.00 46.35 219 ALA C CA 1
ATOM 4488 C C . ALA C 1 219 ? 33.239 -36.386 -32.227 1.00 43.04 219 ALA C C 1
ATOM 4489 O O . ALA C 1 219 ? 32.964 -37.580 -32.082 1.00 43.79 219 ALA C O 1
ATOM 4491 N N . PRO C 1 220 ? 33.165 -35.530 -31.208 1.00 39.27 220 PRO C N 1
ATOM 4492 C CA . PRO C 1 220 ? 32.684 -35.988 -29.897 1.00 41.50 220 P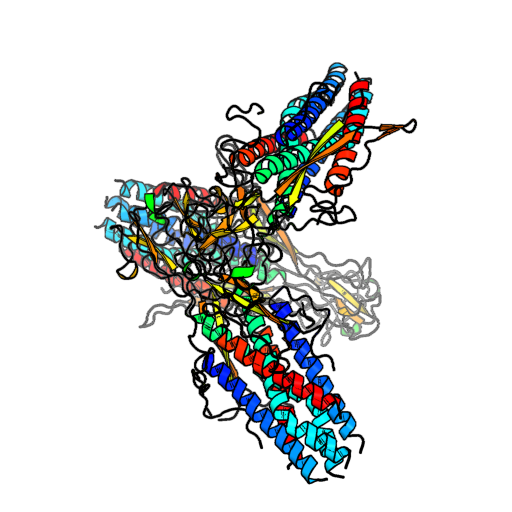RO C CA 1
ATOM 4493 C C . PRO C 1 220 ? 31.280 -36.574 -29.929 1.00 55.25 220 PRO C C 1
ATOM 4494 O O . PRO C 1 220 ? 30.961 -37.417 -29.083 1.00 44.65 220 PRO C O 1
ATOM 4498 N N . SER C 1 221 ? 30.435 -36.162 -30.878 1.00 48.97 221 SER C N 1
ATOM 4499 C CA . SER C 1 221 ? 29.094 -36.723 -30.979 1.00 54.80 221 SER C CA 1
ATOM 4500 C C . SER C 1 221 ? 29.111 -38.231 -31.160 1.00 49.44 221 SER C C 1
ATOM 4501 O O . SER C 1 221 ? 28.102 -38.883 -30.882 1.00 53.15 221 SER C O 1
ATOM 4504 N N . THR C 1 222 ? 30.225 -38.805 -31.604 1.00 46.07 222 THR C N 1
ATOM 4505 C CA . THR C 1 222 ? 30.286 -40.249 -31.782 1.00 54.46 222 THR C CA 1
ATOM 4506 C C . THR C 1 222 ? 30.810 -40.986 -30.553 1.00 52.80 222 THR C C 1
ATOM 4507 O O . THR C 1 222 ? 30.841 -42.219 -30.562 1.00 56.21 222 THR C O 1
ATOM 4511 N N . GLY C 1 223 ? 31.216 -40.273 -29.503 1.00 54.23 223 GLY C N 1
ATOM 4512 C CA . GLY C 1 223 ? 31.554 -40.926 -28.250 1.00 52.35 223 GLY C CA 1
ATOM 4513 C C . GLY C 1 223 ? 32.974 -40.703 -27.765 1.00 51.58 223 GLY C C 1
ATOM 4514 O O . GLY C 1 223 ? 33.927 -41.240 -28.343 1.00 49.27 223 GLY C O 1
ATOM 4515 N N . CYS C 1 224 ? 33.123 -39.918 -26.698 1.00 47.09 224 CYS C N 1
ATOM 4516 C CA . CYS C 1 224 ? 34.421 -39.683 -26.078 1.00 40.55 224 CYS C CA 1
ATOM 4517 C C . CYS C 1 224 ? 34.835 -40.883 -25.234 1.00 47.98 224 CYS C C 1
ATOM 4518 O O . CYS C 1 224 ? 33.992 -41.583 -24.666 1.00 48.81 224 CYS C O 1
ATOM 4521 N N . GLN C 1 225 ? 36.148 -41.105 -25.135 1.00 43.28 225 GLN C N 1
ATOM 4522 C CA . GLN C 1 225 ? 36.695 -42.262 -24.434 1.00 50.60 225 GLN C CA 1
ATOM 4523 C C . GLN C 1 225 ? 37.694 -41.821 -23.371 1.00 43.93 225 GLN C C 1
ATOM 4524 O O . GLN C 1 225 ? 38.146 -40.674 -23.335 1.00 46.37 225 GLN C O 1
ATOM 4530 N N . ASN C 1 226 ? 38.030 -42.768 -22.496 1.00 45.57 226 ASN C N 1
ATOM 4531 C CA . ASN C 1 226 ? 39.122 -42.622 -21.533 1.00 50.97 226 ASN C CA 1
ATOM 4532 C C . ASN C 1 226 ? 40.433 -42.917 -22.264 1.00 47.44 226 ASN C C 1
ATOM 4533 O O . ASN C 1 226 ? 41.048 -43.974 -22.120 1.00 49.36 226 ASN C O 1
ATOM 4538 N N . ASP C 1 227 ? 40.867 -41.943 -23.064 1.00 44.43 227 ASP C N 1
ATOM 4539 C CA . ASP C 1 227 ? 42.025 -42.085 -23.943 1.00 44.33 227 ASP C CA 1
ATOM 4540 C C . ASP C 1 227 ? 42.473 -40.696 -24.349 1.00 43.19 227 ASP C C 1
ATOM 4541 O O . ASP C 1 227 ? 41.711 -39.983 -25.001 1.00 42.79 227 ASP C O 1
ATOM 4546 N N . ALA C 1 228 ? 43.704 -40.321 -24.004 1.00 42.59 228 ALA C N 1
ATOM 4547 C CA . ALA C 1 228 ? 44.206 -38.983 -24.299 1.00 45.30 228 ALA C CA 1
ATOM 4548 C C . ALA C 1 228 ? 45.159 -38.952 -25.496 1.00 45.90 228 ALA C C 1
ATOM 4549 O O . ALA C 1 228 ? 45.967 -38.024 -25.611 1.00 40.47 228 ALA C O 1
ATOM 4551 N N . THR C 1 229 ? 45.088 -39.944 -26.390 1.00 43.40 229 THR C N 1
ATOM 4552 C CA . THR C 1 229 ? 45.862 -39.861 -27.627 1.00 42.19 229 THR C CA 1
ATOM 4553 C C . THR C 1 229 ? 45.500 -38.599 -28.407 1.00 39.90 229 THR C C 1
ATOM 4554 O O . THR C 1 229 ? 46.379 -37.852 -28.857 1.00 39.41 229 THR C O 1
ATOM 4558 N N . SER C 1 230 ? 44.209 -38.335 -28.558 1.00 39.36 230 SER C N 1
ATOM 4559 C CA . SER C 1 230 ? 43.726 -37.092 -29.137 1.00 38.12 230 SER C CA 1
ATOM 4560 C C . SER C 1 230 ? 42.696 -36.489 -28.199 1.00 39.62 230 SER C C 1
ATOM 4561 O O . SER C 1 230 ? 42.004 -37.210 -27.473 1.00 38.14 230 SER C O 1
ATOM 4564 N N . ILE C 1 231 ? 42.603 -35.160 -28.203 1.00 36.49 231 ILE C N 1
ATOM 4565 C CA . ILE C 1 231 ? 41.671 -34.467 -27.324 1.00 35.90 231 ILE C CA 1
ATOM 4566 C C . ILE C 1 231 ? 40.903 -33.417 -28.115 1.00 34.91 231 ILE C C 1
ATOM 4567 O O . ILE C 1 231 ? 41.450 -32.759 -29.007 1.00 34.54 231 ILE C O 1
ATOM 4572 N N . GLY C 1 232 ? 39.622 -33.275 -27.789 1.00 35.89 232 GLY C N 1
ATOM 4573 C CA . GLY C 1 232 ? 38.788 -32.227 -28.337 1.00 36.10 232 GLY C CA 1
ATOM 4574 C C . GLY C 1 232 ? 37.892 -31.692 -27.241 1.00 33.36 232 GLY C C 1
ATOM 4575 O O . GLY C 1 232 ? 38.230 -31.814 -26.061 1.00 38.20 232 GLY C O 1
ATOM 4576 N N . ILE C 1 233 ? 36.758 -31.101 -27.600 1.00 36.63 233 ILE C N 1
ATOM 4577 C CA . ILE C 1 233 ? 35.799 -30.597 -26.622 1.00 35.37 233 ILE C CA 1
ATOM 4578 C C . ILE C 1 233 ? 34.441 -31.213 -26.916 1.00 32.61 233 ILE C C 1
ATOM 4579 O O . ILE C 1 233 ? 33.957 -31.141 -28.049 1.00 35.05 233 ILE C O 1
ATOM 4584 N N . LYS C 1 234 ? 33.830 -31.817 -25.902 1.00 34.44 234 LYS C N 1
ATOM 4585 C CA . LYS C 1 234 ? 32.409 -32.146 -25.943 1.00 34.27 234 LYS C CA 1
ATOM 4586 C C . LYS C 1 234 ? 31.663 -30.949 -25.366 1.00 36.37 234 LYS C C 1
ATOM 4587 O O . LYS C 1 234 ? 31.841 -30.607 -24.192 1.00 32.34 234 LYS C O 1
ATOM 4593 N N . GLY C 1 235 ? 30.867 -30.290 -26.194 1.00 31.87 235 GLY C N 1
ATOM 4594 C CA . GLY C 1 235 ? 30.216 -29.054 -25.816 1.00 31.06 235 GLY C CA 1
ATOM 4595 C C . GLY C 1 235 ? 28.893 -29.288 -25.119 1.00 38.74 235 GLY C C 1
ATOM 4596 O O . GLY C 1 235 ? 28.631 -30.354 -24.555 1.00 36.33 235 GLY C O 1
ATOM 4597 N N . GLY C 1 236 ? 28.042 -28.276 -25.173 1.00 35.73 236 GLY C N 1
ATOM 4598 C CA . GLY C 1 236 ? 26.721 -28.383 -24.594 1.00 30.77 236 GLY C CA 1
ATOM 4599 C C . GLY C 1 236 ? 26.148 -27.010 -24.312 1.00 36.59 236 GLY C C 1
ATOM 4600 O O . GLY C 1 236 ? 26.749 -25.985 -24.626 1.00 35.50 236 GLY C O 1
ATOM 4601 N N . ASP C 1 237 ? 24.959 -27.020 -23.707 1.00 35.06 237 ASP C N 1
ATOM 4602 C CA . ASP C 1 237 ? 24.282 -25.781 -23.329 1.00 40.38 237 ASP C CA 1
ATOM 4603 C C . ASP C 1 237 ? 25.127 -25.001 -22.334 1.00 31.91 237 ASP C C 1
ATOM 4604 O O . ASP C 1 237 ? 25.569 -25.545 -21.317 1.00 34.33 237 ASP C O 1
ATOM 4609 N N . PHE C 1 238 ? 25.342 -23.716 -22.613 1.00 32.32 238 PHE C N 1
ATOM 4610 C CA . PHE C 1 238 ? 26.045 -22.891 -21.638 1.00 34.81 238 PHE C CA 1
ATOM 4611 C C . PHE C 1 238 ? 25.165 -22.588 -20.428 1.00 39.93 238 PHE C C 1
ATOM 4612 O O . PHE C 1 238 ? 25.679 -22.406 -19.315 1.00 36.02 238 PHE C O 1
ATOM 4620 N N . LEU C 1 239 ? 23.860 -22.537 -20.654 1.00 34.41 239 LEU C N 1
ATOM 4621 C CA . LEU C 1 239 ? 22.962 -22.103 -19.558 1.00 37.28 239 LEU C CA 1
ATOM 4622 C C . LEU C 1 239 ? 21.882 -23.134 -19.230 1.00 34.98 239 LEU C C 1
ATOM 4623 O O . LEU C 1 239 ? 21.534 -23.926 -20.107 1.00 39.50 239 LEU C O 1
ATOM 4628 N N . LYS C 1 240 ? 21.387 -23.093 -17.999 1.00 37.40 240 LYS C N 1
ATOM 4629 C CA . LYS C 1 240 ? 20.244 -23.929 -17.574 1.00 37.75 240 LYS C CA 1
ATOM 4630 C C . LYS C 1 240 ? 19.039 -22.992 -17.496 1.00 37.31 240 LYS C C 1
ATOM 4631 O O . LYS C 1 240 ? 19.174 -21.939 -16.880 1.00 39.37 240 LYS C O 1
ATOM 4637 N N . THR C 1 241 ? 17.933 -23.354 -18.128 1.00 36.77 241 THR C N 1
ATOM 4638 C CA . THR C 1 241 ? 16.721 -22.501 -18.137 1.00 42.59 241 THR C CA 1
ATOM 4639 C C . THR C 1 241 ? 15.626 -23.137 -17.277 1.00 43.60 241 THR C C 1
ATOM 4640 O O . THR C 1 241 ? 15.371 -24.335 -17.446 1.00 48.46 241 THR C O 1
ATOM 4644 N N . ALA C 1 242 ? 15.006 -22.350 -16.404 1.00 40.65 242 ALA C N 1
ATOM 4645 C CA . ALA C 1 242 ? 13.946 -22.832 -15.528 1.00 44.69 242 ALA C CA 1
ATOM 4646 C C . ALA C 1 242 ? 12.816 -21.812 -15.478 1.00 44.97 242 ALA C C 1
ATOM 4647 O O . ALA C 1 242 ? 13.010 -20.623 -15.738 1.00 43.85 242 ALA C O 1
ATOM 4649 N N . ALA C 1 243 ? 11.627 -22.285 -15.124 1.00 44.80 243 ALA C N 1
ATOM 4650 C CA . ALA C 1 243 ? 10.469 -21.420 -14.953 1.00 39.89 243 ALA C CA 1
ATOM 4651 C C . ALA C 1 243 ? 10.264 -21.133 -13.475 1.00 40.48 243 ALA C C 1
ATOM 4652 O O . ALA C 1 243 ? 10.454 -22.010 -12.631 1.00 45.11 243 ALA C O 1
ATOM 4654 N N . VAL C 1 244 ? 9.895 -19.896 -13.169 1.00 45.34 244 VAL C N 1
ATOM 4655 C CA . VAL C 1 244 ? 9.458 -19.511 -11.834 1.00 34.04 244 VAL C CA 1
ATOM 4656 C C . VAL C 1 244 ? 8.071 -18.913 -11.992 1.00 41.03 244 VAL C C 1
ATOM 4657 O O . VAL C 1 244 ? 7.754 -18.307 -13.022 1.00 39.37 244 VAL C O 1
ATOM 4661 N N . THR C 1 245 ? 7.223 -19.124 -10.990 1.00 40.01 245 THR C N 1
ATOM 4662 C CA . THR C 1 245 ? 5.827 -18.720 -11.083 1.00 40.94 245 THR C CA 1
ATOM 4663 C C . THR C 1 245 ? 5.397 -18.021 -9.805 1.00 39.74 245 THR C C 1
ATOM 4664 O O . THR C 1 245 ? 5.957 -18.250 -8.728 1.00 42.59 245 THR C O 1
ATOM 4668 N N . THR C 1 246 ? 4.396 -17.159 -9.936 1.00 36.71 246 THR C N 1
ATOM 4669 C CA . THR C 1 246 ? 3.704 -16.632 -8.770 1.00 37.47 246 THR C CA 1
ATOM 4670 C C . THR C 1 246 ? 2.221 -16.568 -9.095 1.00 37.50 246 THR C C 1
ATOM 4671 O O . THR C 1 246 ? 1.829 -16.045 -10.142 1.00 41.21 246 THR C O 1
ATOM 4675 N N . THR C 1 247 ? 1.403 -17.144 -8.218 1.00 38.47 247 THR C N 1
ATOM 4676 C CA . THR C 1 247 ? -0.043 -17.195 -8.397 1.00 40.39 247 THR C CA 1
ATOM 4677 C C . THR C 1 247 ? -0.702 -16.263 -7.384 1.00 40.62 247 THR C C 1
ATOM 4678 O O . THR C 1 247 ? -0.476 -16.398 -6.177 1.00 37.90 247 THR C O 1
ATOM 4682 N N . ARG C 1 248 ? -1.495 -15.313 -7.879 1.00 36.28 248 ARG C N 1
ATOM 4683 C CA . ARG C 1 248 ? -2.146 -14.339 -7.008 1.00 38.82 248 ARG C CA 1
ATOM 4684 C C . ARG C 1 248 ? -3.050 -15.030 -5.999 1.00 43.39 248 ARG C C 1
ATOM 4685 O O . ARG C 1 248 ? -3.690 -16.035 -6.309 1.00 42.04 248 ARG C O 1
ATOM 4693 N N . LEU C 1 249 ? -3.118 -14.474 -4.793 1.00 38.90 249 LEU C N 1
ATOM 4694 C CA . LEU C 1 249 ? -4.007 -14.997 -3.767 1.00 44.15 249 LEU C CA 1
ATOM 4695 C C . LEU C 1 249 ? -4.696 -13.851 -3.037 1.00 44.68 249 LEU C C 1
ATOM 4696 O O . LEU C 1 249 ? -4.234 -12.707 -3.048 1.00 39.60 249 LEU C O 1
ATOM 4701 N N . ALA C 1 250 ? -5.822 -14.183 -2.407 1.00 40.19 250 ALA C N 1
ATOM 4702 C CA . ALA C 1 250 ? -6.593 -13.216 -1.636 1.00 40.18 250 ALA C CA 1
ATOM 4703 C C . ALA C 1 250 ? -5.842 -12.869 -0.359 1.00 44.35 250 ALA C C 1
ATOM 4704 O O . ALA C 1 250 ? -5.494 -13.756 0.427 1.00 45.07 250 ALA C O 1
ATOM 4706 N N . SER C 1 251 ? -5.577 -11.587 -0.161 1.00 42.98 251 SER C N 1
ATOM 4707 C CA . SER C 1 251 ? -4.892 -11.095 1.024 1.00 43.92 251 SER C CA 1
ATOM 4708 C C . SER C 1 251 ? -5.894 -10.359 1.901 1.00 41.39 251 SER C C 1
ATOM 4709 O O . SER C 1 251 ? -7.034 -10.119 1.500 1.00 44.70 251 SER C O 1
ATOM 4712 N N . SER C 1 252 ? -5.469 -10.000 3.118 1.00 41.22 252 SER C N 1
ATOM 4713 C CA . SER C 1 252 ? -6.422 -9.416 4.057 1.00 44.52 252 SER C CA 1
ATOM 4714 C C . SER C 1 252 ? -6.993 -8.104 3.527 1.00 45.94 252 SER C C 1
ATOM 4715 O O . SER C 1 252 ? -8.142 -7.767 3.825 1.00 44.03 252 SER C O 1
ATOM 4718 N N . ALA C 1 253 ? -6.232 -7.387 2.702 1.00 43.62 253 ALA C N 1
ATOM 4719 C CA . ALA C 1 253 ? -6.660 -6.123 2.111 1.00 53.58 253 ALA C CA 1
ATOM 4720 C C . ALA C 1 253 ? -7.182 -6.258 0.683 1.00 52.75 253 ALA C C 1
ATOM 4721 O O . ALA C 1 253 ? -7.764 -5.303 0.161 1.00 56.52 253 ALA C O 1
ATOM 4723 N N . GLY C 1 254 ? -6.978 -7.398 0.036 1.00 47.97 254 GLY C N 1
ATOM 4724 C CA . GLY C 1 254 ? -7.414 -7.571 -1.337 1.00 49.41 254 GLY C CA 1
ATOM 4725 C C . GLY C 1 254 ? -6.751 -8.754 -2.013 1.00 41.31 254 GLY C C 1
ATOM 4726 O O . GLY C 1 254 ? -7.021 -9.912 -1.672 1.00 43.57 254 GLY C O 1
ATOM 4727 N N . LYS C 1 255 ? -5.873 -8.480 -2.970 1.00 45.19 255 LYS C N 1
ATOM 4728 C CA . LYS C 1 255 ? -5.117 -9.521 -3.645 1.00 45.58 255 LYS C CA 1
ATOM 4729 C C . LYS C 1 255 ? -3.638 -9.176 -3.596 1.00 44.57 255 LYS C C 1
ATOM 4730 O O . LYS C 1 255 ? -3.259 -8.003 -3.577 1.00 40.69 255 LYS C O 1
ATOM 4736 N N A THR C 1 256 ? -2.806 -10.214 -3.561 0.46 40.34 256 THR C N 1
ATOM 4737 N N B THR C 1 256 ? -2.801 -10.212 -3.580 0.54 40.31 256 THR C N 1
ATOM 4738 C CA A THR C 1 256 ? -1.363 -10.034 -3.568 0.46 41.77 256 THR C CA 1
ATOM 4739 C CA B THR C 1 256 ? -1.358 -10.033 -3.501 0.54 41.38 256 THR C CA 1
ATOM 4740 C C A THR C 1 256 ? -0.725 -11.221 -4.273 0.46 39.12 256 THR C C 1
ATOM 4741 C C B THR C 1 256 ? -0.671 -11.243 -4.121 0.54 39.16 256 THR C C 1
ATOM 4742 O O A THR C 1 256 ? -1.306 -12.306 -4.353 0.46 37.21 256 THR C O 1
ATOM 4743 O O B THR C 1 256 ? -1.154 -12.373 -4.002 0.54 36.73 256 THR C O 1
ATOM 4750 N N . TYR C 1 257 ? 0.480 -10.993 -4.802 1.00 35.87 257 TYR C N 1
ATOM 4751 C CA . TYR C 1 257 ? 1.266 -12.075 -5.403 1.00 33.04 257 TYR C CA 1
ATOM 4752 C C . TYR C 1 257 ? 2.327 -12.547 -4.421 1.00 34.43 257 TYR C C 1
ATOM 4753 O O . TYR C 1 257 ? 3.045 -11.716 -3.851 1.00 43.36 257 TYR C O 1
ATOM 4762 N N . PRO C 1 258 ? 2.470 -13.848 -4.192 1.00 34.68 258 PRO C N 1
ATOM 4763 C CA . PRO C 1 258 ? 3.601 -14.323 -3.390 1.00 43.15 258 PRO C CA 1
ATOM 4764 C C . PRO C 1 258 ? 4.925 -13.957 -4.048 1.00 44.31 258 PRO C C 1
ATOM 4765 O O . PRO C 1 258 ? 5.017 -13.798 -5.269 1.00 33.54 258 PRO C O 1
ATOM 4769 N N . ALA C 1 259 ? 5.950 -13.807 -3.213 1.00 39.30 259 ALA C N 1
ATOM 4770 C CA . ALA C 1 259 ? 7.274 -13.462 -3.694 1.00 40.14 259 ALA C CA 1
ATOM 4771 C C . ALA C 1 259 ? 7.839 -14.595 -4.538 1.00 37.32 259 ALA C C 1
ATOM 4772 O O . ALA C 1 259 ? 7.638 -15.771 -4.238 1.00 43.23 259 ALA C O 1
ATOM 4774 N N . ILE C 1 260 ? 8.536 -14.242 -5.600 1.00 37.96 260 ILE C N 1
ATOM 4775 C CA . ILE C 1 260 ? 9.338 -15.235 -6.305 1.00 42.35 260 ILE C CA 1
ATOM 4776 C C . ILE C 1 260 ? 10.630 -15.443 -5.529 1.00 44.34 260 ILE C C 1
ATOM 4777 O O . ILE C 1 260 ? 11.183 -14.496 -4.958 1.00 40.62 260 ILE C O 1
ATOM 4782 N N . THR C 1 261 ? 11.086 -16.698 -5.451 1.00 40.97 261 THR C N 1
ATOM 4783 C CA . THR C 1 261 ? 12.357 -17.049 -4.823 1.00 45.22 261 THR C CA 1
ATOM 4784 C C . THR C 1 261 ? 13.281 -17.577 -5.917 1.00 49.49 261 THR C C 1
ATOM 4785 O O . THR C 1 261 ? 13.061 -18.675 -6.438 1.00 50.10 261 THR C O 1
ATOM 4789 N N . SER C 1 262 ? 14.305 -16.797 -6.268 1.00 51.28 262 SER C N 1
ATOM 4790 C CA . SER C 1 262 ? 15.238 -17.160 -7.333 1.00 47.57 262 SER C CA 1
ATOM 4791 C C . SER C 1 262 ? 16.470 -16.261 -7.289 1.00 46.39 262 SER C C 1
ATOM 4792 O O . SER C 1 262 ? 16.567 -15.287 -8.044 1.00 39.57 262 SER C O 1
ATOM 4795 N N . THR C 1 263 ? 17.423 -16.588 -6.420 1.00 48.10 263 THR C N 1
ATOM 4796 C CA . THR C 1 263 ? 18.512 -15.672 -6.110 1.00 53.63 263 THR C CA 1
ATOM 4797 C C . THR C 1 263 ? 19.717 -15.814 -7.030 1.00 51.26 263 THR C C 1
ATOM 4798 O O . THR C 1 263 ? 20.542 -14.898 -7.088 1.00 54.07 263 THR C O 1
ATOM 4802 N N . THR C 1 264 ? 19.849 -16.920 -7.748 1.00 48.68 264 THR C N 1
ATOM 4803 C CA . THR C 1 264 ? 21.060 -17.198 -8.508 1.00 50.01 264 THR C CA 1
ATOM 4804 C C . THR C 1 264 ? 20.783 -17.293 -10.006 1.00 50.87 264 THR C C 1
ATOM 4805 O O . THR C 1 264 ? 21.414 -18.073 -10.726 1.00 51.58 264 THR C O 1
ATOM 4809 N N . THR C 1 265 ? 19.861 -16.474 -10.501 1.00 42.47 265 THR C N 1
ATOM 4810 C CA . THR C 1 265 ? 19.400 -16.567 -11.876 1.00 39.31 265 THR C CA 1
ATOM 4811 C C . THR C 1 265 ? 19.388 -15.194 -12.522 1.00 38.42 265 THR C C 1
ATOM 4812 O O . THR C 1 265 ? 19.572 -14.168 -11.863 1.00 37.06 265 THR C O 1
ATOM 4816 N N . ILE C 1 266 ? 19.153 -15.193 -13.834 1.00 36.87 266 ILE C N 1
ATOM 4817 C CA . ILE C 1 266 ? 19.009 -13.973 -14.615 1.00 30.85 266 ILE C CA 1
ATOM 4818 C C . ILE C 1 266 ? 17.700 -14.067 -15.372 1.00 35.42 266 ILE C C 1
ATOM 4819 O O . ILE C 1 266 ? 17.519 -14.984 -16.186 1.00 37.20 266 ILE C O 1
ATOM 4824 N N . PRO C 1 267 ? 16.714 -13.184 -15.122 1.00 34.73 267 PRO C N 1
ATOM 4825 C CA . PRO C 1 267 ? 16.690 -12.163 -14.068 1.00 37.09 267 PRO C CA 1
ATOM 4826 C C . PRO C 1 267 ? 16.609 -12.812 -12.696 1.00 36.73 267 PRO C C 1
ATOM 4827 O O . PRO C 1 267 ? 16.236 -13.984 -12.623 1.00 34.05 267 PRO C O 1
ATOM 4831 N N . ASN C 1 268 ? 16.968 -12.087 -11.639 1.00 33.95 268 ASN C N 1
ATOM 4832 C CA . ASN C 1 268 ? 16.881 -12.638 -10.300 1.00 35.87 268 ASN C CA 1
ATOM 4833 C C . ASN C 1 268 ? 15.524 -12.282 -9.673 1.00 37.42 268 ASN C C 1
ATOM 4834 O O . ASN C 1 268 ? 14.685 -11.594 -10.269 1.00 32.16 268 ASN C O 1
ATOM 4839 N N . ASP C 1 269 ? 15.293 -12.756 -8.446 1.00 37.58 269 ASP C N 1
ATOM 4840 C CA . ASP C 1 269 ? 13.969 -12.569 -7.863 1.00 36.00 269 ASP C CA 1
ATOM 4841 C C . ASP C 1 269 ? 13.712 -11.120 -7.464 1.00 37.46 269 ASP C C 1
ATOM 4842 O O . ASP C 1 269 ? 12.559 -10.681 -7.469 1.00 41.31 269 ASP C O 1
ATOM 4847 N N . LYS C 1 270 ? 14.753 -10.364 -7.112 1.00 35.37 270 LYS C N 1
ATOM 4848 C CA . LYS C 1 270 ? 14.535 -8.963 -6.773 1.00 40.27 270 LYS C CA 1
ATOM 4849 C C . LYS C 1 270 ? 14.044 -8.182 -7.986 1.00 37.09 270 LYS C C 1
ATOM 4850 O O . LYS C 1 270 ? 13.163 -7.327 -7.867 1.00 36.87 270 LYS C O 1
ATOM 4856 N N . THR C 1 271 ? 14.600 -8.470 -9.163 1.00 37.35 271 THR C N 1
ATOM 4857 C CA . THR C 1 271 ? 14.127 -7.851 -10.397 1.00 35.73 271 THR C CA 1
ATOM 4858 C C . THR C 1 271 ? 12.680 -8.234 -10.689 1.00 33.35 271 THR C C 1
ATOM 4859 O O . THR C 1 271 ? 11.850 -7.379 -11.021 1.00 33.71 271 THR C O 1
ATOM 4863 N N . LEU C 1 272 ? 12.357 -9.521 -10.578 1.00 30.31 272 LEU C N 1
ATOM 4864 C CA . LEU C 1 272 ? 11.009 -9.961 -10.908 1.00 30.91 272 LEU C CA 1
ATOM 4865 C C . LEU C 1 272 ? 9.998 -9.431 -9.901 1.00 32.40 272 LEU C C 1
ATOM 4866 O O . LEU C 1 272 ? 8.945 -8.904 -10.285 1.00 32.82 272 LEU C O 1
ATOM 4871 N N . ASN C 1 273 ? 10.308 -9.550 -8.604 1.00 35.21 273 ASN C N 1
ATOM 4872 C CA . ASN C 1 273 ? 9.368 -9.122 -7.567 1.00 36.35 273 ASN C CA 1
ATOM 4873 C C . ASN C 1 273 ? 9.064 -7.640 -7.679 1.00 36.39 273 ASN C C 1
ATOM 4874 O O . ASN C 1 273 ? 7.946 -7.210 -7.382 1.00 36.21 273 ASN C O 1
ATOM 4879 N N . LYS C 1 274 ? 10.052 -6.844 -8.091 1.00 39.43 274 LYS C N 1
ATOM 4880 C CA . LYS C 1 274 ? 9.814 -5.417 -8.274 1.00 40.22 274 LYS C CA 1
ATOM 4881 C C . LYS C 1 274 ? 8.791 -5.174 -9.375 1.00 37.77 274 LYS C C 1
ATOM 4882 O O . LYS C 1 274 ? 7.879 -4.356 -9.215 1.00 42.28 274 LYS C O 1
ATOM 4888 N N . ALA C 1 275 ? 8.911 -5.894 -10.489 1.00 29.84 275 ALA C N 1
ATOM 4889 C CA . ALA C 1 275 ? 7.961 -5.712 -11.581 1.00 38.08 275 ALA C CA 1
ATOM 4890 C C . ALA C 1 275 ? 6.575 -6.242 -11.215 1.00 35.92 275 ALA C C 1
ATOM 4891 O O . ALA C 1 275 ? 5.564 -5.625 -11.561 1.00 33.18 275 ALA C O 1
ATOM 4893 N N . VAL C 1 276 ? 6.508 -7.385 -10.529 1.00 30.91 276 VAL C N 1
ATOM 4894 C CA . VAL C 1 276 ? 5.217 -7.956 -10.159 1.00 33.26 276 VAL C CA 1
ATOM 4895 C C . VAL C 1 276 ? 4.452 -6.996 -9.255 1.00 36.42 276 VAL C C 1
ATOM 4896 O O . VAL C 1 276 ? 3.237 -6.825 -9.396 1.00 36.24 276 VAL C O 1
ATOM 4900 N N . THR C 1 277 ? 5.156 -6.340 -8.328 1.00 35.35 277 THR C N 1
ATOM 4901 C CA . THR C 1 277 ? 4.501 -5.361 -7.468 1.00 37.70 277 THR C CA 1
ATOM 4902 C C . THR C 1 277 ? 3.848 -4.261 -8.289 1.00 38.94 277 THR C C 1
ATOM 4903 O O . THR C 1 277 ? 2.730 -3.826 -7.984 1.00 40.71 277 THR C O 1
ATOM 4907 N N . ALA C 1 278 ? 4.520 -3.811 -9.349 1.00 36.72 278 ALA C N 1
ATOM 4908 C CA . ALA C 1 278 ? 3.948 -2.767 -10.192 1.00 41.10 278 ALA C CA 1
ATOM 4909 C C . ALA C 1 278 ? 2.798 -3.305 -11.038 1.00 39.64 278 ALA C C 1
ATOM 4910 O O . ALA C 1 278 ? 1.806 -2.603 -11.260 1.00 40.79 278 ALA C O 1
ATOM 4912 N N . ILE C 1 279 ? 2.905 -4.548 -11.514 1.00 33.40 279 ILE C N 1
ATOM 4913 C CA . ILE C 1 279 ? 1.805 -5.137 -12.270 1.00 33.71 279 ILE C CA 1
ATOM 4914 C C . ILE C 1 279 ? 0.545 -5.169 -11.416 1.00 40.53 279 ILE C C 1
ATOM 4915 O O . ILE C 1 279 ? -0.561 -4.875 -11.890 1.00 37.12 279 ILE C O 1
ATOM 4920 N N . ARG C 1 280 ? 0.702 -5.489 -10.133 1.00 37.44 280 ARG C N 1
ATOM 4921 C CA . ARG C 1 280 ? -0.436 -5.511 -9.228 1.00 39.53 280 ARG C CA 1
ATOM 4922 C C . ARG C 1 280 ? -1.118 -4.150 -9.161 1.00 43.00 280 ARG C C 1
ATOM 4923 O O . ARG C 1 280 ? -2.352 -4.064 -9.163 1.00 41.93 280 ARG C O 1
ATOM 4931 N N . GLU C 1 281 ? -0.335 -3.073 -9.095 1.00 40.63 281 GLU C N 1
ATOM 4932 C CA . GLU C 1 281 ? -0.937 -1.743 -9.118 1.00 44.16 281 GLU C CA 1
ATOM 4933 C C . GLU C 1 281 ? -1.657 -1.479 -10.431 1.00 40.56 281 GLU C C 1
ATOM 4934 O O . GLU C 1 281 ? -2.669 -0.772 -10.449 1.00 46.86 281 GLU C O 1
ATOM 4940 N N . LEU C 1 282 ? -1.154 -2.027 -11.538 1.00 41.81 282 LEU C N 1
ATOM 4941 C CA . LEU C 1 282 ? -1.880 -1.916 -12.797 1.00 38.81 282 LEU C CA 1
ATOM 4942 C C . LEU C 1 282 ? -3.242 -2.590 -12.701 1.00 41.73 282 LEU C C 1
ATOM 4943 O O . LEU C 1 282 ? -4.243 -2.052 -13.187 1.00 45.70 282 LEU C O 1
ATOM 4948 N N . GLU C 1 283 ? -3.300 -3.771 -12.079 1.00 36.49 283 GLU C N 1
ATOM 4949 C CA . GLU C 1 283 ? -4.580 -4.465 -11.955 1.00 38.77 283 GLU C CA 1
ATOM 4950 C C . GLU C 1 283 ? -5.594 -3.611 -11.204 1.00 38.36 283 GLU C C 1
ATOM 4951 O O . GLU C 1 283 ? -6.743 -3.472 -11.639 1.00 42.91 283 GLU C O 1
ATOM 4957 N N . THR C 1 284 ? -5.183 -3.006 -10.088 1.00 38.94 284 THR C N 1
ATOM 4958 C CA . THR C 1 284 ? -6.105 -2.144 -9.348 1.00 43.83 284 THR C CA 1
ATOM 4959 C C . THR C 1 284 ? -6.457 -0.895 -10.148 1.00 43.95 284 THR C C 1
ATOM 4960 O O . THR C 1 284 ? -7.593 -0.415 -10.085 1.00 43.63 284 THR C O 1
ATOM 4964 N N . ALA C 1 285 ? -5.494 -0.346 -10.897 1.00 43.56 285 ALA C N 1
ATOM 4965 C CA . ALA C 1 285 ? -5.788 0.819 -11.727 1.00 42.55 285 ALA C CA 1
ATOM 4966 C C . ALA C 1 285 ? -6.801 0.480 -12.813 1.00 45.12 285 ALA C C 1
ATOM 4967 O O . ALA C 1 285 ? -7.709 1.272 -13.090 1.00 45.62 285 ALA C O 1
ATOM 4969 N N . VAL C 1 286 ? -6.662 -0.694 -13.435 1.00 41.32 286 VAL C N 1
ATOM 4970 C CA . VAL C 1 286 ? -7.602 -1.110 -14.472 1.00 41.02 286 VAL C CA 1
ATOM 4971 C C . VAL C 1 286 ? -8.986 -1.354 -13.877 1.00 48.23 286 VAL C C 1
ATOM 4972 O O . VAL C 1 286 ? -10.010 -1.100 -14.523 1.00 45.21 286 VAL C O 1
ATOM 4976 N N . ALA C 1 287 ? -9.041 -1.854 -12.643 1.00 40.35 287 ALA C N 1
ATOM 4977 C CA . ALA C 1 287 ? -10.329 -2.051 -11.990 1.00 53.09 287 ALA C CA 1
ATOM 4978 C C . ALA C 1 287 ? -11.035 -0.720 -11.765 1.00 50.43 287 ALA C C 1
ATOM 4979 O O . ALA C 1 287 ? -12.246 -0.608 -11.982 1.00 54.12 287 ALA C O 1
ATOM 4981 N N . ALA C 1 288 ? -10.290 0.308 -11.352 1.00 51.37 288 ALA C N 1
ATOM 4982 C CA . ALA C 1 288 ? -10.894 1.621 -11.155 1.00 49.93 288 ALA C CA 1
ATOM 4983 C C . ALA C 1 288 ? -11.337 2.226 -12.479 1.00 47.15 288 ALA C C 1
ATOM 4984 O O . ALA C 1 288 ? -12.363 2.908 -12.544 1.00 47.71 288 ALA C O 1
ATOM 4986 N N . LEU C 1 289 ? -10.566 2.001 -13.544 1.00 48.79 289 LEU C N 1
ATOM 4987 C CA . LEU C 1 289 ? -10.978 2.460 -14.866 1.00 44.40 289 LEU C CA 1
ATOM 4988 C C . LEU C 1 289 ? -12.265 1.774 -15.304 1.00 50.61 289 LEU C C 1
ATOM 4989 O O . LEU C 1 289 ? -13.157 2.411 -15.879 1.00 55.63 289 LEU C O 1
ATOM 4994 N N . ASP C 1 290 ? -12.376 0.468 -15.048 1.00 48.37 290 ASP C N 1
ATOM 4995 C CA . ASP C 1 290 ? -13.562 -0.265 -15.475 1.00 52.52 290 ASP C CA 1
ATOM 4996 C C . ASP C 1 290 ? -14.818 0.265 -14.789 1.00 57.09 290 ASP C C 1
ATOM 4997 O O . ASP C 1 290 ? -15.890 0.324 -15.401 1.00 56.33 290 ASP C O 1
ATOM 5002 N N . ALA C 1 291 ? -14.697 0.678 -13.524 1.00 55.60 291 ALA C N 1
ATOM 5003 C CA . ALA C 1 291 ? -15.844 1.198 -12.785 1.00 58.57 291 ALA C CA 1
ATOM 5004 C C . ALA C 1 291 ? -16.382 2.497 -13.374 1.00 57.92 291 ALA C C 1
ATOM 5005 O O . ALA C 1 291 ? -17.524 2.871 -13.079 1.00 63.63 291 ALA C O 1
ATOM 5007 N N . ILE C 1 292 ? -15.592 3.189 -14.199 1.00 54.41 292 ILE C N 1
ATOM 5008 C CA . ILE C 1 292 ? -16.069 4.405 -14.854 1.00 62.07 292 ILE C CA 1
ATOM 5009 C C . ILE C 1 292 ? -17.272 4.095 -15.737 1.00 64.68 292 ILE C C 1
ATOM 5010 O O . ILE C 1 292 ? -18.276 4.815 -15.726 1.00 66.48 292 ILE C O 1
ATOM 5015 N N . SER C 1 293 ? -17.185 3.018 -16.517 1.00 68.76 293 SER C N 1
ATOM 5016 C CA . SER C 1 293 ? -18.212 2.665 -17.487 1.00 75.92 293 SER C CA 1
ATOM 5017 C C . SER C 1 293 ? -19.202 1.638 -16.957 1.00 82.44 293 SER C C 1
ATOM 5018 O O . SER C 1 293 ? -20.061 1.174 -17.714 1.00 86.87 293 SER C O 1
ATOM 5021 N N . ASP C 1 294 ? -19.101 1.269 -15.683 1.00 94.27 294 ASP C N 1
ATOM 5022 C CA . ASP C 1 294 ? -19.964 0.241 -15.112 1.00 91.89 294 ASP C CA 1
ATOM 5023 C C . ASP C 1 294 ? -20.727 0.780 -13.904 1.00 96.50 294 ASP C C 1
ATOM 5024 O O . ASP C 1 294 ? -21.147 1.939 -13.888 1.00 95.28 294 ASP C O 1
ATOM 5029 N N . THR D 1 23 ? 7.798 19.204 -22.797 1.00 112.05 23 THR D N 1
ATOM 5030 C CA . THR D 1 23 ? 8.304 17.978 -22.186 1.00 107.60 23 THR D CA 1
ATOM 5031 C C . THR D 1 23 ? 9.428 17.368 -23.022 1.00 99.72 23 THR D C 1
ATOM 5032 O O . THR D 1 23 ? 9.255 17.108 -24.212 1.00 96.03 23 THR D O 1
ATOM 5036 N N . LEU D 1 24 ? 10.578 17.134 -22.394 1.00 97.81 24 LEU D N 1
ATOM 5037 C CA . LEU D 1 24 ? 11.773 16.649 -23.082 1.00 96.11 24 LEU D CA 1
ATOM 5038 C C . LEU D 1 24 ? 12.024 15.200 -22.669 1.00 88.93 24 LEU D C 1
ATOM 5039 O O . LEU D 1 24 ? 12.544 14.935 -21.581 1.00 87.17 24 LEU D O 1
ATOM 5044 N N . LEU D 1 25 ? 11.671 14.264 -23.555 1.00 92.72 25 LEU D N 1
ATOM 5045 C CA . LEU D 1 25 ? 11.805 12.843 -23.247 1.00 87.54 25 LEU D CA 1
ATOM 5046 C C . LEU D 1 25 ? 13.252 12.392 -23.121 1.00 77.33 25 LEU D C 1
ATOM 5047 O O . LEU D 1 25 ? 13.517 11.369 -22.480 1.00 72.18 25 LEU D O 1
ATOM 5052 N N . HIS D 1 26 ? 14.190 13.120 -23.711 1.00 77.56 26 HIS D N 1
ATOM 5053 C CA . HIS D 1 26 ? 15.559 12.652 -23.863 1.00 78.23 26 HIS D CA 1
ATOM 5054 C C . HIS D 1 26 ? 16.470 13.402 -22.904 1.00 81.66 26 HIS D C 1
ATOM 5055 O O . HIS D 1 26 ? 16.547 14.634 -22.945 1.00 94.69 26 HIS D O 1
ATOM 5062 N N . ASN D 1 27 ? 17.144 12.652 -22.037 1.00 83.11 27 ASN D N 1
ATOM 5063 C CA . ASN D 1 27 ? 18.098 13.210 -21.084 1.00 91.25 27 ASN D CA 1
ATOM 5064 C C . ASN D 1 27 ? 19.342 13.657 -21.844 1.00 99.72 27 ASN D C 1
ATOM 5065 O O . ASN D 1 27 ? 20.211 12.846 -22.175 1.00 94.55 27 ASN D O 1
ATOM 5070 N N . ALA D 1 28 ? 19.425 14.959 -22.131 1.00 105.55 28 ALA D N 1
ATOM 5071 C CA . ALA D 1 28 ? 20.560 15.482 -22.883 1.00 105.04 28 ALA D CA 1
ATOM 5072 C C . ALA D 1 28 ? 21.855 15.395 -22.086 1.00 109.40 28 ALA D C 1
ATOM 5073 O O . ALA D 1 28 ? 22.935 15.264 -22.674 1.00 112.37 28 ALA D O 1
ATOM 5075 N N . LYS D 1 29 ? 21.772 15.461 -20.755 1.00 103.53 29 LYS D N 1
ATOM 5076 C CA . LYS D 1 29 ? 22.940 15.367 -19.887 1.00 103.87 29 LYS D CA 1
ATOM 5077 C C . LYS D 1 29 ? 23.221 13.937 -19.427 1.00 103.66 29 LYS D C 1
ATOM 5078 O O . LYS D 1 29 ? 23.775 13.737 -18.337 1.00 95.12 29 LYS D O 1
ATOM 5080 N N . ALA D 1 30 ? 22.855 12.938 -20.226 1.00 96.55 30 ALA D N 1
ATOM 5081 C CA . ALA D 1 30 ? 23.072 11.536 -19.888 1.00 99.03 30 ALA D CA 1
ATOM 5082 C C . ALA D 1 30 ? 24.137 10.955 -20.810 1.00 93.62 30 ALA D C 1
ATOM 5083 O O . ALA D 1 30 ? 23.935 10.883 -22.027 1.00 101.51 30 ALA D O 1
ATOM 5085 N N . GLN D 1 31 ? 25.263 10.543 -20.231 1.00 81.92 31 GLN D N 1
ATOM 5086 C CA . GLN D 1 31 ? 26.314 9.842 -20.968 1.00 79.17 31 GLN D CA 1
ATOM 5087 C C . GLN D 1 31 ? 26.104 8.348 -20.741 1.00 69.99 31 GLN D C 1
ATOM 5088 O O . GLN D 1 31 ? 26.410 7.823 -19.667 1.00 66.64 31 GLN D O 1
ATOM 5094 N N . VAL D 1 32 ? 25.571 7.667 -21.751 1.00 63.80 32 VAL D N 1
ATOM 5095 C CA . VAL D 1 32 ? 25.247 6.246 -21.662 1.00 46.84 32 VAL D CA 1
ATOM 5096 C C . VAL D 1 32 ? 26.476 5.444 -22.079 1.00 47.78 32 VAL D C 1
ATOM 5097 O O . VAL D 1 32 ? 26.850 5.431 -23.253 1.00 50.61 32 VAL D O 1
ATOM 5101 N N . THR D 1 33 ? 27.104 4.769 -21.115 1.00 47.71 33 THR D N 1
ATOM 5102 C CA . THR D 1 33 ? 28.304 3.982 -21.360 1.00 49.34 33 THR D CA 1
ATOM 5103 C C . THR D 1 33 ? 28.184 2.514 -20.969 1.00 47.95 33 THR D C 1
ATOM 5104 O O . THR D 1 33 ? 29.101 1.742 -21.267 1.00 49.63 33 THR D O 1
ATOM 5108 N N . THR D 1 34 ? 27.108 2.108 -20.309 1.00 43.98 34 THR D N 1
ATOM 5109 C CA . THR D 1 34 ? 26.907 0.748 -19.840 1.00 47.15 34 THR D CA 1
ATOM 5110 C C . THR D 1 34 ? 25.478 0.307 -20.145 1.00 48.12 34 THR D C 1
ATOM 5111 O O . THR D 1 34 ? 24.597 1.142 -20.360 1.00 45.27 34 THR D O 1
ATOM 5115 N N . PRO D 1 35 ? 25.231 -1.005 -20.173 1.00 44.61 35 PRO D N 1
ATOM 5116 C CA . PRO D 1 35 ? 23.842 -1.462 -20.357 1.00 37.12 35 PRO D CA 1
ATOM 5117 C C . PRO D 1 35 ? 22.886 -0.943 -19.293 1.00 37.41 35 PRO D C 1
ATOM 5118 O O . PRO D 1 35 ? 21.757 -0.569 -19.627 1.00 32.14 35 PRO D O 1
ATOM 5122 N N . CYS D 1 36 ? 23.300 -0.880 -18.025 1.00 34.52 36 CYS D N 1
ATOM 5123 C CA . CYS D 1 36 ? 22.414 -0.318 -17.011 1.00 36.03 36 CYS D CA 1
ATOM 5124 C C . CYS D 1 36 ? 22.127 1.156 -17.290 1.00 39.95 36 CYS D C 1
ATOM 5125 O O . CYS D 1 36 ? 20.985 1.615 -17.140 1.00 41.44 36 CYS D O 1
ATOM 5128 N N . GLY D 1 37 ? 23.146 1.910 -17.717 1.00 39.68 37 GLY D N 1
ATOM 5129 C CA . GLY D 1 37 ? 22.914 3.287 -18.123 1.00 35.42 37 GLY D CA 1
ATOM 5130 C C . GLY D 1 37 ? 21.904 3.395 -19.247 1.00 38.58 37 GLY D C 1
ATOM 5131 O O . GLY D 1 37 ? 21.067 4.300 -19.258 1.00 40.79 37 GLY D O 1
ATOM 5132 N N . ALA D 1 38 ? 21.959 2.463 -20.201 1.00 37.37 38 ALA D N 1
ATOM 5133 C CA . ALA D 1 38 ? 21.005 2.457 -21.307 1.00 34.82 38 ALA D CA 1
ATOM 5134 C C . ALA D 1 38 ? 19.589 2.148 -20.825 1.00 37.34 38 ALA D C 1
ATOM 5135 O O . ALA D 1 38 ? 18.618 2.745 -21.310 1.00 35.75 38 ALA D O 1
ATOM 5137 N N . SER D 1 39 ? 19.436 1.225 -19.873 1.00 35.98 39 SER D N 1
ATOM 5138 C CA . SER D 1 39 ? 18.086 0.957 -19.376 1.00 31.30 39 SER D CA 1
ATOM 5139 C C . SER D 1 39 ? 17.533 2.161 -18.619 1.00 32.86 39 SER D C 1
ATOM 5140 O O . SER D 1 39 ? 16.340 2.463 -18.721 1.00 38.40 39 SER D O 1
ATOM 5143 N N . HIS D 1 40 ? 18.387 2.877 -17.882 1.00 35.25 40 HIS D N 1
ATOM 5144 C CA . HIS D 1 40 ? 17.919 4.055 -17.161 1.00 38.81 40 HIS D CA 1
ATOM 5145 C C . HIS D 1 40 ? 17.544 5.184 -18.109 1.00 38.70 40 HIS D C 1
ATOM 5146 O O . HIS D 1 40 ? 16.624 5.956 -17.815 1.00 43.47 40 HIS D O 1
ATOM 5153 N N . TYR D 1 41 ? 18.241 5.308 -19.241 1.00 40.28 41 TYR D N 1
ATOM 5154 C CA . TYR D 1 41 ? 17.847 6.300 -20.237 1.00 39.80 41 TYR D CA 1
ATOM 5155 C C . TYR D 1 41 ? 16.443 6.013 -20.753 1.00 40.96 41 TYR D C 1
ATOM 5156 O O . TYR D 1 41 ? 15.618 6.927 -20.884 1.00 40.15 41 TYR D O 1
ATOM 5165 N N . MET D 1 42 ? 16.155 4.741 -21.032 1.00 37.19 42 MET D N 1
ATOM 5166 C CA . MET D 1 42 ? 14.830 4.340 -21.489 1.00 38.51 42 MET D CA 1
ATOM 5167 C C . MET D 1 42 ? 13.773 4.604 -20.425 1.00 41.28 42 MET D C 1
ATOM 5168 O O . MET D 1 42 ? 12.649 5.012 -20.741 1.00 37.30 42 MET D O 1
ATOM 5173 N N . ARG D 1 43 ? 14.111 4.377 -19.156 1.00 38.15 43 ARG D N 1
ATOM 5174 C CA . ARG D 1 43 ? 13.144 4.644 -18.099 1.00 45.51 43 ARG D CA 1
ATOM 5175 C C . ARG D 1 43 ? 12.879 6.140 -17.970 1.00 42.72 43 ARG D C 1
ATOM 5176 O O . ARG D 1 43 ? 11.744 6.557 -17.706 1.00 42.38 43 ARG D O 1
ATOM 5184 N N . HIS D 1 44 ? 13.912 6.960 -18.177 1.00 39.30 44 HIS D N 1
ATOM 5185 C CA . HIS D 1 44 ? 13.727 8.407 -18.168 1.00 43.84 44 HIS D CA 1
ATOM 5186 C C . HIS D 1 44 ? 12.745 8.846 -19.248 1.00 45.91 44 HIS D C 1
ATOM 5187 O O . HIS D 1 44 ? 11.955 9.771 -19.031 1.00 45.41 44 HIS D O 1
ATOM 5194 N N . ILE D 1 45 ? 12.772 8.189 -20.409 1.00 44.14 45 ILE D N 1
ATOM 5195 C CA . ILE D 1 45 ? 11.783 8.465 -21.447 1.00 43.89 45 ILE D CA 1
ATOM 5196 C C . ILE D 1 45 ? 10.373 8.179 -20.935 1.00 46.24 45 ILE D C 1
ATOM 5197 O O . ILE D 1 45 ? 9.448 8.973 -21.151 1.00 42.21 45 ILE D O 1
ATOM 5202 N N . THR D 1 46 ? 10.178 7.045 -20.250 1.00 36.75 46 THR D N 1
ATOM 5203 C CA . THR D 1 46 ? 8.829 6.732 -19.781 1.00 42.61 46 THR D CA 1
ATOM 5204 C C . THR D 1 46 ? 8.360 7.735 -18.731 1.00 40.31 46 THR D C 1
ATOM 5205 O O . THR D 1 46 ? 7.190 8.130 -18.734 1.00 44.40 46 THR D O 1
ATOM 5209 N N . ARG D 1 47 ? 9.256 8.161 -17.834 1.00 41.29 47 ARG D N 1
ATOM 5210 C CA . ARG D 1 47 ? 8.878 9.130 -16.807 1.00 41.28 47 ARG D CA 1
ATOM 5211 C C . ARG D 1 47 ? 8.503 10.468 -17.425 1.00 49.97 47 ARG D C 1
ATOM 5212 O O . ARG D 1 47 ? 7.559 11.130 -16.973 1.00 52.41 47 ARG D O 1
ATOM 5220 N N . GLN D 1 48 ? 9.238 10.891 -18.454 1.00 49.07 48 GLN D N 1
ATOM 5221 C CA . GLN D 1 48 ? 8.907 12.146 -19.117 1.00 53.44 48 GLN D CA 1
ATOM 5222 C C . GLN D 1 48 ? 7.609 12.021 -19.906 1.00 51.86 48 GLN D C 1
ATOM 5223 O O . GLN D 1 48 ? 6.777 12.936 -19.890 1.00 53.25 48 GLN D O 1
ATOM 5229 N N . ALA D 1 49 ? 7.408 10.886 -20.584 1.00 42.86 49 ALA D N 1
ATOM 5230 C CA . ALA D 1 49 ? 6.147 10.662 -21.280 1.00 38.95 49 ALA D CA 1
ATOM 5231 C C . ALA D 1 49 ? 4.969 10.717 -20.311 1.00 54.49 49 ALA D C 1
ATOM 5232 O O . ALA D 1 49 ? 3.914 11.272 -20.638 1.00 43.19 49 ALA D O 1
ATOM 5234 N N . GLU D 1 50 ? 5.136 10.165 -19.105 1.00 43.77 50 GLU D N 1
ATOM 5235 C CA . GLU D 1 50 ? 4.055 10.220 -18.128 1.00 51.71 50 GLU D CA 1
ATOM 5236 C C . GLU D 1 50 ? 3.768 11.654 -17.699 1.00 50.85 50 GLU D C 1
ATOM 5237 O O . GLU D 1 50 ? 2.610 12.009 -17.447 1.00 50.06 50 GLU D O 1
ATOM 5243 N N . SER D 1 51 ? 4.805 12.492 -17.611 1.00 48.19 51 SER D N 1
ATOM 5244 C CA . SER D 1 51 ? 4.588 13.887 -17.237 1.00 51.56 51 SER D CA 1
ATOM 5245 C C . SER D 1 51 ? 3.738 14.622 -18.262 1.00 51.76 51 SER D C 1
ATOM 5246 O O . SER D 1 51 ? 2.978 15.525 -17.901 1.00 51.46 51 SER D O 1
ATOM 5249 N N . ALA D 1 52 ? 3.850 14.255 -19.540 1.00 49.58 52 ALA D N 1
ATOM 5250 C CA . ALA D 1 52 ? 3.056 14.924 -20.565 1.00 59.86 52 ALA D CA 1
ATOM 5251 C C . ALA D 1 52 ? 1.594 14.503 -20.491 1.00 52.01 52 ALA D C 1
ATOM 5252 O O . ALA D 1 52 ? 0.693 15.326 -20.684 1.00 53.80 52 ALA D O 1
ATOM 5254 N N . LEU D 1 53 ? 1.341 13.221 -20.235 1.00 51.81 53 LEU D N 1
ATOM 5255 C CA . LEU D 1 53 ? -0.030 12.769 -20.051 1.00 53.55 53 LEU D CA 1
ATOM 5256 C C . LEU D 1 53 ? -0.631 13.360 -18.783 1.00 49.05 53 LEU D C 1
ATOM 5257 O O . LEU D 1 53 ? -1.790 13.785 -18.782 1.00 49.04 53 LEU D O 1
ATOM 5262 N N . GLN D 1 54 ? 0.147 13.418 -17.699 1.00 49.71 54 GLN D N 1
ATOM 5263 C CA . GLN D 1 54 ? -0.361 14.019 -16.468 1.00 55.28 54 GLN D CA 1
ATOM 5264 C C . GLN D 1 54 ? -0.743 15.481 -16.683 1.00 51.53 54 GLN D C 1
ATOM 5265 O O . GLN D 1 54 ? -1.795 15.930 -16.213 1.00 53.24 54 GLN D O 1
ATOM 5271 N N . ALA D 1 55 ? 0.096 16.236 -17.401 1.00 57.30 55 ALA D N 1
ATOM 5272 C CA . ALA D 1 55 ? -0.217 17.634 -17.687 1.00 57.59 55 ALA D CA 1
ATOM 5273 C C . ALA D 1 55 ? -1.410 17.765 -18.627 1.00 58.09 55 ALA D C 1
ATOM 5274 O O . ALA D 1 55 ? -2.196 18.712 -18.498 1.00 54.68 55 ALA D O 1
ATOM 5276 N N . GLY D 1 56 ? -1.560 16.837 -19.576 1.00 53.41 56 GLY D N 1
ATOM 5277 C CA . GLY D 1 56 ? -2.719 16.874 -20.454 1.00 50.49 56 GLY D CA 1
ATOM 5278 C C . GLY D 1 56 ? -4.020 16.652 -19.708 1.00 59.80 56 GLY D C 1
ATOM 5279 O O . GLY D 1 56 ? -5.030 17.308 -19.988 1.00 52.64 56 GLY D O 1
ATOM 5280 N N . LEU D 1 57 ? -3.987 15.782 -18.711 1.00 51.08 57 LEU D N 1
ATOM 5281 C CA . LEU D 1 57 ? -5.224 15.477 -17.961 1.00 55.61 57 LEU D CA 1
ATOM 5282 C C . LEU D 1 57 ? -5.554 16.656 -17.038 1.00 56.25 57 LEU D C 1
ATOM 5283 O O . LEU D 1 57 ? -6.739 16.919 -16.841 1.00 58.95 57 LEU D O 1
ATOM 5288 N N . LYS D 1 58 ? -4.534 17.327 -16.508 1.00 58.60 58 LYS D N 1
ATOM 5289 C CA . LYS D 1 58 ? -4.754 18.464 -15.582 1.00 61.26 58 LYS D CA 1
ATOM 5290 C C . LYS D 1 58 ? -5.354 19.626 -16.371 1.00 62.65 58 LYS D C 1
ATOM 5291 O O . LYS D 1 58 ? -6.252 20.282 -15.842 1.00 70.09 58 LYS D O 1
ATOM 5297 N N . THR D 1 59 ? -4.887 19.842 -17.595 1.00 59.21 59 THR D N 1
ATOM 5298 C CA . THR D 1 59 ? -5.467 20.899 -18.456 1.00 60.16 59 THR D CA 1
ATOM 5299 C C . THR D 1 59 ? -6.928 20.546 -18.746 1.00 68.83 59 THR D C 1
ATOM 5300 O O . THR D 1 59 ? -7.790 21.402 -18.514 1.00 66.53 59 THR D O 1
ATOM 5304 N N . ALA D 1 60 ? -7.196 19.318 -19.192 1.00 58.25 60 ALA D N 1
ATOM 5305 C CA . ALA D 1 60 ? -8.579 18.930 -19.447 1.00 63.91 60 ALA D CA 1
ATOM 5306 C C . ALA D 1 60 ? -9.433 19.079 -18.195 1.00 70.29 60 ALA D C 1
ATOM 5307 O O . ALA D 1 60 ? -10.562 19.580 -18.260 1.00 72.14 60 ALA D O 1
ATOM 5309 N N . GLN D 1 61 ? -8.906 18.669 -17.039 1.00 61.32 61 GLN D N 1
ATOM 5310 C CA . GLN D 1 61 ? -9.706 18.709 -15.821 1.00 75.94 61 GLN D CA 1
ATOM 5311 C C . GLN D 1 61 ? -9.923 20.140 -15.338 1.00 79.12 61 GLN D C 1
ATOM 5312 O O . GLN D 1 61 ? -11.004 20.472 -14.841 1.00 79.49 61 GLN D O 1
ATOM 5318 N N . SER D 1 62 ? -8.916 21.006 -15.482 1.00 83.61 62 SER D N 1
ATOM 5319 C CA . SER D 1 62 ? -9.096 22.400 -15.090 1.00 80.03 62 SER D CA 1
ATOM 5320 C C . SER D 1 62 ? -10.038 23.140 -16.029 1.00 82.39 62 SER D C 1
ATOM 5321 O O . SER D 1 62 ? -10.603 24.166 -15.638 1.00 88.37 62 SER D O 1
ATOM 5324 N N . ALA D 1 63 ? -10.220 22.648 -17.256 1.00 82.94 63 ALA D N 1
ATOM 5325 C CA . ALA D 1 63 ? -11.194 23.244 -18.161 1.00 81.50 63 ALA D CA 1
ATOM 5326 C C . ALA D 1 63 ? -12.631 22.910 -17.782 1.00 87.93 63 ALA D C 1
ATOM 5327 O O . ALA D 1 63 ? -13.552 23.318 -18.500 1.00 87.61 63 ALA D O 1
ATOM 5329 N N . LEU D 1 64 ? -12.844 22.193 -16.682 1.00 91.12 64 LEU D N 1
ATOM 5330 C CA . LEU D 1 64 ? -14.182 21.844 -16.225 1.00 93.88 64 LEU D CA 1
ATOM 5331 C C . LEU D 1 64 ? -14.546 22.633 -14.972 1.00 97.93 64 LEU D C 1
ATOM 5332 O O . LEU D 1 64 ? -13.665 23.095 -14.244 1.00 97.41 64 LEU D O 1
ATOM 5337 N N . SER D 1 94 ? -15.913 22.590 -24.574 1.00 100.62 94 SER D N 1
ATOM 5338 C CA . SER D 1 94 ? -15.238 22.444 -25.887 1.00 92.73 94 SER D CA 1
ATOM 5339 C C . SER D 1 94 ? -13.725 22.495 -25.683 1.00 101.05 94 SER D C 1
ATOM 5340 O O . SER D 1 94 ? -13.014 21.817 -26.436 1.00 95.46 94 SER D O 1
ATOM 5343 N N . GLU D 1 95 ? -13.256 23.288 -24.716 1.00 107.78 95 GLU D N 1
ATOM 5344 C CA . GLU D 1 95 ? -11.803 23.282 -24.410 1.00 108.12 95 GLU D CA 1
ATOM 5345 C C . GLU D 1 95 ? -11.471 21.877 -23.923 1.00 103.81 95 GLU D C 1
ATOM 5346 O O . GLU D 1 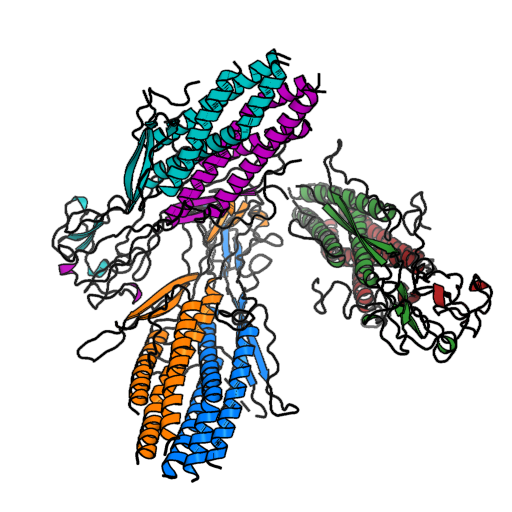95 ? -10.466 21.312 -24.375 1.00 99.45 95 GLU D O 1
ATOM 5352 N N . ALA D 1 96 ? -12.304 21.346 -23.040 1.00 81.53 96 ALA D N 1
ATOM 5353 C CA . ALA D 1 96 ? -12.113 19.949 -22.617 1.00 85.65 96 ALA D CA 1
ATOM 5354 C C . ALA D 1 96 ? -12.351 19.053 -23.831 1.00 85.29 96 ALA D C 1
ATOM 5355 O O . ALA D 1 96 ? -11.592 18.102 -24.015 1.00 73.93 96 ALA D O 1
ATOM 5357 N N . ALA D 1 97 ? -13.355 19.381 -24.644 1.00 81.72 97 ALA D N 1
ATOM 5358 C CA . ALA D 1 97 ? -13.659 18.503 -25.770 1.00 79.70 97 ALA D CA 1
ATOM 5359 C C . ALA D 1 97 ? -12.455 18.346 -26.688 1.00 75.84 97 ALA D C 1
ATOM 5360 O O . ALA D 1 97 ? -12.164 17.239 -27.157 1.00 81.25 97 ALA D O 1
ATOM 5362 N N . LYS D 1 98 ? -11.742 19.443 -26.953 1.00 82.07 98 LYS D N 1
ATOM 5363 C CA . LYS D 1 98 ? -10.519 19.355 -27.744 1.00 79.30 98 LYS D CA 1
ATOM 5364 C C . LYS D 1 98 ? -9.424 18.610 -26.986 1.00 69.87 98 LYS D C 1
ATOM 5365 O O . LYS D 1 98 ? -8.704 17.792 -27.570 1.00 69.95 98 LYS D O 1
ATOM 5367 N N . ALA D 1 99 ? -9.297 18.867 -25.681 1.00 69.99 99 ALA D N 1
ATOM 5368 C CA . ALA D 1 99 ? -8.260 18.213 -24.889 1.00 66.57 99 ALA D CA 1
ATOM 5369 C C . ALA D 1 99 ? -8.512 16.716 -24.762 1.00 64.41 99 ALA D C 1
ATOM 5370 O O . ALA D 1 99 ? -7.574 15.915 -24.831 1.00 58.61 99 ALA D O 1
ATOM 5372 N N . ILE D 1 100 ? -9.767 16.319 -24.567 1.00 65.22 100 ILE D N 1
ATOM 5373 C CA . ILE D 1 100 ? -10.083 14.900 -24.457 1.00 61.80 100 ILE D CA 1
ATOM 5374 C C . ILE D 1 100 ? -9.909 14.206 -25.793 1.00 62.97 100 ILE D C 1
ATOM 5375 O O . ILE D 1 100 ? -9.336 13.112 -25.866 1.00 58.07 100 ILE D O 1
ATOM 5380 N N . GLU D 1 101 ? -10.415 14.815 -26.865 1.00 62.53 101 GLU D N 1
ATOM 5381 C CA . GLU D 1 101 ? -10.227 14.235 -28.185 1.00 64.11 101 GLU D CA 1
ATOM 5382 C C . GLU D 1 101 ? -8.747 14.048 -28.486 1.00 64.49 101 GLU D C 1
ATOM 5383 O O . GLU D 1 101 ? -8.353 13.032 -29.067 1.00 64.21 101 GLU D O 1
ATOM 5389 N N . THR D 1 102 ? -7.906 15.001 -28.067 1.00 60.90 102 THR D N 1
ATOM 5390 C CA . THR D 1 102 ? -6.467 14.859 -28.279 1.00 62.50 102 THR D CA 1
ATOM 5391 C C . THR D 1 102 ? -5.906 13.687 -27.486 1.00 55.35 102 THR D C 1
ATOM 5392 O O . THR D 1 102 ? -5.202 12.833 -28.038 1.00 51.84 102 THR D O 1
ATOM 5396 N N . ILE D 1 103 ? -6.206 13.632 -26.185 1.00 49.21 103 ILE D N 1
ATOM 5397 C CA . ILE D 1 103 ? -5.683 12.555 -25.352 1.00 53.29 103 ILE D CA 1
ATOM 5398 C C . ILE D 1 103 ? -6.156 11.202 -25.869 1.00 52.32 103 ILE D C 1
ATOM 5399 O O . ILE D 1 103 ? -5.361 10.261 -26.003 1.00 54.59 103 ILE D O 1
ATOM 5404 N N . LYS D 1 104 ? -7.446 11.089 -26.196 1.00 55.12 104 LYS D N 1
ATOM 5405 C CA . LYS D 1 104 ? -7.968 9.826 -26.711 1.00 54.39 104 LYS D CA 1
ATOM 5406 C C . LYS D 1 104 ? -7.330 9.465 -28.048 1.00 52.10 104 LYS D C 1
ATOM 5407 O O . LYS D 1 104 ? -6.964 8.306 -28.270 1.00 54.40 104 LYS D O 1
ATOM 5413 N N . THR D 1 105 ? -7.163 10.447 -28.938 1.00 55.49 105 THR D N 1
ATOM 5414 C CA . THR D 1 105 ? -6.600 10.179 -30.261 1.00 57.73 105 THR D CA 1
ATOM 5415 C C . THR D 1 105 ? -5.140 9.742 -30.181 1.00 50.81 105 THR D C 1
ATOM 5416 O O . THR D 1 105 ? -4.692 8.923 -30.989 1.00 51.47 105 THR D O 1
ATOM 5420 N N . GLU D 1 106 ? -4.383 10.260 -29.214 1.00 50.02 106 GLU D N 1
ATOM 5421 C CA . GLU D 1 106 ? -2.961 9.950 -29.122 1.00 44.98 106 GLU D CA 1
ATOM 5422 C C . GLU D 1 106 ? -2.657 8.715 -28.281 1.00 45.40 106 GLU D C 1
ATOM 5423 O O . GLU D 1 106 ? -1.505 8.262 -28.276 1.00 46.74 106 GLU D O 1
ATOM 5429 N N . THR D 1 107 ? -3.655 8.157 -27.588 1.00 44.46 107 THR D N 1
ATOM 5430 C CA . THR D 1 107 ? -3.411 7.043 -26.672 1.00 44.65 107 THR D CA 1
ATOM 5431 C C . THR D 1 107 ? -2.772 5.844 -27.377 1.00 42.06 107 THR D C 1
ATOM 5432 O O . THR D 1 107 ? -1.869 5.208 -26.823 1.00 45.71 107 THR D O 1
ATOM 5436 N N . LYS D 1 108 ? -3.234 5.511 -28.586 1.00 45.50 108 LYS D N 1
ATOM 5437 C CA . LYS D 1 108 ? -2.673 4.385 -29.335 1.00 51.44 108 LYS D CA 1
ATOM 5438 C C . LYS D 1 108 ? -1.166 4.534 -29.516 1.00 49.61 108 LYS D C 1
ATOM 5439 O O . LYS D 1 108 ? -0.382 3.651 -29.141 1.00 44.74 108 LYS D O 1
ATOM 5445 N N . ASN D 1 109 ? -0.743 5.654 -30.104 1.00 48.89 109 ASN D N 1
ATOM 5446 C CA . ASN D 1 109 ? 0.679 5.876 -30.344 1.00 50.53 109 ASN D CA 1
ATOM 5447 C C . ASN D 1 109 ? 1.436 6.043 -29.037 1.00 46.24 109 ASN D C 1
ATOM 5448 O O . ASN D 1 109 ? 2.569 5.566 -28.903 1.00 44.42 109 ASN D O 1
ATOM 5453 N N . PHE D 1 110 ? 0.826 6.721 -28.063 1.00 41.21 110 PHE D N 1
ATOM 5454 C CA . PHE D 1 110 ? 1.486 6.935 -26.780 1.00 38.18 110 PHE D CA 1
ATOM 5455 C C . PHE D 1 110 ? 1.822 5.609 -26.114 1.00 41.58 110 PHE D C 1
ATOM 5456 O O . PHE D 1 110 ? 2.963 5.380 -25.698 1.00 42.09 110 PHE D O 1
ATOM 5464 N N . LEU D 1 111 ? 0.838 4.711 -26.020 1.00 42.70 111 LEU D N 1
ATOM 5465 C CA . LEU D 1 111 ? 1.046 3.476 -25.277 1.00 42.34 111 LEU D CA 1
ATOM 5466 C C . LEU D 1 111 ? 1.937 2.498 -26.037 1.00 40.01 111 LEU D C 1
ATOM 5467 O O . LEU D 1 111 ? 2.665 1.720 -25.412 1.00 41.02 111 LEU D O 1
ATOM 5472 N N . ALA D 1 112 ? 1.933 2.539 -27.371 1.00 41.55 112 ALA D N 1
ATOM 5473 C CA . ALA D 1 112 ? 2.816 1.638 -28.113 1.00 43.73 112 ALA D CA 1
ATOM 5474 C C . ALA D 1 112 ? 4.279 2.065 -27.991 1.00 41.13 112 ALA D C 1
ATOM 5475 O O . ALA D 1 112 ? 5.175 1.217 -27.895 1.00 41.52 112 ALA D O 1
ATOM 5477 N N . GLY D 1 113 ? 4.544 3.369 -27.986 1.00 42.54 113 GLY D N 1
ATOM 5478 C CA . GLY D 1 113 ? 5.906 3.848 -27.839 1.00 34.79 113 GLY D CA 1
ATOM 5479 C C . GLY D 1 113 ? 6.396 3.757 -26.410 1.00 37.04 113 GLY D C 1
ATOM 5480 O O . GLY D 1 113 ? 7.579 3.501 -26.145 1.00 37.35 113 GLY D O 1
ATOM 5481 N N . PHE D 1 114 ? 5.479 4.026 -25.482 1.00 35.99 114 PHE D N 1
ATOM 5482 C CA . PHE D 1 114 ? 5.740 3.825 -24.063 1.00 37.76 114 PHE D CA 1
ATOM 5483 C C . PHE D 1 114 ? 6.107 2.373 -23.778 1.00 41.22 114 PHE D C 1
ATOM 5484 O O . PHE D 1 114 ? 7.048 2.094 -23.026 1.00 35.32 114 PHE D O 1
ATOM 5492 N N . ALA D 1 115 ? 5.352 1.435 -24.355 1.00 39.74 115 ALA D N 1
ATOM 5493 C CA . ALA D 1 115 ? 5.649 0.022 -24.173 1.00 35.52 115 ALA D CA 1
ATOM 5494 C C . ALA D 1 115 ? 6.997 -0.340 -24.783 1.00 33.81 115 ALA D C 1
ATOM 5495 O O . ALA D 1 115 ? 7.758 -1.114 -24.195 1.00 37.23 115 ALA D O 1
ATOM 5497 N N . ALA D 1 116 ? 7.321 0.217 -25.951 1.00 35.96 116 ALA D N 1
ATOM 5498 C CA . ALA D 1 116 ? 8.600 -0.121 -26.576 1.00 36.73 116 ALA D CA 1
ATOM 5499 C C . ALA D 1 116 ? 9.775 0.386 -25.746 1.00 40.16 116 ALA D C 1
ATOM 5500 O O . ALA D 1 116 ? 10.798 -0.298 -25.625 1.00 32.27 116 ALA D O 1
ATOM 5502 N N . ALA D 1 117 ? 9.645 1.567 -25.147 1.00 38.37 117 ALA D N 1
ATOM 5503 C CA . ALA D 1 117 ? 10.745 2.090 -24.340 1.00 38.05 117 ALA D CA 1
ATOM 5504 C C . ALA D 1 117 ? 10.973 1.225 -23.108 1.00 37.26 117 ALA D C 1
ATOM 5505 O O . ALA D 1 117 ? 12.119 0.906 -22.765 1.00 39.80 117 ALA D O 1
ATOM 5507 N N . ALA D 1 118 ? 9.889 0.845 -22.426 1.00 39.01 118 ALA D N 1
ATOM 5508 C CA . ALA D 1 118 ? 10.008 -0.043 -21.277 1.00 32.45 118 ALA D CA 1
ATOM 5509 C C . ALA D 1 118 ? 10.547 -1.408 -21.692 1.00 35.70 118 ALA D C 1
ATOM 5510 O O . ALA D 1 118 ? 11.355 -2.003 -20.974 1.00 34.88 118 ALA D O 1
ATOM 5512 N N . GLU D 1 119 ? 10.095 -1.923 -22.840 1.00 31.50 119 GLU D N 1
ATOM 5513 C CA . GLU D 1 119 ? 10.613 -3.188 -23.353 1.00 36.88 119 GLU D CA 1
ATOM 5514 C C . GLU D 1 119 ? 12.115 -3.095 -23.605 1.00 39.87 119 GLU D C 1
ATOM 5515 O O . GLU D 1 119 ? 12.877 -3.995 -23.232 1.00 32.38 119 GLU D O 1
ATOM 5521 N N . LEU D 1 120 ? 12.558 -2.003 -24.226 1.00 33.99 120 LEU D N 1
ATOM 5522 C CA . LEU D 1 120 ? 13.992 -1.805 -24.409 1.00 36.14 120 LEU D CA 1
ATOM 5523 C C . LEU D 1 120 ? 14.712 -1.710 -23.071 1.00 35.99 120 LEU D C 1
ATOM 5524 O O . LEU D 1 120 ? 15.838 -2.199 -22.944 1.00 31.83 120 LEU D O 1
ATOM 5529 N N . ALA D 1 121 ? 14.074 -1.116 -22.054 1.00 34.44 121 ALA D N 1
ATOM 5530 C CA . ALA D 1 121 ? 14.728 -1.029 -20.751 1.00 33.90 121 ALA D CA 1
ATOM 5531 C C . ALA D 1 121 ? 14.899 -2.413 -20.133 1.00 38.27 121 ALA D C 1
ATOM 5532 O O . ALA D 1 121 ? 15.912 -2.689 -19.482 1.00 34.46 121 ALA D O 1
ATOM 5534 N N . GLY D 1 122 ? 13.914 -3.293 -20.323 1.00 30.98 122 GLY D N 1
ATOM 5535 C CA . GLY D 1 122 ? 14.029 -4.643 -19.797 1.00 31.23 122 GLY D CA 1
ATOM 5536 C C . GLY D 1 122 ? 15.063 -5.474 -20.535 1.00 33.40 122 GLY D C 1
ATOM 5537 O O . GLY D 1 122 ? 15.794 -6.256 -19.922 1.00 36.65 122 GLY D O 1
ATOM 5538 N N . GLN D 1 123 ? 15.140 -5.322 -21.858 1.00 32.79 123 GLN D N 1
ATOM 5539 C CA . GLN D 1 123 ? 16.190 -5.995 -22.620 1.00 33.85 123 GLN D CA 1
ATOM 5540 C C . GLN D 1 123 ? 17.575 -5.599 -22.115 1.00 36.31 123 GLN D C 1
ATOM 5541 O O . GLN D 1 123 ? 18.428 -6.457 -21.863 1.00 37.06 123 GLN D O 1
ATOM 5547 N N . GLN D 1 124 ? 17.820 -4.296 -21.962 1.00 32.90 124 GLN D N 1
ATOM 5548 C CA . GLN D 1 124 ? 19.135 -3.835 -21.523 1.00 33.41 124 GLN D CA 1
ATOM 5549 C C . GLN D 1 124 ? 19.468 -4.327 -20.118 1.00 36.79 124 GLN D C 1
ATOM 5550 O O . GLN D 1 124 ? 20.642 -4.571 -19.807 1.00 33.57 124 GLN D O 1
ATOM 5556 N N . THR D 1 125 ? 18.454 -4.480 -19.263 1.00 32.69 125 THR D N 1
ATOM 5557 C CA . THR D 1 125 ? 18.670 -5.009 -17.919 1.00 31.16 125 THR D CA 1
ATOM 5558 C C . THR D 1 125 ? 19.251 -6.419 -17.966 1.00 34.84 125 THR D C 1
ATOM 5559 O O . THR D 1 125 ? 20.177 -6.741 -17.212 1.00 32.38 125 THR D O 1
ATOM 5563 N N . ILE D 1 126 ? 18.719 -7.274 -18.844 1.00 27.46 126 ILE D N 1
ATOM 5564 C CA . ILE D 1 126 ? 19.247 -8.627 -18.967 1.00 31.60 126 ILE D CA 1
ATOM 5565 C C . ILE D 1 126 ? 20.634 -8.607 -19.608 1.00 29.17 126 ILE D C 1
ATOM 5566 O O . ILE D 1 126 ? 21.521 -9.379 -19.227 1.00 31.72 126 ILE D O 1
ATOM 5571 N N . VAL D 1 127 ? 20.845 -7.731 -20.595 1.00 32.11 127 VAL D N 1
ATOM 5572 C CA . VAL D 1 127 ? 22.170 -7.615 -21.195 1.00 33.16 127 VAL D CA 1
ATOM 5573 C C . VAL D 1 127 ? 23.203 -7.283 -20.127 1.00 36.78 127 VAL D C 1
ATOM 5574 O O . VAL D 1 127 ? 24.294 -7.865 -20.105 1.00 31.90 127 VAL D O 1
ATOM 5578 N N . SER D 1 128 ? 22.856 -6.392 -19.185 1.00 31.71 128 SER D N 1
ATOM 5579 C CA . SER D 1 128 ? 23.836 -5.985 -18.176 1.00 34.28 128 SER D CA 1
ATOM 5580 C C . SER D 1 128 ? 24.233 -7.146 -17.272 1.00 39.50 128 SER D C 1
ATOM 5581 O O . SER D 1 128 ? 25.339 -7.146 -16.723 1.00 38.77 128 SER D O 1
ATOM 5584 N N . GLU D 1 129 ? 23.359 -8.144 -17.114 1.00 30.63 129 GLU D N 1
ATOM 5585 C CA . GLU D 1 129 ? 23.675 -9.303 -16.290 1.00 29.34 129 GLU D CA 1
ATOM 5586 C C . GLU D 1 129 ? 24.411 -10.399 -17.060 1.00 30.33 129 GLU D C 1
ATOM 5587 O O . GLU D 1 129 ? 25.382 -10.962 -16.552 1.00 35.45 129 GLU D O 1
ATOM 5593 N N . ILE D 1 130 ? 23.985 -10.696 -18.284 1.00 29.67 130 ILE D N 1
ATOM 5594 C CA . ILE D 1 130 ? 24.572 -11.827 -19.067 1.00 30.67 130 ILE D CA 1
ATOM 5595 C C . ILE D 1 130 ? 25.963 -11.485 -19.621 1.00 38.15 130 ILE D C 1
ATOM 5596 O O . ILE D 1 130 ? 26.667 -12.416 -19.994 1.00 36.03 130 ILE D O 1
ATOM 5601 N N . LYS D 1 131 ? 26.339 -10.212 -19.662 1.00 33.48 131 LYS D N 1
ATOM 5602 C CA . LYS D 1 131 ? 27.641 -9.800 -20.241 1.00 38.75 131 LYS D CA 1
ATOM 5603 C C . LYS D 1 131 ? 28.780 -10.333 -19.367 1.00 37.53 131 LYS D C 1
ATOM 5604 O O . LYS D 1 131 ? 29.900 -10.423 -19.862 1.00 38.49 131 LYS D O 1
ATOM 5610 N N . SER D 1 132 ? 28.488 -10.651 -18.113 1.00 39.66 132 SER D N 1
ATOM 5611 C CA . SER D 1 132 ? 29.502 -11.162 -17.166 1.00 37.28 132 SER D CA 1
ATOM 5612 C C . SER D 1 132 ? 29.792 -12.631 -17.441 1.00 35.15 132 SER D C 1
ATOM 5613 O O . SER D 1 132 ? 30.647 -13.191 -16.759 1.00 42.03 132 SER D O 1
ATOM 5616 N N . ALA D 1 133 ? 29.114 -13.216 -18.414 1.00 32.64 133 ALA D N 1
ATOM 5617 C CA . ALA D 1 133 ? 29.231 -14.659 -18.561 1.00 37.72 133 ALA D CA 1
ATOM 5618 C C . ALA D 1 133 ? 30.642 -15.048 -18.976 1.00 36.34 133 ALA D C 1
ATOM 5619 O O . ALA D 1 133 ? 31.245 -14.421 -19.853 1.00 34.56 133 ALA D O 1
ATOM 5621 N N . GLN D 1 134 ? 31.175 -16.094 -18.348 1.00 35.19 134 GLN D N 1
ATOM 5622 C CA . GLN D 1 134 ? 32.530 -16.495 -18.686 1.00 34.83 134 GLN D CA 1
ATOM 5623 C C . GLN D 1 134 ? 32.703 -17.998 -18.545 1.00 34.07 134 GLN D C 1
ATOM 5624 O O . GLN D 1 134 ? 31.909 -18.693 -17.905 1.00 37.97 134 GLN D O 1
ATOM 5630 N N . VAL D 1 135 ? 33.738 -18.487 -19.215 1.00 35.18 135 VAL D N 1
ATOM 5631 C CA . VAL D 1 135 ? 34.266 -19.827 -19.006 1.00 32.23 135 VAL D CA 1
ATOM 5632 C C . VAL D 1 135 ? 35.403 -19.707 -18.001 1.00 36.06 135 VAL D C 1
ATOM 5633 O O . VAL D 1 135 ? 36.312 -18.888 -18.189 1.00 40.55 135 VAL D O 1
ATOM 5637 N N . GLN D 1 136 ? 35.366 -20.510 -16.939 1.00 28.34 136 GLN D N 1
ATOM 5638 C CA . GLN D 1 136 ? 36.405 -20.411 -15.920 1.00 37.08 136 GLN D CA 1
ATOM 5639 C C . GLN D 1 136 ? 37.704 -21.074 -16.364 1.00 38.44 136 GLN D C 1
ATOM 5640 O O . GLN D 1 136 ? 37.701 -22.077 -17.081 1.00 36.78 136 GLN D O 1
ATOM 5646 N N . ASP D 1 137 ? 38.822 -20.501 -15.917 1.00 38.49 137 ASP D N 1
ATOM 5647 C CA . ASP D 1 137 ? 40.096 -21.202 -15.992 1.00 36.30 137 ASP D CA 1
ATOM 5648 C C . ASP D 1 137 ? 40.007 -22.497 -15.196 1.00 38.68 137 ASP D C 1
ATOM 5649 O O . ASP D 1 137 ? 39.238 -22.608 -14.235 1.00 39.44 137 ASP D O 1
ATOM 5654 N N . VAL D 1 138 ? 40.780 -23.493 -15.617 1.00 32.90 138 VAL D N 1
ATOM 5655 C CA . VAL D 1 138 ? 40.853 -24.770 -14.913 1.00 36.33 138 VAL D CA 1
ATOM 5656 C C . VAL D 1 138 ? 42.309 -25.207 -14.886 1.00 40.72 138 VAL D C 1
ATOM 5657 O O . VAL D 1 138 ? 42.955 -25.281 -15.937 1.00 36.44 138 VAL D O 1
ATOM 5661 N N . ASN D 1 139 ? 42.821 -25.493 -13.687 1.00 37.58 139 ASN D N 1
ATOM 5662 C CA . ASN D 1 139 ? 44.186 -25.975 -13.530 1.00 39.44 139 ASN D CA 1
ATOM 5663 C C . ASN D 1 139 ? 44.450 -27.185 -14.419 1.00 40.90 139 ASN D C 1
ATOM 5664 O O . ASN D 1 139 ? 43.580 -28.041 -14.606 1.00 35.54 139 ASN D O 1
ATOM 5669 N N . THR D 1 140 ? 45.666 -27.250 -14.960 1.00 34.79 140 THR D N 1
ATOM 5670 C CA . THR D 1 140 ? 46.047 -28.368 -15.812 1.00 40.26 140 THR D CA 1
ATOM 5671 C C . THR D 1 140 ? 46.169 -29.652 -15.003 1.00 42.62 140 THR D C 1
ATOM 5672 O O . THR D 1 140 ? 46.454 -29.637 -13.801 1.00 38.79 140 THR D O 1
ATOM 5676 N N . LEU D 1 141 ? 45.979 -30.776 -15.689 1.00 46.82 141 LEU D N 1
ATOM 5677 C CA . LEU D 1 141 ? 46.146 -32.088 -15.088 1.00 40.38 141 LEU D CA 1
ATOM 5678 C C . LEU D 1 141 ? 46.768 -33.023 -16.114 1.00 36.74 141 LEU D C 1
ATOM 5679 O O . LEU D 1 141 ? 46.497 -32.912 -17.311 1.00 40.79 141 LEU D O 1
ATOM 5684 N N . THR D 1 142 ? 47.622 -33.927 -15.629 1.00 39.37 142 THR D N 1
ATOM 5685 C CA . THR D 1 142 ? 48.240 -34.967 -16.449 1.00 41.21 142 THR D CA 1
ATOM 5686 C C . THR D 1 142 ? 47.250 -35.526 -17.464 1.00 43.69 142 THR D C 1
ATOM 5687 O O . THR D 1 142 ? 46.147 -35.942 -17.104 1.00 40.44 142 THR D O 1
ATOM 5691 N N . ALA D 1 143 ? 47.654 -35.522 -18.739 1.00 43.32 143 ALA D N 1
ATOM 5692 C CA . ALA D 1 143 ? 46.708 -35.746 -19.833 1.00 41.82 143 ALA D CA 1
ATOM 5693 C C . ALA D 1 143 ? 45.877 -37.012 -19.633 1.00 40.78 143 ALA D C 1
ATOM 5694 O O . ALA D 1 143 ? 44.654 -36.991 -19.809 1.00 40.43 143 ALA D O 1
ATOM 5696 N N . ALA D 1 144 ? 46.516 -38.120 -19.246 1.00 42.18 144 ALA D N 1
ATOM 5697 C CA . ALA D 1 144 ? 45.774 -39.372 -19.099 1.00 40.93 144 ALA D CA 1
ATOM 5698 C C . ALA D 1 144 ? 44.645 -39.255 -18.078 1.00 47.69 144 ALA D C 1
ATOM 5699 O O . ALA D 1 144 ? 43.608 -39.906 -18.230 1.00 50.21 144 ALA D O 1
ATOM 5701 N N . GLN D 1 145 ? 44.816 -38.437 -17.039 1.00 47.01 145 GLN D N 1
ATOM 5702 C CA . GLN D 1 145 ? 43.777 -38.267 -16.029 1.00 45.77 145 GLN D CA 1
ATOM 5703 C C . GLN D 1 145 ? 42.781 -37.165 -16.374 1.00 46.70 145 GLN D C 1
ATOM 5704 O O . GLN D 1 145 ? 41.735 -37.052 -15.718 1.00 41.89 145 GLN D O 1
ATOM 5710 N N . ALA D 1 146 ? 43.081 -36.351 -17.378 1.00 39.62 146 ALA D N 1
ATOM 5711 C CA . ALA D 1 146 ? 42.255 -35.204 -17.710 1.00 42.42 146 ALA D CA 1
ATOM 5712 C C . ALA D 1 146 ? 41.041 -35.565 -18.550 1.00 45.19 146 ALA D C 1
ATOM 5713 O O . ALA D 1 146 ? 40.182 -34.705 -18.767 1.00 41.87 146 ALA D O 1
ATOM 5715 N N . VAL D 1 147 ? 40.942 -36.803 -19.024 1.00 43.15 147 VAL D N 1
ATOM 5716 C CA . VAL D 1 147 ? 39.891 -37.192 -19.953 1.00 45.61 147 VAL D CA 1
ATOM 5717 C C . VAL D 1 147 ? 38.846 -38.089 -19.299 1.00 39.78 147 VAL D C 1
ATOM 5718 O O . VAL D 1 147 ? 37.946 -38.582 -19.990 1.00 40.81 147 VAL D O 1
ATOM 5722 N N . THR D 1 148 ? 38.927 -38.313 -17.987 1.00 43.31 148 THR D N 1
ATOM 5723 C CA . THR D 1 148 ? 37.965 -39.200 -17.337 1.00 46.26 148 THR D CA 1
ATOM 5724 C C . THR D 1 148 ? 37.843 -38.863 -15.852 1.00 42.07 148 THR D C 1
ATOM 5725 O O . THR D 1 148 ? 38.591 -38.049 -15.308 1.00 45.35 148 THR D O 1
ATOM 5729 N N . THR D 1 149 ? 36.872 -39.502 -15.203 1.00 44.93 149 THR D N 1
ATOM 5730 C CA . THR D 1 149 ? 36.666 -39.278 -13.783 1.00 43.92 149 THR D CA 1
ATOM 5731 C C . THR D 1 149 ? 37.851 -39.835 -12.988 1.00 48.18 149 THR D C 1
ATOM 5732 O O . THR D 1 149 ? 38.443 -40.850 -13.368 1.00 54.57 149 THR D O 1
ATOM 5736 N N . PRO D 1 150 ? 38.240 -39.174 -11.884 1.00 49.07 150 PRO D N 1
ATOM 5737 C CA . PRO D 1 150 ? 37.614 -37.995 -11.277 1.00 47.27 150 PRO D CA 1
ATOM 5738 C C . PRO D 1 150 ? 38.259 -36.679 -11.685 1.00 47.27 150 PRO D C 1
ATOM 5739 O O . PRO D 1 150 ? 37.786 -35.620 -11.272 1.00 48.76 150 PRO D O 1
ATOM 5743 N N . GLY D 1 151 ? 39.312 -36.738 -12.492 1.00 48.03 151 GLY D N 1
ATOM 5744 C CA . GLY D 1 151 ? 40.070 -35.554 -12.834 1.00 41.52 151 GLY D CA 1
ATOM 5745 C C . GLY D 1 151 ? 39.623 -34.819 -14.078 1.00 45.84 151 GLY D C 1
ATOM 5746 O O . GLY D 1 151 ? 40.275 -33.833 -14.452 1.00 47.62 151 GLY D O 1
ATOM 5747 N N . ILE D 1 152 ? 38.526 -35.244 -14.717 1.00 40.32 152 ILE D N 1
ATOM 5748 C CA . ILE D 1 152 ? 38.214 -34.776 -16.066 1.00 45.95 152 ILE D CA 1
ATOM 5749 C C . ILE D 1 152 ? 38.117 -33.256 -16.088 1.00 44.78 152 ILE D C 1
ATOM 5750 O O . ILE D 1 152 ? 37.476 -32.637 -15.227 1.00 46.55 152 ILE D O 1
ATOM 5755 N N . ILE D 1 153 ? 38.776 -32.651 -17.073 1.00 41.19 153 ILE D N 1
ATOM 5756 C CA . ILE D 1 153 ? 38.783 -31.199 -17.229 1.00 44.24 153 ILE D CA 1
ATOM 5757 C C . ILE D 1 153 ? 37.437 -30.758 -17.791 1.00 41.39 153 ILE D C 1
ATOM 5758 O O . ILE D 1 153 ? 37.014 -31.225 -18.854 1.00 41.87 153 ILE D O 1
ATOM 5763 N N . GLN D 1 154 ? 36.756 -29.861 -17.081 1.00 38.64 154 GLN D N 1
ATOM 5764 C CA . GLN D 1 154 ? 35.427 -29.420 -17.467 1.00 36.47 154 GLN D CA 1
ATOM 5765 C C . GLN D 1 154 ? 35.458 -28.016 -18.051 1.00 37.37 154 GLN D C 1
ATOM 5766 O O . GLN D 1 154 ? 36.277 -27.177 -17.658 1.00 38.39 154 GLN D O 1
ATOM 5772 N N . VAL D 1 155 ? 34.555 -27.773 -18.997 1.00 30.74 155 VAL D N 1
ATOM 5773 C CA . VAL D 1 155 ? 34.262 -26.428 -19.482 1.00 35.53 155 VAL D CA 1
ATOM 5774 C C . VAL D 1 155 ? 33.210 -25.858 -18.538 1.00 37.41 155 VAL D C 1
ATOM 5775 O O . VAL D 1 155 ? 32.077 -26.340 -18.510 1.00 40.34 155 VAL D O 1
ATOM 5779 N N . LYS D 1 156 ? 33.590 -24.870 -17.723 1.00 34.92 156 LYS D N 1
ATOM 5780 C CA . LYS D 1 156 ? 32.742 -24.457 -16.603 1.00 37.80 156 LYS D CA 1
ATOM 5781 C C . LYS D 1 156 ? 32.069 -23.116 -16.860 1.00 38.80 156 LYS D C 1
ATOM 5782 O O . LYS D 1 156 ? 32.714 -22.067 -16.714 1.00 41.65 156 LYS D O 1
ATOM 5788 N N . PRO D 1 157 ? 30.778 -23.080 -17.188 1.00 40.57 157 PRO D N 1
ATOM 5789 C CA . PRO D 1 157 ? 30.093 -21.784 -17.308 1.00 37.62 157 PRO D CA 1
ATOM 5790 C C . PRO D 1 157 ? 30.037 -21.071 -15.969 1.00 36.22 157 PRO D C 1
ATOM 5791 O O . PRO D 1 157 ? 29.969 -21.691 -14.906 1.00 37.58 157 PRO D O 1
ATOM 5795 N N . LYS D 1 158 ? 30.063 -19.744 -16.026 1.00 37.14 158 LYS D N 1
ATOM 5796 C CA . LYS D 1 158 ? 29.975 -18.956 -14.809 1.00 35.94 158 LYS D CA 1
ATOM 5797 C C . LYS D 1 158 ? 29.262 -17.641 -15.104 1.00 40.46 158 LYS D C 1
ATOM 5798 O O . LYS D 1 158 ? 29.489 -17.022 -16.151 1.00 32.56 158 LYS D O 1
ATOM 5804 N N . LEU D 1 159 ? 28.392 -17.234 -14.177 1.00 40.61 159 LEU D N 1
ATOM 5805 C CA . LEU D 1 159 ? 27.682 -15.967 -14.241 1.00 34.98 159 LEU D CA 1
ATOM 5806 C C . LEU D 1 159 ? 27.944 -15.174 -12.967 1.00 40.13 159 LEU D C 1
ATOM 5807 O O . LEU D 1 159 ? 28.263 -15.734 -11.915 1.00 42.62 159 LEU D O 1
ATOM 5812 N N . THR D 1 160 ? 27.812 -13.858 -13.074 1.00 40.25 160 THR D N 1
ATOM 5813 C CA . THR D 1 160 ? 27.868 -12.960 -11.924 1.00 47.00 160 THR D CA 1
ATOM 5814 C C . THR D 1 160 ? 26.467 -12.388 -11.733 1.00 39.48 160 THR D C 1
ATOM 5815 O O . THR D 1 160 ? 25.983 -11.627 -12.576 1.00 39.86 160 THR D O 1
ATOM 5819 N N . ILE D 1 161 ? 25.807 -12.787 -10.647 1.00 43.24 161 ILE D N 1
ATOM 5820 C CA . ILE D 1 161 ? 24.423 -12.416 -10.379 1.00 38.26 161 ILE D CA 1
ATOM 5821 C C . ILE D 1 161 ? 24.410 -11.202 -9.461 1.00 41.44 161 ILE D C 1
ATOM 5822 O O . ILE D 1 161 ? 24.990 -11.237 -8.369 1.00 40.91 161 ILE D O 1
ATOM 5827 N N . ALA D 1 162 ? 23.729 -10.139 -9.884 1.00 42.22 162 ALA D N 1
ATOM 5828 C CA . ALA D 1 162 ? 23.546 -8.983 -9.014 1.00 47.05 162 ALA D CA 1
ATOM 5829 C C . ALA D 1 162 ? 22.915 -9.409 -7.694 1.00 46.05 162 ALA D C 1
ATOM 5830 O O . ALA D 1 162 ? 22.050 -10.288 -7.656 1.00 48.74 162 ALA D O 1
ATOM 5832 N N . SER D 1 163 ? 23.380 -8.806 -6.599 1.00 45.72 163 SER D N 1
ATOM 5833 C CA . SER D 1 163 ? 22.812 -9.079 -5.288 1.00 44.18 163 SER D CA 1
ATOM 5834 C C . SER D 1 163 ? 21.644 -8.161 -4.972 1.00 48.49 163 SER D C 1
ATOM 5835 O O . SER D 1 163 ? 20.978 -8.349 -3.953 1.00 44.46 163 SER D O 1
ATOM 5838 N N . THR D 1 164 ? 21.388 -7.185 -5.821 1.00 40.84 164 THR D N 1
ATOM 5839 C CA . THR D 1 164 ? 20.236 -6.311 -5.742 1.00 53.02 164 THR D CA 1
ATOM 5840 C C . THR D 1 164 ? 19.375 -6.566 -6.968 1.00 46.43 164 THR D C 1
ATOM 5841 O O . THR D 1 164 ? 19.695 -7.409 -7.809 1.00 43.04 164 THR D O 1
ATOM 5845 N N . ALA D 1 165 ? 18.272 -5.838 -7.068 1.00 42.86 165 ALA D N 1
ATOM 5846 C CA . ALA D 1 165 ? 17.604 -5.729 -8.354 1.00 44.48 165 ALA D CA 1
ATOM 5847 C C . ALA D 1 165 ? 18.595 -5.167 -9.369 1.00 41.91 165 ALA D C 1
ATOM 5848 O O . ALA D 1 165 ? 19.206 -4.119 -9.135 1.00 46.59 165 ALA D O 1
ATOM 5850 N N . ALA D 1 166 ? 18.775 -5.879 -10.481 1.00 38.57 166 ALA D N 1
ATOM 5851 C CA . ALA D 1 166 ? 19.776 -5.498 -11.470 1.00 41.96 166 ALA D CA 1
ATOM 5852 C C . ALA D 1 166 ? 19.588 -4.049 -11.902 1.00 40.93 166 ALA D C 1
ATOM 5853 O O . ALA D 1 166 ? 18.467 -3.612 -12.172 1.00 39.80 166 ALA D O 1
ATOM 5855 N N . CYS D 1 167 ? 20.696 -3.305 -11.936 1.00 39.36 167 CYS D N 1
ATOM 5856 C CA . CYS D 1 167 ? 20.768 -1.890 -12.301 1.00 43.19 167 CYS D CA 1
ATOM 5857 C C . CYS D 1 167 ? 20.205 -0.959 -11.229 1.00 43.63 167 CYS D C 1
ATOM 5858 O O . CYS D 1 167 ? 20.008 0.228 -11.505 1.00 42.48 167 CYS D O 1
ATOM 5861 N N . PHE D 1 168 ? 19.950 -1.450 -10.014 1.00 38.53 168 PHE D N 1
ATOM 5862 C CA . PHE D 1 168 ? 19.419 -0.623 -8.939 1.00 42.48 168 PHE D CA 1
ATOM 5863 C C . PHE D 1 168 ? 20.157 -0.931 -7.645 1.00 46.93 168 PHE D C 1
ATOM 5864 O O . PHE D 1 168 ? 20.643 -2.045 -7.445 1.00 47.84 168 PHE D O 1
ATOM 5872 N N . ASN D 1 169 ? 20.244 0.064 -6.767 1.00 41.55 169 ASN D N 1
ATOM 5873 C CA . ASN D 1 169 ? 20.721 -0.193 -5.417 1.00 52.04 169 ASN D CA 1
ATOM 5874 C C . ASN D 1 169 ? 19.588 -0.734 -4.547 1.00 63.70 169 ASN D C 1
ATOM 5875 O O . ASN D 1 169 ? 18.422 -0.790 -4.953 1.00 61.56 169 ASN D O 1
ATOM 5880 N N . ASP D 1 170 ? 19.949 -1.121 -3.320 1.00 71.25 170 ASP D N 1
ATOM 5881 C CA . ASP D 1 170 ? 18.970 -1.695 -2.400 1.00 73.90 170 ASP D CA 1
ATOM 5882 C C . ASP D 1 170 ? 17.825 -0.729 -2.124 1.00 78.84 170 ASP D C 1
ATOM 5883 O O . ASP D 1 170 ? 16.664 -1.144 -2.029 1.00 79.61 170 ASP D O 1
ATOM 5888 N N . ASP D 1 171 ? 18.127 0.564 -1.996 1.00 80.98 171 ASP D N 1
ATOM 5889 C CA . ASP D 1 171 ? 17.079 1.548 -1.740 1.00 80.86 171 ASP D CA 1
ATOM 5890 C C . ASP D 1 171 ? 16.179 1.776 -2.945 1.00 81.60 171 ASP D C 1
ATOM 5891 O O . ASP D 1 171 ? 15.259 2.596 -2.855 1.00 85.43 171 ASP D O 1
ATOM 5896 N N . GLY D 1 172 ? 16.419 1.085 -4.058 1.00 66.83 172 GLY D N 1
ATOM 5897 C CA . GLY D 1 172 ? 15.656 1.292 -5.267 1.00 66.94 172 GLY D CA 1
ATOM 5898 C C . GLY D 1 172 ? 16.133 2.433 -6.137 1.00 61.21 172 GLY D C 1
ATOM 5899 O O . GLY D 1 172 ? 15.518 2.689 -7.179 1.00 63.67 172 GLY D O 1
ATOM 5900 N N . SER D 1 173 ? 17.198 3.136 -5.740 1.00 60.17 173 SER D N 1
ATOM 5901 C CA . SER D 1 173 ? 17.744 4.212 -6.552 1.00 65.58 173 SER D CA 1
ATOM 5902 C C . SER D 1 173 ? 18.589 3.637 -7.690 1.00 54.29 173 SER D C 1
ATOM 5903 O O . SER D 1 173 ? 19.186 2.567 -7.548 1.00 56.02 173 SER D O 1
ATOM 5906 N N . PRO D 1 174 ? 18.645 4.318 -8.832 1.00 54.23 174 PRO D N 1
ATOM 5907 C CA . PRO D 1 174 ? 19.397 3.774 -9.968 1.00 59.77 174 PRO D CA 1
ATOM 5908 C C . PRO D 1 174 ? 20.888 3.742 -9.676 1.00 51.97 174 PRO D C 1
ATOM 5909 O O . PRO D 1 174 ? 21.429 4.601 -8.979 1.00 57.01 174 PRO D O 1
ATOM 5913 N N . VAL D 1 175 ? 21.549 2.721 -10.208 1.00 55.54 175 VAL D N 1
ATOM 5914 C CA . VAL D 1 175 ? 22.991 2.583 -10.059 1.00 58.73 175 VAL D CA 1
ATOM 5915 C C . VAL D 1 175 ? 23.716 3.747 -10.729 1.00 67.30 175 VAL D C 1
ATOM 5916 O O . VAL D 1 175 ? 23.449 4.079 -11.886 1.00 71.06 175 VAL D O 1
ATOM 5920 N N . GLY D 1 186 ? 19.838 20.096 -30.046 1.00 72.35 186 GLY D N 1
ATOM 5921 C CA . GLY D 1 186 ? 20.548 18.834 -30.164 1.00 86.80 186 GLY D CA 1
ATOM 5922 C C . GLY D 1 186 ? 19.627 17.667 -30.476 1.00 80.90 186 GLY D C 1
ATOM 5923 O O . GLY D 1 186 ? 18.626 17.454 -29.790 1.00 81.78 186 GLY D O 1
ATOM 5924 N N . GLU D 1 187 ? 19.969 16.902 -31.513 1.00 74.24 187 GLU D N 1
ATOM 5925 C CA . GLU D 1 187 ? 19.118 15.807 -31.967 1.00 73.05 187 GLU D CA 1
ATOM 5926 C C . GLU D 1 187 ? 19.426 14.536 -31.173 1.00 65.94 187 GLU D C 1
ATOM 5927 O O . GLU D 1 187 ? 20.596 14.222 -30.941 1.00 67.72 187 GLU D O 1
ATOM 5933 N N . PRO D 1 188 ? 18.409 13.792 -30.735 1.00 59.06 188 PRO D N 1
ATOM 5934 C CA . PRO D 1 188 ? 18.642 12.721 -29.762 1.00 53.48 188 PRO D CA 1
ATOM 5935 C C . PRO D 1 188 ? 19.246 11.471 -30.380 1.00 59.65 188 PRO D C 1
ATOM 5936 O O . PRO D 1 188 ? 19.040 11.160 -31.556 1.00 51.83 188 PRO D O 1
ATOM 5940 N N . THR D 1 189 ? 19.995 10.748 -29.547 1.00 50.67 189 THR D N 1
ATOM 5941 C CA . THR D 1 189 ? 20.617 9.481 -29.905 1.00 43.75 189 THR D CA 1
ATOM 5942 C C . THR D 1 189 ? 20.105 8.392 -28.969 1.00 49.99 189 THR D C 1
ATOM 5943 O O . THR D 1 189 ? 20.145 8.553 -27.746 1.00 48.23 189 THR D O 1
ATOM 5947 N N . LEU D 1 190 ? 19.624 7.292 -29.542 1.00 39.65 190 LEU D N 1
ATOM 5948 C CA . LEU D 1 190 ? 19.256 6.106 -28.780 1.00 38.33 190 LEU D CA 1
ATOM 5949 C C . LEU D 1 190 ? 20.421 5.131 -28.803 1.00 44.08 190 LEU D C 1
ATOM 5950 O O . LEU D 1 190 ? 20.919 4.785 -29.879 1.00 48.35 190 LEU D O 1
ATOM 5955 N N . LYS D 1 191 ? 20.858 4.694 -27.622 1.00 42.84 191 LYS D N 1
ATOM 5956 C CA . LYS D 1 191 ? 22.022 3.826 -27.489 1.00 39.20 191 LYS D CA 1
ATOM 5957 C C . LYS D 1 191 ? 21.624 2.539 -26.784 1.00 39.30 191 LYS D C 1
ATOM 5958 O O . LYS D 1 191 ? 20.950 2.578 -25.747 1.00 37.90 191 LYS D O 1
ATOM 5964 N N . PHE D 1 192 ? 22.045 1.404 -27.342 1.00 35.39 192 PHE D N 1
ATOM 5965 C CA . PHE D 1 192 ? 21.755 0.094 -26.774 1.00 36.78 192 PHE D CA 1
ATOM 5966 C C . PHE D 1 192 ? 23.003 -0.765 -26.832 1.00 42.27 192 PHE D C 1
ATOM 5967 O O . PHE D 1 192 ? 23.827 -0.625 -27.737 1.00 38.79 192 PHE D O 1
ATOM 5975 N N . PHE D 1 193 ? 23.133 -1.659 -25.865 1.00 31.46 193 PHE D N 1
ATOM 5976 C CA . PHE D 1 193 ? 24.212 -2.629 -25.848 1.00 33.51 193 PHE D CA 1
ATOM 5977 C C . PHE D 1 193 ? 23.675 -3.979 -26.290 1.00 31.08 193 PHE D C 1
ATOM 5978 O O . PHE D 1 193 ? 22.531 -4.335 -25.979 1.00 34.41 193 PHE D O 1
ATOM 5986 N N . VAL D 1 194 ? 24.494 -4.711 -27.040 1.00 30.71 194 VAL D N 1
ATOM 5987 C CA . VAL D 1 194 ? 24.107 -5.987 -27.627 1.00 32.69 194 VAL D CA 1
ATOM 5988 C C . VAL D 1 194 ? 25.260 -6.969 -27.433 1.00 34.18 194 VAL D C 1
ATOM 5989 O O . VAL D 1 194 ? 26.428 -6.576 -27.378 1.00 33.98 194 VAL D O 1
ATOM 5993 N N . VAL D 1 195 ? 24.932 -8.256 -27.319 1.00 32.91 195 VAL D N 1
ATOM 5994 C CA . VAL D 1 195 ? 25.944 -9.275 -27.077 1.00 27.79 195 VAL D CA 1
ATOM 5995 C C . VAL D 1 195 ? 26.058 -10.185 -28.292 1.00 32.48 195 VAL D C 1
ATOM 5996 O O . VAL D 1 195 ? 25.102 -10.379 -29.050 1.00 33.69 195 VAL D O 1
ATOM 6000 N N . SER D 1 196 ? 27.249 -10.751 -28.468 1.00 34.90 196 SER D N 1
ATOM 6001 C CA . SER D 1 196 ? 27.478 -11.749 -29.498 1.00 33.04 196 SER D CA 1
ATOM 6002 C C . SER D 1 196 ? 28.478 -12.763 -28.964 1.00 29.07 196 SER D C 1
ATOM 6003 O O . SER D 1 196 ? 29.145 -12.531 -27.952 1.00 30.04 196 SER D O 1
ATOM 6006 N N . ALA D 1 197 ? 28.556 -13.908 -29.635 1.00 27.05 197 ALA D N 1
ATOM 6007 C CA . ALA D 1 197 ? 29.513 -14.933 -29.236 1.00 32.27 197 ALA D CA 1
ATOM 6008 C C . ALA D 1 197 ? 30.933 -14.387 -29.304 1.00 38.07 197 ALA D C 1
ATOM 6009 O O . ALA D 1 197 ? 31.303 -13.715 -30.270 1.00 35.00 197 ALA D O 1
ATOM 6011 N N . ASN D 1 198 ? 31.725 -14.662 -28.269 1.00 36.81 198 ASN D N 1
ATOM 6012 C CA . ASN D 1 198 ? 33.104 -14.208 -28.254 1.00 34.18 198 ASN D CA 1
ATOM 6013 C C . ASN D 1 198 ? 33.961 -15.081 -29.173 1.00 40.92 198 ASN D C 1
ATOM 6014 O O . ASN D 1 198 ? 33.611 -16.218 -29.495 1.00 38.38 198 ASN D O 1
ATOM 6019 N N A THR D 1 199 ? 35.091 -14.525 -29.594 0.26 36.06 199 THR D N 1
ATOM 6020 N N B THR D 1 199 ? 35.097 -14.518 -29.605 0.74 36.18 199 THR D N 1
ATOM 6021 C CA A THR D 1 199 ? 35.996 -15.214 -30.503 0.26 37.42 199 THR D CA 1
ATOM 6022 C CA B THR D 1 199 ? 36.018 -15.187 -30.517 0.74 39.79 199 THR D CA 1
ATOM 6023 C C A THR D 1 199 ? 37.133 -15.854 -29.726 0.26 38.61 199 THR D C 1
ATOM 6024 C C B THR D 1 199 ? 37.135 -15.852 -29.728 0.74 40.84 199 THR D C 1
ATOM 6025 O O A THR D 1 199 ? 37.841 -15.155 -28.988 0.26 38.14 199 THR D O 1
ATOM 6026 O O B THR D 1 199 ? 37.845 -15.161 -28.980 0.74 39.57 199 THR D O 1
ATOM 6033 N N . PRO D 1 200 ? 37.345 -17.159 -29.870 1.00 37.23 200 PRO D N 1
ATOM 6034 C CA . PRO D 1 200 ? 38.441 -17.818 -29.146 1.00 36.08 200 PRO D CA 1
ATOM 6035 C C . PRO D 1 200 ? 39.806 -17.457 -29.722 1.00 38.95 200 PRO D C 1
ATOM 6036 O O . PRO D 1 200 ? 39.940 -17.055 -30.878 1.00 33.93 200 PRO D O 1
ATOM 6040 N N . GLY D 1 201 ? 40.835 -17.636 -28.892 1.00 35.40 201 GLY D N 1
ATOM 6041 C CA . GLY D 1 201 ? 42.203 -17.426 -29.326 1.00 36.05 201 GLY D CA 1
ATOM 6042 C C . GLY D 1 201 ? 42.688 -18.519 -30.267 1.00 37.62 201 GLY D C 1
ATOM 6043 O O . GLY D 1 201 ? 42.093 -19.591 -30.390 1.00 33.66 201 GLY D O 1
ATOM 6044 N N . THR D 1 202 ? 43.805 -18.231 -30.945 1.00 40.17 202 THR D N 1
ATOM 6045 C CA . THR D 1 202 ? 44.317 -19.077 -32.018 1.00 38.67 202 THR D CA 1
ATOM 6046 C C . THR D 1 202 ? 45.655 -19.735 -31.708 1.00 38.01 202 THR D C 1
ATOM 6047 O O . THR D 1 202 ? 46.203 -20.432 -32.573 1.00 40.38 202 THR D O 1
ATOM 6051 N N . THR D 1 203 ? 46.197 -19.550 -30.508 1.00 41.52 203 THR D N 1
ATOM 6052 C CA . THR D 1 203 ? 47.431 -20.220 -30.120 1.00 38.08 203 THR D CA 1
ATOM 6053 C C . THR D 1 203 ? 47.455 -20.335 -28.603 1.00 35.79 203 THR D C 1
ATOM 6054 O O . THR D 1 203 ? 46.536 -19.883 -27.916 1.00 35.87 203 THR D O 1
ATOM 6058 N N . HIS D 1 204 ? 48.510 -20.954 -28.081 1.00 40.09 204 HIS D N 1
ATOM 6059 C CA . HIS D 1 204 ? 48.580 -21.202 -26.649 1.00 46.76 204 HIS D CA 1
ATOM 6060 C C . HIS D 1 204 ? 48.655 -19.892 -25.870 1.00 45.61 204 HIS D C 1
ATOM 6061 O O . HIS D 1 204 ? 49.216 -18.890 -26.333 1.00 40.02 204 HIS D O 1
ATOM 6068 N N . ASN D 1 205 ? 48.071 -19.926 -24.671 1.00 41.98 205 ASN D N 1
ATOM 6069 C CA . ASN D 1 205 ? 47.964 -18.800 -23.747 1.00 43.02 205 ASN D CA 1
ATOM 6070 C C . ASN D 1 205 ? 47.044 -17.697 -24.255 1.00 49.49 205 ASN D C 1
ATOM 6071 O O . ASN D 1 205 ? 47.105 -16.563 -23.767 1.00 55.87 205 ASN D O 1
ATOM 6076 N N . GLU D 1 206 ? 46.195 -17.983 -25.231 1.00 39.32 206 GLU D N 1
ATOM 6077 C CA . GLU D 1 206 ? 45.139 -17.053 -25.593 1.00 42.15 206 GLU D CA 1
ATOM 6078 C C . GLU D 1 206 ? 43.818 -17.562 -25.028 1.00 44.84 206 GLU D C 1
ATOM 6079 O O . GLU D 1 206 ? 43.694 -18.726 -24.628 1.00 39.60 206 GLU D O 1
ATOM 6085 N N . LEU D 1 207 ? 42.835 -16.668 -24.972 1.00 34.39 207 LEU D N 1
ATOM 6086 C CA . LEU D 1 207 ? 41.579 -16.975 -24.298 1.00 33.84 207 LEU D CA 1
ATOM 6087 C C . LEU D 1 207 ? 40.830 -18.124 -24.973 1.00 33.16 207 LEU D C 1
ATOM 6088 O O . LEU D 1 207 ? 40.950 -18.351 -26.179 1.00 34.48 207 LEU D O 1
ATOM 6093 N N . LEU D 1 208 ? 40.037 -18.849 -24.170 1.00 29.34 208 LEU D N 1
ATOM 6094 C CA . LEU D 1 208 ? 39.091 -19.857 -24.663 1.00 32.25 208 LEU D CA 1
ATOM 6095 C C . LEU D 1 208 ? 39.784 -20.957 -25.469 1.00 33.02 208 LEU D C 1
ATOM 6096 O O . LEU D 1 208 ? 39.393 -21.275 -26.592 1.00 32.25 208 LEU D O 1
ATOM 6101 N N . THR D 1 209 ? 40.822 -21.540 -24.885 1.00 35.68 209 THR D N 1
ATOM 6102 C CA . THR D 1 209 ? 41.572 -22.604 -25.542 1.00 38.25 209 THR D CA 1
ATOM 6103 C C . THR D 1 209 ? 41.926 -23.656 -24.508 1.00 35.27 209 THR D C 1
ATOM 6104 O O . THR D 1 209 ? 41.891 -23.409 -23.301 1.00 39.79 209 THR D O 1
ATOM 6108 N N . ILE D 1 210 ? 42.286 -24.840 -24.998 1.00 40.66 210 ILE D N 1
ATOM 6109 C CA . ILE D 1 210 ? 42.878 -25.837 -24.123 1.00 36.83 210 ILE D CA 1
ATOM 6110 C C . ILE D 1 210 ? 44.261 -25.350 -23.708 1.00 42.35 210 ILE D C 1
ATOM 6111 O O . ILE D 1 210 ? 45.024 -24.816 -24.529 1.00 40.07 210 ILE D O 1
ATOM 6116 N N . CYS D 1 211 ? 44.573 -25.478 -22.420 1.00 41.56 211 CYS D N 1
ATOM 6117 C CA . CYS D 1 211 ? 45.816 -24.966 -21.860 1.00 37.13 211 CYS D CA 1
ATOM 6118 C C . CYS D 1 211 ? 46.776 -26.120 -21.605 1.00 42.17 211 CYS D C 1
ATOM 6119 O O . CYS D 1 211 ? 46.509 -26.977 -20.758 1.00 39.97 211 CYS D O 1
ATOM 6122 N N . GLY D 1 212 ? 47.901 -26.126 -22.319 1.00 38.47 212 GLY D N 1
ATOM 6123 C CA . GLY D 1 212 ? 48.938 -27.105 -22.078 1.00 37.01 212 GLY D CA 1
ATOM 6124 C C . GLY D 1 212 ? 49.975 -26.604 -21.090 1.00 43.06 212 GLY D C 1
ATOM 6125 O O . GLY D 1 212 ? 50.241 -25.406 -20.988 1.00 42.09 212 GLY D O 1
ATOM 6126 N N . HIS D 1 213 ? 50.551 -27.540 -20.339 1.00 40.21 213 HIS D N 1
ATOM 6127 C CA . HIS D 1 213 ? 51.660 -27.186 -19.466 1.00 43.39 213 HIS D CA 1
ATOM 6128 C C . HIS D 1 213 ? 52.492 -28.421 -19.155 1.00 42.13 213 HIS D C 1
ATOM 6129 O O . HIS D 1 213 ? 51.965 -29.531 -19.045 1.00 42.09 213 HIS D O 1
ATOM 6136 N N . GLY D 1 214 ? 53.802 -28.203 -19.003 1.00 44.07 214 GLY D N 1
ATOM 6137 C CA . GLY D 1 214 ? 54.696 -29.292 -18.644 1.00 44.02 214 GLY D CA 1
ATOM 6138 C C . GLY D 1 214 ? 54.489 -29.803 -17.230 1.00 51.33 214 GLY D C 1
ATOM 6139 O O . GLY D 1 214 ? 54.765 -30.972 -16.944 1.00 43.38 214 GLY D O 1
ATOM 6140 N N . SER D 1 215 ? 54.000 -28.951 -16.329 1.00 46.31 215 SER D N 1
ATOM 6141 C CA . SER D 1 215 ? 53.825 -29.295 -14.922 1.00 41.12 215 SER D CA 1
ATOM 6142 C C . SER D 1 215 ? 52.344 -29.446 -14.620 1.00 48.22 215 SER D C 1
ATOM 6143 O O . SER D 1 215 ? 51.569 -28.498 -14.807 1.00 48.70 215 SER D O 1
ATOM 6146 N N . THR D 1 216 ? 51.957 -30.624 -14.141 1.00 43.98 216 THR D N 1
ATOM 6147 C CA . THR D 1 216 ? 50.570 -30.834 -13.756 1.00 48.56 216 THR D CA 1
ATOM 6148 C C . THR D 1 216 ? 50.216 -29.964 -12.550 1.00 45.46 216 THR D C 1
ATOM 6149 O O . THR D 1 216 ? 51.054 -29.677 -11.689 1.00 45.99 216 THR D O 1
ATOM 6153 N N . GLY D 1 217 ? 48.965 -29.515 -12.511 1.00 46.13 217 GLY D N 1
ATOM 6154 C CA . GLY D 1 217 ? 48.496 -28.701 -11.409 1.00 44.57 217 GLY D CA 1
ATOM 6155 C C . GLY D 1 217 ? 48.760 -27.218 -11.540 1.00 48.16 217 GLY D C 1
ATOM 6156 O O . GLY D 1 217 ? 48.683 -26.497 -10.541 1.00 50.19 217 GLY D O 1
ATOM 6157 N N A THR D 1 218 ? 49.065 -26.731 -12.738 0.12 41.52 218 THR D N 1
ATOM 6158 N N B THR D 1 218 ? 49.045 -26.735 -12.744 0.88 41.18 218 THR D N 1
ATOM 6159 C CA A THR D 1 218 ? 49.407 -25.327 -12.922 0.12 44.12 218 THR D CA 1
ATOM 6160 C CA B THR D 1 218 ? 49.388 -25.336 -12.953 0.88 44.43 218 THR D CA 1
ATOM 6161 C C A THR D 1 218 ? 48.176 -24.517 -13.307 0.12 40.80 218 THR D C 1
ATOM 6162 C C B THR D 1 218 ? 48.145 -24.526 -13.290 0.88 40.77 218 THR D C 1
ATOM 6163 O O A THR D 1 218 ? 47.375 -24.937 -14.147 0.12 43.06 218 THR D O 1
ATOM 6164 O O B THR D 1 218 ? 47.308 -24.953 -14.089 0.88 42.51 218 THR D O 1
ATOM 6171 N N . ALA D 1 219 ? 48.031 -23.355 -12.682 1.00 38.94 219 ALA D N 1
ATOM 6172 C CA . ALA D 1 219 ? 46.961 -22.442 -13.047 1.00 40.96 219 ALA D CA 1
ATOM 6173 C C . ALA D 1 219 ? 47.267 -21.836 -14.412 1.00 39.79 219 ALA D C 1
ATOM 6174 O O . ALA D 1 219 ? 48.411 -21.437 -14.663 1.00 42.41 219 ALA D O 1
ATOM 6176 N N . PRO D 1 220 ? 46.296 -21.776 -15.329 1.00 39.45 220 PRO D N 1
ATOM 6177 C CA . PRO D 1 220 ? 46.566 -21.148 -16.633 1.00 39.17 220 PRO D CA 1
ATOM 6178 C C . PRO D 1 220 ? 47.035 -19.704 -16.535 1.00 49.71 220 PRO D C 1
ATOM 6179 O O . PRO D 1 220 ? 47.723 -19.225 -17.446 1.00 43.36 220 PRO D O 1
ATOM 6183 N N . SER D 1 221 ? 46.697 -18.996 -15.456 1.00 40.67 221 SER D N 1
ATOM 6184 C CA . SER D 1 221 ? 47.170 -17.625 -15.300 1.00 48.74 221 SER D CA 1
ATOM 6185 C C . SER D 1 221 ? 48.687 -17.555 -15.158 1.00 43.47 221 SER D C 1
ATOM 6186 O O . SER D 1 221 ? 49.275 -16.483 -15.338 1.00 44.93 221 SER D O 1
ATOM 6189 N N . THR D 1 222 ? 49.336 -18.669 -14.831 1.00 44.32 222 THR D N 1
ATOM 6190 C CA . THR D 1 222 ? 50.790 -18.737 -14.845 1.00 40.06 222 THR D CA 1
ATOM 6191 C C . THR D 1 222 ? 51.364 -18.752 -16.262 1.00 42.80 222 THR D C 1
ATOM 6192 O O . THR D 1 222 ? 52.568 -18.523 -16.435 1.00 40.67 222 THR D O 1
ATOM 6196 N N . GLY D 1 223 ? 50.539 -19.010 -17.272 1.00 44.80 223 GLY D N 1
ATOM 6197 C CA . GLY D 1 223 ? 50.984 -18.994 -18.649 1.00 43.23 223 GLY D CA 1
ATOM 6198 C C . GLY D 1 223 ? 50.986 -20.375 -19.268 1.00 45.99 223 GLY D C 1
ATOM 6199 O O . GLY D 1 223 ? 51.712 -21.258 -18.807 1.00 47.29 223 GLY D O 1
ATOM 6200 N N . CYS D 1 224 ? 50.188 -20.575 -20.312 1.00 43.63 224 CYS D N 1
ATOM 6201 C CA . CYS D 1 224 ? 50.144 -21.866 -20.975 1.00 41.17 224 CYS D CA 1
ATOM 6202 C C . CYS D 1 224 ? 51.369 -22.054 -21.872 1.00 41.08 224 CYS D C 1
ATOM 6203 O O . CYS D 1 224 ? 52.040 -21.096 -22.275 1.00 43.06 224 CYS D O 1
ATOM 6206 N N . GLN D 1 225 ? 51.668 -23.315 -22.176 1.00 42.03 225 GLN D N 1
ATOM 6207 C CA . GLN D 1 225 ? 52.832 -23.655 -22.978 1.00 40.14 225 GLN D CA 1
ATOM 6208 C C . GLN D 1 225 ? 52.452 -24.595 -24.111 1.00 43.60 225 GLN D C 1
ATOM 6209 O O . GLN D 1 225 ? 51.404 -25.241 -24.095 1.00 43.99 225 GLN D O 1
ATOM 6215 N N . ASN D 1 226 ? 53.344 -24.667 -25.099 1.00 44.29 226 ASN D N 1
ATOM 6216 C CA . ASN D 1 226 ? 53.260 -25.662 -26.164 1.00 47.33 226 ASN D CA 1
ATOM 6217 C C . ASN D 1 226 ? 53.743 -27.001 -25.601 1.00 50.44 226 ASN D C 1
ATOM 6218 O O . ASN D 1 226 ? 54.817 -27.506 -25.925 1.00 39.66 226 ASN D O 1
ATOM 6223 N N . ASP D 1 227 ? 52.924 -27.575 -24.723 1.00 41.76 227 ASP D N 1
ATOM 6224 C CA . ASP D 1 227 ? 53.316 -28.805 -24.037 1.00 45.17 227 ASP D CA 1
ATOM 6225 C C . ASP D 1 227 ? 52.046 -29.502 -23.582 1.00 43.41 227 ASP D C 1
ATOM 6226 O O . ASP D 1 227 ? 51.242 -28.903 -22.868 1.00 44.92 227 ASP D O 1
ATOM 6231 N N . ALA D 1 228 ? 51.857 -30.758 -23.981 1.00 40.40 228 ALA D N 1
ATOM 6232 C CA . ALA D 1 228 ? 50.625 -31.466 -23.659 1.00 44.56 228 ALA D CA 1
ATOM 6233 C C . ALA D 1 228 ? 50.805 -32.484 -22.540 1.00 43.77 228 ALA D C 1
ATOM 6234 O O . ALA D 1 228 ? 49.952 -33.360 -22.374 1.00 40.96 228 ALA D O 1
ATOM 6236 N N . THR D 1 229 ? 51.889 -32.380 -21.764 1.00 43.46 229 THR D N 1
ATOM 6237 C CA . THR D 1 229 ? 52.086 -33.279 -20.628 1.00 37.46 229 THR D CA 1
ATOM 6238 C C . THR D 1 229 ? 50.896 -33.217 -19.676 1.00 44.42 229 THR D C 1
ATOM 6239 O O . THR D 1 229 ? 50.373 -34.252 -19.246 1.00 39.79 229 THR D O 1
ATOM 6243 N N . SER D 1 230 ? 50.454 -32.006 -19.339 1.00 42.15 230 SER D N 1
ATOM 6244 C CA . SER D 1 230 ? 49.220 -31.777 -18.601 1.00 40.24 230 SER D CA 1
ATOM 6245 C C . SER D 1 230 ? 48.346 -30.810 -19.393 1.00 41.93 230 SER D C 1
ATOM 6246 O O . SER D 1 230 ? 48.842 -30.025 -20.209 1.00 40.54 230 SER D O 1
ATOM 6249 N N A ILE D 1 231 ? 47.044 -30.850 -19.105 0.39 37.88 231 ILE D N 1
ATOM 6250 N N B ILE D 1 231 ? 47.032 -30.889 -19.196 0.61 38.76 231 ILE D N 1
ATOM 6251 C CA A ILE D 1 231 ? 46.023 -30.179 -19.902 0.39 38.40 231 ILE D CA 1
ATOM 6252 C CA B ILE D 1 231 ? 46.116 -30.052 -19.959 0.61 38.18 231 ILE D CA 1
ATOM 6253 C C A ILE D 1 231 ? 45.042 -29.475 -18.971 0.39 40.21 231 ILE D C 1
ATOM 6254 C C B ILE D 1 231 ? 45.058 -29.472 -19.038 0.61 40.35 231 ILE D C 1
ATOM 6255 O O A ILE D 1 231 ? 44.518 -30.094 -18.038 0.39 37.12 231 ILE D O 1
ATOM 6256 O O B ILE D 1 231 ? 44.500 -30.169 -18.183 0.61 37.09 231 ILE D O 1
ATOM 6265 N N . GLY D 1 232 ? 44.790 -28.187 -19.225 1.00 39.19 232 GLY D N 1
ATOM 6266 C CA . GLY D 1 232 ? 43.763 -27.464 -18.501 1.00 35.53 232 GLY D CA 1
ATOM 6267 C C . GLY D 1 232 ? 42.905 -26.668 -19.466 1.00 39.22 232 GLY D C 1
ATOM 6268 O O . GLY D 1 232 ? 42.843 -26.999 -20.653 1.00 32.59 232 GLY D O 1
ATOM 6269 N N . ILE D 1 233 ? 42.227 -25.628 -18.986 1.00 32.77 233 ILE D N 1
ATOM 6270 C CA . ILE D 1 233 ? 41.431 -24.765 -19.849 1.00 34.23 233 ILE D CA 1
ATOM 6271 C C . ILE D 1 233 ? 41.782 -23.324 -19.519 1.00 39.15 233 ILE D C 1
ATOM 6272 O O . ILE D 1 233 ? 41.809 -22.939 -18.345 1.00 34.20 233 ILE D O 1
ATOM 6277 N N . LYS D 1 234 ? 42.119 -22.548 -20.543 1.00 37.68 234 LYS D N 1
ATOM 6278 C CA . LYS D 1 234 ? 42.233 -21.103 -20.400 1.00 38.75 234 LYS D CA 1
ATOM 6279 C C . LYS D 1 234 ? 40.879 -20.514 -20.769 1.00 35.11 234 LYS D C 1
ATOM 6280 O O . LYS D 1 234 ? 40.432 -20.637 -21.916 1.00 38.34 234 LYS D O 1
ATOM 6286 N N . GLY D 1 235 ? 40.211 -19.901 -19.795 1.00 37.23 235 GLY D N 1
ATOM 6287 C CA . GLY D 1 235 ? 38.862 -19.410 -19.987 1.00 33.80 235 GLY D CA 1
ATOM 6288 C C . GLY D 1 235 ? 38.818 -18.050 -20.650 1.00 31.25 235 GLY D C 1
ATOM 6289 O O . GLY D 1 235 ? 39.729 -17.654 -21.388 1.00 31.76 235 GLY D O 1
ATOM 6290 N N . GLY D 1 236 ? 37.748 -17.325 -20.380 1.00 34.89 236 GLY D N 1
ATOM 6291 C CA . GLY D 1 236 ? 37.534 -16.010 -20.951 1.00 34.44 236 GLY D CA 1
ATOM 6292 C C . GLY D 1 236 ? 36.050 -15.700 -20.979 1.00 36.02 236 GLY D C 1
ATOM 6293 O O . GLY D 1 236 ? 35.220 -16.518 -20.606 1.00 35.17 236 GLY D O 1
ATOM 6294 N N . ASP D 1 237 ? 35.735 -14.487 -21.442 1.00 34.92 237 ASP D N 1
ATOM 6295 C CA . ASP D 1 237 ? 34.337 -14.084 -21.572 1.00 36.61 237 ASP D CA 1
ATOM 6296 C C . ASP D 1 237 ? 33.646 -14.912 -22.644 1.00 37.70 237 ASP D C 1
ATOM 6297 O O . ASP D 1 237 ? 34.170 -15.078 -23.750 1.00 35.18 237 ASP D O 1
ATOM 6302 N N . PHE D 1 238 ? 32.455 -15.411 -22.324 1.00 36.40 238 PHE D N 1
ATOM 6303 C CA . PHE D 1 238 ? 31.678 -16.146 -23.315 1.00 35.76 238 PHE D CA 1
ATOM 6304 C C . PHE D 1 238 ? 31.136 -15.224 -24.402 1.00 37.83 238 PHE D C 1
ATOM 6305 O O . PHE D 1 238 ? 30.963 -15.655 -25.548 1.00 32.26 238 PHE D O 1
ATOM 6313 N N . LEU D 1 239 ? 30.904 -13.952 -24.068 1.00 31.74 239 LEU D N 1
ATOM 6314 C CA . LEU D 1 239 ? 30.247 -12.985 -24.936 1.00 33.54 239 LEU D CA 1
ATOM 6315 C C . LEU D 1 239 ? 31.112 -11.753 -25.151 1.00 34.71 239 LEU D C 1
ATOM 6316 O O . LEU D 1 239 ? 31.919 -11.386 -24.295 1.00 38.11 239 LEU D O 1
ATOM 6321 N N . LYS D 1 240 ? 30.922 -11.121 -26.306 1.00 30.31 240 LYS D N 1
ATOM 6322 C CA . LYS D 1 240 ? 31.367 -9.762 -26.576 1.00 38.83 240 LYS D CA 1
ATOM 6323 C C . LYS D 1 240 ? 30.176 -8.830 -26.415 1.00 38.39 240 LYS D C 1
ATOM 6324 O O . LYS D 1 240 ? 29.061 -9.170 -26.815 1.00 36.28 240 LYS D O 1
ATOM 6330 N N . THR D 1 241 ? 30.415 -7.648 -25.859 1.00 39.15 241 THR D N 1
ATOM 6331 C CA . THR D 1 241 ? 29.364 -6.659 -25.649 1.00 36.38 241 THR D CA 1
ATOM 6332 C C . THR D 1 241 ? 29.754 -5.387 -26.389 1.00 42.18 241 THR D C 1
ATOM 6333 O O . THR D 1 241 ? 30.876 -4.898 -26.232 1.00 46.48 241 THR D O 1
ATOM 6337 N N . ALA D 1 242 ? 28.847 -4.871 -27.216 1.00 38.38 242 ALA D N 1
ATOM 6338 C CA . ALA D 1 242 ? 29.138 -3.684 -28.006 1.00 43.27 242 ALA D CA 1
ATOM 6339 C C . ALA D 1 242 ? 27.919 -2.779 -28.000 1.00 38.44 242 ALA D C 1
ATOM 6340 O O . ALA D 1 242 ? 26.796 -3.223 -27.771 1.00 34.78 242 ALA D O 1
ATOM 6342 N N . ALA D 1 243 ? 28.151 -1.501 -28.252 1.00 38.29 243 ALA D N 1
ATOM 6343 C CA . ALA D 1 243 ? 27.079 -0.523 -28.287 1.00 42.49 243 ALA D CA 1
ATOM 6344 C C . ALA D 1 243 ? 26.649 -0.288 -29.727 1.00 45.51 243 ALA D C 1
ATOM 6345 O O . ALA D 1 243 ? 27.481 -0.251 -30.638 1.00 41.22 243 ALA D O 1
ATOM 6347 N N . VAL D 1 244 ? 25.343 -0.164 -29.932 1.00 35.21 244 VAL D N 1
ATOM 6348 C CA . VAL D 1 244 ? 24.799 0.284 -31.204 1.00 36.76 244 VAL D CA 1
ATOM 6349 C C . VAL D 1 244 ? 24.008 1.554 -30.942 1.00 40.87 244 VAL D C 1
ATOM 6350 O O . VAL D 1 244 ? 23.501 1.771 -29.836 1.00 41.31 244 VAL D O 1
ATOM 6354 N N . THR D 1 245 ? 23.934 2.417 -31.956 1.00 35.27 245 THR D N 1
ATOM 6355 C CA . THR D 1 245 ? 23.287 3.713 -31.797 1.00 39.07 245 THR D CA 1
ATOM 6356 C C . THR D 1 245 ? 22.483 4.055 -33.041 1.00 39.47 245 THR D C 1
ATOM 6357 O O . THR D 1 245 ? 22.720 3.534 -34.133 1.00 42.65 245 THR D O 1
ATOM 6361 N N . THR D 1 246 ? 21.532 4.962 -32.859 1.00 36.47 246 THR D N 1
ATOM 6362 C CA . THR D 1 246 ? 20.827 5.567 -33.974 1.00 40.82 246 THR D CA 1
ATOM 6363 C C . THR D 1 246 ? 20.455 6.976 -33.539 1.00 45.61 246 THR D C 1
ATOM 6364 O O . THR D 1 246 ? 19.995 7.175 -32.412 1.00 44.34 246 THR D O 1
ATOM 6368 N N . THR D 1 247 ? 20.720 7.953 -34.404 1.00 43.13 247 THR D N 1
ATOM 6369 C CA . THR D 1 247 ? 20.516 9.363 -34.099 1.00 47.56 247 THR D CA 1
ATOM 6370 C C . THR D 1 247 ? 19.474 9.921 -35.053 1.00 45.52 247 THR D C 1
ATOM 6371 O O . THR D 1 247 ? 19.615 9.790 -36.273 1.00 50.92 247 THR D O 1
ATOM 6375 N N . ARG D 1 248 ? 18.432 10.537 -34.501 1.00 46.69 248 ARG D N 1
ATOM 6376 C CA . ARG D 1 248 ? 17.328 11.011 -35.326 1.00 55.93 248 ARG D CA 1
ATOM 6377 C C . ARG D 1 248 ? 17.831 11.956 -36.412 1.00 61.54 248 ARG D C 1
ATOM 6378 O O . ARG D 1 248 ? 18.711 12.787 -36.180 1.00 58.15 248 ARG D O 1
ATOM 6386 N N . LEU D 1 249 ? 17.268 11.818 -37.609 1.00 65.62 249 LEU D N 1
ATOM 6387 C CA . LEU D 1 249 ? 17.715 12.559 -38.783 1.00 64.61 249 LEU D CA 1
ATOM 6388 C C . LEU D 1 249 ? 16.573 13.434 -39.278 1.00 69.87 249 LEU D C 1
ATOM 6389 O O . LEU D 1 249 ? 15.554 12.922 -39.753 1.00 69.70 249 LEU D O 1
ATOM 6394 N N . ALA D 1 250 ? 16.773 14.742 -39.191 1.00 80.21 250 ALA D N 1
ATOM 6395 C CA . ALA D 1 250 ? 15.735 15.692 -39.636 1.00 93.68 250 ALA D CA 1
ATOM 6396 C C . ALA D 1 250 ? 15.835 15.872 -41.147 1.00 98.10 250 ALA D C 1
ATOM 6397 O O . ALA D 1 250 ? 16.820 16.467 -41.603 1.00 100.60 250 ALA D O 1
ATOM 6399 N N . SER D 1 251 ? 14.871 15.335 -41.885 1.00 93.40 251 SER D N 1
ATOM 6400 C CA . SER D 1 251 ? 14.829 15.538 -43.350 1.00 93.66 251 SER D CA 1
ATOM 6401 C C . SER D 1 251 ? 13.678 16.493 -43.666 1.00 104.70 251 SER D C 1
ATOM 6402 O O . SER D 1 251 ? 13.005 16.943 -42.718 1.00 101.15 251 SER D O 1
ATOM 6405 N N . SER D 1 252 ? 13.466 16.807 -44.942 1.00 106.74 252 SER D N 1
ATOM 6406 C CA . SER D 1 252 ? 12.297 17.644 -45.302 1.00 111.74 252 SER D CA 1
ATOM 6407 C C . SER D 1 252 ? 11.030 16.861 -44.963 1.00 114.75 252 SER D C 1
ATOM 6408 O O . SER D 1 252 ? 10.094 17.460 -44.407 1.00 115.83 252 SER D O 1
ATOM 6411 N N . ALA D 1 253 ? 11.021 15.562 -45.275 1.00 116.68 253 ALA D N 1
ATOM 6412 C CA . ALA D 1 253 ? 9.826 14.758 -45.038 1.00 114.88 253 ALA D CA 1
ATOM 6413 C C . ALA D 1 253 ? 9.474 14.709 -43.556 1.00 116.96 253 ALA D C 1
ATOM 6414 O O . ALA D 1 253 ? 8.293 14.736 -43.190 1.00 117.87 253 ALA D O 1
ATOM 6416 N N . GLY D 1 254 ? 10.480 14.636 -42.691 1.00 111.00 254 GLY D N 1
ATOM 6417 C CA . GLY D 1 254 ? 10.228 14.607 -41.263 1.00 96.53 254 GLY D CA 1
ATOM 6418 C C . GLY D 1 254 ? 11.476 14.193 -40.509 1.00 86.15 254 GLY D C 1
ATOM 6419 O O . GLY D 1 254 ? 12.592 14.318 -41.014 1.00 88.27 254 GLY D O 1
ATOM 6420 N N . LYS D 1 255 ? 11.264 13.698 -39.295 1.00 74.54 255 LYS D N 1
ATOM 6421 C CA . LYS D 1 255 ? 12.339 13.227 -38.436 1.00 63.62 255 LYS D CA 1
ATOM 6422 C C . LYS D 1 255 ? 12.225 11.716 -38.299 1.00 68.93 255 LYS D C 1
ATOM 6423 O O . LYS D 1 255 ? 11.149 11.198 -37.981 1.00 59.49 255 LYS D O 1
ATOM 6429 N N . THR D 1 256 ? 13.329 11.011 -38.552 1.00 60.85 256 THR D N 1
ATOM 6430 C CA . THR D 1 256 ? 13.316 9.554 -38.551 1.00 56.05 256 THR D CA 1
ATOM 6431 C C . THR D 1 256 ? 14.649 9.031 -38.038 1.00 53.78 256 THR D C 1
ATOM 6432 O O . THR D 1 256 ? 15.706 9.587 -38.355 1.00 55.29 256 THR D O 1
ATOM 6436 N N . TYR D 1 257 ? 14.591 7.958 -37.258 1.00 45.08 257 TYR D N 1
ATOM 6437 C CA . TYR D 1 257 ? 15.802 7.275 -36.816 1.00 48.90 257 TYR D CA 1
ATOM 6438 C C . TYR D 1 257 ? 16.294 6.328 -37.905 1.00 47.03 257 TYR D C 1
ATOM 6439 O O . TYR D 1 257 ? 15.522 5.487 -38.377 1.00 48.16 257 TYR D O 1
ATOM 6448 N N . PRO D 1 258 ? 17.557 6.431 -38.324 1.00 46.63 258 PRO D N 1
ATOM 6449 C CA . PRO D 1 258 ? 18.101 5.476 -39.295 1.00 48.05 258 PRO D CA 1
ATOM 6450 C C . PRO D 1 258 ? 18.107 4.059 -38.745 1.00 43.36 258 PRO D C 1
ATOM 6451 O O . PRO D 1 258 ? 18.169 3.830 -37.535 1.00 46.87 258 PRO D O 1
ATOM 6455 N N . ALA D 1 259 ? 18.064 3.100 -39.665 1.00 51.41 259 ALA D N 1
ATOM 6456 C CA . ALA D 1 259 ? 18.087 1.688 -39.302 1.00 44.33 259 ALA D CA 1
ATOM 6457 C C . ALA D 1 259 ? 19.443 1.283 -38.735 1.00 42.42 259 ALA D C 1
ATOM 6458 O O . ALA D 1 259 ? 20.493 1.676 -39.251 1.00 44.36 259 ALA D O 1
ATOM 6460 N N . ILE D 1 260 ? 19.414 0.483 -37.679 1.00 37.04 260 ILE D N 1
ATOM 6461 C CA . ILE D 1 260 ? 20.602 -0.167 -37.133 1.00 39.18 260 ILE D CA 1
ATOM 6462 C C . ILE D 1 260 ? 20.848 -1.451 -37.909 1.00 45.38 260 ILE D C 1
ATOM 6463 O O . ILE D 1 260 ? 19.900 -2.148 -38.278 1.00 38.70 260 ILE D O 1
ATOM 6468 N N . THR D 1 261 ? 22.119 -1.771 -38.173 1.00 45.74 261 THR D N 1
ATOM 6469 C CA . THR D 1 261 ? 22.488 -3.056 -38.761 1.00 48.67 261 THR D CA 1
ATOM 6470 C C . THR D 1 261 ? 23.258 -3.881 -37.734 1.00 47.42 261 THR D C 1
ATOM 6471 O O . THR D 1 261 ? 24.334 -3.476 -37.284 1.00 42.46 261 THR D O 1
ATOM 6475 N N . SER D 1 262 ? 22.712 -5.044 -37.381 1.00 44.09 262 SER D N 1
ATOM 6476 C CA . SER D 1 262 ? 23.290 -5.906 -36.357 1.00 40.29 262 SER D CA 1
ATOM 6477 C C . SER D 1 262 ? 22.595 -7.260 -36.357 1.00 45.89 262 SER D C 1
ATOM 6478 O O . SER D 1 262 ? 21.652 -7.481 -35.586 1.00 40.53 262 SER D O 1
ATOM 6481 N N . THR D 1 263 ? 23.052 -8.173 -37.211 1.00 40.34 263 THR D N 1
ATOM 6482 C CA . THR D 1 263 ? 22.329 -9.406 -37.484 1.00 42.40 263 THR D CA 1
ATOM 6483 C C . THR D 1 263 ? 22.830 -10.597 -36.681 1.00 42.63 263 THR D C 1
ATOM 6484 O O . THR D 1 263 ? 22.244 -11.677 -36.774 1.00 52.39 263 THR D O 1
ATOM 6488 N N . THR D 1 264 ? 23.890 -10.438 -35.895 1.00 41.59 264 THR D N 1
ATOM 6489 C CA . THR D 1 264 ? 24.510 -11.557 -35.191 1.00 43.54 264 THR D CA 1
ATOM 6490 C C . THR D 1 264 ? 24.471 -11.372 -33.680 1.00 39.81 264 THR D C 1
ATOM 6491 O O . THR D 1 264 ? 25.227 -12.029 -32.959 1.00 38.81 264 THR D O 1
ATOM 6495 N N . THR D 1 265 ? 23.607 -10.494 -33.186 1.00 36.26 265 THR D N 1
ATOM 6496 C CA . THR D 1 265 ? 23.655 -10.063 -31.799 1.00 36.52 265 THR D CA 1
ATOM 6497 C C . THR D 1 265 ? 22.317 -10.312 -31.110 1.00 37.40 265 THR D C 1
ATOM 6498 O O . THR D 1 265 ? 21.295 -10.574 -31.748 1.00 32.86 265 THR D O 1
ATOM 6502 N N . ILE D 1 266 ? 22.353 -10.228 -29.783 1.00 30.71 266 ILE D N 1
ATOM 6503 C CA . ILE D 1 266 ? 21.167 -10.271 -28.939 1.00 30.54 266 ILE D CA 1
ATOM 6504 C C . ILE D 1 266 ? 21.129 -8.984 -28.123 1.00 35.64 266 ILE D C 1
ATOM 6505 O O . ILE D 1 266 ? 22.032 -8.747 -27.306 1.00 30.30 266 ILE D O 1
ATOM 6510 N N . PRO D 1 267 ? 20.131 -8.107 -28.328 1.00 32.68 267 PRO D N 1
ATOM 6511 C CA . PRO D 1 267 ? 19.120 -8.243 -29.388 1.00 29.07 267 PRO D CA 1
ATOM 6512 C C . PRO D 1 267 ? 19.662 -7.959 -30.793 1.00 31.44 267 PRO D C 1
ATOM 6513 O O . PRO D 1 267 ? 20.744 -7.392 -30.936 1.00 34.74 267 PRO D O 1
ATOM 6517 N N . ASN D 1 268 ? 18.913 -8.353 -31.819 1.00 34.64 268 ASN D N 1
ATOM 6518 C CA . ASN D 1 268 ? 19.322 -8.098 -33.188 1.00 34.45 268 ASN D CA 1
ATOM 6519 C C . ASN D 1 268 ? 18.704 -6.793 -33.682 1.00 42.45 268 ASN D C 1
ATOM 6520 O O . ASN D 1 268 ? 17.933 -6.134 -32.977 1.00 37.12 268 ASN D O 1
ATOM 6525 N N . ASP D 1 269 ? 19.019 -6.421 -34.926 1.00 43.73 269 ASP D N 1
ATOM 6526 C CA . ASP D 1 269 ? 18.566 -5.123 -35.417 1.00 50.84 269 ASP D CA 1
ATOM 6527 C C . ASP D 1 269 ? 17.057 -5.112 -35.670 1.00 45.78 269 ASP D C 1
ATOM 6528 O O . ASP D 1 269 ? 16.403 -4.078 -35.477 1.00 41.71 269 ASP D O 1
ATOM 6533 N N . LYS D 1 270 ? 16.485 -6.244 -36.104 1.00 38.62 270 LYS D N 1
ATOM 6534 C CA . LYS D 1 270 ? 15.045 -6.285 -36.360 1.00 46.24 270 LYS D CA 1
ATOM 6535 C C . LYS D 1 270 ? 14.255 -5.998 -35.092 1.00 41.12 270 LYS D C 1
ATOM 6536 O O . LYS D 1 270 ? 13.271 -5.248 -35.122 1.00 39.47 270 LYS D O 1
ATOM 6542 N N . THR D 1 271 ? 14.685 -6.572 -33.965 1.00 39.35 271 THR D N 1
ATOM 6543 C CA . THR D 1 271 ? 14.068 -6.261 -32.683 1.00 36.91 271 THR D CA 1
ATOM 6544 C C . THR D 1 271 ? 14.262 -4.793 -32.324 1.00 44.11 271 THR D C 1
ATOM 6545 O O . THR D 1 271 ? 13.309 -4.105 -31.934 1.00 34.83 271 THR D O 1
ATOM 6549 N N . LEU D 1 272 ? 15.493 -4.292 -32.447 1.00 39.38 272 LEU D N 1
ATOM 6550 C CA . LEU D 1 272 ? 15.753 -2.905 -32.074 1.00 38.51 272 LEU D CA 1
ATOM 6551 C C . LEU D 1 272 ? 15.013 -1.937 -32.989 1.00 39.99 272 LEU D C 1
ATOM 6552 O O . LEU D 1 272 ? 14.358 -1.001 -32.515 1.00 38.78 272 LEU D O 1
ATOM 6557 N N . ASN D 1 273 ? 15.086 -2.156 -34.304 1.00 37.65 273 ASN D N 1
ATOM 6558 C CA . ASN D 1 273 ? 14.518 -1.191 -35.243 1.00 39.27 273 ASN D CA 1
ATOM 6559 C C . ASN D 1 273 ? 13.010 -1.068 -35.066 1.00 46.06 273 ASN D C 1
ATOM 6560 O O . ASN D 1 273 ? 12.456 0.035 -35.149 1.00 40.49 273 ASN D O 1
ATOM 6565 N N . LYS D 1 274 ? 12.330 -2.193 -34.832 1.00 42.42 274 LYS D N 1
ATOM 6566 C CA . LYS D 1 274 ? 10.896 -2.158 -34.573 1.00 41.44 274 LYS D CA 1
ATOM 6567 C C . LYS D 1 274 ? 10.579 -1.300 -33.352 1.00 38.18 274 LYS D C 1
ATOM 6568 O O . LYS D 1 274 ? 9.671 -0.464 -33.389 1.00 47.10 274 LYS D O 1
ATOM 6574 N N . ALA D 1 275 ? 11.327 -1.486 -32.261 1.00 33.18 275 ALA D N 1
ATOM 6575 C CA . ALA D 1 275 ? 11.088 -0.701 -31.055 1.00 38.02 275 ALA D CA 1
ATOM 6576 C C . ALA D 1 275 ? 11.375 0.780 -31.279 1.00 42.74 275 ALA D C 1
ATOM 6577 O O . ALA D 1 275 ? 10.616 1.641 -30.817 1.00 37.42 275 ALA D O 1
ATOM 6579 N N . VAL D 1 276 ? 12.463 1.101 -31.979 1.00 40.63 276 VAL D N 1
ATOM 6580 C CA . VAL D 1 276 ? 12.798 2.506 -32.193 1.00 39.76 276 VAL D CA 1
ATOM 6581 C C . VAL D 1 276 ? 11.702 3.199 -32.996 1.00 44.69 276 VAL D C 1
ATOM 6582 O O . VAL D 1 276 ? 11.353 4.356 -32.727 1.00 46.98 276 VAL D O 1
ATOM 6586 N N . THR D 1 277 ? 11.139 2.502 -33.985 1.00 36.67 277 THR D N 1
ATOM 6587 C CA . THR D 1 277 ? 10.033 3.059 -34.757 1.00 49.54 277 THR D CA 1
ATOM 6588 C C . THR D 1 277 ? 8.851 3.413 -33.859 1.00 53.62 277 THR D C 1
ATOM 6589 O O . THR D 1 277 ? 8.181 4.433 -34.070 1.00 43.19 277 THR D O 1
ATOM 6593 N N . ALA D 1 278 ? 8.582 2.581 -32.848 1.00 43.97 278 ALA D N 1
ATOM 6594 C CA . ALA D 1 278 ? 7.504 2.891 -31.915 1.00 42.91 278 ALA D CA 1
ATOM 6595 C C . ALA D 1 278 ? 7.850 4.084 -31.039 1.00 41.41 278 ALA D C 1
ATOM 6596 O O . ALA D 1 278 ? 6.962 4.866 -30.687 1.00 45.38 278 ALA D O 1
ATOM 6598 N N . ILE D 1 279 ? 9.129 4.274 -30.744 1.00 45.57 279 ILE D N 1
ATOM 6599 C CA . ILE D 1 279 ? 9.569 5.419 -29.893 1.00 44.26 279 ILE D CA 1
ATOM 6600 C C . ILE D 1 279 ? 9.266 6.745 -30.602 1.00 49.34 279 ILE D C 1
ATOM 6601 O O . ILE D 1 279 ? 8.840 7.686 -29.931 1.00 47.24 279 ILE D O 1
ATOM 6606 N N . ARG D 1 280 ? 9.467 6.804 -31.913 1.00 46.61 280 ARG D N 1
ATOM 6607 C CA . ARG D 1 280 ? 9.136 8.036 -32.672 1.00 51.65 280 ARG D CA 1
ATOM 6608 C C . ARG D 1 280 ? 7.647 8.332 -32.487 1.00 47.05 280 ARG D C 1
ATOM 6609 O O . ARG D 1 280 ? 7.306 9.488 -32.252 1.00 54.77 280 ARG D O 1
ATOM 6617 N N . GLU D 1 281 ? 6.807 7.308 -32.589 1.00 44.69 281 GLU D N 1
ATOM 6618 C CA . GLU D 1 281 ? 5.352 7.491 -32.351 1.00 54.64 281 GLU D CA 1
ATOM 6619 C C . GLU D 1 281 ? 5.134 8.091 -30.957 1.00 50.73 281 GLU D C 1
ATOM 6620 O O . GLU D 1 281 ? 4.310 9.002 -30.848 1.00 50.91 281 GLU D O 1
ATOM 6626 N N . LEU D 1 282 ? 5.850 7.612 -29.939 1.00 40.93 282 LEU D N 1
ATOM 6627 C CA . LEU D 1 282 ? 5.715 8.231 -28.625 1.00 41.92 282 LEU D CA 1
ATOM 6628 C C . LEU D 1 282 ? 6.128 9.697 -28.665 1.00 47.46 282 LEU D C 1
ATOM 6629 O O . LEU D 1 282 ? 5.462 10.553 -28.070 1.00 48.99 282 LEU D O 1
ATOM 6634 N N . GLU D 1 283 ? 7.224 10.005 -29.365 1.00 43.95 283 GLU D N 1
ATOM 6635 C CA . GLU D 1 283 ? 7.699 11.383 -29.439 1.00 49.88 283 GLU D CA 1
ATOM 6636 C C . GLU D 1 283 ? 6.653 12.294 -30.063 1.00 50.88 283 GLU D C 1
ATOM 6637 O O . GLU D 1 283 ? 6.372 13.381 -29.546 1.00 52.39 283 GLU D O 1
ATOM 6643 N N . THR D 1 284 ? 6.068 11.872 -31.186 1.00 45.09 284 THR D N 1
ATOM 6644 C CA . THR D 1 284 ? 5.037 12.686 -31.814 1.00 51.96 284 THR D CA 1
ATOM 6645 C C . THR D 1 284 ? 3.778 12.742 -30.958 1.00 51.22 284 THR D C 1
ATOM 6646 O O . THR D 1 284 ? 3.101 13.775 -30.923 1.00 52.37 284 THR D O 1
ATOM 6650 N N . ALA D 1 285 ? 3.464 11.659 -30.241 1.00 51.89 285 ALA D N 1
ATOM 6651 C CA . ALA D 1 285 ? 2.316 11.676 -29.339 1.00 49.90 285 ALA D CA 1
ATOM 6652 C C . ALA D 1 285 ? 2.542 12.637 -28.177 1.00 55.84 285 ALA D C 1
ATOM 6653 O O . ALA D 1 285 ? 1.619 13.356 -27.772 1.00 61.42 285 ALA D O 1
ATOM 6655 N N . VAL D 1 286 ? 3.761 12.662 -27.631 1.00 46.36 286 VAL D N 1
ATOM 6656 C CA . VAL D 1 286 ? 4.074 13.581 -26.541 1.00 51.00 286 VAL D CA 1
ATOM 6657 C C . VAL D 1 286 ? 4.006 15.024 -27.028 1.00 57.36 286 VAL D C 1
ATOM 6658 O O . VAL D 1 286 ? 3.571 15.921 -26.297 1.00 55.95 286 VAL D O 1
ATOM 6662 N N . ALA D 1 287 ? 4.423 15.272 -28.272 1.00 52.18 287 ALA D N 1
ATOM 6663 C CA . ALA D 1 287 ? 4.327 16.620 -28.819 1.00 54.14 287 ALA D CA 1
ATOM 6664 C C . ALA D 1 287 ? 2.874 17.054 -28.960 1.00 62.64 287 ALA D C 1
ATOM 6665 O O . ALA D 1 287 ? 2.547 18.229 -28.755 1.00 60.38 287 ALA D O 1
ATOM 6667 N N . ALA D 1 288 ? 1.981 16.120 -29.302 1.00 58.11 288 ALA D N 1
ATOM 6668 C CA . ALA D 1 288 ? 0.567 16.471 -29.381 1.00 53.70 288 ALA D CA 1
ATOM 6669 C C . ALA D 1 288 ? -0.011 16.738 -27.995 1.00 53.57 288 ALA D C 1
ATOM 6670 O O . ALA D 1 288 ? -0.804 17.670 -27.817 1.00 56.14 288 ALA D O 1
ATOM 6672 N N . LEU D 1 289 ? 0.386 15.940 -27.000 1.00 52.83 289 LEU D N 1
ATOM 6673 C CA . LEU D 1 289 ? -0.086 16.159 -25.637 1.00 60.31 289 LEU D CA 1
ATOM 6674 C C . LEU D 1 289 ? 0.369 17.513 -25.103 1.00 62.07 289 LEU D C 1
ATOM 6675 O O . LEU D 1 289 ? -0.378 18.190 -24.386 1.00 62.70 289 LEU D O 1
ATOM 6680 N N . ASP D 1 290 ? 1.587 17.933 -25.454 1.00 60.74 290 ASP D N 1
ATOM 6681 C CA . ASP D 1 290 ? 2.079 19.232 -25.012 1.00 54.27 290 ASP D CA 1
ATOM 6682 C C . ASP D 1 290 ? 1.326 20.370 -25.690 1.00 67.50 290 ASP D C 1
ATOM 6683 O O . ASP D 1 290 ? 1.145 21.435 -25.090 1.00 68.78 290 ASP D O 1
ATOM 6688 N N . ALA D 1 291 ? 0.874 20.162 -26.932 1.00 61.45 291 ALA D N 1
ATOM 6689 C CA . ALA D 1 291 ? 0.136 21.203 -27.640 1.00 66.88 291 ALA D CA 1
ATOM 6690 C C . ALA D 1 291 ? -1.181 21.557 -26.957 1.00 74.95 291 ALA D C 1
ATOM 6691 O O . ALA D 1 291 ? -1.759 22.606 -27.259 1.00 75.41 291 ALA D O 1
ATOM 6693 N N . ILE D 1 292 ? -1.680 20.711 -26.052 1.00 73.09 292 ILE D N 1
ATOM 6694 C CA . ILE D 1 292 ? -2.829 21.100 -25.240 1.00 67.39 292 ILE D CA 1
ATOM 6695 C C . ILE D 1 292 ? -2.469 22.160 -24.212 1.00 69.94 292 ILE D C 1
ATOM 6696 O O . ILE D 1 292 ? -3.369 22.807 -23.662 1.00 76.86 292 ILE D O 1
ATOM 6701 N N . SER D 1 293 ? -1.173 22.370 -23.970 1.00 81.82 293 SER D N 1
ATOM 6702 C CA . SER D 1 293 ? -0.654 23.275 -22.943 1.00 80.26 293 SER D CA 1
ATOM 6703 C C . SER D 1 293 ? -1.156 22.867 -21.564 1.00 88.21 293 SER D C 1
ATOM 6704 O O . SER D 1 293 ? -0.960 21.727 -21.137 1.00 77.18 293 SER D O 1
ATOM 6707 N N . THR E 1 22 ? -3.678 -31.946 -1.373 1.00 130.29 22 THR E N 1
ATOM 6708 C CA . THR E 1 22 ? -5.037 -31.575 -1.754 1.00 125.70 22 THR E CA 1
ATOM 6709 C C . THR E 1 22 ? -5.548 -32.444 -2.904 1.00 125.76 22 THR E C 1
ATOM 6710 O O . THR E 1 22 ? -4.841 -32.669 -3.886 1.00 125.21 22 THR E O 1
ATOM 6714 N N . THR E 1 23 ? -6.779 -32.930 -2.774 1.00 135.78 23 THR E N 1
ATOM 6715 C CA . THR E 1 23 ? -7.396 -33.792 -3.774 1.00 136.62 23 THR E CA 1
ATOM 6716 C C . THR E 1 23 ? -8.236 -32.938 -4.718 1.00 128.20 23 THR E C 1
ATOM 6717 O O . THR E 1 23 ? -9.129 -32.208 -4.275 1.00 120.85 23 THR E O 1
ATOM 6721 N N . LEU E 1 24 ? -7.945 -33.030 -6.014 1.00 113.47 24 LEU E N 1
ATOM 6722 C CA . LEU E 1 24 ? -8.644 -32.252 -7.033 1.00 104.68 24 LEU E CA 1
ATOM 6723 C C . LEU E 1 24 ? -9.780 -33.097 -7.597 1.00 95.87 24 LEU E C 1
ATOM 6724 O O . LEU E 1 24 ? -9.537 -34.085 -8.299 1.00 91.73 24 LEU E O 1
ATOM 6729 N N . LEU E 1 25 ? -11.023 -32.707 -7.292 1.00 93.09 25 LEU E N 1
ATOM 6730 C CA . LEU E 1 25 ? -12.183 -33.461 -7.760 1.00 82.33 25 LEU E CA 1
ATOM 6731 C C . LEU E 1 25 ? -12.441 -33.278 -9.248 1.00 80.14 25 LEU E C 1
ATOM 6732 O O . LEU E 1 25 ? -13.109 -34.122 -9.856 1.00 72.11 25 LEU E O 1
ATOM 6737 N N . HIS E 1 26 ? -11.942 -32.203 -9.846 1.00 82.11 26 HIS E N 1
ATOM 6738 C CA . HIS E 1 26 ? -12.247 -31.869 -11.229 1.00 82.76 26 HIS E CA 1
ATOM 6739 C C . HIS E 1 26 ? -11.041 -32.172 -12.108 1.00 88.21 26 HIS E C 1
ATOM 6740 O O . HIS E 1 26 ? -9.931 -31.705 -11.833 1.00 91.80 26 HIS E O 1
ATOM 6747 N N . ASN E 1 27 ? -11.264 -32.965 -13.153 1.00 90.83 27 ASN E N 1
ATOM 6748 C CA . ASN E 1 27 ? -10.200 -33.300 -14.090 1.00 92.04 27 ASN E CA 1
ATOM 6749 C C . ASN E 1 27 ? -9.880 -32.102 -14.975 1.00 100.48 27 ASN E C 1
ATOM 6750 O O . ASN E 1 27 ? -10.776 -31.508 -15.587 1.00 94.63 27 ASN E O 1
ATOM 6755 N N . ALA E 1 28 ? -8.594 -31.748 -15.044 1.00 108.38 28 ALA E N 1
ATOM 6756 C CA . ALA E 1 28 ? -8.187 -30.583 -15.820 1.00 110.27 28 ALA E CA 1
ATOM 6757 C C . ALA E 1 28 ? -7.972 -30.915 -17.291 1.00 111.34 28 ALA E C 1
ATOM 6758 O O . ALA E 1 28 ? -8.218 -30.064 -18.153 1.00 124.23 28 ALA E O 1
ATOM 6760 N N . LYS E 1 29 ? -7.521 -32.128 -17.598 1.00 105.29 29 LYS E N 1
ATOM 6761 C CA . LYS E 1 29 ? -7.302 -32.551 -18.975 1.00 107.27 29 LYS E CA 1
ATOM 6762 C C . LYS E 1 29 ? -8.561 -33.107 -19.633 1.00 103.06 29 LYS E C 1
ATOM 6763 O O . LYS E 1 29 ? -8.509 -33.494 -20.805 1.00 95.00 29 LYS E O 1
ATOM 6769 N N . ALA E 1 30 ? -9.684 -33.154 -18.917 1.00 102.38 30 ALA E N 1
ATOM 6770 C CA . ALA E 1 30 ? -10.905 -33.713 -19.480 1.00 97.83 30 ALA E CA 1
ATOM 6771 C C . ALA E 1 30 ? -11.501 -32.761 -20.508 1.00 97.06 30 ALA E C 1
ATOM 6772 O O . ALA E 1 30 ? -11.675 -31.568 -20.243 1.00 99.70 30 ALA E O 1
ATOM 6774 N N . GLN E 1 31 ? -11.807 -33.289 -21.687 1.00 96.33 31 GLN E N 1
ATOM 6775 C CA . GLN E 1 31 ? -12.460 -32.535 -22.753 1.00 91.95 31 GLN E CA 1
ATOM 6776 C C . GLN E 1 31 ? -13.826 -33.176 -22.978 1.00 80.15 31 GLN E C 1
ATOM 6777 O O . GLN E 1 31 ? -13.983 -34.065 -23.817 1.00 78.59 31 GLN E O 1
ATOM 6783 N N . VAL E 1 32 ? -14.814 -32.722 -22.210 1.00 71.88 32 VAL E N 1
ATOM 6784 C CA . VAL E 1 32 ? -16.160 -33.279 -22.288 1.00 50.92 32 VAL E CA 1
ATOM 6785 C C . VAL E 1 32 ? -16.793 -32.812 -23.596 1.00 54.56 32 VAL E C 1
ATOM 6786 O O . VAL E 1 32 ? -17.078 -31.624 -23.768 1.00 49.57 32 VAL E O 1
ATOM 6790 N N . THR E 1 33 ? -17.011 -33.747 -24.522 1.00 51.83 33 THR E N 1
ATOM 6791 C CA . THR E 1 33 ? -17.658 -33.442 -25.791 1.00 43.71 33 THR E CA 1
ATOM 6792 C C . THR E 1 33 ? -18.824 -34.366 -26.117 1.00 45.30 33 THR E C 1
ATOM 6793 O O . THR E 1 33 ? -19.472 -34.171 -27.150 1.00 44.32 33 THR E O 1
ATOM 6797 N N . THR E 1 34 ? -19.097 -35.369 -25.290 1.00 38.53 34 THR E N 1
ATOM 6798 C CA . THR E 1 34 ? -20.184 -36.315 -25.491 1.00 48.90 34 THR E CA 1
ATOM 6799 C C . THR E 1 34 ? -20.877 -36.573 -24.162 1.00 46.96 34 THR E C 1
ATOM 6800 O O . THR E 1 34 ? -20.283 -36.375 -23.096 1.00 43.77 34 THR E O 1
ATOM 6804 N N . PRO E 1 35 ? -22.121 -37.052 -24.191 1.00 41.27 35 PRO E N 1
ATOM 6805 C CA . PRO E 1 35 ? -22.765 -37.432 -22.926 1.00 42.49 35 PRO E CA 1
ATOM 6806 C C . PRO E 1 35 ? -22.001 -38.505 -22.171 1.00 37.45 35 PRO E C 1
ATOM 6807 O O . PRO E 1 35 ? -21.985 -38.478 -20.935 1.00 40.41 35 PRO E O 1
ATOM 6811 N N . CYS E 1 36 ? -21.360 -39.450 -22.863 1.00 35.68 36 CYS E N 1
ATOM 6812 C CA . CYS E 1 36 ? -20.576 -40.447 -22.140 1.00 38.51 36 CYS E CA 1
ATOM 6813 C C . CYS E 1 36 ? -19.369 -39.806 -21.459 1.00 45.39 36 CYS E C 1
ATOM 6814 O O . CYS E 1 36 ? -19.063 -40.121 -20.303 1.00 43.64 36 CYS E O 1
ATOM 6817 N N . GLY E 1 37 ? -18.676 -38.894 -22.152 1.00 43.83 37 GLY E N 1
ATOM 6818 C CA . GLY E 1 37 ? -17.600 -38.157 -21.505 1.00 37.59 37 GLY E CA 1
ATOM 6819 C C . GLY E 1 37 ? -18.074 -37.369 -20.297 1.00 41.02 37 GLY E C 1
ATOM 6820 O O . GLY E 1 37 ? -17.384 -37.303 -19.278 1.00 41.86 37 GLY E O 1
ATOM 6821 N N . ALA E 1 38 ? -19.267 -36.772 -20.386 1.00 37.97 38 ALA E N 1
ATOM 6822 C CA . ALA E 1 38 ? -19.823 -36.084 -19.223 1.00 42.30 38 ALA E CA 1
ATOM 6823 C C . ALA E 1 38 ? -20.054 -37.054 -18.071 1.00 44.73 38 ALA E C 1
ATOM 6824 O O . ALA E 1 38 ? -19.726 -36.754 -16.917 1.00 40.35 38 ALA E O 1
ATOM 6826 N N . SER E 1 39 ? -20.604 -38.232 -18.365 1.00 38.29 39 SER E N 1
ATOM 6827 C CA . SER E 1 39 ? -20.847 -39.197 -17.300 1.00 42.61 39 SER E CA 1
ATOM 6828 C C . SER E 1 39 ? -19.546 -39.643 -16.646 1.00 45.30 39 SER E C 1
ATOM 6829 O O . SER E 1 39 ? -19.514 -39.869 -15.430 1.00 43.32 39 SER E O 1
ATOM 6832 N N . HIS E 1 40 ? -18.457 -39.749 -17.426 1.00 44.41 40 HIS E N 1
ATOM 6833 C CA . HIS E 1 40 ? -17.170 -40.146 -16.859 1.00 49.69 40 HIS E CA 1
ATOM 6834 C C . HIS E 1 40 ? -16.533 -39.021 -16.055 1.00 48.66 40 HIS E C 1
ATOM 6835 O O . HIS E 1 40 ? -15.840 -39.286 -15.067 1.00 44.05 40 HIS E O 1
ATOM 6842 N N . TYR E 1 41 ? -16.726 -37.770 -16.477 1.00 47.02 41 TYR E N 1
ATOM 6843 C CA . TYR E 1 41 ? -16.262 -36.645 -15.674 1.00 49.13 41 TYR E CA 1
ATOM 6844 C C . TYR E 1 41 ? -16.916 -36.661 -14.298 1.00 50.58 41 TYR E C 1
ATOM 6845 O O . TYR E 1 41 ? -16.256 -36.393 -13.288 1.00 51.26 41 TYR E O 1
ATOM 6854 N N . MET E 1 42 ? -18.212 -36.986 -14.243 1.00 44.04 42 MET E N 1
ATOM 6855 C CA . MET E 1 42 ? -18.902 -37.098 -12.964 1.00 46.48 42 MET E CA 1
ATOM 6856 C C . MET E 1 42 ? -18.358 -38.260 -12.141 1.00 48.96 42 MET E C 1
ATOM 6857 O O . MET E 1 42 ? -18.219 -38.153 -10.918 1.00 52.53 42 MET E O 1
ATOM 6862 N N . ARG E 1 43 ? -18.056 -39.383 -12.788 1.00 46.41 43 ARG E N 1
ATOM 6863 C CA . ARG E 1 43 ? -17.490 -40.508 -12.055 1.00 46.33 43 ARG E CA 1
ATOM 6864 C C . ARG E 1 43 ? -16.099 -40.188 -11.527 1.00 54.73 43 ARG E C 1
ATOM 6865 O O . ARG E 1 43 ? -15.710 -40.685 -10.464 1.00 55.52 43 ARG E O 1
ATOM 6873 N N . HIS E 1 44 ? -15.341 -39.360 -12.248 1.00 50.05 44 HIS E N 1
ATOM 6874 C CA . HIS E 1 44 ? -14.032 -38.944 -11.760 1.00 51.84 44 HIS E CA 1
ATOM 6875 C C . HIS E 1 44 ? -14.160 -38.130 -10.476 1.00 51.85 44 HIS E C 1
ATOM 6876 O O . HIS E 1 44 ? -13.330 -38.251 -9.567 1.00 53.11 44 HIS E O 1
ATOM 6883 N N . ILE E 1 45 ? -15.204 -37.304 -10.379 1.00 51.89 45 ILE E N 1
ATOM 6884 C CA . ILE E 1 45 ? -15.463 -36.568 -9.145 1.00 55.89 45 ILE E CA 1
ATOM 6885 C C . ILE E 1 45 ? -15.649 -37.533 -7.979 1.00 47.41 45 ILE E C 1
ATOM 6886 O O . ILE E 1 45 ? -15.038 -37.376 -6.916 1.00 51.05 45 ILE E O 1
ATOM 6891 N N . THR E 1 46 ? -16.486 -38.558 -8.167 1.00 51.85 46 THR E N 1
ATOM 6892 C CA . THR E 1 46 ? -16.758 -39.493 -7.078 1.00 48.25 46 THR E CA 1
ATOM 6893 C C . THR E 1 46 ? -15.505 -40.265 -6.680 1.00 56.78 46 THR E C 1
ATOM 6894 O O . THR E 1 46 ? -15.281 -40.534 -5.493 1.00 53.46 46 THR E O 1
ATOM 6898 N N . ARG E 1 47 ? -14.674 -40.633 -7.658 1.00 52.93 47 ARG E N 1
ATOM 6899 C CA . ARG E 1 47 ? -13.438 -41.336 -7.334 1.00 52.64 47 ARG E CA 1
ATOM 6900 C C . ARG E 1 47 ? -12.513 -40.459 -6.501 1.00 61.09 47 ARG E C 1
ATOM 6901 O O . ARG E 1 47 ? -11.854 -40.942 -5.572 1.00 63.97 47 ARG E O 1
ATOM 6909 N N . GLN E 1 48 ? -12.458 -39.161 -6.809 1.00 57.23 48 GLN E N 1
ATOM 6910 C CA . GLN E 1 48 ? -11.590 -38.268 -6.052 1.00 56.41 48 GLN E CA 1
ATOM 6911 C C . GLN E 1 48 ? -12.153 -37.981 -4.667 1.00 59.68 48 GLN E C 1
ATOM 6912 O O . GLN E 1 48 ? -11.388 -37.853 -3.704 1.00 61.41 48 GLN E O 1
ATOM 6918 N N . ALA E 1 49 ? -13.479 -37.879 -4.544 1.00 61.07 49 ALA E N 1
ATOM 6919 C CA . ALA E 1 49 ? -14.084 -37.742 -3.225 1.00 58.84 49 ALA E CA 1
ATOM 6920 C C . ALA E 1 49 ? -13.811 -38.974 -2.370 1.00 63.12 49 ALA E C 1
ATOM 6921 O O . ALA E 1 49 ? -13.561 -38.859 -1.163 1.00 58.70 49 ALA E O 1
ATOM 6923 N N . GLU E 1 50 ? -13.853 -40.162 -2.979 1.00 55.70 50 GLU E N 1
ATOM 6924 C CA . GLU E 1 50 ? -13.529 -41.379 -2.242 1.00 63.61 50 GLU E CA 1
ATOM 6925 C C . GLU E 1 50 ? -12.093 -41.347 -1.732 1.00 69.84 50 GLU E C 1
ATOM 6926 O O . GLU E 1 50 ? -11.826 -41.704 -0.578 1.00 72.32 50 GLU E O 1
ATOM 6932 N N . SER E 1 51 ? -11.155 -40.906 -2.573 1.00 65.23 51 SER E N 1
ATOM 6933 C CA . SER E 1 51 ? -9.759 -40.875 -2.156 1.00 63.37 51 SER E CA 1
ATOM 6934 C C . SER E 1 51 ? -9.531 -39.887 -1.018 1.00 69.52 51 SER E C 1
ATOM 6935 O O . SER E 1 51 ? -8.598 -40.064 -0.225 1.00 71.99 51 SER E O 1
ATOM 6938 N N . ALA E 1 52 ? -10.366 -38.853 -0.910 1.00 66.41 52 ALA E N 1
ATOM 6939 C CA . ALA E 1 52 ? -10.208 -37.901 0.183 1.00 65.71 52 ALA E CA 1
ATOM 6940 C C . ALA E 1 52 ? -10.725 -38.466 1.502 1.00 71.02 52 ALA E C 1
ATOM 6941 O O . ALA E 1 52 ? -10.098 -38.273 2.549 1.00 70.94 52 ALA E O 1
ATOM 6943 N N . LEU E 1 53 ? -11.867 -39.160 1.477 1.00 66.09 53 LEU E N 1
ATOM 6944 C CA . LEU E 1 53 ? -12.389 -39.747 2.708 1.00 72.45 53 LEU E CA 1
ATOM 6945 C C . LEU E 1 53 ? -11.464 -40.826 3.251 1.00 74.89 53 LEU E C 1
ATOM 6946 O O . LEU E 1 53 ? -11.313 -40.951 4.472 1.00 79.13 53 LEU E O 1
ATOM 6951 N N . GLN E 1 54 ? -10.830 -41.601 2.371 1.00 69.20 54 GLN E N 1
ATOM 6952 C CA . GLN E 1 54 ? -9.893 -42.617 2.835 1.00 81.03 54 GLN E CA 1
ATOM 6953 C C . GLN E 1 54 ? -8.655 -41.987 3.464 1.00 82.50 54 GLN E C 1
ATOM 6954 O O . GLN E 1 54 ? -8.126 -42.507 4.452 1.00 93.69 54 GLN E O 1
ATOM 6960 N N . ALA E 1 55 ? -8.182 -40.867 2.911 1.00 82.13 55 ALA E N 1
ATOM 6961 C CA . ALA E 1 55 ? -7.003 -40.213 3.474 1.00 78.71 55 ALA E CA 1
ATOM 6962 C C . ALA E 1 55 ? -7.285 -39.674 4.870 1.00 80.71 55 ALA E C 1
ATOM 6963 O O . ALA E 1 55 ? -6.462 -39.832 5.781 1.00 83.83 55 ALA E O 1
ATOM 6965 N N . GLY E 1 56 ? -8.441 -39.035 5.060 1.00 75.02 56 GLY E N 1
ATOM 6966 C CA . GLY E 1 56 ? -8.815 -38.582 6.388 1.00 78.72 56 GLY E CA 1
ATOM 6967 C C . GLY E 1 56 ? -9.037 -39.725 7.355 1.00 80.02 56 GLY E C 1
ATOM 6968 O O . GLY E 1 56 ? -8.734 -39.603 8.545 1.00 83.93 56 GLY E O 1
ATOM 6969 N N . LEU E 1 57 ? -9.558 -40.850 6.862 1.00 79.77 57 LEU E N 1
ATOM 6970 C CA . LEU E 1 57 ? -9.727 -42.027 7.708 1.00 80.55 57 LEU E CA 1
ATOM 6971 C C . LEU E 1 57 ? -8.378 -42.629 8.086 1.00 81.86 57 LEU E C 1
ATOM 6972 O O . LEU E 1 57 ? -8.177 -43.049 9.232 1.00 80.85 57 LEU E O 1
ATOM 6977 N N . LYS E 1 58 ? -7.442 -42.676 7.134 1.00 79.49 58 LYS E N 1
ATOM 6978 C CA . LYS E 1 58 ? -6.105 -43.184 7.424 1.00 87.64 58 LYS E CA 1
ATOM 6979 C C . LYS E 1 58 ? -5.390 -42.309 8.448 1.00 90.57 58 LYS E C 1
ATOM 6980 O O . LYS E 1 58 ? -4.691 -42.820 9.332 1.00 93.57 58 LYS E O 1
ATOM 6986 N N . THR E 1 59 ? -5.556 -40.987 8.348 1.00 89.17 59 THR E N 1
ATOM 6987 C CA . THR E 1 59 ? -4.949 -40.090 9.327 1.00 89.75 59 THR E CA 1
ATOM 6988 C C . THR E 1 59 ? -5.573 -40.274 10.705 1.00 92.83 59 THR E C 1
ATOM 6989 O O . THR E 1 59 ? -4.859 -40.319 11.715 1.00 98.04 59 THR E O 1
ATOM 6993 N N . ALA E 1 60 ? -6.903 -40.390 10.767 1.00 88.22 60 ALA E N 1
ATOM 6994 C CA . ALA E 1 60 ? -7.566 -40.664 12.037 1.00 85.41 60 ALA E CA 1
ATOM 6995 C C . ALA E 1 60 ? -7.119 -42.001 12.611 1.00 90.84 60 ALA E C 1
ATOM 6996 O O . ALA E 1 60 ? -6.972 -42.145 13.831 1.00 98.96 60 ALA E O 1
ATOM 6998 N N . GLN E 1 61 ? -6.892 -42.991 11.746 1.00 92.93 61 GLN E N 1
ATOM 6999 C CA . GLN E 1 61 ? -6.413 -44.289 12.209 1.00 101.30 61 GLN E CA 1
ATOM 7000 C C . GLN E 1 61 ? -4.975 -44.200 12.702 1.00 106.31 61 GLN E C 1
ATOM 7001 O O . GLN E 1 61 ? -4.647 -44.702 13.783 1.00 111.63 61 GLN E O 1
ATOM 7007 N N . SER E 1 62 ? -4.101 -43.558 11.920 1.00 104.99 62 SER E N 1
ATOM 7008 C CA . SER E 1 62 ? -2.698 -43.441 12.308 1.00 102.76 62 SER E CA 1
ATOM 7009 C C . SER E 1 62 ? -2.533 -42.645 13.596 1.00 105.72 62 SER E C 1
ATOM 7010 O O . SER E 1 62 ? -1.620 -42.920 14.383 1.00 112.91 62 SER E O 1
ATOM 7013 N N . ALA E 1 63 ? -3.398 -41.657 13.828 1.00 100.36 63 ALA E N 1
ATOM 7014 C CA . ALA E 1 63 ? -3.339 -40.913 15.080 1.00 103.49 63 ALA E CA 1
ATOM 7015 C C . ALA E 1 63 ? -3.801 -41.761 16.258 1.00 110.52 63 ALA E C 1
ATOM 7016 O O . ALA E 1 63 ? -3.325 -41.569 17.383 1.00 111.99 63 ALA E O 1
ATOM 7018 N N . LEU E 1 64 ? -4.719 -42.702 16.022 1.00 111.94 64 LEU E N 1
ATOM 7019 C CA . LEU E 1 64 ? -5.237 -43.521 17.114 1.00 109.39 64 LEU E CA 1
ATOM 7020 C C . LEU E 1 64 ? -4.170 -44.464 17.656 1.00 121.72 64 LEU E C 1
ATOM 7021 O O . LEU E 1 64 ? -4.032 -44.615 18.875 1.00 129.37 64 LEU E O 1
ATOM 7023 N N . GLU E 1 65 ? -3.406 -45.108 16.769 1.00 135.56 65 GLU E N 1
ATOM 7024 C CA . GLU E 1 65 ? -2.356 -46.012 17.228 1.00 138.50 65 GLU E CA 1
ATOM 7025 C C . GLU E 1 65 ? -1.230 -45.250 17.915 1.00 146.42 65 GLU E C 1
ATOM 7026 O O . GLU E 1 65 ? -0.688 -45.711 18.927 1.00 147.86 65 GLU E O 1
ATOM 7032 N N . THR E 1 66 ? -0.870 -44.085 17.386 1.00 132.31 66 THR E N 1
ATOM 7033 C CA . THR E 1 66 ? 0.200 -43.280 17.963 1.00 133.79 66 THR E CA 1
ATOM 7034 C C . THR E 1 66 ? -0.286 -42.533 19.202 1.00 131.23 66 THR E C 1
ATOM 7035 O O . THR E 1 66 ? -0.690 -43.146 20.192 1.00 128.08 66 THR E O 1
ATOM 7039 N N . SER E 1 94 ? -6.903 -37.276 21.143 1.00 107.56 94 SER E N 1
ATOM 7040 C CA . SER E 1 94 ? -6.628 -35.857 20.952 1.00 112.06 94 SER E CA 1
ATOM 7041 C C . SER E 1 94 ? -6.924 -35.440 19.516 1.00 119.37 94 SER E C 1
ATOM 7042 O O . SER E 1 94 ? -8.047 -35.056 19.192 1.00 117.29 94 SER E O 1
ATOM 7045 N N . GLU E 1 95 ? -5.905 -35.516 18.655 1.00 131.10 95 GLU E N 1
ATOM 7046 C CA . GLU E 1 95 ? -6.106 -35.191 17.246 1.00 132.48 95 GLU E CA 1
ATOM 7047 C C . GLU E 1 95 ? -6.995 -36.217 16.555 1.00 127.05 95 GLU E C 1
ATOM 7048 O O . GLU E 1 95 ? -7.698 -35.877 15.596 1.00 126.94 95 GLU E O 1
ATOM 7054 N N . ALA E 1 96 ? -6.975 -37.469 17.019 1.00 115.01 96 ALA E N 1
ATOM 7055 C CA . ALA E 1 96 ? -7.871 -38.477 16.462 1.00 107.98 96 ALA E CA 1
ATOM 7056 C C . ALA E 1 96 ? -9.328 -38.121 16.729 1.00 105.67 96 ALA E C 1
ATOM 7057 O O . ALA E 1 96 ? -10.196 -38.342 15.876 1.00 98.06 96 ALA E O 1
ATOM 7059 N N . ALA E 1 97 ? -9.614 -37.562 17.907 1.00 110.81 97 ALA E N 1
ATOM 7060 C CA . ALA E 1 97 ? -10.977 -37.148 18.222 1.00 107.31 97 ALA E CA 1
ATOM 7061 C C . ALA E 1 97 ? -11.428 -36.001 17.326 1.00 104.89 97 ALA E C 1
ATOM 7062 O O . ALA E 1 97 ? -12.592 -35.951 16.913 1.00 102.59 97 ALA E O 1
ATOM 7064 N N . LYS E 1 98 ? -10.523 -35.070 17.015 1.00 109.37 98 LYS E N 1
ATOM 7065 C CA . LYS E 1 98 ? -10.882 -33.966 16.131 1.00 107.85 98 LYS E CA 1
ATOM 7066 C C . LYS E 1 98 ? -11.044 -34.438 14.692 1.00 101.16 98 LYS E C 1
ATOM 7067 O O . LYS E 1 98 ? -11.908 -33.937 13.963 1.00 93.26 98 LYS E O 1
ATOM 7073 N N . ALA E 1 99 ? -10.222 -35.401 14.266 1.00 99.34 99 ALA E N 1
ATOM 7074 C CA . ALA E 1 99 ? -10.344 -35.929 12.911 1.00 93.78 99 ALA E CA 1
ATOM 7075 C C . ALA E 1 99 ? -11.670 -36.650 12.717 1.00 88.33 99 ALA E C 1
ATOM 7076 O O . ALA E 1 99 ? -12.261 -36.591 11.634 1.00 89.32 99 ALA E O 1
ATOM 7078 N N . ILE E 1 100 ? -12.157 -37.328 13.754 1.00 87.02 100 ILE E N 1
ATOM 7079 C CA . ILE E 1 100 ? -13.427 -38.033 13.637 1.00 87.66 100 ILE E CA 1
ATOM 7080 C C . ILE E 1 100 ? -14.584 -37.052 13.623 1.00 88.80 100 ILE E C 1
ATOM 7081 O O . ILE E 1 100 ? -15.518 -37.183 12.822 1.00 84.37 100 ILE E O 1
ATOM 7086 N N . GLU E 1 101 ? -14.553 -36.065 14.520 1.00 90.17 101 GLU E N 1
ATOM 7087 C CA . GLU E 1 101 ? -15.583 -35.037 14.508 1.00 88.25 101 GLU E CA 1
ATOM 7088 C C . GLU E 1 101 ? -15.680 -34.389 13.135 1.00 82.15 101 GLU E C 1
ATOM 7089 O O . GLU E 1 101 ? -16.779 -34.098 12.651 1.00 82.73 101 GLU E O 1
ATOM 7095 N N . THR E 1 102 ? -14.537 -34.192 12.474 1.00 82.38 102 THR E N 1
ATOM 7096 C CA . THR E 1 102 ? -14.549 -33.589 11.148 1.00 85.05 102 THR E CA 1
ATOM 7097 C C . THR E 1 102 ? -15.191 -34.518 10.122 1.00 76.78 102 THR E C 1
ATOM 7098 O O . THR E 1 102 ? -15.950 -34.059 9.259 1.00 78.33 102 THR E O 1
ATOM 7102 N N . ILE E 1 103 ? -14.914 -35.823 10.202 1.00 72.82 103 ILE E N 1
ATOM 7103 C CA . ILE E 1 103 ? -15.551 -36.772 9.286 1.00 71.27 103 ILE E CA 1
ATOM 7104 C C . ILE E 1 103 ? -17.066 -36.721 9.448 1.00 76.05 103 ILE E C 1
ATOM 7105 O O . ILE E 1 103 ? -17.803 -36.451 8.493 1.00 77.85 103 ILE E O 1
ATOM 7110 N N . LYS E 1 104 ? -17.549 -36.974 10.668 1.00 75.96 104 LYS E N 1
ATOM 7111 C CA . LYS E 1 104 ? -18.988 -37.096 10.889 1.00 80.94 104 LYS E CA 1
ATOM 7112 C C . LYS E 1 104 ? -19.724 -35.816 10.512 1.00 79.44 104 LYS E C 1
ATOM 7113 O O . LYS E 1 104 ? -20.832 -35.867 9.963 1.00 77.63 104 LYS E O 1
ATOM 7119 N N . THR E 1 105 ? -19.119 -34.657 10.782 1.00 79.22 105 THR E N 1
ATOM 7120 C CA . THR E 1 105 ? -19.769 -33.397 10.438 1.00 80.80 105 THR E CA 1
ATOM 7121 C C . THR E 1 105 ? -19.888 -33.218 8.932 1.00 73.71 105 THR E C 1
ATOM 7122 O O . THR E 1 105 ? -20.873 -32.645 8.455 1.00 76.77 105 THR E O 1
ATOM 7126 N N . GLU E 1 106 ? -18.911 -33.704 8.170 1.00 75.59 106 GLU E N 1
ATOM 7127 C CA . GLU E 1 106 ? -18.905 -33.513 6.728 1.00 69.47 106 GLU E CA 1
ATOM 7128 C C . GLU E 1 106 ? -19.647 -34.602 5.968 1.00 71.02 106 GLU E C 1
ATOM 7129 O O . GLU E 1 106 ? -19.915 -34.418 4.776 1.00 70.31 106 GLU E O 1
ATOM 7135 N N . THR E 1 107 ? -19.986 -35.720 6.618 1.00 71.96 107 THR E N 1
ATOM 7136 C CA . THR E 1 107 ? -20.576 -36.846 5.895 1.00 68.11 107 THR E CA 1
ATOM 7137 C C . THR E 1 107 ? -21.862 -36.446 5.182 1.00 63.52 107 THR E C 1
ATOM 7138 O O . THR E 1 107 ? -22.106 -36.875 4.048 1.00 64.52 107 THR E O 1
ATOM 7142 N N . LYS E 1 108 ? -22.694 -35.620 5.823 1.00 62.14 108 LYS E N 1
ATOM 7143 C CA . LYS E 1 108 ? -23.955 -35.207 5.211 1.00 71.30 108 LYS E CA 1
ATOM 7144 C C . LYS E 1 108 ? -23.719 -34.477 3.892 1.00 64.42 108 LYS E C 1
ATOM 7145 O O . LYS E 1 108 ? -24.256 -34.866 2.849 1.00 58.43 108 LYS E O 1
ATOM 7151 N N . ASN E 1 109 ? -22.921 -33.405 3.922 1.00 64.09 109 ASN E N 1
ATOM 7152 C CA . ASN E 1 109 ? -22.574 -32.701 2.688 1.00 64.52 109 ASN E CA 1
ATOM 7153 C C . ASN E 1 109 ? -21.776 -33.587 1.743 1.00 58.41 109 ASN E C 1
ATOM 7154 O O . ASN E 1 109 ? -21.925 -33.493 0.519 1.00 56.40 109 ASN E O 1
ATOM 7159 N N . PHE E 1 110 ? -20.905 -34.435 2.289 1.00 57.92 110 PHE E N 1
ATOM 7160 C CA . PHE E 1 110 ? -20.115 -35.319 1.440 1.00 57.03 110 PHE E CA 1
ATOM 7161 C C . PHE E 1 110 ? -21.013 -36.276 0.666 1.00 58.60 110 PHE E C 1
ATOM 7162 O O . PHE E 1 110 ? -20.913 -36.384 -0.561 1.00 51.57 110 PHE E O 1
ATOM 7170 N N . LEU E 1 111 ? -21.913 -36.969 1.371 1.00 55.66 111 LEU E N 1
ATOM 7171 C CA . LEU E 1 111 ? -22.723 -37.992 0.721 1.00 54.46 111 LEU E CA 1
ATOM 7172 C C . LEU E 1 111 ? -23.801 -37.384 -0.167 1.00 54.09 111 LEU E C 1
ATOM 7173 O O . LEU E 1 111 ? -24.116 -37.945 -1.222 1.00 56.38 111 LEU E O 1
ATOM 7178 N N . ALA E 1 112 ? -24.365 -36.237 0.226 1.00 53.57 112 ALA E N 1
ATOM 7179 C CA . ALA E 1 112 ? -25.351 -35.574 -0.623 1.00 48.51 112 ALA E CA 1
ATOM 7180 C C . ALA E 1 112 ? -24.749 -35.186 -1.967 1.00 52.65 112 ALA E C 1
ATOM 7181 O O . ALA E 1 112 ? -25.392 -35.348 -3.012 1.00 50.66 112 ALA E O 1
ATOM 7183 N N . GLY E 1 113 ? -23.515 -34.681 -1.961 1.00 51.71 113 GLY E N 1
ATOM 7184 C CA . GLY E 1 113 ? -22.842 -34.297 -3.188 1.00 49.56 113 GLY E CA 1
ATOM 7185 C C . GLY E 1 113 ? -22.277 -35.480 -3.945 1.00 50.25 113 GLY E C 1
ATOM 7186 O O . GLY E 1 113 ? -22.284 -35.513 -5.179 1.00 43.17 113 GLY E O 1
ATOM 7187 N N . PHE E 1 114 ? -21.761 -36.456 -3.204 1.00 47.42 114 PHE E N 1
ATOM 7188 C CA . PHE E 1 114 ? -21.376 -37.717 -3.824 1.00 51.75 114 PHE E CA 1
ATOM 7189 C C . PHE E 1 114 ? -22.560 -38.358 -4.545 1.00 52.04 114 PHE E C 1
ATOM 7190 O O . PHE E 1 114 ? -22.425 -38.821 -5.683 1.00 48.74 114 PHE E O 1
ATOM 7198 N N . ALA E 1 115 ? -23.735 -38.386 -3.902 1.00 49.08 115 ALA E N 1
ATOM 7199 C CA . ALA E 1 115 ? -24.911 -38.965 -4.547 1.00 51.85 115 ALA E CA 1
ATOM 7200 C C . ALA E 1 115 ? -25.345 -38.144 -5.754 1.00 51.29 115 ALA E C 1
ATOM 7201 O O . ALA E 1 115 ? -25.790 -38.705 -6.762 1.00 50.30 115 ALA E O 1
ATOM 7203 N N . ALA E 1 116 ? -25.222 -36.816 -5.676 1.00 47.71 116 ALA E N 1
ATOM 7204 C CA . ALA E 1 116 ? -25.654 -35.973 -6.788 1.00 48.30 116 ALA E CA 1
ATOM 7205 C C . ALA E 1 116 ? -24.784 -36.199 -8.021 1.00 49.17 116 ALA E C 1
ATOM 7206 O O . ALA E 1 116 ? -25.299 -36.352 -9.135 1.00 44.71 116 ALA E O 1
ATOM 7208 N N . ALA E 1 117 ? -23.460 -36.232 -7.839 1.00 49.25 117 ALA E N 1
ATOM 7209 C CA . ALA E 1 117 ? -22.566 -36.477 -8.966 1.00 45.08 117 ALA E CA 1
ATOM 7210 C C . ALA E 1 117 ? -22.801 -37.851 -9.581 1.00 44.78 117 ALA E C 1
ATOM 7211 O O . ALA E 1 117 ? -22.666 -38.014 -10.797 1.00 47.85 117 ALA E O 1
ATOM 7213 N N . ALA E 1 118 ? -23.160 -38.847 -8.767 1.00 43.87 118 ALA E N 1
ATOM 7214 C CA . ALA E 1 118 ? -23.476 -40.164 -9.315 1.00 48.34 118 ALA E CA 1
ATOM 7215 C C . ALA E 1 118 ? -24.808 -40.155 -10.059 1.00 43.35 118 ALA E C 1
ATOM 7216 O O . ALA E 1 118 ? -24.944 -40.803 -11.103 1.00 41.75 118 ALA E O 1
ATOM 7218 N N . GLU E 1 119 ? -25.807 -39.433 -9.541 1.00 46.30 119 GLU E N 1
ATOM 7219 C CA . GLU E 1 119 ? -27.076 -39.323 -10.259 1.00 41.80 119 GLU E CA 1
ATOM 7220 C C . GLU E 1 119 ? -26.880 -38.649 -11.607 1.00 40.10 119 GLU E C 1
ATOM 7221 O O . GLU E 1 119 ? -27.497 -39.048 -12.599 1.00 42.79 119 GLU E O 1
ATOM 7227 N N . LEU E 1 120 ? -26.034 -37.613 -11.655 1.00 36.88 120 LEU E N 1
ATOM 7228 C CA . LEU E 1 120 ? -25.732 -36.950 -12.922 1.00 37.99 120 LEU E CA 1
ATOM 7229 C C . LEU E 1 120 ? -25.014 -37.890 -13.889 1.00 40.30 120 LEU E C 1
ATOM 7230 O O . LEU E 1 120 ? -25.273 -37.861 -15.099 1.00 39.62 120 LEU E O 1
ATOM 7235 N N . ALA E 1 121 ? -24.091 -38.712 -13.386 1.00 37.26 121 ALA E N 1
ATOM 7236 C CA . ALA E 1 121 ? -23.460 -39.704 -14.250 1.00 33.68 121 ALA E CA 1
ATOM 7237 C C . ALA E 1 121 ? -24.490 -40.678 -14.802 1.00 42.43 121 ALA E C 1
ATOM 7238 O O . ALA E 1 121 ? -24.427 -41.057 -15.978 1.00 43.97 121 ALA E O 1
ATOM 7240 N N . GLY E 1 122 ? -25.454 -41.088 -13.971 1.00 37.58 122 GLY E N 1
ATOM 7241 C CA . GLY E 1 122 ? -26.506 -41.972 -14.455 1.00 36.12 122 GLY E CA 1
ATOM 7242 C C . GLY E 1 122 ? -27.407 -41.305 -15.479 1.00 45.04 122 GLY E C 1
ATOM 7243 O O . GLY E 1 122 ? -27.836 -41.937 -16.452 1.00 38.88 122 GLY E O 1
ATOM 7244 N N . GLN E 1 123 ? -27.714 -40.021 -15.276 1.00 39.31 123 GLN E N 1
ATOM 7245 C CA . GLN E 1 123 ? -28.557 -39.305 -16.226 1.00 38.16 123 GLN E CA 1
ATOM 7246 C C . GLN E 1 123 ? -27.888 -39.225 -17.589 1.00 38.05 123 GLN E C 1
ATOM 7247 O O . GLN E 1 123 ? -28.523 -39.468 -18.623 1.00 36.21 123 GLN E O 1
ATOM 7253 N N . GLN E 1 124 ? -26.595 -38.879 -17.606 1.00 40.53 124 GLN E N 1
ATOM 7254 C CA . GLN E 1 124 ? -25.869 -38.725 -18.864 1.00 39.67 124 GLN E CA 1
ATOM 7255 C C . GLN E 1 124 ? -25.671 -40.058 -19.568 1.00 40.62 124 GLN E C 1
ATOM 7256 O O . GLN E 1 124 ? -25.613 -40.099 -20.802 1.00 38.39 124 GLN E O 1
ATOM 7262 N N . THR E 1 125 ? -25.575 -41.150 -18.806 1.00 39.15 125 THR E N 1
ATOM 7263 C CA . THR E 1 125 ? -25.557 -42.484 -19.401 1.00 39.12 125 THR E CA 1
ATOM 7264 C C . THR E 1 125 ? -26.784 -42.713 -20.275 1.00 36.56 125 THR E C 1
ATOM 7265 O O . THR E 1 125 ? -26.666 -43.129 -21.433 1.00 42.99 125 THR E O 1
ATOM 7269 N N . ILE E 1 126 ? -27.978 -42.446 -19.728 1.00 37.94 126 ILE E N 1
ATOM 7270 C CA . ILE E 1 126 ? -29.216 -42.645 -20.479 1.00 44.45 126 ILE E CA 1
ATOM 7271 C C . ILE E 1 126 ? -29.299 -41.674 -21.647 1.00 36.53 126 ILE E C 1
ATOM 7272 O O . ILE E 1 126 ? -29.728 -42.038 -22.751 1.00 38.41 126 ILE E O 1
ATOM 7277 N N . VAL E 1 127 ? -28.921 -40.418 -21.416 1.00 33.04 127 VAL E N 1
ATOM 7278 C CA . VAL E 1 127 ? -28.883 -39.447 -22.505 1.00 40.86 127 VAL E CA 1
ATOM 7279 C C . VAL E 1 127 ? -28.040 -39.973 -23.662 1.00 33.45 127 VAL E C 1
ATOM 7280 O O . VAL E 1 127 ? -28.439 -39.884 -24.829 1.00 35.49 127 VAL E O 1
ATOM 7284 N N . SER E 1 128 ? -26.892 -40.582 -23.362 1.00 34.92 128 SER E N 1
ATOM 7285 C CA . SER E 1 128 ? -26.025 -41.015 -24.458 1.00 40.90 128 SER E CA 1
ATOM 7286 C C . SER E 1 128 ? -26.664 -42.138 -25.257 1.00 39.62 128 SER E C 1
ATOM 7287 O O . SER E 1 128 ? -26.374 -42.291 -26.450 1.00 40.24 128 SER E O 1
ATOM 7290 N N . GLU E 1 129 ? -27.546 -42.919 -24.624 1.00 39.87 129 GLU E N 1
ATOM 7291 C CA . GLU E 1 129 ? -28.241 -43.981 -25.338 1.00 40.21 129 GLU E CA 1
ATOM 7292 C C . GLU E 1 129 ? -29.453 -43.446 -26.091 1.00 38.25 129 GLU E C 1
ATOM 7293 O O . GLU E 1 129 ? -29.686 -43.822 -27.242 1.00 39.25 129 GLU E O 1
ATOM 7299 N N . ILE E 1 130 ? -30.232 -42.559 -25.471 1.00 37.01 130 ILE E N 1
ATOM 7300 C CA . ILE E 1 130 ? -31.483 -42.162 -26.107 1.00 38.55 130 ILE E CA 1
ATOM 7301 C C . ILE E 1 130 ? -31.273 -41.172 -27.247 1.00 37.38 130 ILE E C 1
ATOM 7302 O O . ILE E 1 130 ? -32.129 -41.083 -28.135 1.00 38.63 130 ILE E O 1
ATOM 7307 N N . LYS E 1 131 ? -30.147 -40.447 -27.275 1.00 39.06 131 LYS E N 1
ATOM 7308 C CA . LYS E 1 131 ? -29.954 -39.441 -28.316 1.00 41.56 131 LYS E CA 1
ATOM 7309 C C . LYS E 1 131 ? -29.894 -40.052 -29.713 1.00 42.65 131 LYS E C 1
ATOM 7310 O O . LYS E 1 131 ? -30.125 -39.346 -30.699 1.00 46.19 131 LYS E O 1
ATOM 7316 N N . SER E 1 132 ? -29.612 -41.345 -29.822 1.00 41.34 132 SER E N 1
ATOM 7317 C CA . SER E 1 132 ? -29.602 -42.025 -31.111 1.00 42.63 132 SER E CA 1
ATOM 7318 C C . SER E 1 132 ? -31.000 -42.286 -31.677 1.00 43.05 132 SER E C 1
ATOM 7319 O O . SER E 1 132 ? -31.105 -42.765 -32.816 1.00 45.37 132 SER E O 1
ATOM 7322 N N . ALA E 1 133 ? -32.063 -41.987 -30.922 1.00 37.97 133 ALA E N 1
ATOM 7323 C CA . ALA E 1 133 ? -33.420 -42.348 -31.326 1.00 33.13 133 ALA E CA 1
ATOM 7324 C C . ALA E 1 133 ? -33.770 -41.763 -32.691 1.00 38.65 133 ALA E C 1
ATOM 7325 O O . ALA E 1 133 ? -33.537 -40.580 -32.955 1.00 35.93 133 ALA E O 1
ATOM 7327 N N . GLN E 1 134 ? -34.341 -42.594 -33.557 1.00 31.35 134 GLN E N 1
ATOM 7328 C CA . GLN E 1 134 ? -34.597 -42.216 -34.940 1.00 33.50 134 GLN E CA 1
ATOM 7329 C C . GLN E 1 134 ? -35.982 -42.661 -35.375 1.00 37.82 134 GLN E C 1
ATOM 7330 O O . GLN E 1 134 ? -36.532 -43.643 -34.868 1.00 31.51 134 GLN E O 1
ATOM 7336 N N . VAL E 1 135 ? -36.520 -41.930 -36.344 1.00 37.74 135 VAL E N 1
ATOM 7337 C CA . VAL E 1 135 ? -37.626 -42.382 -37.178 1.00 26.93 135 VAL E CA 1
ATOM 7338 C C . VAL E 1 135 ? -37.006 -42.867 -38.479 1.00 34.47 135 VAL E C 1
ATOM 7339 O O . VAL E 1 135 ? -36.260 -42.117 -39.121 1.00 31.91 135 VAL E O 1
ATOM 7343 N N . GLN E 1 136 ? -37.279 -44.122 -38.849 1.00 32.60 136 GLN E N 1
ATOM 7344 C CA . GLN E 1 136 ? -36.659 -44.741 -40.023 1.00 38.34 136 GLN E CA 1
ATOM 7345 C C . GLN E 1 136 ? -37.244 -44.212 -41.328 1.00 36.44 136 GLN E C 1
ATOM 7346 O O . GLN E 1 136 ? -38.445 -43.953 -41.417 1.00 36.24 136 GLN E O 1
ATOM 7352 N N . ASP E 1 137 ? -36.391 -44.063 -42.351 1.00 36.98 137 ASP E N 1
ATOM 7353 C CA . ASP E 1 137 ? -36.898 -43.926 -43.714 1.00 33.72 137 ASP E CA 1
ATOM 7354 C C . ASP E 1 137 ? -37.716 -45.159 -44.087 1.00 36.09 137 ASP E C 1
ATOM 7355 O O . ASP E 1 137 ? -37.383 -46.285 -43.709 1.00 36.66 137 ASP E O 1
ATOM 7360 N N . VAL E 1 138 ? -38.764 -44.958 -44.884 1.00 30.15 138 VAL E N 1
ATOM 7361 C CA . VAL E 1 138 ? -39.519 -46.063 -45.468 1.00 34.80 138 VAL E CA 1
ATOM 7362 C C . VAL E 1 138 ? -39.682 -45.808 -46.959 1.00 32.49 138 VAL E C 1
ATOM 7363 O O . VAL E 1 138 ? -40.121 -44.723 -47.357 1.00 33.83 138 VAL E O 1
ATOM 7367 N N . ASN E 1 139 ? -39.345 -46.811 -47.775 1.00 33.27 139 ASN E N 1
ATOM 7368 C CA . ASN E 1 139 ? -39.491 -46.709 -49.225 1.00 33.15 139 ASN E CA 1
ATOM 7369 C C . ASN E 1 139 ? -40.921 -46.350 -49.612 1.00 38.42 139 ASN E C 1
ATOM 7370 O O . ASN E 1 139 ? -41.884 -46.809 -48.992 1.00 36.03 139 ASN E O 1
ATOM 7375 N N . THR E 1 140 ? -41.065 -45.548 -50.665 1.00 34.43 140 THR E N 1
ATOM 7376 C CA . THR E 1 140 ? -42.403 -45.178 -51.102 1.00 36.66 140 THR E CA 1
ATOM 7377 C C . THR E 1 140 ? -43.162 -46.387 -51.637 1.00 35.36 140 THR E C 1
ATOM 7378 O O . THR E 1 140 ? -42.585 -47.402 -52.028 1.00 38.17 140 THR E O 1
ATOM 7382 N N . LEU E 1 141 ? -44.483 -46.258 -51.655 1.00 34.25 141 LEU E N 1
ATOM 7383 C CA . LEU E 1 141 ? -45.360 -47.268 -52.223 1.00 37.55 141 LEU E CA 1
ATOM 7384 C C . LEU E 1 141 ? -46.567 -46.560 -52.820 1.00 35.89 141 LEU E C 1
ATOM 7385 O O . LEU E 1 141 ? -47.028 -45.555 -52.270 1.00 35.77 141 LEU E O 1
ATOM 7390 N N . THR E 1 142 ? -47.047 -47.072 -53.956 1.00 35.90 142 THR E N 1
ATOM 7391 C CA . THR E 1 142 ? -48.259 -46.576 -54.604 1.00 40.28 142 THR E CA 1
ATOM 7392 C C . THR E 1 142 ? -49.311 -46.200 -53.570 1.00 45.93 142 THR E C 1
ATOM 7393 O O . THR E 1 142 ? -49.604 -46.981 -52.661 1.00 36.96 142 THR E O 1
ATOM 7397 N N . ALA E 1 143 ? -49.873 -44.993 -53.719 1.00 38.10 143 ALA E N 1
ATOM 7398 C CA . ALA E 1 143 ? -50.588 -44.354 -52.617 1.00 33.85 143 ALA E CA 1
ATOM 7399 C C . ALA E 1 143 ? -51.768 -45.190 -52.148 1.00 38.58 143 ALA E C 1
ATOM 7400 O O . ALA E 1 143 ? -52.036 -45.263 -50.944 1.00 44.14 143 ALA E O 1
ATOM 7402 N N . ALA E 1 144 ? -52.489 -45.826 -53.078 1.00 35.63 144 ALA E N 1
ATOM 7403 C CA . ALA E 1 144 ? -53.646 -46.627 -52.683 1.00 38.62 144 ALA E CA 1
ATOM 7404 C C . ALA E 1 144 ? -53.239 -47.818 -51.826 1.00 41.43 144 ALA E C 1
ATOM 7405 O O . ALA E 1 144 ? -54.000 -48.240 -50.949 1.00 42.10 144 ALA E O 1
ATOM 7407 N N . GLN E 1 145 ? -52.048 -48.368 -52.047 1.00 41.72 145 GLN E N 1
ATOM 7408 C CA . GLN E 1 145 ? -51.571 -49.474 -51.228 1.00 39.44 145 GLN E CA 1
ATOM 7409 C C . GLN E 1 145 ? -50.855 -49.023 -49.965 1.00 42.77 145 GLN E C 1
ATOM 7410 O O . GLN E 1 145 ? -50.660 -49.842 -49.060 1.00 40.54 145 GLN E O 1
ATOM 7416 N N . ALA E 1 146 ? -50.467 -47.753 -49.877 1.00 38.09 146 ALA E N 1
ATOM 7417 C CA . ALA E 1 146 ? -49.710 -47.260 -48.736 1.00 36.98 146 ALA E CA 1
ATOM 7418 C C . ALA E 1 146 ? -50.565 -46.987 -47.499 1.00 35.96 146 ALA E C 1
ATOM 7419 O O . ALA E 1 146 ? -50.003 -46.674 -46.445 1.00 37.63 146 ALA E O 1
ATOM 7421 N N . VAL E 1 147 ? -51.890 -47.080 -47.581 1.00 39.87 147 VAL E N 1
ATOM 7422 C CA . VAL E 1 147 ? -52.751 -46.701 -46.463 1.00 39.78 147 VAL E CA 1
ATOM 7423 C C . VAL E 1 147 ? -53.427 -47.901 -45.805 1.00 39.06 147 VAL E C 1
ATOM 7424 O O . VAL E 1 147 ? -54.260 -47.716 -44.912 1.00 41.00 147 VAL E O 1
ATOM 7428 N N . THR E 1 148 ? -53.085 -49.128 -46.196 1.00 41.01 148 THR E N 1
ATOM 7429 C CA . THR E 1 148 ? -53.742 -50.284 -45.593 1.00 43.70 148 THR E CA 1
ATOM 7430 C C . THR E 1 148 ? -52.842 -51.508 -45.699 1.00 46.48 148 THR E C 1
ATOM 7431 O O . THR E 1 148 ? -51.831 -51.500 -46.406 1.00 41.67 148 THR E O 1
ATOM 7435 N N . THR E 1 149 ? -53.235 -52.574 -44.993 1.00 47.34 149 THR E N 1
ATOM 7436 C CA . THR E 1 149 ? -52.472 -53.813 -45.019 1.00 39.27 149 THR E CA 1
ATOM 7437 C C . THR E 1 149 ? -52.456 -54.361 -46.447 1.00 45.28 149 THR E C 1
ATOM 7438 O O . THR E 1 149 ? -53.415 -54.163 -47.200 1.00 43.79 149 THR E O 1
ATOM 7442 N N . PRO E 1 150 ? -51.356 -55.015 -46.870 1.00 42.59 150 PRO E N 1
ATOM 7443 C CA . PRO E 1 150 ? -50.107 -55.259 -46.141 1.00 45.25 150 PRO E CA 1
ATOM 7444 C C . PRO E 1 150 ? -49.009 -54.225 -46.389 1.00 45.30 150 PRO E C 1
ATOM 7445 O O . PRO E 1 150 ? -47.937 -54.336 -45.790 1.00 39.94 150 PRO E O 1
ATOM 7449 N N . GLY E 1 151 ? -49.250 -53.245 -47.249 1.00 37.90 151 GLY E N 1
ATOM 7450 C CA . GLY E 1 151 ? -48.177 -52.321 -47.550 1.00 37.44 151 GLY E CA 1
ATOM 7451 C C . GLY E 1 151 ? -48.148 -51.045 -46.735 1.00 41.32 151 GLY E C 1
ATOM 7452 O O . GLY E 1 151 ? -47.320 -50.175 -47.031 1.00 39.02 151 GLY E O 1
ATOM 7453 N N . ILE E 1 152 ? -49.001 -50.916 -45.709 1.00 42.44 152 ILE E N 1
ATOM 7454 C CA . ILE E 1 152 ? -49.194 -49.637 -45.028 1.00 40.31 152 ILE E CA 1
ATOM 7455 C C . ILE E 1 152 ? -47.854 -49.054 -44.602 1.00 35.18 152 ILE E C 1
ATOM 7456 O O . ILE E 1 152 ? -46.996 -49.758 -44.060 1.00 40.82 152 ILE E O 1
ATOM 7461 N N . ILE E 1 153 ? -47.667 -47.762 -44.857 1.00 34.58 153 ILE E N 1
ATOM 7462 C CA . ILE E 1 153 ? -46.418 -47.089 -44.519 1.00 28.89 153 ILE E CA 1
ATOM 7463 C C . ILE E 1 153 ? -46.413 -46.779 -43.029 1.00 35.01 153 ILE E C 1
ATOM 7464 O O . ILE E 1 153 ? -47.334 -46.136 -42.510 1.00 32.41 153 ILE E O 1
ATOM 7469 N N . GLN E 1 154 ? -45.366 -47.212 -42.340 1.00 31.96 154 GLN E N 1
ATOM 7470 C CA . GLN E 1 154 ? -45.290 -47.094 -40.896 1.00 33.82 154 GLN E CA 1
ATOM 7471 C C . GLN E 1 154 ? -44.313 -46.006 -40.468 1.00 34.66 154 GLN E C 1
ATOM 7472 O O . GLN E 1 154 ? -43.299 -45.752 -41.128 1.00 32.60 154 GLN E O 1
ATOM 7478 N N . VAL E 1 155 ? -44.636 -45.369 -39.345 1.00 31.40 155 VAL E N 1
ATOM 7479 C CA . VAL E 1 155 ? -43.694 -44.525 -38.615 1.00 35.02 155 VAL E CA 1
ATOM 7480 C C . VAL E 1 155 ? -42.912 -45.447 -37.684 1.00 39.06 155 VAL E C 1
ATOM 7481 O O . VAL E 1 155 ? -43.457 -45.941 -36.692 1.00 37.24 155 VAL E O 1
ATOM 7485 N N . LYS E 1 156 ? -41.645 -45.711 -38.023 1.00 32.14 156 LYS E N 1
ATOM 7486 C CA . LYS E 1 156 ? -40.887 -46.783 -37.382 1.00 38.42 156 LYS E CA 1
ATOM 7487 C C . LYS E 1 156 ? -39.876 -46.222 -36.399 1.00 34.30 156 LYS E C 1
ATOM 7488 O O . LYS E 1 156 ? -38.831 -45.713 -36.829 1.00 39.52 156 LYS E O 1
ATOM 7494 N N . PRO E 1 157 ? -40.114 -46.317 -35.093 1.00 40.03 157 PRO E N 1
ATOM 7495 C CA . PRO E 1 157 ? -39.100 -45.892 -34.123 1.00 33.61 157 PRO E CA 1
ATOM 7496 C C . PRO E 1 157 ? -37.898 -46.823 -34.140 1.00 37.90 157 PRO E C 1
ATOM 7497 O O . PRO E 1 157 ? -38.017 -48.026 -34.380 1.00 36.86 157 PRO E O 1
ATOM 7501 N N . LYS E 1 158 ? -36.729 -46.256 -33.863 1.00 34.84 158 LYS E N 1
ATOM 7502 C CA . LYS E 1 158 ? -35.499 -47.034 -33.889 1.00 37.21 158 LYS E CA 1
ATOM 7503 C C . LYS E 1 158 ? -34.558 -46.503 -32.825 1.00 34.79 158 LYS E C 1
ATOM 7504 O O . LYS E 1 158 ? -34.370 -45.289 -32.711 1.00 37.58 158 LYS E O 1
ATOM 7510 N N . LEU E 1 159 ? -33.990 -47.409 -32.042 1.00 32.99 159 LEU E N 1
ATOM 7511 C CA . LEU E 1 159 ? -32.957 -47.083 -31.074 1.00 34.55 159 LEU E CA 1
ATOM 7512 C C . LEU E 1 159 ? -31.673 -47.804 -31.455 1.00 43.81 159 LEU E C 1
ATOM 7513 O O . LEU E 1 159 ? -31.702 -48.901 -32.017 1.00 40.52 159 LEU E O 1
ATOM 7518 N N . THR E 1 160 ? -30.545 -47.181 -31.140 1.00 42.60 160 THR E N 1
ATOM 7519 C CA . THR E 1 160 ? -29.249 -47.846 -31.179 1.00 46.85 160 THR E CA 1
ATOM 7520 C C . THR E 1 160 ? -28.901 -48.231 -29.748 1.00 42.17 160 THR E C 1
ATOM 7521 O O . THR E 1 160 ? -28.685 -47.358 -28.899 1.00 46.30 160 THR E O 1
ATOM 7525 N N . ILE E 1 161 ? -28.865 -49.531 -29.479 1.00 37.28 161 ILE E N 1
ATOM 7526 C CA . ILE E 1 161 ? -28.610 -50.064 -28.145 1.00 44.71 161 ILE E CA 1
ATOM 7527 C C . ILE E 1 161 ? -27.156 -50.499 -28.056 1.00 48.02 161 ILE E C 1
ATOM 7528 O O . ILE E 1 161 ? -26.687 -51.285 -28.888 1.00 41.62 161 ILE E O 1
ATOM 7533 N N . ALA E 1 162 ? -26.450 -50.019 -27.033 1.00 50.14 162 ALA E N 1
ATOM 7534 C CA . ALA E 1 162 ? -25.069 -50.439 -26.822 1.00 52.24 162 ALA E CA 1
ATOM 7535 C C . ALA E 1 162 ? -24.997 -51.942 -26.587 1.00 53.09 162 ALA E C 1
ATOM 7536 O O . ALA E 1 162 ? -25.831 -52.515 -25.883 1.00 47.15 162 ALA E O 1
ATOM 7538 N N . SER E 1 163 ? -23.997 -52.584 -27.197 1.00 51.38 163 SER E N 1
ATOM 7539 C CA . SER E 1 163 ? -23.748 -54.007 -27.001 1.00 48.62 163 SER E CA 1
ATOM 7540 C C . SER E 1 163 ? -22.962 -54.287 -25.729 1.00 55.21 163 SER E C 1
ATOM 7541 O O . SER E 1 163 ? -22.795 -55.453 -25.359 1.00 58.80 163 SER E O 1
ATOM 7544 N N . THR E 1 164 ? -22.457 -53.247 -25.084 1.00 51.30 164 THR E N 1
ATOM 7545 C CA . THR E 1 164 ? -21.769 -53.291 -23.808 1.00 51.39 164 THR E CA 1
ATOM 7546 C C . THR E 1 164 ? -22.605 -52.527 -22.786 1.00 49.74 164 THR E C 1
ATOM 7547 O O . THR E 1 164 ? -23.669 -51.991 -23.103 1.00 47.68 164 THR E O 1
ATOM 7551 N N . ALA E 1 165 ? -22.120 -52.469 -21.548 1.00 47.45 165 ALA E N 1
ATOM 7552 C CA . ALA E 1 165 ? -22.676 -51.512 -20.601 1.00 47.69 165 ALA E CA 1
ATOM 7553 C C . ALA E 1 165 ? -22.441 -50.105 -21.133 1.00 53.44 165 ALA E C 1
ATOM 7554 O O . ALA E 1 165 ? -21.313 -49.754 -21.493 1.00 46.95 165 ALA E O 1
ATOM 7556 N N . ALA E 1 166 ? -23.511 -49.309 -21.207 1.00 48.67 166 ALA E N 1
ATOM 7557 C CA . ALA E 1 166 ? -23.442 -48.002 -21.853 1.00 44.59 166 ALA E CA 1
ATOM 7558 C C . ALA E 1 166 ? -22.292 -47.172 -21.295 1.00 38.33 166 ALA E C 1
ATOM 7559 O O . ALA E 1 166 ? -22.113 -47.076 -20.080 1.00 44.66 166 ALA E O 1
ATOM 7561 N N . CYS E 1 167 ? -21.494 -46.607 -22.199 1.00 44.05 167 CYS E N 1
ATOM 7562 C CA . CYS E 1 167 ? -20.333 -45.749 -21.934 1.00 44.51 167 CYS E CA 1
ATOM 7563 C C . CYS E 1 167 ? -19.100 -46.525 -21.482 1.00 51.18 167 CYS E C 1
ATOM 7564 O O . CYS E 1 167 ? -18.087 -45.892 -21.150 1.00 50.12 167 CYS E O 1
ATOM 7567 N N . PHE E 1 168 ? -19.129 -47.860 -21.478 1.00 45.55 168 PHE E N 1
ATOM 7568 C CA . PHE E 1 168 ? -17.987 -48.667 -21.065 1.00 48.86 168 PHE E CA 1
ATOM 7569 C C . PHE E 1 168 ? -17.670 -49.712 -22.124 1.00 51.50 168 PHE E C 1
ATOM 7570 O O . PHE E 1 168 ? -18.563 -50.216 -22.805 1.00 50.64 168 PHE E O 1
ATOM 7578 N N . ASN E 1 169 ? -16.386 -50.037 -22.243 1.00 58.77 169 ASN E N 1
ATOM 7579 C CA . ASN E 1 169 ? -15.972 -51.102 -23.182 1.00 67.89 169 ASN E CA 1
ATOM 7580 C C . ASN E 1 169 ? -16.226 -52.446 -22.505 1.00 73.41 169 ASN E C 1
ATOM 7581 O O . ASN E 1 169 ? -16.528 -52.463 -21.307 1.00 66.63 169 ASN E O 1
ATOM 7586 N N . ASP E 1 170 ? -16.080 -53.530 -23.257 1.00 78.36 170 ASP E N 1
ATOM 7587 C CA . ASP E 1 170 ? -16.346 -54.875 -22.694 1.00 81.03 170 ASP E CA 1
ATOM 7588 C C . ASP E 1 170 ? -15.430 -55.091 -21.491 1.00 85.73 170 ASP E C 1
ATOM 7589 O O . ASP E 1 170 ? -15.905 -55.632 -20.482 1.00 86.55 170 ASP E O 1
ATOM 7594 N N . ASP E 1 171 ? -14.170 -54.668 -21.600 1.00 86.43 171 ASP E N 1
ATOM 7595 C CA . ASP E 1 171 ? -13.198 -54.899 -20.504 1.00 84.25 171 ASP E CA 1
ATOM 7596 C C . ASP E 1 171 ? -13.644 -54.121 -19.273 1.00 75.22 171 ASP E C 1
ATOM 7597 O O . ASP E 1 171 ? -12.980 -54.238 -18.241 1.00 77.80 171 ASP E O 1
ATOM 7602 N N . GLY E 1 172 ? -14.731 -53.361 -19.389 1.00 81.45 172 GLY E N 1
ATOM 7603 C CA . GLY E 1 172 ? -15.111 -52.542 -18.258 1.00 74.79 172 GLY E CA 1
ATOM 7604 C C . GLY E 1 172 ? -14.447 -51.184 -18.195 1.00 70.99 172 GLY E C 1
ATOM 7605 O O . GLY E 1 172 ? -14.804 -50.375 -17.328 1.00 67.53 172 GLY E O 1
ATOM 7606 N N . SER E 1 173 ? -13.498 -50.907 -19.077 1.00 75.06 173 SER E N 1
ATOM 7607 C CA . SER E 1 173 ? -12.811 -49.629 -19.084 1.00 67.26 173 SER E CA 1
ATOM 7608 C C . SER E 1 173 ? -13.707 -48.545 -19.680 1.00 64.35 173 SER E C 1
ATOM 7609 O O . SER E 1 173 ? -14.501 -48.816 -20.585 1.00 62.99 173 SER E O 1
ATOM 7612 N N . PRO E 1 174 ? -13.613 -47.318 -19.170 1.00 66.36 174 PRO E N 1
ATOM 7613 C CA . PRO E 1 174 ? -14.395 -46.218 -19.748 1.00 62.80 174 PRO E CA 1
ATOM 7614 C C . PRO E 1 174 ? -14.086 -46.036 -21.228 1.00 60.16 174 PRO E C 1
ATOM 7615 O O . PRO E 1 174 ? -12.963 -46.262 -21.687 1.00 68.03 174 PRO E O 1
ATOM 7619 N N . VAL E 1 175 ? -15.103 -45.630 -21.976 1.00 57.30 175 VAL E N 1
ATOM 7620 C CA . VAL E 1 175 ? -14.936 -45.329 -23.388 1.00 69.57 175 VAL E CA 1
ATOM 7621 C C . VAL E 1 175 ? -14.562 -43.862 -23.565 1.00 74.75 175 VAL E C 1
ATOM 7622 O O . VAL E 1 175 ? -15.360 -42.966 -23.273 1.00 81.82 175 VAL E O 1
ATOM 7626 N N . GLY E 1 186 ? -8.320 -22.525 -14.904 1.00 73.11 186 GLY E N 1
ATOM 7627 C CA . GLY E 1 186 ? -9.245 -21.661 -14.193 1.00 78.04 186 GLY E CA 1
ATOM 7628 C C . GLY E 1 186 ? -10.199 -22.382 -13.254 1.00 69.95 186 GLY E C 1
ATOM 7629 O O . GLY E 1 186 ? -9.817 -23.330 -12.566 1.00 79.95 186 GLY E O 1
ATOM 7630 N N . GLU E 1 187 ? -11.458 -21.923 -13.222 1.00 72.28 187 GLU E N 1
ATOM 7631 C CA . GLU E 1 187 ? -12.450 -22.516 -12.335 1.00 72.59 187 GLU E CA 1
ATOM 7632 C C . GLU E 1 187 ? -13.101 -23.732 -12.987 1.00 61.85 187 GLU E C 1
ATOM 7633 O O . GLU E 1 187 ? -13.159 -23.830 -14.217 1.00 62.92 187 GLU E O 1
ATOM 7639 N N . PRO E 1 188 ? -13.584 -24.680 -12.184 1.00 64.37 188 PRO E N 1
ATOM 7640 C CA . PRO E 1 188 ? -14.220 -25.871 -12.759 1.00 57.13 188 PRO E CA 1
ATOM 7641 C C . PRO E 1 188 ? -15.448 -25.523 -13.590 1.00 56.18 188 PRO E C 1
ATOM 7642 O O . PRO E 1 188 ? -16.195 -24.587 -13.288 1.00 47.46 188 PRO E O 1
ATOM 7646 N N . THR E 1 189 ? -15.641 -26.299 -14.654 1.00 52.50 189 THR E N 1
ATOM 7647 C CA . THR E 1 189 ? -16.831 -26.244 -15.489 1.00 47.43 189 THR E CA 1
ATOM 7648 C C . THR E 1 189 ? -17.520 -27.601 -15.455 1.00 56.75 189 THR E C 1
ATOM 7649 O O . THR E 1 189 ? -16.883 -28.633 -15.701 1.00 51.77 189 THR E O 1
ATOM 7653 N N . LEU E 1 190 ? -18.812 -27.594 -15.143 1.00 46.53 190 LEU E N 1
ATOM 7654 C CA . LEU E 1 190 ? -19.652 -28.779 -15.225 1.00 45.23 190 LEU E CA 1
ATOM 7655 C C . LEU E 1 190 ? -20.418 -28.723 -16.539 1.00 49.98 190 LEU E C 1
ATOM 7656 O O . LEU E 1 190 ? -21.108 -27.734 -16.812 1.00 49.69 190 LEU E O 1
ATOM 7661 N N . LYS E 1 191 ? -20.290 -29.767 -17.354 1.00 43.20 191 LYS E N 1
ATOM 7662 C CA . LYS E 1 191 ? -20.910 -29.809 -18.671 1.00 44.25 191 LYS E CA 1
ATOM 7663 C C . LYS E 1 191 ? -21.826 -31.020 -18.768 1.00 42.51 191 LYS E C 1
ATOM 7664 O O . LYS E 1 191 ? -21.402 -32.146 -18.488 1.00 45.88 191 LYS E O 1
ATOM 7670 N N . PHE E 1 192 ? -23.076 -30.786 -19.163 1.00 37.97 192 PHE E N 1
ATOM 7671 C CA . PHE E 1 192 ? -24.073 -31.837 -19.307 1.00 42.57 192 PHE E CA 1
ATOM 7672 C C . PHE E 1 192 ? -24.745 -31.710 -20.665 1.00 40.81 192 PHE E C 1
ATOM 7673 O O . PHE E 1 192 ? -24.849 -30.612 -21.221 1.00 40.27 192 PHE E O 1
ATOM 7681 N N . PHE E 1 193 ? -25.213 -32.839 -21.189 1.00 37.54 193 PHE E N 1
ATOM 7682 C CA . PHE E 1 193 ? -25.943 -32.876 -22.450 1.00 35.87 193 PHE E CA 1
ATOM 7683 C C . PHE E 1 193 ? -27.417 -33.163 -22.195 1.00 41.25 193 PHE E C 1
ATOM 7684 O O . PHE E 1 193 ? -27.760 -33.993 -21.349 1.00 38.22 193 PHE E O 1
ATOM 7692 N N . VAL E 1 194 ? -28.286 -32.465 -22.927 1.00 39.22 194 VAL E N 1
ATOM 7693 C CA . VAL E 1 194 ? -29.727 -32.510 -22.720 1.00 42.13 194 VAL E CA 1
ATOM 7694 C C . VAL E 1 194 ? -30.398 -32.705 -24.071 1.00 42.25 194 VAL E C 1
ATOM 7695 O O . VAL E 1 194 ? -29.864 -32.305 -25.111 1.00 45.75 194 VAL E O 1
ATOM 7699 N N . VAL E 1 195 ? -31.579 -33.322 -24.053 1.00 33.48 195 VAL E N 1
ATOM 7700 C CA . VAL E 1 195 ? -32.314 -33.638 -25.270 1.00 31.90 195 VAL E CA 1
ATOM 7701 C C . VAL E 1 195 ? -33.665 -32.938 -25.272 1.00 40.03 195 VAL E C 1
ATOM 7702 O O . VAL E 1 195 ? -34.279 -32.701 -24.225 1.00 41.20 195 VAL E O 1
ATOM 7706 N N . SER E 1 196 ? -34.136 -32.624 -26.477 1.00 32.73 196 SER E N 1
ATOM 7707 C CA . SER E 1 196 ? -35.474 -32.099 -26.692 1.00 36.25 196 SER E CA 1
ATOM 7708 C C . SER E 1 196 ? -35.994 -32.637 -28.018 1.00 37.05 196 SER E C 1
ATOM 7709 O O . SER E 1 196 ? -35.258 -33.258 -28.794 1.00 36.03 196 SER E O 1
ATOM 7712 N N . ALA E 1 197 ? -37.279 -32.403 -28.273 1.00 35.11 197 ALA E N 1
ATOM 7713 C CA . ALA E 1 197 ? -37.906 -32.906 -29.488 1.00 39.33 197 ALA E CA 1
ATOM 7714 C C . ALA E 1 197 ? -37.303 -32.246 -30.722 1.00 39.95 197 ALA E C 1
ATOM 7715 O O . ALA E 1 197 ? -37.081 -31.033 -30.747 1.00 40.08 197 ALA E O 1
ATOM 7717 N N . ASN E 1 198 ? -37.033 -33.049 -31.748 1.00 34.86 198 ASN E N 1
ATOM 7718 C CA . ASN E 1 198 ? -36.487 -32.490 -32.977 1.00 41.04 198 ASN E CA 1
ATOM 7719 C C . ASN E 1 198 ? -37.586 -31.759 -33.740 1.00 37.36 198 ASN E C 1
ATOM 7720 O O . ASN E 1 198 ? -38.775 -31.964 -33.501 1.00 40.30 198 ASN E O 1
ATOM 7725 N N . THR E 1 199 ? -37.169 -30.877 -34.652 1.00 36.54 199 THR E N 1
ATOM 7726 C CA . THR E 1 199 ? -38.094 -30.065 -35.443 1.00 40.37 199 THR E CA 1
ATOM 7727 C C . THR E 1 199 ? -38.244 -30.668 -36.827 1.00 39.29 199 THR E C 1
ATOM 7728 O O . THR E 1 199 ? -37.229 -30.860 -37.514 1.00 40.45 199 THR E O 1
ATOM 7732 N N . PRO E 1 200 ? -39.451 -30.983 -37.285 1.00 33.22 200 PRO E N 1
ATOM 7733 C CA . PRO E 1 200 ? -39.597 -31.574 -38.621 1.00 35.15 200 PRO E CA 1
ATOM 7734 C C . PRO E 1 200 ? -39.336 -30.545 -39.716 1.00 45.88 200 PRO E C 1
ATOM 7735 O O . PRO E 1 200 ? -39.252 -29.341 -39.478 1.00 39.10 200 PRO E O 1
ATOM 7739 N N . GLY E 1 201 ? -39.159 -31.052 -40.938 1.00 42.40 201 GLY E N 1
ATOM 7740 C CA . GLY E 1 201 ? -38.984 -30.193 -42.091 1.00 41.79 201 GLY E CA 1
ATOM 7741 C C . GLY E 1 201 ? -40.300 -29.604 -42.566 1.00 40.74 201 GLY E C 1
ATOM 7742 O O . GLY E 1 201 ? -41.383 -29.972 -42.115 1.00 39.42 201 GLY E O 1
ATOM 7743 N N . THR E 1 202 ? -40.202 -28.658 -43.499 1.00 40.81 202 THR E N 1
ATOM 7744 C CA . THR E 1 202 ? -41.369 -27.904 -43.943 1.00 38.39 202 THR E CA 1
ATOM 7745 C C . THR E 1 202 ? -41.607 -27.991 -45.444 1.00 39.41 202 THR E C 1
ATOM 7746 O O . THR E 1 202 ? -42.469 -27.271 -45.961 1.00 38.79 202 THR E O 1
ATOM 7750 N N . THR E 1 203 ? -40.879 -28.851 -46.155 1.00 35.46 203 THR E N 1
ATOM 7751 C CA . THR E 1 203 ? -41.140 -29.088 -47.568 1.00 34.99 203 THR E CA 1
ATOM 7752 C C . THR E 1 203 ? -40.550 -30.439 -47.932 1.00 34.17 203 THR E C 1
ATOM 7753 O O . THR E 1 203 ? -39.922 -31.105 -47.106 1.00 36.07 203 THR E O 1
ATOM 7757 N N . HIS E 1 204 ? -40.780 -30.854 -49.170 1.00 35.68 204 HIS E N 1
ATOM 7758 C CA . HIS E 1 204 ? -40.383 -32.199 -49.554 1.00 40.69 204 HIS E CA 1
ATOM 7759 C C . HIS E 1 204 ? -38.870 -32.347 -49.456 1.00 46.80 204 HIS E C 1
ATOM 7760 O O . HIS E 1 204 ? -38.111 -31.385 -49.629 1.00 34.32 204 HIS E O 1
ATOM 7767 N N . ASN E 1 205 ? -38.451 -33.565 -49.121 1.00 41.41 205 ASN E N 1
ATOM 7768 C CA . ASN E 1 205 ? -37.059 -33.969 -48.992 1.00 42.95 205 ASN E CA 1
ATOM 7769 C C . ASN E 1 205 ? -36.359 -33.345 -47.791 1.00 45.00 205 ASN E C 1
AT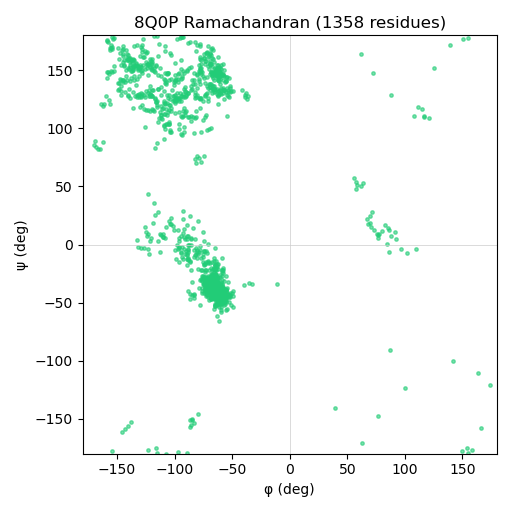OM 7770 O O . ASN E 1 205 ? -35.131 -33.310 -47.745 1.00 46.61 205 ASN E O 1
ATOM 7775 N N . GLU E 1 206 ? -37.103 -32.843 -46.817 1.00 34.31 206 GLU E N 1
ATOM 7776 C CA . GLU E 1 206 ? -36.544 -32.484 -45.524 1.00 33.95 206 GLU E CA 1
ATOM 7777 C C . GLU E 1 206 ? -36.936 -33.550 -44.508 1.00 37.53 206 GLU E C 1
ATOM 7778 O O . GLU E 1 206 ? -37.822 -34.373 -44.750 1.00 40.65 206 GLU E O 1
ATOM 7784 N N . LEU E 1 207 ? -36.251 -33.538 -43.368 1.00 39.11 207 LEU E N 1
ATOM 7785 C CA . LEU E 1 207 ? -36.389 -34.603 -42.380 1.00 38.74 207 LEU E CA 1
ATOM 7786 C C . LEU E 1 207 ? -37.808 -34.674 -41.808 1.00 38.02 207 LEU E C 1
ATOM 7787 O O . LEU E 1 207 ? -38.537 -33.676 -41.749 1.00 30.95 207 LEU E O 1
ATOM 7792 N N . LEU E 1 208 ? -38.193 -35.885 -41.385 1.00 36.50 208 LEU E N 1
ATOM 7793 C CA . LEU E 1 208 ? -39.437 -36.138 -40.645 1.00 32.97 208 LEU E CA 1
ATOM 7794 C C . LEU E 1 208 ? -40.670 -35.638 -41.408 1.00 37.40 208 LEU E C 1
ATOM 7795 O O . LEU E 1 208 ? -41.453 -34.820 -40.920 1.00 31.94 208 LEU E O 1
ATOM 7800 N N . THR E 1 209 ? -40.837 -36.152 -42.624 1.00 34.09 209 THR E N 1
ATOM 7801 C CA . THR E 1 209 ? -41.947 -35.774 -43.489 1.00 30.90 209 THR E CA 1
ATOM 7802 C C . THR E 1 209 ? -42.398 -36.992 -44.279 1.00 35.33 209 THR E C 1
ATOM 7803 O O . THR E 1 209 ? -41.636 -37.938 -44.492 1.00 37.74 209 THR E O 1
ATOM 7807 N N . ILE E 1 210 ? -43.639 -36.936 -44.755 1.00 35.17 210 ILE E N 1
ATOM 7808 C CA . ILE E 1 210 ? -44.095 -37.901 -45.747 1.00 36.71 210 ILE E CA 1
ATOM 7809 C C . ILE E 1 210 ? -43.321 -37.669 -47.041 1.00 39.06 210 ILE E C 1
ATOM 7810 O O . ILE E 1 210 ? -43.128 -36.525 -47.472 1.00 39.65 210 ILE E O 1
ATOM 7815 N N . CYS E 1 211 ? -42.835 -38.751 -47.644 1.00 36.64 211 CYS E N 1
ATOM 7816 C CA . CYS E 1 211 ? -41.984 -38.684 -48.826 1.00 33.40 211 CYS E CA 1
ATOM 7817 C C . CYS E 1 211 ? -42.789 -39.030 -50.070 1.00 36.19 211 CYS E C 1
ATOM 7818 O O . CYS E 1 211 ? -43.232 -40.170 -50.223 1.00 40.83 211 CYS E O 1
ATOM 7821 N N . GLY E 1 212 ? -42.956 -38.065 -50.968 1.00 31.80 212 GLY E N 1
ATOM 7822 C CA . GLY E 1 212 ? -43.605 -38.331 -52.237 1.00 32.34 212 GLY E CA 1
ATOM 7823 C C . GLY E 1 212 ? -42.606 -38.714 -53.320 1.00 40.42 212 GLY E C 1
ATOM 7824 O O . GLY E 1 212 ? -41.469 -38.253 -53.330 1.00 38.92 212 GLY E O 1
ATOM 7825 N N . HIS E 1 213 ? -43.040 -39.571 -54.243 1.00 34.19 213 HIS E N 1
ATOM 7826 C CA . HIS E 1 213 ? -42.201 -39.864 -55.399 1.00 39.29 213 HIS E CA 1
ATOM 7827 C C . HIS E 1 213 ? -43.064 -40.397 -56.531 1.00 39.85 213 HIS E C 1
ATOM 7828 O O . HIS E 1 213 ? -44.067 -41.072 -56.298 1.00 34.09 213 HIS E O 1
ATOM 7835 N N . GLY E 1 214 ? -42.647 -40.097 -57.765 1.00 37.07 214 GLY E N 1
ATOM 7836 C CA . GLY E 1 214 ? -43.351 -40.608 -58.927 1.00 41.10 214 GLY E CA 1
ATOM 7837 C C . GLY E 1 214 ? -43.237 -42.110 -59.115 1.00 50.15 214 GLY E C 1
ATOM 7838 O O . GLY E 1 214 ? -44.068 -42.702 -59.812 1.00 43.65 214 GLY E O 1
ATOM 7839 N N . SER E 1 215 ? -42.234 -42.741 -58.509 1.00 44.11 215 SER E N 1
ATOM 7840 C CA . SER E 1 215 ? -41.924 -44.144 -58.757 1.00 41.20 215 SER E CA 1
ATOM 7841 C C . SER E 1 215 ? -42.065 -44.929 -57.466 1.00 38.78 215 SER E C 1
ATOM 7842 O O . SER E 1 215 ? -41.314 -44.698 -56.513 1.00 41.51 215 SER E O 1
ATOM 7845 N N . THR E 1 216 ? -43.021 -45.855 -57.438 1.00 44.59 216 THR E N 1
ATOM 7846 C CA . THR E 1 216 ? -43.210 -46.682 -56.257 1.00 38.18 216 THR E CA 1
ATOM 7847 C C . THR E 1 216 ? -41.954 -47.501 -55.988 1.00 38.53 216 THR E C 1
ATOM 7848 O O . THR E 1 216 ? -41.250 -47.915 -56.913 1.00 37.62 216 THR E O 1
ATOM 7852 N N . GLY E 1 217 ? -41.669 -47.715 -54.707 1.00 37.66 217 GLY E N 1
ATOM 7853 C CA . GLY E 1 217 ? -40.495 -48.460 -54.301 1.00 37.34 217 GLY E CA 1
ATOM 7854 C C . GLY E 1 217 ? -39.224 -47.647 -54.192 1.00 42.56 217 GLY E C 1
ATOM 7855 O O . GLY E 1 217 ? -38.140 -48.236 -54.121 1.00 41.24 217 GLY E O 1
ATOM 7856 N N . THR E 1 218 ? -39.311 -46.317 -54.185 1.00 38.65 218 THR E N 1
ATOM 7857 C CA . THR E 1 218 ? -38.119 -45.474 -54.172 1.00 40.87 218 THR E CA 1
ATOM 7858 C C . THR E 1 218 ? -37.717 -45.177 -52.736 1.00 36.00 218 THR E C 1
ATOM 7859 O O . THR E 1 218 ? -38.559 -44.797 -51.917 1.00 35.50 218 THR E O 1
ATOM 7863 N N . ALA E 1 219 ? -36.436 -45.360 -52.434 1.00 37.15 219 ALA E N 1
ATOM 7864 C CA . ALA E 1 219 ? -35.925 -44.984 -51.123 1.00 38.35 219 ALA E CA 1
ATOM 7865 C C . ALA E 1 219 ? -35.905 -43.463 -50.984 1.00 38.06 219 ALA E C 1
ATOM 7866 O O . ALA E 1 219 ? -35.545 -42.757 -51.931 1.00 38.76 219 ALA E O 1
ATOM 7868 N N . PRO E 1 220 ? -36.307 -42.928 -49.828 1.00 37.73 220 PRO E N 1
ATOM 7869 C CA . PRO E 1 220 ? -36.276 -41.466 -49.652 1.00 37.76 220 PRO E CA 1
ATOM 7870 C C . PRO E 1 220 ? -34.889 -40.856 -49.793 1.00 39.00 220 PRO E C 1
ATOM 7871 O O . PRO E 1 220 ? -34.788 -39.688 -50.180 1.00 41.60 220 PRO E O 1
ATOM 7875 N N . SER E 1 221 ? -33.816 -41.610 -49.523 1.00 39.29 221 SER E N 1
ATOM 7876 C CA . SER E 1 221 ? -32.467 -41.096 -49.746 1.00 39.10 221 SER E CA 1
ATOM 7877 C C . SER E 1 221 ? -32.182 -40.836 -51.225 1.00 33.22 221 SER E C 1
ATOM 7878 O O . SER E 1 221 ? -31.249 -40.095 -51.541 1.00 35.71 221 SER E O 1
ATOM 7881 N N . THR E 1 222 ? -32.975 -41.402 -52.138 1.00 36.61 222 THR E N 1
ATOM 7882 C CA . THR E 1 222 ? -32.871 -41.039 -53.549 1.00 40.35 222 THR E CA 1
ATOM 7883 C C . THR E 1 222 ? -33.493 -39.675 -53.837 1.00 38.00 222 THR E C 1
ATOM 7884 O O . THR E 1 222 ? -33.216 -39.083 -54.889 1.00 39.64 222 THR E O 1
ATOM 7888 N N . GLY E 1 223 ? -34.296 -39.145 -52.919 1.00 41.06 223 GLY E N 1
ATOM 7889 C CA . GLY E 1 223 ? -34.828 -37.810 -53.093 1.00 38.53 223 GLY E CA 1
ATOM 7890 C C . GLY E 1 223 ? -36.329 -37.776 -53.247 1.00 42.19 223 GLY E C 1
ATOM 7891 O O . GLY E 1 223 ? -36.881 -38.332 -54.201 1.00 40.78 223 GLY E O 1
ATOM 7892 N N . CYS E 1 224 ? -37.005 -37.134 -52.305 1.00 35.85 224 CYS E N 1
ATOM 7893 C CA . CYS E 1 224 ? -38.452 -37.030 -52.377 1.00 44.56 224 CYS E CA 1
ATOM 7894 C C . CYS E 1 224 ? -38.845 -35.941 -53.360 1.00 42.55 224 CYS E C 1
ATOM 7895 O O . CYS E 1 224 ? -38.074 -35.022 -53.635 1.00 43.11 224 CYS E O 1
ATOM 7898 N N . GLN E 1 225 ? -40.045 -36.061 -53.916 1.00 39.60 225 GLN E N 1
ATOM 7899 C CA . GLN E 1 225 ? -40.487 -35.133 -54.946 1.00 41.00 225 GLN E CA 1
ATOM 7900 C C . GLN E 1 225 ? -41.843 -34.553 -54.586 1.00 45.56 225 GLN E C 1
ATOM 7901 O O . GLN E 1 225 ? -42.532 -35.025 -53.677 1.00 39.06 225 GLN E O 1
ATOM 7907 N N . ASN E 1 226 ? -42.221 -33.515 -55.332 1.00 42.63 226 ASN E N 1
ATOM 7908 C CA . ASN E 1 226 ? -43.581 -32.986 -55.288 1.00 44.57 226 ASN E CA 1
ATOM 7909 C C . ASN E 1 226 ? -44.471 -33.831 -56.200 1.00 41.83 226 ASN E C 1
ATOM 7910 O O . ASN E 1 226 ? -44.903 -33.423 -57.280 1.00 46.34 226 ASN E O 1
ATOM 7915 N N . ASP E 1 227 ? -44.762 -35.036 -55.721 1.00 38.37 227 ASP E N 1
ATOM 7916 C CA . ASP E 1 227 ? -45.485 -36.031 -56.499 1.00 36.23 227 ASP E CA 1
ATOM 7917 C C . ASP E 1 227 ? -46.062 -37.039 -55.521 1.00 41.14 227 ASP E C 1
ATOM 7918 O O . ASP E 1 227 ? -45.328 -37.570 -54.682 1.00 41.20 227 ASP E O 1
ATOM 7923 N N . ALA E 1 228 ? -47.369 -37.292 -55.613 1.00 42.87 228 ALA E N 1
ATOM 7924 C CA . ALA E 1 228 ? -48.046 -38.146 -54.645 1.00 37.86 228 ALA E CA 1
ATOM 7925 C C . ALA E 1 228 ? -48.418 -39.509 -55.215 1.00 37.58 228 ALA E C 1
ATOM 7926 O O . ALA E 1 228 ? -49.209 -40.232 -54.596 1.00 38.46 228 ALA E O 1
ATOM 7928 N N . THR E 1 229 ? -47.850 -39.885 -56.363 1.00 42.38 229 THR E N 1
ATOM 7929 C CA . THR E 1 229 ? -48.134 -41.193 -56.951 1.00 40.39 229 THR E CA 1
ATOM 7930 C C . THR E 1 229 ? -47.768 -42.314 -55.988 1.00 37.10 229 THR E C 1
ATOM 7931 O O . THR E 1 229 ? -48.524 -43.281 -55.822 1.00 39.17 229 THR E O 1
ATOM 7935 N N A SER E 1 230 ? -46.605 -42.198 -55.346 0.48 34.50 230 SER E N 1
ATOM 7936 N N B SER E 1 230 ? -46.607 -42.209 -55.349 0.52 34.31 230 SER E N 1
ATOM 7937 C CA A SER E 1 230 ? -46.164 -43.125 -54.317 0.48 37.38 230 SER E CA 1
ATOM 7938 C CA B SER E 1 230 ? -46.208 -43.123 -54.292 0.52 36.37 230 SER E CA 1
ATOM 7939 C C A SER E 1 230 ? -45.801 -42.335 -53.070 0.48 35.64 230 SER E C 1
ATOM 7940 C C B SER E 1 230 ? -45.813 -42.299 -53.080 0.52 37.44 230 SER E C 1
ATOM 7941 O O A SER E 1 230 ? -45.461 -41.151 -53.142 0.48 32.77 230 SER E O 1
ATOM 7942 O O B SER E 1 230 ? -45.362 -41.158 -53.212 0.52 32.78 230 SER E O 1
ATOM 7947 N N A ILE E 1 231 ? -45.865 -43.006 -51.925 0.48 33.78 231 ILE E N 1
ATOM 7948 N N B ILE E 1 231 ? -45.983 -42.875 -51.895 0.52 33.88 231 ILE E N 1
ATOM 7949 C CA A ILE E 1 231 ? -45.764 -42.349 -50.627 0.48 35.05 231 ILE E CA 1
ATOM 7950 C CA B ILE E 1 231 ? -45.668 -42.168 -50.663 0.52 34.85 231 ILE E CA 1
ATOM 7951 C C A ILE E 1 231 ? -44.874 -43.180 -49.714 0.48 34.92 231 ILE E C 1
ATOM 7952 C C B ILE E 1 231 ? -44.912 -43.091 -49.722 0.52 34.98 231 ILE E C 1
ATOM 7953 O O A ILE E 1 231 ? -45.066 -44.394 -49.593 0.48 35.56 231 ILE E O 1
ATOM 7954 O O B ILE E 1 231 ? -45.238 -44.276 -49.590 0.52 35.52 231 ILE E O 1
ATOM 7963 N N . GLY E 1 232 ? -43.915 -42.529 -49.056 1.00 32.88 232 GLY E N 1
ATOM 7964 C CA . GLY E 1 232 ? -43.125 -43.208 -48.053 1.00 30.82 232 GLY E CA 1
ATOM 7965 C C . GLY E 1 232 ? -42.891 -42.246 -46.913 1.00 33.79 232 GLY E C 1
ATOM 7966 O O . GLY E 1 232 ? -43.644 -41.276 -46.761 1.00 36.50 232 GLY E O 1
ATOM 7967 N N . ILE E 1 233 ? -41.862 -42.483 -46.106 1.00 34.07 233 ILE E N 1
ATOM 7968 C CA . ILE E 1 233 ? -41.550 -41.600 -44.991 1.00 34.15 233 ILE E CA 1
ATOM 7969 C C . ILE E 1 233 ? -40.078 -41.224 -45.045 1.00 38.34 233 ILE E C 1
ATOM 7970 O O . ILE E 1 233 ? -39.203 -42.093 -45.150 1.00 36.26 233 ILE E O 1
ATOM 7975 N N . LYS E 1 234 ? -39.812 -39.926 -45.007 1.00 31.47 234 LYS E N 1
ATOM 7976 C CA . LYS E 1 234 ? -38.458 -39.416 -44.853 1.00 30.61 234 LYS E CA 1
ATOM 7977 C C . LYS E 1 234 ? -38.216 -39.243 -43.360 1.00 31.51 234 LYS E C 1
ATOM 7978 O O . LYS E 1 234 ? -38.869 -38.419 -42.716 1.00 35.29 234 LYS E O 1
ATOM 7984 N N . GLY E 1 235 ? -37.300 -40.029 -42.804 1.00 34.28 235 GLY E N 1
ATOM 7985 C CA . GLY E 1 235 ? -37.104 -40.081 -41.365 1.00 38.23 235 GLY E CA 1
ATOM 7986 C C . GLY E 1 235 ? -36.181 -39.001 -40.833 1.00 34.75 235 GLY E C 1
ATOM 7987 O O . GLY E 1 235 ? -36.084 -37.900 -41.387 1.00 34.81 235 GLY E O 1
ATOM 7988 N N . GLY E 1 236 ? -35.496 -39.316 -39.747 1.00 28.19 236 GLY E N 1
ATOM 7989 C CA . GLY E 1 236 ? -34.585 -38.379 -39.118 1.00 34.86 236 GLY E CA 1
ATOM 7990 C C . GLY E 1 236 ? -34.489 -38.636 -37.627 1.00 38.04 236 GLY E C 1
ATOM 7991 O O . GLY E 1 236 ? -35.169 -39.501 -37.069 1.00 37.89 236 GLY E O 1
ATOM 7992 N N . ASP E 1 237 ? -33.621 -37.855 -36.987 1.00 34.43 237 ASP E N 1
ATOM 7993 C CA . ASP E 1 237 ? -33.458 -37.944 -35.542 1.00 33.25 237 ASP E CA 1
ATOM 7994 C C . ASP E 1 237 ? -34.739 -37.504 -34.847 1.00 34.34 237 ASP E C 1
ATOM 7995 O O . ASP E 1 237 ? -35.316 -36.466 -35.191 1.00 34.57 237 ASP E O 1
ATOM 8000 N N . PHE E 1 238 ? -35.174 -38.283 -33.854 1.00 31.72 238 PHE E N 1
ATOM 8001 C CA . PHE E 1 238 ? -36.351 -37.908 -33.072 1.00 33.45 238 PHE E CA 1
ATOM 8002 C C . PHE E 1 238 ? -36.040 -36.783 -32.091 1.00 31.81 238 PHE E C 1
ATOM 8003 O O . PHE E 1 238 ? -36.930 -35.985 -31.772 1.00 37.23 238 PHE E O 1
ATOM 8011 N N . LEU E 1 239 ? -34.787 -36.668 -31.648 1.00 35.28 239 LEU E N 1
ATOM 8012 C CA . LEU E 1 239 ? -34.381 -35.707 -30.632 1.00 37.80 239 LEU E CA 1
ATOM 8013 C C . LEU E 1 239 ? -33.284 -34.775 -31.139 1.00 39.89 239 LEU E C 1
ATOM 8014 O O . LEU E 1 239 ? -32.513 -35.117 -32.040 1.00 36.94 239 LEU E O 1
ATOM 8019 N N . LYS E 1 240 ? -33.230 -33.588 -30.540 1.00 41.77 240 LYS E N 1
ATOM 8020 C CA . LYS E 1 240 ? -32.079 -32.699 -30.604 1.00 42.71 240 LYS E CA 1
ATOM 8021 C C . LYS E 1 240 ? -31.294 -32.855 -29.311 1.00 43.88 240 LYS E C 1
ATOM 8022 O O . LYS E 1 240 ? -31.879 -32.915 -28.226 1.00 41.62 240 LYS E O 1
ATOM 8028 N N . THR E 1 241 ? -29.974 -32.907 -29.423 1.00 35.23 241 THR E N 1
ATOM 8029 C CA . THR E 1 241 ? -29.099 -32.935 -28.262 1.00 43.69 241 THR E CA 1
ATOM 8030 C C . THR E 1 241 ? -28.256 -31.667 -28.218 1.00 47.07 241 THR E C 1
ATOM 8031 O O . THR E 1 241 ? -27.871 -31.121 -29.256 1.00 46.67 241 THR E O 1
ATOM 8035 N N . ALA E 1 242 ? -27.978 -31.195 -27.005 1.00 42.74 242 ALA E N 1
ATOM 8036 C CA . ALA E 1 242 ? -27.244 -29.950 -26.832 1.00 52.43 242 ALA E CA 1
ATOM 8037 C C . ALA E 1 242 ? -26.501 -29.983 -25.507 1.00 42.12 242 ALA E C 1
ATOM 8038 O O . ALA E 1 242 ? -26.913 -30.664 -24.565 1.00 42.34 242 ALA E O 1
ATOM 8040 N N . ALA E 1 243 ? -25.406 -29.232 -25.437 1.00 39.38 243 ALA E N 1
ATOM 8041 C CA . ALA E 1 243 ? -24.621 -29.124 -24.218 1.00 43.40 243 ALA E CA 1
ATOM 8042 C C . ALA E 1 243 ? -25.070 -27.913 -23.412 1.00 46.53 243 ALA E C 1
ATOM 8043 O O . ALA E 1 243 ? -25.437 -26.880 -23.982 1.00 45.91 243 ALA E O 1
ATOM 8045 N N . VAL E 1 244 ? -25.034 -28.043 -22.086 1.00 36.07 244 VAL E N 1
ATOM 8046 C CA . VAL E 1 244 ? -25.211 -26.919 -21.178 1.00 36.15 244 VAL E CA 1
ATOM 8047 C C . VAL E 1 244 ? -24.051 -26.952 -20.197 1.00 42.75 244 VAL E C 1
ATOM 8048 O O . VAL E 1 244 ? -23.508 -28.022 -19.898 1.00 46.50 244 VAL E O 1
ATOM 8052 N N . THR E 1 245 ? -23.649 -25.771 -19.717 1.00 40.22 245 THR E N 1
ATOM 8053 C CA . THR E 1 245 ? -22.483 -25.642 -18.853 1.00 41.93 245 THR E CA 1
ATOM 8054 C C . THR E 1 245 ? -22.757 -24.660 -17.726 1.00 42.98 245 THR E C 1
ATOM 8055 O O . THR E 1 245 ? -23.585 -23.752 -17.851 1.00 46.47 245 THR E O 1
ATOM 8059 N N . THR E 1 246 ? -22.029 -24.842 -16.629 1.00 43.92 246 THR E N 1
ATOM 8060 C CA . THR E 1 246 ? -21.968 -23.855 -15.559 1.00 49.23 246 THR E CA 1
ATOM 8061 C C . THR E 1 246 ? -20.544 -23.849 -15.028 1.00 48.76 246 THR E C 1
ATOM 8062 O O . THR E 1 246 ? -19.964 -24.909 -14.769 1.00 48.24 246 THR E O 1
ATOM 8066 N N . THR E 1 247 ? -19.970 -22.657 -14.907 1.00 50.26 247 THR E N 1
ATOM 8067 C CA . THR E 1 247 ? -18.591 -22.477 -14.473 1.00 49.35 247 THR E CA 1
ATOM 8068 C C . THR E 1 247 ? -18.597 -21.746 -13.141 1.00 54.56 247 THR E C 1
ATOM 8069 O O . THR E 1 247 ? -19.137 -20.640 -13.049 1.00 48.65 247 THR E O 1
ATOM 8073 N N . ARG E 1 248 ? -17.979 -22.350 -12.124 1.00 47.53 248 ARG E N 1
ATOM 8074 C CA . ARG E 1 248 ? -17.993 -21.785 -10.781 1.00 53.91 248 ARG E CA 1
ATOM 8075 C C . ARG E 1 248 ? -17.500 -20.343 -10.784 1.00 59.72 248 ARG E C 1
ATOM 8076 O O . ARG E 1 248 ? -16.459 -20.027 -11.368 1.00 59.06 248 ARG E O 1
ATOM 8084 N N . LEU E 1 249 ? -18.265 -19.472 -10.132 1.00 59.61 249 LEU E N 1
ATOM 8085 C CA . LEU E 1 249 ? -18.001 -18.040 -10.086 1.00 65.58 249 LEU E CA 1
ATOM 8086 C C . LEU E 1 249 ? -17.672 -17.631 -8.657 1.00 66.99 249 LEU E C 1
ATOM 8087 O O . LEU E 1 249 ? -18.370 -18.026 -7.718 1.00 64.04 249 LEU E O 1
ATOM 8092 N N . ALA E 1 250 ? -16.618 -16.838 -8.498 1.00 64.08 250 ALA E N 1
ATOM 8093 C CA . ALA E 1 250 ? -16.251 -16.307 -7.189 1.00 80.91 250 ALA E CA 1
ATOM 8094 C C . ALA E 1 250 ? -17.292 -15.275 -6.777 1.00 88.86 250 ALA E C 1
ATOM 8095 O O . ALA E 1 250 ? -17.256 -14.126 -7.224 1.00 96.63 250 ALA E O 1
ATOM 8097 N N . SER E 1 251 ? -18.231 -15.682 -5.925 1.00 86.85 251 SER E N 1
ATOM 8098 C CA . SER E 1 251 ? -19.285 -14.804 -5.445 1.00 96.98 251 SER E CA 1
ATOM 8099 C C . SER E 1 251 ? -18.899 -14.224 -4.087 1.00 106.89 251 SER E C 1
ATOM 8100 O O . SER E 1 251 ? -17.816 -14.480 -3.554 1.00 106.73 251 SER E O 1
ATOM 8103 N N . SER E 1 252 ? -19.805 -13.420 -3.523 1.00 130.51 252 SER E N 1
ATOM 8104 C CA . SER E 1 252 ? -19.537 -12.803 -2.226 1.00 136.08 252 SER E CA 1
ATOM 8105 C C . SER E 1 252 ? -19.519 -13.844 -1.112 1.00 125.67 252 SER E C 1
ATOM 8106 O O . SER E 1 252 ? -18.700 -13.759 -0.190 1.00 124.49 252 SER E O 1
ATOM 8109 N N . ALA E 1 253 ? -20.414 -14.831 -1.180 1.00 114.99 253 ALA E N 1
ATOM 8110 C CA . ALA E 1 253 ? -20.399 -15.931 -0.226 1.00 108.41 253 ALA E CA 1
ATOM 8111 C C . ALA E 1 253 ? -19.173 -16.821 -0.380 1.00 108.08 253 ALA E C 1
ATOM 8112 O O . ALA E 1 253 ? -18.880 -17.606 0.529 1.00 104.34 253 ALA E O 1
ATOM 8114 N N . GLY E 1 254 ? -18.456 -16.714 -1.497 1.00 105.58 254 GLY E N 1
ATOM 8115 C CA . GLY E 1 254 ? -17.300 -17.548 -1.761 1.00 96.50 254 GLY E CA 1
ATOM 8116 C C . GLY E 1 254 ? -17.211 -17.951 -3.219 1.00 86.13 254 GLY E C 1
ATOM 8117 O O . GLY E 1 254 ? -16.763 -17.168 -4.062 1.00 82.17 254 GLY E O 1
ATOM 8118 N N . LYS E 1 255 ? -17.640 -19.172 -3.529 1.00 76.11 255 LYS E N 1
ATOM 8119 C CA . LYS E 1 255 ? -17.666 -19.663 -4.898 1.00 66.87 255 LYS E CA 1
ATOM 8120 C C . LYS E 1 255 ? -18.993 -20.369 -5.127 1.00 61.92 255 LYS E C 1
ATOM 8121 O O . LYS E 1 255 ? -19.397 -21.202 -4.312 1.00 55.73 255 LYS E O 1
ATOM 8127 N N . THR E 1 256 ? -19.672 -20.029 -6.223 1.00 56.64 256 THR E N 1
ATOM 8128 C CA . THR E 1 256 ? -20.994 -20.564 -6.517 1.00 61.14 256 THR E CA 1
ATOM 8129 C C . THR E 1 256 ? -21.113 -20.844 -8.006 1.00 55.64 256 THR E C 1
ATOM 8130 O O . THR E 1 256 ? -20.621 -20.072 -8.833 1.00 53.05 256 THR E O 1
ATOM 8134 N N . TYR E 1 257 ? -21.776 -21.939 -8.338 1.00 54.63 257 TYR E N 1
ATOM 8135 C CA . TYR E 1 257 ? -22.055 -22.242 -9.734 1.00 56.31 257 TYR E CA 1
ATOM 8136 C C . TYR E 1 257 ? -23.259 -21.439 -10.208 1.00 51.34 257 TYR E C 1
ATOM 8137 O O . TYR E 1 257 ? -24.304 -21.454 -9.549 1.00 54.94 257 TYR E O 1
ATOM 8146 N N . PRO E 1 258 ? -23.150 -20.725 -11.325 1.00 50.32 258 PRO E N 1
ATOM 8147 C CA . PRO E 1 258 ? -24.316 -20.034 -11.877 1.00 48.74 258 PRO E CA 1
ATOM 8148 C C . PRO E 1 258 ? -25.398 -21.024 -12.271 1.00 52.31 258 PRO E C 1
ATOM 8149 O O . PRO E 1 258 ? -25.158 -22.220 -12.442 1.00 46.94 258 PRO E O 1
ATOM 8153 N N . ALA E 1 259 ? -26.609 -20.499 -12.409 1.00 51.29 259 ALA E N 1
ATOM 8154 C CA . ALA E 1 259 ? -27.760 -21.319 -12.747 1.00 49.68 259 ALA E CA 1
ATOM 8155 C C . ALA E 1 259 ? -27.801 -21.590 -14.244 1.00 44.15 259 ALA E C 1
ATOM 8156 O O . ALA E 1 259 ? -27.591 -20.691 -15.065 1.00 44.62 259 ALA E O 1
ATOM 8158 N N . ILE E 1 260 ? -28.053 -22.835 -14.590 1.00 41.40 260 ILE E N 1
ATOM 8159 C CA . ILE E 1 260 ? -28.337 -23.195 -15.971 1.00 41.44 260 ILE E CA 1
ATOM 8160 C C . ILE E 1 260 ? -29.777 -22.822 -16.282 1.00 42.95 260 ILE E C 1
ATOM 8161 O O . ILE E 1 260 ? -30.673 -23.019 -15.452 1.00 40.86 260 ILE E O 1
ATOM 8166 N N . THR E 1 261 ? -30.005 -22.268 -17.469 1.00 40.41 261 THR E N 1
ATOM 8167 C CA . THR E 1 261 ? -31.350 -22.035 -17.976 1.00 43.13 261 THR E CA 1
ATOM 8168 C C . THR E 1 261 ? -31.631 -23.035 -19.090 1.00 45.66 261 THR E C 1
ATOM 8169 O O . THR E 1 261 ? -30.966 -23.006 -20.131 1.00 44.07 261 THR E O 1
ATOM 8173 N N . SER E 1 262 ? -32.619 -23.909 -18.871 1.00 38.28 262 SER E N 1
ATOM 8174 C CA . SER E 1 262 ? -32.999 -24.934 -19.839 1.00 42.23 262 SER E CA 1
ATOM 8175 C C . SER E 1 262 ? -34.315 -25.584 -19.416 1.00 49.62 262 SER E C 1
ATOM 8176 O O . SER E 1 262 ? -34.309 -26.581 -18.688 1.00 41.10 262 SER E O 1
ATOM 8179 N N . THR E 1 263 ? -35.449 -25.026 -19.853 1.00 44.18 263 THR E N 1
ATOM 8180 C CA . THR E 1 263 ? -36.751 -25.429 -19.332 1.00 48.22 263 THR E CA 1
ATOM 8181 C C . THR E 1 263 ? -37.473 -26.465 -20.185 1.00 44.40 263 THR E C 1
ATOM 8182 O O . THR E 1 263 ? -38.441 -27.066 -19.704 1.00 47.86 263 THR E O 1
ATOM 8186 N N . THR E 1 264 ? -37.047 -26.687 -21.430 1.00 43.26 264 THR E N 1
ATOM 8187 C CA . THR E 1 264 ? -37.771 -27.547 -22.360 1.00 44.19 264 THR E CA 1
ATOM 8188 C C . THR E 1 264 ? -36.978 -28.796 -22.732 1.00 38.99 264 THR E C 1
ATOM 8189 O O . THR E 1 264 ? -37.161 -29.350 -23.818 1.00 41.96 264 THR E O 1
ATOM 8193 N N . THR E 1 265 ? -36.098 -29.254 -21.849 1.00 38.16 265 THR E N 1
ATOM 8194 C CA . THR E 1 265 ? -35.195 -30.346 -22.172 1.00 38.42 265 THR E CA 1
ATOM 8195 C C . THR E 1 265 ? -35.268 -31.427 -21.104 1.00 43.57 265 THR E C 1
ATOM 8196 O O . THR E 1 265 ? -35.888 -31.262 -20.051 1.00 40.21 265 THR E O 1
ATOM 8200 N N . ILE E 1 266 ? -34.600 -32.543 -21.402 1.00 40.10 266 ILE E N 1
ATOM 8201 C CA . ILE E 1 266 ? -34.449 -33.650 -20.470 1.00 40.41 266 ILE E CA 1
ATOM 8202 C C . ILE E 1 266 ? -32.969 -33.968 -20.399 1.00 40.58 266 ILE E C 1
ATOM 8203 O O . ILE E 1 266 ? -32.343 -34.286 -21.410 1.00 38.14 266 ILE E O 1
ATOM 8208 N N . PRO E 1 267 ? -32.329 -33.868 -19.210 1.00 39.48 267 PRO E N 1
ATOM 8209 C CA . PRO E 1 267 ? -32.936 -33.330 -17.988 1.00 37.50 267 PRO E CA 1
ATOM 8210 C C . PRO E 1 267 ? -33.169 -31.828 -18.108 1.00 33.88 267 PRO E C 1
ATOM 8211 O O . PRO E 1 267 ? -32.528 -31.194 -18.953 1.00 39.01 267 PRO E O 1
ATOM 8215 N N . ASN E 1 268 ? -34.084 -31.271 -17.318 1.00 38.39 268 ASN E N 1
ATOM 8216 C CA . ASN E 1 268 ? -34.333 -29.839 -17.375 1.00 39.86 268 ASN E CA 1
ATOM 8217 C C . ASN E 1 268 ? -33.406 -29.117 -16.404 1.00 43.95 268 ASN E C 1
ATOM 8218 O O . ASN E 1 268 ? -32.621 -29.737 -15.680 1.00 37.65 268 ASN E O 1
ATOM 8223 N N . ASP E 1 269 ? -33.531 -27.788 -16.348 1.00 40.11 269 ASP E N 1
ATOM 8224 C CA . ASP E 1 269 ? -32.600 -27.021 -15.530 1.00 43.15 269 ASP E CA 1
ATOM 8225 C C . ASP E 1 269 ? -32.891 -27.174 -14.045 1.00 39.03 269 ASP E C 1
ATOM 8226 O O . ASP E 1 269 ? -31.981 -27.032 -13.224 1.00 43.53 269 ASP E O 1
ATOM 8231 N N . LYS E 1 270 ? -34.142 -27.443 -13.669 1.00 43.57 270 LYS E N 1
ATOM 8232 C CA . LYS E 1 270 ? -34.425 -27.634 -12.252 1.00 41.10 270 LYS E CA 1
ATOM 8233 C C . LYS E 1 270 ? -33.694 -28.857 -11.726 1.00 46.21 270 LYS E C 1
ATOM 8234 O O . LYS E 1 270 ? -33.053 -28.799 -10.670 1.00 44.89 270 LYS E O 1
ATOM 8240 N N . THR E 1 271 ? -33.739 -29.959 -12.476 1.00 38.12 271 THR E N 1
ATOM 8241 C CA . THR E 1 271 ? -33.007 -31.159 -12.090 1.00 39.86 271 THR E CA 1
ATOM 8242 C C . THR E 1 271 ? -31.504 -30.899 -12.029 1.00 43.72 271 THR E C 1
ATOM 8243 O O . THR E 1 271 ? -30.840 -31.266 -11.053 1.00 46.98 271 THR E O 1
ATOM 8247 N N . LEU E 1 272 ? -30.950 -30.254 -13.063 1.00 39.51 272 LEU E N 1
ATOM 8248 C CA . LEU E 1 272 ? -29.513 -29.996 -13.096 1.00 39.41 272 LEU E CA 1
ATOM 8249 C C . LEU E 1 272 ? -29.086 -29.057 -11.973 1.00 43.96 272 LEU E C 1
ATOM 8250 O O . LEU E 1 272 ? -28.168 -29.371 -11.204 1.00 45.70 272 LEU E O 1
ATOM 8255 N N . ASN E 1 273 ? 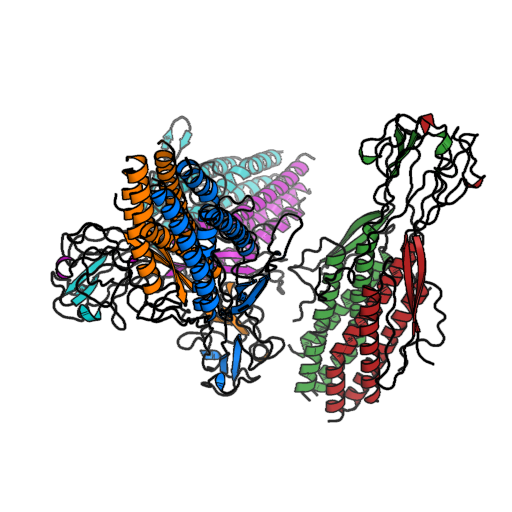-29.739 -27.895 -11.867 1.00 42.08 273 ASN E N 1
ATOM 8256 C CA . ASN E 1 273 ? -29.303 -26.878 -10.912 1.00 39.33 273 ASN E CA 1
ATOM 8257 C C . ASN E 1 273 ? -29.328 -27.414 -9.486 1.00 45.20 273 ASN E C 1
ATOM 8258 O O . ASN E 1 273 ? -28.446 -27.093 -8.681 1.00 42.08 273 ASN E O 1
ATOM 8263 N N . LYS E 1 274 ? -30.333 -28.233 -9.159 1.00 43.42 274 LYS E N 1
ATOM 8264 C CA . LYS E 1 274 ? -30.415 -28.829 -7.829 1.00 42.03 274 LYS E CA 1
ATOM 8265 C C . LYS E 1 274 ? -29.218 -29.736 -7.561 1.00 45.57 274 LYS E C 1
ATOM 8266 O O . LYS E 1 274 ? -28.584 -29.652 -6.502 1.00 45.53 274 LYS E O 1
ATOM 8272 N N . ALA E 1 275 ? -28.881 -30.600 -8.523 1.00 43.27 275 ALA E N 1
ATOM 8273 C CA . ALA E 1 275 ? -27.728 -31.483 -8.357 1.00 45.61 275 ALA E CA 1
ATOM 8274 C C . ALA E 1 275 ? -26.433 -30.692 -8.252 1.00 44.78 275 ALA E C 1
ATOM 8275 O O . ALA E 1 275 ? -25.541 -31.052 -7.475 1.00 46.12 275 ALA E O 1
ATOM 8277 N N . VAL E 1 276 ? -26.311 -29.607 -9.019 1.00 42.70 276 VAL E N 1
ATOM 8278 C CA . VAL E 1 276 ? -25.074 -28.832 -9.009 1.00 43.23 276 VAL E CA 1
ATOM 8279 C C . VAL E 1 276 ? -24.866 -28.170 -7.651 1.00 45.26 276 VAL E C 1
ATOM 8280 O O . VAL E 1 276 ? -23.740 -28.105 -7.140 1.00 48.91 276 VAL E O 1
ATOM 8284 N N . THR E 1 277 ? -25.943 -27.670 -7.043 1.00 48.79 277 THR E N 1
ATOM 8285 C CA . THR E 1 277 ? -25.837 -27.116 -5.697 1.00 47.01 277 THR E CA 1
ATOM 8286 C C . THR E 1 277 ? -25.249 -28.138 -4.734 1.00 52.77 277 THR E C 1
ATOM 8287 O O . THR E 1 277 ? -24.424 -27.796 -3.876 1.00 47.86 277 THR E O 1
ATOM 8291 N N . ALA E 1 278 ? -25.638 -29.407 -4.877 1.00 46.48 278 ALA E N 1
ATOM 8292 C CA . ALA E 1 278 ? -25.115 -30.428 -3.978 1.00 52.67 278 ALA E CA 1
ATOM 8293 C C . ALA E 1 278 ? -23.650 -30.741 -4.268 1.00 51.64 278 ALA E C 1
ATOM 8294 O O . ALA E 1 278 ? -22.887 -31.036 -3.340 1.00 53.12 278 ALA E O 1
ATOM 8296 N N . ILE E 1 279 ? -23.233 -30.668 -5.534 1.00 47.19 279 ILE E N 1
ATOM 8297 C CA . ILE E 1 279 ? -21.830 -30.908 -5.863 1.00 49.76 279 ILE E CA 1
ATOM 8298 C C . ILE E 1 279 ? -20.942 -29.871 -5.183 1.00 55.99 279 ILE E C 1
ATOM 8299 O O . ILE E 1 279 ? -19.867 -30.194 -4.661 1.00 53.09 279 ILE E O 1
ATOM 8304 N N . ARG E 1 280 ? -21.382 -28.614 -5.163 1.00 52.01 280 ARG E N 1
ATOM 8305 C CA . ARG E 1 280 ? -20.639 -27.590 -4.440 1.00 53.68 280 ARG E CA 1
ATOM 8306 C C . ARG E 1 280 ? -20.499 -27.950 -2.964 1.00 59.80 280 ARG E C 1
ATOM 8307 O O . ARG E 1 280 ? -19.453 -27.697 -2.354 1.00 59.81 280 ARG E O 1
ATOM 8315 N N . GLU E 1 281 ? -21.542 -28.550 -2.374 1.00 53.91 281 GLU E N 1
ATOM 8316 C CA . GLU E 1 281 ? -21.452 -29.023 -0.992 1.00 59.97 281 GLU E CA 1
ATOM 8317 C C . GLU E 1 281 ? -20.412 -30.125 -0.840 1.00 53.67 281 GLU E C 1
ATOM 8318 O O . GLU E 1 281 ? -19.753 -30.222 0.202 1.00 55.54 281 GLU E O 1
ATOM 8324 N N . LEU E 1 282 ? -20.269 -30.980 -1.852 1.00 54.43 282 LEU E N 1
ATOM 8325 C CA . LEU E 1 282 ? -19.218 -31.988 -1.814 1.00 55.42 282 LEU E CA 1
ATOM 8326 C C . LEU E 1 282 ? -17.842 -31.343 -1.905 1.00 58.76 282 LEU E C 1
ATOM 8327 O O . LEU E 1 282 ? -16.899 -31.782 -1.237 1.00 58.69 282 LEU E O 1
ATOM 8332 N N . GLU E 1 283 ? -17.714 -30.289 -2.714 1.00 49.42 283 GLU E N 1
ATOM 8333 C CA . GLU E 1 283 ? -16.437 -29.592 -2.823 1.00 59.66 283 GLU E CA 1
ATOM 8334 C C . GLU E 1 283 ? -15.999 -29.028 -1.476 1.00 60.87 283 GLU E C 1
ATOM 8335 O O . GLU E 1 283 ? -14.829 -29.148 -1.095 1.00 60.00 283 GLU E O 1
ATOM 8341 N N . THR E 1 284 ? -16.927 -28.417 -0.735 1.00 59.96 284 THR E N 1
ATOM 8342 C CA . THR E 1 284 ? -16.578 -27.884 0.578 1.00 62.05 284 THR E CA 1
ATOM 8343 C C . THR E 1 284 ? -16.333 -28.998 1.587 1.00 62.74 284 THR E C 1
ATOM 8344 O O . THR E 1 284 ? -15.493 -28.848 2.480 1.00 75.45 284 THR E O 1
ATOM 8348 N N . ALA E 1 285 ? -17.046 -30.118 1.463 1.00 62.28 285 ALA E N 1
ATOM 8349 C CA . ALA E 1 285 ? -16.794 -31.245 2.354 1.00 67.56 285 ALA E CA 1
ATOM 8350 C C . ALA E 1 285 ? -15.409 -31.833 2.118 1.00 67.68 285 ALA E C 1
ATOM 8351 O O . ALA E 1 285 ? -14.682 -32.130 3.073 1.00 69.50 285 ALA E O 1
ATOM 8353 N N . VAL E 1 286 ? -15.020 -31.991 0.851 1.00 61.65 286 VAL E N 1
ATOM 8354 C CA . VAL E 1 286 ? -13.724 -32.585 0.538 1.00 63.20 286 VAL E CA 1
ATOM 8355 C C . VAL E 1 286 ? -12.593 -31.665 0.982 1.00 69.37 286 VAL E C 1
ATOM 8356 O O . VAL E 1 286 ? -11.556 -32.128 1.475 1.00 78.81 286 VAL E O 1
ATOM 8360 N N . ALA E 1 287 ? -12.775 -30.350 0.829 1.00 67.89 287 ALA E N 1
ATOM 8361 C CA . ALA E 1 287 ? -11.752 -29.408 1.276 1.00 71.28 287 ALA E CA 1
ATOM 8362 C C . ALA E 1 287 ? -11.549 -29.492 2.782 1.00 75.42 287 ALA E C 1
ATOM 8363 O O . ALA E 1 287 ? -10.413 -29.443 3.266 1.00 81.71 287 ALA E O 1
ATOM 8365 N N . ALA E 1 288 ? -12.640 -29.622 3.542 1.00 80.70 288 ALA E N 1
ATOM 8366 C CA . ALA E 1 288 ? -12.508 -29.801 4.984 1.00 72.29 288 ALA E CA 1
ATOM 8367 C C . ALA E 1 288 ? -11.918 -31.163 5.324 1.00 78.37 288 ALA E C 1
ATOM 8368 O O . ALA E 1 288 ? -11.246 -31.307 6.351 1.00 88.15 288 ALA E O 1
ATOM 8370 N N . LEU E 1 289 ? -12.161 -32.168 4.479 1.00 76.83 289 LEU E N 1
ATOM 8371 C CA . LEU E 1 289 ? -11.550 -33.477 4.682 1.00 78.38 289 LEU E CA 1
ATOM 8372 C C . LEU E 1 289 ? -10.052 -33.433 4.427 1.00 84.63 289 LEU E C 1
ATOM 8373 O O . LEU E 1 289 ? -9.288 -34.136 5.096 1.00 91.67 289 LEU E O 1
ATOM 8378 N N . ASP E 1 290 ? -9.614 -32.615 3.468 1.00 82.76 290 ASP E N 1
ATOM 8379 C CA . ASP E 1 290 ? -8.192 -32.530 3.166 1.00 81.77 290 ASP E CA 1
ATOM 8380 C C . ASP E 1 290 ? -7.424 -31.826 4.278 1.00 90.18 290 ASP E C 1
ATOM 8381 O O . ASP E 1 290 ? -6.246 -32.129 4.502 1.00 90.44 290 ASP E O 1
ATOM 8386 N N . ALA E 1 291 ? -8.072 -30.898 4.988 1.00 90.83 291 ALA E N 1
ATOM 8387 C CA . ALA E 1 291 ? -7.426 -30.182 6.082 1.00 94.84 291 ALA E CA 1
ATOM 8388 C C . ALA E 1 291 ? -7.069 -31.086 7.253 1.00 95.64 291 ALA E C 1
ATOM 8389 O O . ALA E 1 291 ? -6.327 -30.654 8.142 1.00 117.02 291 ALA E O 1
ATOM 8391 N N . ILE E 1 292 ? -7.574 -32.320 7.277 1.00 104.97 292 ILE E N 1
ATOM 8392 C CA . ILE E 1 292 ? -7.230 -33.244 8.351 1.00 111.46 292 ILE E CA 1
ATOM 8393 C C . ILE E 1 292 ? -5.775 -33.679 8.234 1.00 113.35 292 ILE E C 1
ATOM 8394 O O . ILE E 1 292 ? -5.060 -33.785 9.237 1.00 124.13 292 ILE E O 1
ATOM 8399 N N . SER E 1 293 ? -5.316 -33.934 7.013 1.00 109.42 293 SER E N 1
ATOM 8400 C CA . SER E 1 293 ? -3.949 -34.378 6.777 1.00 110.32 293 SER E CA 1
ATOM 8401 C C . SER E 1 293 ? -2.957 -33.233 6.945 1.00 114.48 293 SER E C 1
ATOM 8402 O O . SER E 1 293 ? -2.476 -32.672 5.961 1.00 116.05 293 SER E O 1
ATOM 8405 N N . THR F 1 23 ? -29.768 -51.938 10.249 1.00 106.67 23 THR F N 1
ATOM 8406 C CA . THR F 1 23 ? -30.203 -50.999 9.219 1.00 108.99 23 THR F CA 1
ATOM 8407 C C . THR F 1 23 ? -30.886 -51.735 8.067 1.00 106.24 23 THR F C 1
ATOM 8408 O O . THR F 1 23 ? -30.348 -52.705 7.534 1.00 106.01 23 THR F O 1
ATOM 8412 N N . LEU F 1 24 ? -32.074 -51.267 7.688 1.00 101.88 24 LEU F N 1
ATOM 8413 C CA . LEU F 1 24 ? -32.850 -51.857 6.598 1.00 100.09 24 LEU F CA 1
ATOM 8414 C C . LEU F 1 24 ? -32.731 -50.946 5.380 1.00 90.89 24 LEU F C 1
ATOM 8415 O O . LEU F 1 24 ? -33.434 -49.938 5.273 1.00 80.42 24 LEU F O 1
ATOM 8420 N N . LEU F 1 25 ? -31.836 -51.309 4.456 1.00 90.24 25 LEU F N 1
ATOM 8421 C CA . LEU F 1 25 ? -31.640 -50.502 3.255 1.00 85.87 25 LEU F CA 1
ATOM 8422 C C . LEU F 1 25 ? -32.875 -50.493 2.365 1.00 79.94 25 LEU F C 1
ATOM 8423 O O . LEU F 1 25 ? -33.112 -49.515 1.643 1.00 69.71 25 LEU F O 1
ATOM 8428 N N . HIS F 1 26 ? -33.669 -51.556 2.400 1.00 83.40 26 HIS F N 1
ATOM 8429 C CA . HIS F 1 26 ? -34.765 -51.741 1.463 1.00 79.81 26 HIS F CA 1
ATOM 8430 C C . HIS F 1 26 ? -36.092 -51.402 2.123 1.00 82.53 26 HIS F C 1
ATOM 8431 O O . HIS F 1 26 ? -36.362 -51.830 3.250 1.00 90.24 26 HIS F O 1
ATOM 8438 N N . ASN F 1 27 ? -36.910 -50.626 1.417 1.00 80.96 27 ASN F N 1
ATOM 8439 C CA . ASN F 1 27 ? -38.229 -50.228 1.898 1.00 83.84 27 ASN F CA 1
ATOM 8440 C C . ASN F 1 27 ? -39.215 -51.345 1.584 1.00 92.98 27 ASN F C 1
ATOM 8441 O O . ASN F 1 27 ? -39.760 -51.418 0.478 1.00 89.15 27 ASN F O 1
ATOM 8446 N N . ALA F 1 28 ? -39.454 -52.215 2.560 1.00 95.24 28 ALA F N 1
ATOM 8447 C CA . ALA F 1 28 ? -40.428 -53.307 2.355 1.00 99.25 28 ALA F CA 1
ATOM 8448 C C . ALA F 1 28 ? -41.822 -52.714 2.145 1.00 103.32 28 ALA F C 1
ATOM 8449 O O . ALA F 1 28 ? -42.689 -53.422 1.609 1.00 104.24 28 ALA F O 1
ATOM 8451 N N . LYS F 1 29 ? -42.021 -51.461 2.550 1.00 99.45 29 LYS F N 1
ATOM 8452 C CA . LYS F 1 29 ? -43.356 -50.823 2.436 1.00 98.09 29 LYS F CA 1
ATOM 8453 C C . LYS F 1 29 ? -43.489 -50.154 1.068 1.00 98.63 29 LYS F C 1
ATOM 8454 O O . LYS F 1 29 ? -44.483 -49.442 0.854 1.00 91.34 29 LYS F O 1
ATOM 8460 N N . ALA F 1 30 ? -42.520 -50.371 0.181 1.00 96.55 30 ALA F N 1
ATOM 8461 C CA . ALA F 1 30 ? -42.550 -49.661 -1.114 1.00 95.89 30 ALA F CA 1
ATOM 8462 C C . ALA F 1 30 ? -43.120 -50.524 -2.239 1.00 88.12 30 ALA F C 1
ATOM 8463 O O . ALA F 1 30 ? -42.598 -51.625 -2.464 1.00 91.39 30 ALA F O 1
ATOM 8465 N N . GLN F 1 31 ? -44.160 -50.035 -2.902 1.00 84.72 31 GLN F N 1
ATOM 8466 C CA . GLN F 1 31 ? -44.712 -50.681 -4.088 1.00 82.76 31 GLN F CA 1
ATOM 8467 C C . GLN F 1 31 ? -44.237 -49.875 -5.290 1.00 73.12 31 GLN F C 1
ATOM 8468 O O . GLN F 1 31 ? -44.829 -48.846 -5.633 1.00 67.30 31 GLN F O 1
ATOM 8474 N N . VAL F 1 32 ? -43.160 -50.334 -5.918 1.00 63.06 32 VAL F N 1
ATOM 8475 C CA . VAL F 1 32 ? -42.595 -49.643 -7.073 1.00 52.76 32 VAL F CA 1
ATOM 8476 C C . VAL F 1 32 ? -43.450 -49.964 -8.294 1.00 56.07 32 VAL F C 1
ATOM 8477 O O . VAL F 1 32 ? -43.564 -51.128 -8.696 1.00 52.88 32 VAL F O 1
ATOM 8481 N N . THR F 1 33 ? -44.075 -48.934 -8.877 1.00 46.18 33 THR F N 1
ATOM 8482 C CA . THR F 1 33 ? -44.895 -49.118 -10.068 1.00 45.26 33 THR F CA 1
ATOM 8483 C C . THR F 1 33 ? -44.597 -48.126 -11.185 1.00 43.64 33 THR F C 1
ATOM 8484 O O . THR F 1 33 ? -45.229 -48.214 -12.242 1.00 51.29 33 THR F O 1
ATOM 8488 N N . THR F 1 34 ? -43.690 -47.181 -10.982 1.00 40.70 34 THR F N 1
ATOM 8489 C CA . THR F 1 34 ? -43.343 -46.170 -11.970 1.00 47.54 34 THR F CA 1
ATOM 8490 C C . THR F 1 34 ? -41.847 -45.916 -11.921 1.00 45.97 34 THR F C 1
ATOM 8491 O O . THR F 1 34 ? -41.198 -46.182 -10.904 1.00 45.78 34 THR F O 1
ATOM 8495 N N . PRO F 1 35 ? -41.269 -45.380 -13.000 1.00 46.21 35 PRO F N 1
ATOM 8496 C CA . PRO F 1 35 ? -39.846 -45.004 -12.936 1.00 42.16 35 PRO F CA 1
ATOM 8497 C C . PRO F 1 35 ? -39.527 -44.023 -11.813 1.00 43.04 35 PRO F C 1
ATOM 8498 O O . PRO F 1 35 ? -38.479 -44.156 -11.169 1.00 39.56 35 PRO F O 1
ATOM 8502 N N . CYS F 1 36 ? -40.399 -43.045 -11.542 1.00 40.13 36 CYS F N 1
ATOM 8503 C CA . CYS F 1 36 ? -40.116 -42.132 -10.438 1.00 40.89 36 CYS F CA 1
ATOM 8504 C C . CYS F 1 36 ? -40.122 -42.878 -9.108 1.00 40.00 36 CYS F C 1
ATOM 8505 O O . CYS F 1 36 ? -39.231 -42.678 -8.273 1.00 44.10 36 CYS F O 1
ATOM 8508 N N . GLY F 1 37 ? -41.107 -43.763 -8.902 1.00 41.50 37 GLY F N 1
ATOM 8509 C CA . GLY F 1 37 ? -41.083 -44.621 -7.725 1.00 42.59 37 GLY F CA 1
ATOM 8510 C C . GLY F 1 37 ? -39.800 -45.428 -7.618 1.00 46.50 37 GLY F C 1
ATOM 8511 O O . GLY F 1 37 ? -39.258 -45.614 -6.525 1.00 44.40 37 GLY F O 1
ATOM 8512 N N . ALA F 1 38 ? -39.288 -45.910 -8.753 1.00 41.16 38 ALA F N 1
ATOM 8513 C CA . ALA F 1 38 ? -38.050 -46.680 -8.729 1.00 43.75 38 ALA F CA 1
ATOM 8514 C C . ALA F 1 38 ? -36.866 -45.799 -8.354 1.00 44.85 38 ALA F C 1
ATOM 8515 O O . ALA F 1 38 ? -35.982 -46.227 -7.600 1.00 42.94 38 ALA F O 1
ATOM 8517 N N . SER F 1 39 ? -36.837 -44.560 -8.858 1.00 35.89 39 SER F N 1
ATOM 8518 C CA . SER F 1 39 ? -35.771 -43.646 -8.468 1.00 39.65 39 SER F CA 1
ATOM 8519 C C . SER F 1 39 ? -35.826 -43.357 -6.978 1.00 39.05 39 SER F C 1
ATOM 8520 O O . SER F 1 39 ? -34.788 -43.320 -6.307 1.00 48.49 39 SER F O 1
ATOM 8523 N N . HIS F 1 40 ? -37.030 -43.171 -6.433 1.00 45.34 40 HIS F N 1
ATOM 8524 C CA . HIS F 1 40 ? -37.140 -42.875 -5.011 1.00 42.90 40 HIS F CA 1
ATOM 8525 C C . HIS F 1 40 ? -36.780 -44.082 -4.160 1.00 44.45 40 HIS F C 1
ATOM 8526 O O . HIS F 1 40 ? -36.260 -43.922 -3.048 1.00 45.41 40 HIS F O 1
ATOM 8533 N N . TYR F 1 41 ? -37.046 -45.291 -4.655 1.00 45.33 41 TYR F N 1
ATOM 8534 C CA . TYR F 1 41 ? -36.617 -46.481 -3.929 1.00 45.78 41 TYR F CA 1
ATOM 8535 C C . TYR F 1 41 ? -35.101 -46.533 -3.837 1.00 48.82 41 TYR F C 1
ATOM 8536 O O . TYR F 1 41 ? -34.542 -46.859 -2.782 1.00 41.42 41 TYR F O 1
ATOM 8545 N N . MET F 1 42 ? -34.418 -46.207 -4.938 1.00 45.02 42 MET F N 1
ATOM 8546 C CA . MET F 1 42 ? -32.961 -46.158 -4.923 1.00 37.82 42 MET F CA 1
ATOM 8547 C C . MET F 1 42 ? -32.463 -45.072 -3.976 1.00 48.27 42 MET F C 1
ATOM 8548 O O . MET F 1 42 ? -31.448 -45.252 -3.293 1.00 47.64 42 MET F O 1
ATOM 8553 N N . ARG F 1 43 ? -33.162 -43.932 -3.921 1.00 41.28 43 ARG F N 1
ATOM 8554 C CA . ARG F 1 43 ? -32.725 -42.864 -3.030 1.00 44.51 43 ARG F CA 1
ATOM 8555 C C . ARG F 1 43 ? -32.947 -43.233 -1.574 1.00 51.22 43 ARG F C 1
ATOM 8556 O O . ARG F 1 43 ? -32.210 -42.767 -0.698 1.00 53.76 43 ARG F O 1
ATOM 8564 N N . HIS F 1 44 ? -33.951 -44.064 -1.294 1.00 47.81 44 HIS F N 1
ATOM 8565 C CA . HIS F 1 44 ? -34.115 -44.563 0.064 1.00 55.00 44 HIS F CA 1
ATOM 8566 C C . HIS F 1 44 ? -32.898 -45.371 0.492 1.00 56.02 44 HIS F C 1
ATOM 8567 O O . HIS F 1 44 ? -32.446 -45.271 1.639 1.00 54.04 44 HIS F O 1
ATOM 8574 N N . ILE F 1 45 ? -32.342 -46.163 -0.426 1.00 49.78 45 ILE F N 1
ATOM 8575 C CA . ILE F 1 45 ? -31.154 -46.953 -0.115 1.00 53.72 45 ILE F CA 1
ATOM 8576 C C . ILE F 1 45 ? -29.998 -46.049 0.292 1.00 53.14 45 ILE F C 1
ATOM 8577 O O . ILE F 1 45 ? -29.297 -46.325 1.273 1.00 54.42 45 ILE F O 1
ATOM 8582 N N . THR F 1 46 ? -29.781 -44.950 -0.440 1.00 49.48 46 THR F N 1
ATOM 8583 C CA . THR F 1 46 ? -28.663 -44.075 -0.095 1.00 53.06 46 THR F CA 1
ATOM 8584 C C . THR F 1 46 ? -28.877 -43.400 1.254 1.00 49.49 46 THR F C 1
ATOM 8585 O O . THR F 1 46 ? -27.912 -43.187 1.996 1.00 59.18 46 THR F O 1
ATOM 8589 N N . ARG F 1 47 ? -30.125 -43.073 1.598 1.00 57.54 47 ARG F N 1
ATOM 8590 C CA . ARG F 1 47 ? -30.397 -42.462 2.896 1.00 51.25 47 ARG F CA 1
ATOM 8591 C C . ARG F 1 47 ? -30.188 -43.457 4.033 1.00 58.38 47 ARG F C 1
ATOM 8592 O O . ARG F 1 47 ? -29.680 -43.092 5.100 1.00 61.62 47 ARG F O 1
ATOM 8600 N N . GLN F 1 48 ? -30.573 -44.717 3.827 1.00 60.66 48 GLN F N 1
ATOM 8601 C CA . GLN F 1 48 ? -30.335 -45.732 4.848 1.00 61.19 48 GLN F CA 1
ATOM 8602 C C . GLN F 1 48 ? -28.850 -46.044 4.973 1.00 65.42 48 GLN F C 1
ATOM 8603 O O . GLN F 1 48 ? -28.349 -46.281 6.079 1.00 67.90 48 GLN F O 1
ATOM 8609 N N . ALA F 1 49 ? -28.133 -46.052 3.847 1.00 65.58 49 ALA F N 1
ATOM 8610 C CA . ALA F 1 49 ? -26.689 -46.251 3.891 1.00 60.73 49 ALA F CA 1
ATOM 8611 C C . ALA F 1 49 ? -26.010 -45.161 4.709 1.00 60.42 49 ALA F C 1
ATOM 8612 O O . ALA F 1 49 ? -25.129 -45.448 5.528 1.00 62.75 49 ALA F O 1
ATOM 8614 N N . GLU F 1 50 ? -26.409 -43.902 4.503 1.00 51.61 50 GLU F N 1
ATOM 8615 C CA . GLU F 1 50 ? -25.846 -42.811 5.291 1.00 63.52 50 GLU F CA 1
ATOM 8616 C C . GLU F 1 50 ? -26.118 -43.005 6.776 1.00 68.83 50 GLU F C 1
ATOM 8617 O O . GLU F 1 50 ? -25.228 -42.802 7.612 1.00 66.52 50 GLU F O 1
ATOM 8623 N N . SER F 1 51 ? -27.346 -43.398 7.124 1.00 64.22 51 SER F N 1
ATOM 8624 C CA . SER F 1 51 ? -27.685 -43.607 8.526 1.00 63.88 51 SER F CA 1
ATOM 8625 C C . SER F 1 51 ? -26.790 -44.664 9.162 1.00 66.28 51 SER F C 1
ATOM 8626 O O . SER F 1 51 ? -26.403 -44.527 10.328 1.00 70.19 51 SER F O 1
ATOM 8629 N N . ALA F 1 52 ? -26.431 -45.705 8.405 1.00 66.47 52 ALA F N 1
ATOM 8630 C CA . ALA F 1 52 ? -25.543 -46.737 8.933 1.00 70.18 52 ALA F CA 1
ATOM 8631 C C . ALA F 1 52 ? -24.138 -46.197 9.172 1.00 66.00 52 ALA F C 1
ATOM 8632 O O . ALA F 1 52 ? -23.511 -46.513 10.190 1.00 70.77 52 ALA F O 1
ATOM 8634 N N . LEU F 1 53 ? -23.619 -45.393 8.242 1.00 68.53 53 LEU F N 1
ATOM 8635 C CA . LEU F 1 53 ? -22.301 -44.801 8.441 1.00 63.32 53 LEU F CA 1
ATOM 8636 C C . LEU F 1 53 ? -22.314 -43.798 9.587 1.00 66.45 53 LEU F C 1
ATOM 8637 O O . LEU F 1 53 ? -21.337 -43.695 10.337 1.00 67.68 53 LEU F O 1
ATOM 8642 N N . GLN F 1 54 ? -23.415 -43.055 9.740 1.00 68.41 54 GLN F N 1
ATOM 8643 C CA . GLN F 1 54 ? -23.538 -42.119 10.855 1.00 67.20 54 GLN F CA 1
ATOM 8644 C C . GLN F 1 54 ? -23.438 -42.843 12.191 1.00 74.55 54 GLN F C 1
ATOM 8645 O O . GLN F 1 54 ? -22.724 -42.401 13.099 1.00 76.95 54 GLN F O 1
ATOM 8651 N N . ALA F 1 55 ? -24.159 -43.960 12.332 1.00 73.82 55 ALA F N 1
ATOM 8652 C CA . ALA F 1 55 ? -24.130 -44.712 13.583 1.00 77.75 55 ALA F CA 1
ATOM 8653 C C . ALA F 1 55 ? -22.759 -45.321 13.843 1.00 79.88 55 ALA F C 1
ATOM 8654 O O . ALA F 1 55 ? -22.335 -45.415 15.000 1.00 87.48 55 ALA F O 1
ATOM 8656 N N . GLY F 1 56 ? -22.056 -45.738 12.787 1.00 80.41 56 GLY F N 1
ATOM 8657 C CA . GLY F 1 56 ? -20.721 -46.283 12.971 1.00 79.82 56 GLY F CA 1
ATOM 8658 C C . GLY F 1 56 ? -19.725 -45.231 13.415 1.00 80.61 56 GLY F C 1
ATOM 8659 O O . GLY F 1 56 ? -18.879 -45.485 14.277 1.00 84.16 56 GLY F O 1
ATOM 8660 N N . LEU F 1 57 ? -19.816 -44.031 12.841 1.00 76.33 57 LEU F N 1
ATOM 8661 C CA . LEU F 1 57 ? -18.951 -42.939 13.274 1.00 80.78 57 LEU F CA 1
ATOM 8662 C C . LEU F 1 57 ? -19.266 -42.531 14.707 1.00 78.15 57 LEU F C 1
ATOM 8663 O O . LEU F 1 57 ? -18.354 -42.260 15.497 1.00 83.03 57 LEU F O 1
ATOM 8668 N N . LYS F 1 58 ? -20.554 -42.500 15.061 1.00 79.33 58 LYS F N 1
ATOM 8669 C CA . LYS F 1 58 ? -20.947 -42.142 16.420 1.00 85.09 58 LYS F CA 1
ATOM 8670 C C . LYS F 1 58 ? -20.381 -43.125 17.436 1.00 83.71 58 LYS F C 1
ATOM 8671 O O . LYS F 1 58 ? -19.983 -42.730 18.538 1.00 95.78 58 LYS F O 1
ATOM 8677 N N . THR F 1 59 ? -20.338 -44.413 17.085 1.00 81.56 59 THR F N 1
ATOM 8678 C CA . THR F 1 59 ? -19.787 -45.408 17.999 1.00 89.04 59 THR F CA 1
ATOM 8679 C C . THR F 1 59 ? -18.293 -45.198 18.209 1.00 85.63 59 THR F C 1
ATOM 8680 O O . THR F 1 59 ? -17.796 -45.322 19.334 1.00 91.05 59 THR F O 1
ATOM 8684 N N . ALA F 1 60 ? -17.564 -44.864 17.142 1.00 84.17 60 ALA F N 1
ATOM 8685 C CA . ALA F 1 60 ? -16.128 -44.634 17.267 1.00 85.91 60 ALA F CA 1
ATOM 8686 C C . ALA F 1 60 ? -15.839 -43.370 18.068 1.00 92.79 60 ALA F C 1
ATOM 8687 O O . ALA F 1 60 ? -14.982 -43.372 18.961 1.00 99.66 60 ALA F O 1
ATOM 8689 N N . GLN F 1 61 ? -16.545 -42.277 17.764 1.00 94.41 61 GLN F N 1
ATOM 8690 C CA . GLN F 1 61 ? -16.330 -41.032 18.498 1.00 96.81 61 GLN F CA 1
ATOM 8691 C C . GLN F 1 61 ? -16.671 -41.190 19.974 1.00 100.37 61 GLN F C 1
ATOM 8692 O O . GLN F 1 61 ? -15.952 -40.682 20.842 1.00 106.01 61 GLN F O 1
ATOM 8698 N N . SER F 1 62 ? -17.768 -41.890 20.278 1.00 100.11 62 SER F N 1
ATOM 8699 C CA . SER F 1 62 ? -18.144 -42.104 21.672 1.00 102.05 62 SER F CA 1
ATOM 8700 C C . SER F 1 62 ? -17.114 -42.951 22.408 1.00 101.80 62 SER F C 1
ATOM 8701 O O . SER F 1 62 ? -16.952 -42.808 23.626 1.00 105.20 62 SER F O 1
ATOM 8704 N N . ALA F 1 63 ? -16.405 -43.826 21.693 1.00 96.81 63 ALA F N 1
ATOM 8705 C CA . ALA F 1 63 ? -15.378 -44.665 22.297 1.00 92.56 63 ALA F CA 1
ATOM 8706 C C . ALA F 1 63 ? -14.045 -43.948 22.465 1.00 100.41 63 ALA F C 1
ATOM 8707 O O . ALA F 1 63 ? -13.110 -44.539 23.017 1.00 97.22 63 ALA F O 1
ATOM 8709 N N . LEU F 1 64 ? -13.933 -42.702 22.014 1.00 104.98 64 LEU F N 1
ATOM 8710 C CA . LEU F 1 64 ? -12.697 -41.938 22.158 1.00 105.77 64 LEU F CA 1
ATOM 8711 C C . LEU F 1 64 ? -12.739 -41.066 23.407 1.00 101.93 64 LEU F C 1
ATOM 8712 O O . LEU F 1 64 ? -13.790 -40.908 24.028 1.00 100.60 64 LEU F O 1
ATOM 8717 N N . SER F 1 94 ? -8.982 -49.525 22.769 1.00 108.35 94 SER F N 1
ATOM 8718 C CA . SER F 1 94 ? -8.814 -49.586 21.323 1.00 110.83 94 SER F CA 1
ATOM 8719 C C . SER F 1 94 ? -10.103 -50.031 20.638 1.00 118.49 94 SER F C 1
ATOM 8720 O O . SER F 1 94 ? -10.092 -50.403 19.463 1.00 120.93 94 SER F O 1
ATOM 8723 N N . GLU F 1 95 ? -11.213 -49.999 21.383 1.00 113.93 95 GLU F N 1
ATOM 8724 C CA . GLU F 1 95 ? -12.514 -50.274 20.779 1.00 112.22 95 GLU F CA 1
ATOM 8725 C C . GLU F 1 95 ? -12.794 -49.329 19.618 1.00 111.36 95 GLU F C 1
ATOM 8726 O O . GLU F 1 95 ? -13.472 -49.708 18.654 1.00 105.81 95 GLU F O 1
ATOM 8732 N N . ALA F 1 96 ? -12.273 -48.101 19.689 1.00 106.40 96 ALA F N 1
ATOM 8733 C CA . ALA F 1 96 ? -12.408 -47.175 18.574 1.00 103.51 96 ALA F CA 1
ATOM 8734 C C . ALA F 1 96 ? -11.457 -47.526 17.437 1.00 104.56 96 ALA F C 1
ATOM 8735 O O . ALA F 1 96 ? -11.776 -47.284 16.267 1.00 102.71 96 ALA F O 1
ATOM 8737 N N . ALA F 1 97 ? -10.294 -48.098 17.754 1.00 105.39 97 ALA F N 1
ATOM 8738 C CA . ALA F 1 97 ? -9.349 -48.471 16.706 1.00 103.25 97 ALA F CA 1
ATOM 8739 C C . ALA F 1 97 ? -9.913 -49.576 15.821 1.00 103.44 97 ALA F C 1
ATOM 8740 O O . ALA F 1 97 ? -9.705 -49.568 14.602 1.00 103.69 97 ALA F O 1
ATOM 8742 N N . LYS F 1 98 ? -10.637 -50.531 16.415 1.00 101.56 98 LYS F N 1
ATOM 8743 C CA . LYS F 1 98 ? -11.293 -51.560 15.615 1.00 97.82 98 LYS F CA 1
ATOM 8744 C C . LYS F 1 98 ? -12.471 -50.996 14.830 1.00 99.74 98 LYS F C 1
ATOM 8745 O O . LYS F 1 98 ? -12.773 -51.484 13.734 1.00 97.08 98 LYS F O 1
ATOM 8747 N N . ALA F 1 99 ? -13.148 -49.979 15.371 1.00 97.01 99 ALA F N 1
ATOM 8748 C CA . ALA F 1 99 ? -14.234 -49.338 14.636 1.00 87.50 99 ALA F CA 1
ATOM 8749 C C . ALA F 1 99 ? -13.718 -48.628 13.393 1.00 90.46 99 ALA F C 1
ATOM 8750 O O . ALA F 1 99 ? -14.312 -48.740 12.315 1.00 86.78 99 ALA F O 1
ATOM 8752 N N . ILE F 1 100 ? -12.615 -47.894 13.525 1.00 92.16 100 ILE F N 1
ATOM 8753 C CA . ILE F 1 100 ? -12.038 -47.201 12.379 1.00 88.59 100 ILE F CA 1
ATOM 8754 C C . ILE F 1 100 ? -11.537 -48.193 11.345 1.00 91.60 100 ILE F C 1
ATOM 8755 O O . ILE F 1 100 ? -11.648 -47.958 10.135 1.00 91.21 100 ILE F O 1
ATOM 8760 N N . GLU F 1 101 ? -10.972 -49.309 11.802 1.00 95.48 101 GLU F N 1
ATOM 8761 C CA . GLU F 1 101 ? -10.562 -50.361 10.883 1.00 103.22 101 GLU F CA 1
ATOM 8762 C C . GLU F 1 101 ? -11.728 -50.798 10.002 1.00 100.62 101 GLU F C 1
ATOM 8763 O O . GLU F 1 101 ? -11.648 -50.741 8.771 1.00 101.90 101 GLU F O 1
ATOM 8769 N N . THR F 1 102 ? -12.839 -51.205 10.624 1.00 91.22 102 THR F N 1
ATOM 8770 C CA . THR F 1 102 ? -13.986 -51.675 9.851 1.00 95.73 102 THR F CA 1
ATOM 8771 C C . THR F 1 102 ? -14.553 -50.570 8.967 1.00 84.81 102 THR F C 1
ATOM 8772 O O . THR F 1 102 ? -14.912 -50.818 7.811 1.00 80.74 102 THR F O 1
ATOM 8776 N N . ILE F 1 103 ? -14.643 -49.357 9.505 1.00 79.61 103 ILE F N 1
ATOM 8777 C CA . ILE F 1 103 ? -15.193 -48.224 8.714 1.00 80.79 103 ILE F CA 1
ATOM 8778 C C . ILE F 1 103 ? -14.301 -48.037 7.485 1.00 84.68 103 ILE F C 1
ATOM 8779 O O . ILE F 1 103 ? -14.844 -47.910 6.378 1.00 79.33 103 ILE F O 1
ATOM 8784 N N . LYS F 1 104 ? -12.984 -48.081 7.664 1.00 80.44 104 LYS F N 1
ATOM 8785 C CA . LYS F 1 104 ? -12.095 -47.804 6.509 1.00 77.48 104 LYS F CA 1
ATOM 8786 C C . LYS F 1 104 ? -12.130 -48.993 5.553 1.00 78.29 104 LYS F C 1
ATOM 8787 O O . LYS F 1 104 ? -12.187 -48.762 4.340 1.00 80.66 104 LYS F O 1
ATOM 8793 N N . THR F 1 105 ? -12.097 -50.211 6.086 1.00 80.61 105 THR F N 1
ATOM 8794 C CA . THR F 1 105 ? -12.028 -51.403 5.202 1.00 83.68 105 THR F CA 1
ATOM 8795 C C . THR F 1 105 ? -13.298 -51.492 4.358 1.00 75.98 105 THR F C 1
ATOM 8796 O O . THR F 1 105 ? -13.237 -52.063 3.263 1.00 78.55 105 THR F O 1
ATOM 8800 N N . GLU F 1 106 ? -14.394 -50.932 4.854 1.00 82.31 106 GLU F N 1
ATOM 8801 C CA . GLU F 1 106 ? -15.676 -51.009 4.167 1.00 75.96 106 GLU F CA 1
ATOM 8802 C C . GLU F 1 106 ? -15.960 -49.798 3.289 1.00 70.67 106 GLU F C 1
ATOM 8803 O O . GLU F 1 106 ? -16.953 -49.808 2.554 1.00 62.71 106 GLU F O 1
ATOM 8809 N N . THR F 1 107 ? -15.108 -48.771 3.335 1.00 74.48 107 THR F N 1
ATOM 8810 C CA . THR F 1 107 ? -15.360 -47.551 2.574 1.00 69.76 107 THR F CA 1
ATOM 8811 C C . THR F 1 107 ? -15.406 -47.827 1.074 1.00 68.10 107 THR F C 1
ATOM 8812 O O . THR F 1 107 ? -16.227 -47.247 0.353 1.00 68.63 107 THR F O 1
ATOM 8816 N N . LYS F 1 108 ? -14.537 -48.717 0.589 1.00 68.75 108 LYS F N 1
ATOM 8817 C CA . LYS F 1 108 ? -14.489 -49.015 -0.840 1.00 71.65 108 LYS F CA 1
ATOM 8818 C C . LYS F 1 108 ? -15.800 -49.626 -1.323 1.00 62.20 108 LYS F C 1
ATOM 8819 O O . LYS F 1 108 ? -16.397 -49.154 -2.299 1.00 63.20 108 LYS F O 1
ATOM 8825 N N . ASN F 1 109 ? -16.263 -50.684 -0.655 1.00 62.83 109 ASN F N 1
ATOM 8826 C CA . ASN F 1 109 ? -17.525 -51.306 -1.049 1.00 62.74 109 ASN F CA 1
ATOM 8827 C C . ASN F 1 109 ? -18.709 -50.390 -0.771 1.00 59.03 109 ASN F C 1
ATOM 8828 O O . ASN F 1 109 ? -19.662 -50.349 -1.558 1.00 58.20 109 ASN F O 1
ATOM 8833 N N . PHE F 1 110 ? -18.668 -49.652 0.340 1.00 55.13 110 PHE F N 1
ATOM 8834 C CA . PHE F 1 110 ? -19.781 -48.775 0.686 1.00 59.03 110 PHE F CA 1
ATOM 8835 C C . PHE F 1 110 ? -19.987 -47.713 -0.386 1.00 58.13 110 PHE F C 1
ATOM 8836 O O . PHE F 1 110 ? -21.088 -47.569 -0.930 1.00 55.01 110 PHE F O 1
ATOM 8844 N N . LEU F 1 111 ? -18.925 -46.972 -0.716 1.00 59.69 111 LEU F N 1
ATOM 8845 C CA . LEU F 1 111 ? -19.038 -45.884 -1.683 1.00 56.19 111 LEU F CA 1
ATOM 8846 C C . LEU F 1 111 ? -19.318 -46.397 -3.090 1.00 60.21 111 LEU F C 1
ATOM 8847 O O . LEU F 1 111 ? -19.975 -45.706 -3.877 1.00 58.69 111 LEU F O 1
ATOM 8852 N N . ALA F 1 112 ? -18.833 -47.591 -3.432 1.00 52.26 112 ALA F N 1
ATOM 8853 C CA . ALA F 1 112 ? -19.131 -48.144 -4.749 1.00 54.00 112 ALA F CA 1
ATOM 8854 C C . ALA F 1 112 ? -20.613 -48.475 -4.871 1.00 56.21 112 ALA F C 1
ATOM 8855 O O . ALA F 1 112 ? -21.253 -48.164 -5.884 1.00 50.81 112 ALA F O 1
ATOM 8857 N N . GLY F 1 113 ? -21.179 -49.098 -3.836 1.00 49.35 113 GLY F N 1
ATOM 8858 C CA . GLY F 1 113 ? -22.596 -49.406 -3.868 1.00 53.30 113 GLY F CA 1
ATOM 8859 C C . GLY F 1 113 ? -23.450 -48.166 -3.723 1.00 54.50 113 GLY F C 1
ATOM 8860 O O . GLY F 1 113 ? -24.510 -48.051 -4.346 1.00 48.24 113 GLY F O 1
ATOM 8861 N N . PHE F 1 114 ? -23.007 -47.229 -2.883 1.00 52.86 114 PHE F N 1
ATOM 8862 C CA . PHE F 1 114 ? -23.677 -45.938 -2.770 1.00 50.25 114 PHE F CA 1
ATOM 8863 C C . PHE F 1 114 ? -23.784 -45.263 -4.129 1.00 49.10 114 PHE F C 1
ATOM 8864 O O . PHE F 1 114 ? -24.865 -44.822 -4.535 1.00 50.18 114 PHE F O 1
ATOM 8872 N N . ALA F 1 115 ? -22.665 -45.193 -4.856 1.00 50.08 115 ALA F N 1
ATOM 8873 C CA . ALA F 1 115 ? -22.664 -44.548 -6.164 1.00 51.63 115 ALA F CA 1
ATOM 8874 C C . ALA F 1 115 ? -23.571 -45.282 -7.139 1.00 45.89 115 ALA F C 1
ATOM 8875 O O . ALA F 1 115 ? -24.336 -44.651 -7.878 1.00 49.62 115 ALA F O 1
ATOM 8877 N N . ALA F 1 116 ? -23.506 -46.617 -7.149 1.00 50.14 116 ALA F N 1
ATOM 8878 C CA . ALA F 1 116 ? -24.351 -47.386 -8.058 1.00 46.88 116 ALA F CA 1
ATOM 8879 C C . ALA F 1 116 ? -25.829 -47.148 -7.775 1.00 47.14 116 ALA F C 1
ATOM 8880 O O . ALA F 1 116 ? -26.636 -47.048 -8.707 1.00 42.26 116 ALA F O 1
ATOM 8882 N N . ALA F 1 117 ? -26.204 -47.044 -6.498 1.00 46.24 117 ALA F N 1
ATOM 8883 C CA . ALA F 1 117 ? -27.596 -46.756 -6.164 1.00 48.41 117 ALA F CA 1
ATOM 8884 C C . ALA F 1 117 ? -28.001 -45.376 -6.666 1.00 43.85 117 ALA F C 1
ATOM 8885 O O . ALA F 1 117 ? -29.066 -45.211 -7.266 1.00 43.83 117 ALA F O 1
ATOM 8887 N N . ALA F 1 118 ? -27.153 -44.370 -6.445 1.00 44.20 118 ALA F N 1
ATOM 8888 C CA . ALA F 1 118 ? -27.468 -43.036 -6.946 1.00 41.55 118 ALA F CA 1
ATOM 8889 C C . ALA F 1 118 ? -27.483 -43.006 -8.470 1.00 40.71 118 ALA F C 1
ATOM 8890 O O . ALA F 1 118 ? -28.338 -42.342 -9.070 1.00 42.62 118 ALA F O 1
ATOM 8892 N N . GLU F 1 119 ? -26.563 -43.733 -9.117 1.00 40.62 119 GLU F N 1
ATOM 8893 C CA . GLU F 1 119 ? -26.554 -43.775 -10.578 1.00 40.96 119 GLU F CA 1
ATOM 8894 C C . GLU F 1 119 ? -27.855 -44.342 -11.124 1.00 40.75 119 GLU F C 1
ATOM 8895 O O . GLU F 1 119 ? -28.408 -43.819 -12.099 1.00 42.64 119 GLU F O 1
ATOM 8901 N N . LEU F 1 120 ? -28.359 -45.414 -10.514 1.00 41.48 120 LEU F N 1
ATOM 8902 C CA . LEU F 1 120 ? -29.616 -45.997 -10.974 1.00 42.61 120 LEU F CA 1
ATOM 8903 C C . LEU F 1 120 ? -30.782 -45.038 -10.758 1.00 37.85 120 LEU F C 1
ATOM 8904 O O . LEU F 1 120 ? -31.685 -44.951 -11.596 1.00 40.47 120 LEU F O 1
ATOM 8909 N N . ALA F 1 121 ? -30.783 -44.316 -9.637 1.00 39.87 121 ALA F N 1
ATOM 8910 C CA . ALA F 1 121 ? -31.792 -43.285 -9.424 1.00 37.87 121 ALA F CA 1
ATOM 8911 C C . ALA F 1 121 ? -31.785 -42.281 -10.567 1.00 39.87 121 ALA F C 1
ATOM 8912 O O . ALA F 1 121 ? -32.839 -41.927 -11.107 1.00 37.84 121 ALA F O 1
ATOM 8914 N N . GLY F 1 122 ? -30.593 -41.823 -10.961 1.00 43.52 122 GLY F N 1
ATOM 8915 C CA . GLY F 1 122 ? -30.504 -40.871 -12.057 1.00 37.34 122 GLY F CA 1
ATOM 8916 C C . GLY F 1 122 ? -30.985 -41.456 -13.369 1.00 36.80 122 GLY F C 1
ATOM 8917 O O . GLY F 1 122 ? -31.675 -40.788 -14.140 1.00 39.96 122 GLY F O 1
ATOM 8918 N N . GLN F 1 123 ? -30.636 -42.719 -13.633 1.00 37.09 123 GLN F N 1
ATOM 8919 C CA . GLN F 1 123 ? -31.152 -43.407 -14.814 1.00 35.69 123 GLN F CA 1
ATOM 8920 C C . GLN F 1 123 ? -32.675 -43.422 -14.823 1.00 41.70 123 GLN F C 1
ATOM 8921 O O . GLN F 1 123 ? -33.306 -43.097 -15.836 1.00 38.40 123 GLN F O 1
ATOM 8927 N N . GLN F 1 124 ? -33.285 -43.827 -13.705 1.00 35.25 124 GLN F N 1
ATOM 8928 C CA . GLN F 1 124 ? -34.739 -43.923 -13.666 1.00 39.80 124 GLN F CA 1
ATOM 8929 C C . GLN F 1 124 ? -35.393 -42.554 -13.800 1.00 36.35 124 GLN F C 1
ATOM 8930 O O . GLN F 1 124 ? -36.478 -42.445 -14.372 1.00 35.34 124 GLN F O 1
ATOM 8936 N N . THR F 1 125 ? -34.740 -41.499 -13.319 1.00 33.29 125 THR F N 1
ATOM 8937 C CA . THR F 1 125 ? -35.293 -40.163 -13.506 1.00 36.94 125 THR F CA 1
ATOM 8938 C C . THR F 1 125 ? -35.421 -39.818 -14.986 1.00 37.51 125 THR F C 1
ATOM 8939 O O . THR F 1 125 ? -36.444 -39.275 -15.414 1.00 37.86 125 THR F O 1
ATOM 8943 N N . ILE F 1 126 ? -34.402 -40.133 -15.789 1.00 38.20 126 ILE F N 1
ATOM 8944 C CA . ILE F 1 126 ? -34.483 -39.827 -17.215 1.00 40.17 126 ILE F CA 1
ATOM 8945 C C . ILE F 1 126 ? -35.506 -40.727 -17.899 1.00 34.12 126 ILE F C 1
ATOM 8946 O O . ILE F 1 126 ? -36.274 -40.275 -18.759 1.00 35.86 126 ILE F O 1
ATOM 8951 N N . VAL F 1 127 ? -35.538 -42.011 -17.533 1.00 36.94 127 VAL F N 1
ATOM 8952 C CA . VAL F 1 127 ? -36.579 -42.903 -18.054 1.00 36.73 127 VAL F CA 1
ATOM 8953 C C . VAL F 1 127 ? -37.966 -42.315 -17.805 1.00 35.55 127 VAL F C 1
ATOM 8954 O O . VAL F 1 127 ? -38.830 -42.317 -18.693 1.00 34.43 127 VAL F O 1
ATOM 8958 N N . SER F 1 128 ? -38.198 -41.783 -16.605 1.00 35.52 128 SER F N 1
ATOM 8959 C CA . SER F 1 128 ? -39.539 -41.303 -16.279 1.00 41.80 128 SER F CA 1
ATOM 8960 C C . SER F 1 128 ? -39.943 -40.117 -17.147 1.00 41.11 128 SER F C 1
ATOM 8961 O O . SER F 1 128 ? -41.135 -39.892 -17.371 1.00 42.92 128 SER F O 1
ATOM 8964 N N . GLU F 1 129 ? -38.972 -39.360 -17.656 1.00 39.62 129 GLU F N 1
ATOM 8965 C CA . GLU F 1 129 ? -39.275 -38.222 -18.510 1.00 38.82 129 GLU F CA 1
ATOM 8966 C C . GLU F 1 129 ? -39.378 -38.626 -19.972 1.00 39.37 129 GLU F C 1
ATOM 8967 O O . GLU F 1 129 ? -40.261 -38.150 -20.698 1.00 39.77 129 GLU F O 1
ATOM 8973 N N . ILE F 1 130 ? -38.489 -39.511 -20.414 1.00 40.76 130 ILE F N 1
ATOM 8974 C CA . ILE F 1 130 ? -38.428 -39.859 -21.822 1.00 38.58 130 ILE F CA 1
ATOM 8975 C C . ILE F 1 130 ? -39.558 -40.802 -22.232 1.00 39.57 130 ILE F C 1
ATOM 8976 O O . ILE F 1 130 ? -39.919 -40.845 -23.415 1.00 35.10 130 ILE F O 1
ATOM 8981 N N . LYS F 1 131 ? -40.154 -41.539 -21.289 1.00 37.26 131 LYS F N 1
ATOM 8982 C CA . LYS F 1 131 ? -41.231 -42.455 -21.658 1.00 39.61 131 LYS F CA 1
ATOM 8983 C C . LYS F 1 131 ? -42.436 -41.722 -22.232 1.00 42.47 131 LYS F C 1
ATOM 8984 O O . LYS F 1 131 ? -43.257 -42.338 -22.918 1.00 46.25 131 LYS F O 1
ATOM 8990 N N . SER F 1 132 ? -42.546 -40.416 -21.991 1.00 37.16 132 SER F N 1
ATOM 8991 C CA . SER F 1 132 ? -43.636 -39.618 -22.537 1.00 43.29 132 SER F CA 1
ATOM 8992 C C . SER F 1 132 ? -43.504 -39.365 -24.036 1.00 43.88 132 SER F C 1
ATOM 8993 O O . SER F 1 132 ? -44.421 -38.773 -24.620 1.00 41.24 132 SER F O 1
ATOM 8996 N N . ALA F 1 133 ? -42.393 -39.772 -24.657 1.00 35.79 133 ALA F N 1
ATOM 8997 C CA . ALA F 1 133 ? -42.124 -39.437 -26.051 1.00 34.00 133 ALA F CA 1
ATOM 8998 C C . ALA F 1 133 ? -43.218 -39.975 -26.963 1.00 34.49 133 ALA F C 1
ATOM 8999 O O . ALA F 1 133 ? -43.621 -41.138 -26.863 1.00 37.46 133 ALA F O 1
ATOM 9001 N N A GLN F 1 134 ? -43.714 -39.125 -27.857 0.52 36.10 134 GLN F N 1
ATOM 9002 N N B GLN F 1 134 ? -43.701 -39.123 -27.864 0.48 36.08 134 GLN F N 1
ATOM 9003 C CA A GLN F 1 134 ? -44.772 -39.546 -28.760 0.52 37.17 134 GLN F CA 1
ATOM 9004 C CA B GLN F 1 134 ? -44.799 -39.498 -28.740 0.48 37.19 134 GLN F CA 1
ATOM 9005 C C A GLN F 1 134 ? -44.570 -38.933 -30.136 0.52 37.13 134 GLN F C 1
ATOM 9006 C C B GLN F 1 134 ? -44.572 -38.925 -30.134 0.48 37.14 134 GLN F C 1
ATOM 9007 O O A GLN F 1 134 ? -43.862 -37.936 -30.309 0.52 37.55 134 GLN F O 1
ATOM 9008 O O B GLN F 1 134 ? -43.845 -37.945 -30.319 0.48 36.50 134 GLN F O 1
ATOM 9019 N N . VAL F 1 135 ? -45.188 -39.577 -31.119 1.00 34.89 135 VAL F N 1
ATOM 9020 C CA . VAL F 1 135 ? -45.371 -39.028 -32.455 1.00 31.74 135 VAL F CA 1
ATOM 9021 C C . VAL F 1 135 ? -46.798 -38.502 -32.503 1.00 34.69 135 VAL F C 1
ATOM 9022 O O . VAL F 1 135 ? -47.740 -39.228 -32.161 1.00 37.36 135 VAL F O 1
ATOM 9026 N N . GLN F 1 136 ? -46.968 -37.248 -32.906 1.00 34.07 136 GLN F N 1
ATOM 9027 C CA . GLN F 1 136 ? -48.281 -36.614 -32.855 1.00 38.96 136 GLN F CA 1
ATOM 9028 C C . GLN F 1 136 ? -49.154 -37.026 -34.041 1.00 40.48 136 GLN F C 1
ATOM 9029 O O . GLN F 1 136 ? -48.660 -37.260 -35.147 1.00 34.64 136 GLN F O 1
ATOM 9035 N N . ASP F 1 137 ? -50.463 -37.127 -33.786 1.00 36.98 137 ASP F N 1
ATOM 9036 C CA . ASP F 1 137 ? -51.463 -37.205 -34.849 1.00 37.64 137 ASP F CA 1
ATOM 9037 C C . ASP F 1 137 ? -51.413 -35.948 -35.719 1.00 41.92 137 ASP F C 1
ATOM 9038 O O . ASP F 1 137 ? -51.243 -34.837 -35.212 1.00 36.29 137 ASP F O 1
ATOM 9043 N N . VAL F 1 138 ? -51.612 -36.116 -37.031 1.00 35.12 138 VAL F N 1
ATOM 9044 C CA . VAL F 1 138 ? -51.687 -35.003 -37.975 1.00 35.54 138 VAL F CA 1
ATOM 9045 C C . VAL F 1 138 ? -52.901 -35.216 -38.875 1.00 44.46 138 VAL F C 1
ATOM 9046 O O . VAL F 1 138 ? -53.034 -36.283 -39.485 1.00 40.74 138 VAL F O 1
ATOM 9050 N N . ASN F 1 139 ? -53.772 -34.199 -38.968 1.00 36.53 139 ASN F N 1
ATOM 9051 C CA . ASN F 1 139 ? -54.991 -34.302 -39.764 1.00 40.48 139 ASN F CA 1
ATOM 9052 C C . ASN F 1 139 ? -54.662 -34.604 -41.221 1.00 36.76 139 ASN F C 1
ATOM 9053 O O . ASN F 1 139 ? -53.673 -34.114 -41.762 1.00 39.75 139 ASN F O 1
ATOM 9058 N N . THR F 1 140 ? -55.538 -35.365 -41.881 1.00 36.50 140 THR F N 1
ATOM 9059 C CA . THR F 1 140 ? -55.306 -35.687 -43.285 1.00 42.93 140 THR F CA 1
ATOM 9060 C C . THR F 1 140 ? -55.381 -34.438 -44.160 1.00 46.21 140 THR F C 1
ATOM 9061 O O . THR F 1 140 ? -56.011 -33.431 -43.816 1.00 39.72 140 THR F O 1
ATOM 9065 N N . LEU F 1 141 ? -54.732 -34.533 -45.320 1.00 38.12 141 LEU F N 1
ATOM 9066 C CA . LEU F 1 141 ? -54.723 -33.489 -46.335 1.00 42.78 141 LEU F CA 1
ATOM 9067 C C . LEU F 1 141 ? -54.705 -34.145 -47.706 1.00 34.43 141 LEU F C 1
ATOM 9068 O O . LEU F 1 141 ? -54.028 -35.159 -47.897 1.00 41.92 141 LEU F O 1
ATOM 9073 N N . THR F 1 142 ? -55.462 -33.575 -48.646 1.00 39.29 142 THR F N 1
ATOM 9074 C CA . THR F 1 142 ? -55.469 -34.010 -50.040 1.00 38.92 142 THR F CA 1
ATOM 9075 C C . THR F 1 142 ? -54.069 -34.412 -50.493 1.00 45.97 142 THR F C 1
ATOM 9076 O O . THR F 1 142 ? -53.119 -33.631 -50.383 1.00 42.29 142 THR F O 1
ATOM 9080 N N . ALA F 1 143 ? -53.955 -35.642 -51.004 1.00 39.65 143 ALA F N 1
ATOM 9081 C CA . ALA F 1 143 ? -52.646 -36.274 -51.188 1.00 36.25 143 ALA F CA 1
ATOM 9082 C C . ALA F 1 143 ? -51.675 -35.389 -51.966 1.00 45.07 143 ALA F C 1
ATOM 9083 O O . ALA F 1 143 ? -50.501 -35.285 -51.604 1.00 39.15 143 ALA F O 1
ATOM 9085 N N . ALA F 1 144 ? -52.150 -34.728 -53.026 1.00 43.02 144 ALA F N 1
ATOM 9086 C CA . ALA F 1 144 ? -51.263 -33.911 -53.850 1.00 42.06 144 ALA F CA 1
ATOM 9087 C C . ALA F 1 144 ? -50.646 -32.764 -53.062 1.00 47.41 144 ALA F C 1
ATOM 9088 O O . ALA F 1 144 ? -49.530 -32.332 -53.370 1.00 49.97 144 ALA F O 1
ATOM 9090 N N . GLN F 1 145 ? -51.348 -32.253 -52.050 1.00 42.51 145 GLN F N 1
ATOM 9091 C CA . GLN F 1 145 ? -50.805 -31.188 -51.220 1.00 41.85 145 GLN F CA 1
ATOM 9092 C C . GLN F 1 145 ? -50.087 -31.706 -49.982 1.00 41.82 145 GLN F C 1
ATOM 9093 O O . GLN F 1 145 ? -49.363 -30.941 -49.336 1.00 40.43 145 GLN F O 1
ATOM 9099 N N . ALA F 1 146 ? -50.242 -32.986 -49.654 1.00 41.85 146 ALA F N 1
ATOM 9100 C CA . ALA F 1 146 ? -49.627 -33.549 -48.461 1.00 39.18 146 ALA F CA 1
ATOM 9101 C C . ALA F 1 146 ? -48.129 -33.796 -48.606 1.00 37.07 146 ALA F C 1
ATOM 9102 O O . ALA F 1 146 ? -47.481 -34.135 -47.610 1.00 35.84 146 ALA F O 1
ATOM 9104 N N . VAL F 1 147 ? -47.555 -33.657 -49.801 1.00 36.52 147 VAL F N 1
ATOM 9105 C CA . VAL F 1 147 ? -46.172 -34.074 -50.016 1.00 37.75 147 VAL F CA 1
ATOM 9106 C C . VAL F 1 147 ? -45.235 -32.896 -50.259 1.00 37.82 147 VAL F C 1
ATOM 9107 O O . VAL F 1 147 ? -44.061 -33.112 -50.578 1.00 38.31 147 VAL F O 1
ATOM 9111 N N . THR F 1 148 ? -45.702 -31.657 -50.097 1.00 33.16 148 THR F N 1
ATOM 9112 C CA . THR F 1 148 ? -44.830 -30.515 -50.354 1.00 42.12 148 THR F CA 1
ATOM 9113 C C . THR F 1 148 ? -45.336 -29.308 -49.573 1.00 44.29 148 THR F C 1
ATOM 9114 O O . THR F 1 148 ? -46.441 -29.314 -49.030 1.00 44.48 148 THR F O 1
ATOM 9118 N N . THR F 1 149 ? -44.499 -28.276 -49.509 1.00 42.67 149 THR F N 1
ATOM 9119 C CA . THR F 1 149 ? -44.869 -27.047 -48.824 1.00 41.89 149 THR F CA 1
ATOM 9120 C C . THR F 1 149 ? -46.068 -26.407 -49.528 1.00 44.74 149 THR F C 1
ATOM 9121 O O . THR F 1 149 ? -46.209 -26.518 -50.749 1.00 49.71 149 THR F O 1
ATOM 9125 N N . PRO F 1 150 ? -46.982 -25.759 -48.778 1.00 42.06 150 PRO F N 1
ATOM 9126 C CA . PRO F 1 150 ? -46.976 -25.533 -47.330 1.00 37.11 150 PRO F CA 1
ATOM 9127 C C . PRO F 1 150 ? -47.690 -26.611 -46.516 1.00 45.03 150 PRO F C 1
ATOM 9128 O O . PRO F 1 150 ? -47.590 -26.608 -45.287 1.00 43.74 150 PRO F O 1
ATOM 9132 N N . GLY F 1 151 ? -48.379 -27.534 -47.179 1.00 39.41 151 GLY F N 1
ATOM 9133 C CA . GLY F 1 151 ? -49.198 -28.498 -46.473 1.00 34.60 151 GLY F CA 1
ATOM 9134 C C . GLY F 1 151 ? -48.519 -29.783 -46.053 1.00 45.04 151 GLY F C 1
ATOM 9135 O O . GLY F 1 151 ? -49.202 -30.659 -45.506 1.00 40.32 151 GLY F O 1
ATOM 9136 N N . ILE F 1 152 ? -47.202 -29.922 -46.261 1.00 42.29 152 ILE F N 1
ATOM 9137 C CA . ILE F 1 152 ? -46.550 -31.228 -46.141 1.00 44.52 152 ILE F CA 1
ATOM 9138 C C . ILE F 1 152 ? -46.839 -31.836 -44.777 1.00 38.80 152 ILE F C 1
ATOM 9139 O O . ILE F 1 152 ? -46.773 -31.159 -43.743 1.00 40.65 152 ILE F O 1
ATOM 9144 N N . ILE F 1 153 ? -47.186 -33.118 -44.779 1.00 35.66 153 ILE F N 1
ATOM 9145 C CA . ILE F 1 153 ? -47.490 -33.844 -43.552 1.00 35.29 153 ILE F CA 1
ATOM 9146 C C . ILE F 1 153 ? -46.185 -34.201 -42.851 1.00 36.71 153 ILE F C 1
ATOM 9147 O O . ILE F 1 153 ? -45.296 -34.835 -43.437 1.00 36.34 153 ILE F O 1
ATOM 9152 N N . GLN F 1 154 ? -46.069 -33.804 -41.590 1.00 33.85 154 GLN F N 1
ATOM 9153 C CA . GLN F 1 154 ? -44.843 -33.938 -40.821 1.00 30.68 154 GLN F CA 1
ATOM 9154 C C . GLN F 1 154 ? -44.950 -35.053 -39.793 1.00 39.39 154 GLN F C 1
ATOM 9155 O O . GLN F 1 154 ? -46.016 -35.303 -39.226 1.00 35.42 154 GLN F O 1
ATOM 9161 N N . VAL F 1 155 ? -43.821 -35.703 -39.536 1.00 36.98 155 VAL F N 1
ATOM 9162 C CA . VAL F 1 155 ? -43.694 -36.619 -38.408 1.00 36.37 155 VAL F CA 1
ATOM 9163 C C . VAL F 1 155 ? -43.192 -35.784 -37.235 1.00 40.56 155 VAL F C 1
ATOM 9164 O O . VAL F 1 155 ? -42.062 -35.288 -37.260 1.00 37.63 155 VAL F O 1
ATOM 9168 N N . LYS F 1 156 ? -44.043 -35.593 -36.223 1.00 35.07 156 LYS F N 1
ATOM 9169 C CA . LYS F 1 156 ? -43.839 -34.554 -35.212 1.00 38.84 156 LYS F CA 1
ATOM 9170 C C . LYS F 1 156 ? -43.468 -35.153 -33.865 1.00 40.42 156 LYS F C 1
ATOM 9171 O O . LYS F 1 156 ? -44.355 -35.601 -33.119 1.00 36.85 156 LYS F O 1
ATOM 9177 N N . PRO F 1 157 ? -42.197 -35.135 -33.479 1.00 31.96 157 PRO F N 1
ATOM 9178 C CA . PRO F 1 157 ? -41.837 -35.599 -32.137 1.00 37.56 157 PRO F CA 1
ATOM 9179 C C . PRO F 1 157 ? -42.451 -34.702 -31.073 1.00 42.79 157 PRO F C 1
ATOM 9180 O O . PRO F 1 157 ? -42.669 -33.508 -31.286 1.00 35.00 157 PRO F O 1
ATOM 9184 N N . LYS F 1 158 ? -42.759 -35.301 -29.926 1.00 33.26 158 LYS F N 1
ATOM 9185 C CA . LYS F 1 158 ? -43.338 -34.567 -28.812 1.00 34.87 158 LYS F CA 1
ATOM 9186 C C . LYS F 1 158 ? -42.844 -35.179 -27.512 1.00 39.67 158 LYS F C 1
ATOM 9187 O O . LYS F 1 158 ? -42.775 -36.402 -27.381 1.00 38.88 158 LYS F O 1
ATOM 9193 N N . LEU F 1 159 ? -42.476 -34.318 -26.569 1.00 37.04 159 LEU F N 1
ATOM 9194 C CA . LEU F 1 159 ? -42.075 -34.725 -25.235 1.00 32.92 159 LEU F CA 1
ATOM 9195 C C . LEU F 1 159 ? -42.942 -33.987 -24.228 1.00 44.91 159 LEU F C 1
ATOM 9196 O O . LEU F 1 159 ? -43.495 -32.922 -24.518 1.00 42.28 159 LEU F O 1
ATOM 9201 N N . THR F 1 160 ? -43.049 -34.564 -23.038 1.00 36.67 160 THR F N 1
ATOM 9202 C CA . THR F 1 160 ? -43.682 -33.917 -21.899 1.00 41.65 160 THR F CA 1
ATOM 9203 C C . THR F 1 160 ? -42.594 -33.595 -20.885 1.00 42.68 160 THR F C 1
ATOM 9204 O O . THR F 1 160 ? -42.043 -34.499 -20.251 1.00 47.66 160 THR F O 1
ATOM 9208 N N . ILE F 1 161 ? -42.268 -32.315 -20.755 1.00 43.37 161 ILE F N 1
ATOM 9209 C CA . ILE F 1 161 ? -41.200 -31.864 -19.871 1.00 43.07 161 ILE F CA 1
ATOM 9210 C C . ILE F 1 161 ? -41.797 -31.524 -18.518 1.00 43.45 161 ILE F C 1
ATOM 9211 O O . ILE F 1 161 ? -42.747 -30.742 -18.434 1.00 44.61 161 ILE F O 1
ATOM 9216 N N . ALA F 1 162 ? -41.238 -32.099 -17.458 1.00 44.60 162 ALA F N 1
ATOM 9217 C CA . ALA F 1 162 ? -41.704 -31.769 -16.120 1.00 50.39 162 ALA F CA 1
ATOM 9218 C C . ALA F 1 162 ? -41.497 -30.285 -15.852 1.00 45.09 162 ALA F C 1
ATOM 9219 O O . ALA F 1 162 ? -40.499 -29.697 -16.275 1.00 43.36 162 ALA F O 1
ATOM 9221 N N . SER F 1 163 ? -42.468 -29.664 -15.179 1.00 46.94 163 SER F N 1
ATOM 9222 C CA . SER F 1 163 ? -42.335 -28.262 -14.807 1.00 46.12 163 SER F CA 1
ATOM 9223 C C . SER F 1 163 ? -41.539 -28.081 -13.525 1.00 47.49 163 SER F C 1
ATOM 9224 O O . SER F 1 163 ? -41.297 -26.943 -13.109 1.00 48.72 163 SER F O 1
ATOM 9227 N N . THR F 1 164 ? -41.164 -29.170 -12.881 1.00 45.91 164 THR F N 1
ATOM 9228 C CA . THR F 1 164 ? -40.374 -29.179 -11.665 1.00 46.60 164 THR F CA 1
ATOM 9229 C C . THR F 1 164 ? -39.128 -30.008 -11.921 1.00 44.70 164 THR F C 1
ATOM 9230 O O . THR F 1 164 ? -38.907 -30.505 -13.029 1.00 43.21 164 THR F O 1
ATOM 9234 N N . ALA F 1 165 ? -38.316 -30.174 -10.883 1.00 45.57 165 ALA F N 1
ATOM 9235 C CA . ALA F 1 165 ? -37.294 -31.210 -10.925 1.00 44.00 165 ALA F CA 1
ATOM 9236 C C . ALA F 1 165 ? -37.978 -32.565 -11.036 1.00 49.40 165 ALA F C 1
ATOM 9237 O O . ALA F 1 165 ? -38.793 -32.924 -10.178 1.00 46.04 165 ALA F O 1
ATOM 9239 N N . ALA F 1 166 ? -37.666 -33.297 -12.106 1.00 43.47 166 ALA F N 1
ATOM 9240 C CA . ALA F 1 166 ? -38.340 -34.559 -12.387 1.00 44.30 166 ALA F CA 1
ATOM 9241 C C . ALA F 1 166 ? -38.352 -35.449 -11.154 1.00 44.66 166 ALA F C 1
ATOM 9242 O O . ALA F 1 166 ? -37.331 -35.606 -10.479 1.00 51.54 166 ALA F O 1
ATOM 9244 N N . CYS F 1 167 ? -39.532 -35.998 -10.852 1.00 52.32 167 CYS F N 1
ATOM 9245 C CA . CYS F 1 167 ? -39.814 -36.885 -9.725 1.00 43.90 167 CYS F CA 1
ATOM 9246 C C . CYS F 1 167 ? -39.914 -36.149 -8.392 1.00 52.40 167 CYS F C 1
ATOM 9247 O O . CYS F 1 167 ? -40.003 -36.795 -7.340 1.00 50.21 167 CYS F O 1
ATOM 9250 N N . PHE F 1 168 ? -39.926 -34.819 -8.394 1.00 45.91 168 PHE F N 1
ATOM 9251 C CA . PHE F 1 168 ? -40.036 -34.057 -7.160 1.00 51.07 168 PHE F CA 1
ATOM 9252 C C . PHE F 1 168 ? -41.102 -32.983 -7.306 1.00 57.28 168 PHE F C 1
ATOM 9253 O O . PHE F 1 168 ? -41.348 -32.475 -8.403 1.00 49.44 168 PHE F O 1
ATOM 9261 N N . ASN F 1 169 ? -41.725 -32.647 -6.176 1.00 56.37 169 ASN F N 1
ATOM 9262 C CA . ASN F 1 169 ? -42.693 -31.525 -6.161 1.00 65.35 169 ASN F CA 1
ATOM 9263 C C . ASN F 1 169 ? -41.863 -30.249 -6.059 1.00 70.08 169 ASN F C 1
ATOM 9264 O O . ASN F 1 169 ? -40.664 -30.349 -5.769 1.00 73.92 169 ASN F O 1
ATOM 9269 N N . ASP F 1 170 ? -42.477 -29.098 -6.308 1.00 77.57 170 ASP F N 1
ATOM 9270 C CA . ASP F 1 170 ? -41.692 -27.841 -6.310 1.00 87.55 170 ASP F CA 1
ATOM 9271 C C . ASP F 1 170 ? -41.101 -27.611 -4.915 1.00 93.92 170 ASP F C 1
ATOM 9272 O O . ASP F 1 170 ? -40.096 -26.893 -4.822 1.00 100.82 170 ASP F O 1
ATOM 9277 N N . ASP F 1 171 ? -41.682 -28.229 -3.884 1.00 89.32 171 ASP F N 1
ATOM 9278 C CA . ASP F 1 171 ? -41.212 -28.020 -2.488 1.00 94.48 171 ASP F CA 1
ATOM 9279 C C . ASP F 1 171 ? -39.972 -28.868 -2.184 1.00 89.09 171 ASP F C 1
ATOM 9280 O O . ASP F 1 171 ? -39.366 -28.647 -1.127 1.00 86.89 171 ASP F O 1
ATOM 9285 N N . GLY F 1 172 ? -39.623 -29.812 -3.059 1.00 82.25 172 GLY F N 1
ATOM 9286 C CA . GLY F 1 172 ? -38.452 -30.678 -2.835 1.00 77.90 172 GLY F CA 1
ATOM 9287 C C . GLY F 1 172 ? -38.848 -32.053 -2.335 1.00 76.69 172 GLY F C 1
ATOM 9288 O O . GLY F 1 172 ? -37.962 -32.919 -2.231 1.00 72.97 172 GLY F O 1
ATOM 9289 N N . SER F 1 173 ? -40.128 -32.244 -2.035 1.00 72.09 173 SER F N 1
ATOM 9290 C CA . SER F 1 173 ? -40.618 -33.537 -1.590 1.00 60.08 173 SER F CA 1
ATOM 9291 C C . SER F 1 173 ? -40.781 -34.489 -2.774 1.00 64.09 173 SER F C 1
ATOM 9292 O O . SER F 1 173 ? -41.065 -34.056 -3.895 1.00 62.40 173 SER F O 1
ATOM 9295 N N . PRO F 1 174 ? -40.596 -35.789 -2.554 1.00 60.70 174 PRO F N 1
ATOM 9296 C CA . PRO F 1 174 ? -40.750 -36.749 -3.653 1.00 53.42 174 PRO F CA 1
ATOM 9297 C C . PRO F 1 174 ? -42.191 -36.828 -4.131 1.00 62.98 174 PRO F C 1
ATOM 9298 O O . PRO F 1 174 ? -43.139 -36.647 -3.363 1.00 63.86 174 PRO F O 1
ATOM 9302 N N . VAL F 1 175 ? -42.352 -37.107 -5.421 1.00 52.10 175 VAL F N 1
ATOM 9303 C CA . VAL F 1 175 ? -43.687 -37.268 -5.980 1.00 63.62 175 VAL F CA 1
ATOM 9304 C C . VAL F 1 175 ? -44.154 -38.709 -5.795 1.00 74.72 175 VAL F C 1
ATOM 9305 O O . VAL F 1 175 ? -43.504 -39.647 -6.264 1.00 83.42 175 VAL F O 1
ATOM 9309 N N . GLY F 1 186 ? -38.703 -60.926 4.335 1.00 78.48 186 GLY F N 1
ATOM 9310 C CA . GLY F 1 186 ? -38.512 -61.517 3.022 1.00 81.99 186 GLY F CA 1
ATOM 9311 C C . GLY F 1 186 ? -37.382 -60.893 2.219 1.00 78.97 186 GLY F C 1
ATOM 9312 O O . GLY F 1 186 ? -36.917 -59.796 2.532 1.00 80.59 186 GLY F O 1
ATOM 9313 N N . GLU F 1 187 ? -36.945 -61.595 1.174 1.00 75.36 187 GLU F N 1
ATOM 9314 C CA . GLU F 1 187 ? -35.828 -61.130 0.367 1.00 65.83 187 GLU F CA 1
ATOM 9315 C C . GLU F 1 187 ? -36.210 -59.867 -0.407 1.00 62.64 187 GLU F C 1
ATOM 9316 O O . GLU F 1 187 ? -37.363 -59.702 -0.814 1.00 60.80 187 GLU F O 1
ATOM 9322 N N . PRO F 1 188 ? -35.259 -58.967 -0.638 1.00 61.46 188 PRO F N 1
ATOM 9323 C CA . PRO F 1 188 ? -35.577 -57.722 -1.341 1.00 58.78 188 PRO F CA 1
ATOM 9324 C C . PRO F 1 188 ? -35.583 -57.894 -2.852 1.00 57.50 188 PRO F C 1
ATOM 9325 O O . PRO F 1 188 ? -34.823 -58.681 -3.422 1.00 53.57 188 PRO F O 1
ATOM 9329 N N . THR F 1 189 ? -36.459 -57.124 -3.497 1.00 53.77 189 THR F N 1
ATOM 9330 C CA . THR F 1 189 ? -36.587 -57.093 -4.949 1.00 42.26 189 THR F CA 1
ATOM 9331 C C . THR F 1 189 ? -36.218 -55.705 -5.451 1.00 50.88 189 THR F C 1
ATOM 9332 O O . THR F 1 189 ? -36.823 -54.711 -5.035 1.00 57.61 189 THR F O 1
ATOM 9336 N N . LEU F 1 190 ? -35.233 -55.641 -6.340 1.00 41.60 190 LEU F N 1
ATOM 9337 C CA . LEU F 1 190 ? -34.907 -54.415 -7.053 1.00 42.29 190 LEU F CA 1
ATOM 9338 C C . LEU F 1 190 ? -35.708 -54.369 -8.349 1.00 49.10 190 LEU F C 1
ATOM 9339 O O . LEU F 1 190 ? -35.712 -55.338 -9.116 1.00 51.53 190 LEU F O 1
ATOM 9344 N N . LYS F 1 191 ? -36.398 -53.252 -8.579 1.00 40.26 191 LYS F N 1
ATOM 9345 C CA . LYS F 1 191 ? -37.239 -53.056 -9.753 1.00 43.29 191 LYS F CA 1
ATOM 9346 C C . LYS F 1 191 ? -36.758 -51.843 -10.542 1.00 48.65 191 LYS F C 1
ATOM 9347 O O . LYS F 1 191 ? -36.455 -50.797 -9.958 1.00 45.27 191 LYS F O 1
ATOM 9353 N N . PHE F 1 192 ? -36.692 -51.980 -11.866 1.00 39.43 192 PHE F N 1
ATOM 9354 C CA . PHE F 1 192 ? -36.254 -50.894 -12.731 1.00 42.00 192 PHE F CA 1
ATOM 9355 C C . PHE F 1 192 ? -37.126 -50.858 -13.975 1.00 42.27 192 PHE F C 1
ATOM 9356 O O . PHE F 1 192 ? -37.648 -51.882 -14.419 1.00 43.92 192 PHE F O 1
ATOM 9364 N N . PHE F 1 193 ? -37.276 -49.667 -14.541 1.00 40.61 193 PHE F N 1
ATOM 9365 C CA . PHE F 1 193 ? -38.025 -49.493 -15.772 1.00 35.50 193 PHE F CA 1
ATOM 9366 C C . PHE F 1 193 ? -37.064 -49.189 -16.910 1.00 34.25 193 PHE F C 1
ATOM 9367 O O . PHE F 1 193 ? -36.044 -48.512 -16.724 1.00 37.42 193 PHE F O 1
ATOM 9375 N N . VAL F 1 194 ? -37.365 -49.746 -18.075 1.00 37.00 194 VAL F N 1
ATOM 9376 C CA . VAL F 1 194 ? -36.489 -49.684 -19.231 1.00 36.16 194 VAL F CA 1
ATOM 9377 C C . VAL F 1 194 ? -37.357 -49.374 -20.438 1.00 41.05 194 VAL F C 1
ATOM 9378 O O . VAL F 1 194 ? -38.546 -49.703 -20.461 1.00 36.18 194 VAL F O 1
ATOM 9382 N N . VAL F 1 195 ? -36.761 -48.731 -21.444 1.00 34.17 195 VAL F N 1
ATOM 9383 C CA . VAL F 1 195 ? -37.510 -48.328 -22.625 1.00 32.66 195 VAL F CA 1
ATOM 9384 C C . VAL F 1 195 ? -36.953 -49.037 -23.848 1.00 38.26 195 VAL F C 1
ATOM 9385 O O . VAL F 1 195 ? -35.770 -49.383 -23.907 1.00 35.43 195 VAL F O 1
ATOM 9389 N N . SER F 1 196 ? -37.822 -49.239 -24.835 1.00 33.02 196 SER F N 1
ATOM 9390 C CA . SER F 1 196 ? -37.431 -49.812 -26.112 1.00 39.03 196 SER F CA 1
ATOM 9391 C C . SER F 1 196 ? -38.302 -49.196 -27.198 1.00 37.50 196 SER F C 1
ATOM 9392 O O . SER F 1 196 ? -39.324 -48.563 -26.920 1.00 36.07 196 SER F O 1
ATOM 9395 N N . ALA F 1 197 ? -37.870 -49.372 -28.443 1.00 37.99 197 ALA F N 1
ATOM 9396 C CA . ALA F 1 197 ? -38.596 -48.814 -29.578 1.00 36.82 197 ALA F CA 1
ATOM 9397 C C . ALA F 1 197 ? -39.988 -49.422 -29.670 1.00 40.70 197 ALA F C 1
ATOM 9398 O O . ALA F 1 197 ? -40.144 -50.646 -29.651 1.00 35.49 197 ALA F O 1
ATOM 9400 N N . ASN F 1 198 ? -41.003 -48.562 -29.771 1.00 32.86 198 ASN F N 1
ATOM 9401 C CA . ASN F 1 198 ? -42.368 -49.044 -29.905 1.00 33.71 198 ASN F CA 1
ATOM 9402 C C . ASN F 1 198 ? -42.556 -49.715 -31.267 1.00 43.62 198 ASN F C 1
ATOM 9403 O O . ASN F 1 198 ? -41.837 -49.433 -32.233 1.00 37.48 198 ASN F O 1
ATOM 9408 N N . THR F 1 199 ? -43.552 -50.641 -31.337 1.00 40.80 199 THR F N 1
ATOM 9409 C CA . THR F 1 199 ? -43.869 -51.383 -32.559 1.00 37.89 199 THR F CA 1
ATOM 9410 C C . THR F 1 199 ? -45.023 -50.718 -33.298 1.00 39.55 199 THR F C 1
ATOM 9411 O O . THR F 1 199 ? -46.084 -50.508 -32.699 1.00 39.42 199 THR F O 1
ATOM 9415 N N . PRO F 1 200 ? -44.883 -50.374 -34.575 1.00 34.84 200 PRO F N 1
ATOM 9416 C CA . PRO F 1 200 ? -45.983 -49.720 -35.289 1.00 37.85 200 PRO F CA 1
ATOM 9417 C C . PRO F 1 200 ? -47.055 -50.712 -35.707 1.00 40.32 200 PRO F C 1
ATOM 9418 O O . PRO F 1 200 ? -46.823 -51.920 -35.805 1.00 32.91 200 PRO F O 1
ATOM 9422 N N . GLY F 1 201 ? -48.245 -50.165 -35.972 1.00 35.58 201 GLY F N 1
ATOM 9423 C CA . GLY F 1 201 ? -49.355 -50.973 -36.452 1.00 33.09 201 GLY F CA 1
ATOM 9424 C C . GLY F 1 201 ? -49.102 -51.502 -37.853 1.00 39.37 201 GLY F C 1
ATOM 9425 O O . GLY F 1 201 ? -48.162 -51.105 -38.550 1.00 39.52 201 GLY F O 1
ATOM 9426 N N . THR F 1 202 ? -49.959 -52.432 -38.273 1.00 32.67 202 THR F N 1
ATOM 9427 C CA . THR F 1 202 ? -49.770 -53.130 -39.537 1.00 32.79 202 THR F CA 1
ATOM 9428 C C . THR F 1 202 ? -50.970 -53.026 -40.468 1.00 34.35 202 THR F C 1
ATOM 9429 O O . THR F 1 202 ? -51.026 -53.752 -41.470 1.00 39.17 202 THR F O 1
ATOM 9433 N N . THR F 1 203 ? -51.935 -52.166 -40.161 1.00 34.21 203 THR F N 1
ATOM 9434 C CA . THR F 1 203 ? -53.022 -51.865 -41.086 1.00 37.84 203 THR F CA 1
ATOM 9435 C C . THR F 1 203 ? -53.620 -50.528 -40.684 1.00 35.74 203 THR F C 1
ATOM 9436 O O . THR F 1 203 ? -53.206 -49.913 -39.697 1.00 39.78 203 THR F O 1
ATOM 9440 N N . HIS F 1 204 ? -54.582 -50.066 -41.478 1.00 40.99 204 HIS F N 1
ATOM 9441 C CA . HIS F 1 204 ? -55.130 -48.736 -41.260 1.00 38.64 204 HIS F CA 1
ATOM 9442 C C . HIS F 1 204 ? -55.761 -48.632 -39.874 1.00 44.35 204 HIS F C 1
ATOM 9443 O O . HIS F 1 204 ? -56.281 -49.609 -39.319 1.00 43.55 204 HIS F O 1
ATOM 9450 N N . ASN F 1 205 ? -55.692 -47.423 -39.316 1.00 43.46 205 ASN F N 1
ATOM 9451 C CA . ASN F 1 205 ? -56.245 -47.070 -38.014 1.00 40.20 205 ASN F CA 1
ATOM 9452 C C . ASN F 1 205 ? -55.543 -47.765 -36.851 1.00 47.94 205 ASN F C 1
ATOM 9453 O O . ASN F 1 205 ? -56.128 -47.922 -35.771 1.00 49.21 205 ASN F O 1
ATOM 9458 N N . GLU F 1 206 ? -54.315 -48.217 -37.044 1.00 38.67 206 GLU F N 1
ATOM 9459 C CA . GLU F 1 206 ? -53.474 -48.643 -35.940 1.00 37.45 206 GLU F CA 1
ATOM 9460 C C . GLU F 1 206 ? -52.366 -47.619 -35.747 1.00 36.07 206 GLU F C 1
ATOM 9461 O O . GLU F 1 206 ? -52.140 -46.758 -36.599 1.00 36.79 206 GLU F O 1
ATOM 9467 N N . LEU F 1 207 ? -51.680 -47.718 -34.612 1.00 36.55 207 LEU F N 1
ATOM 9468 C CA . LEU F 1 207 ? -50.738 -46.687 -34.204 1.00 32.25 207 LEU F CA 1
ATOM 9469 C C . LEU F 1 207 ? -49.546 -46.594 -35.159 1.00 34.87 207 LEU F C 1
ATOM 9470 O O . LEU F 1 207 ? -49.146 -47.577 -35.796 1.00 35.80 207 LEU F O 1
ATOM 9475 N N . LEU F 1 208 ? -48.991 -45.379 -35.255 1.00 31.44 208 LEU F N 1
ATOM 9476 C CA . LEU F 1 208 ? -47.717 -45.111 -35.947 1.00 33.70 208 LEU F CA 1
ATOM 9477 C C . LEU F 1 208 ? -47.759 -45.554 -37.407 1.00 30.84 208 LEU F C 1
ATOM 9478 O O . LEU F 1 208 ? -46.910 -46.312 -37.883 1.00 34.03 208 LEU F O 1
ATOM 9483 N N . THR F 1 209 ? -48.758 -45.062 -38.124 1.00 33.02 209 THR F N 1
ATOM 9484 C CA . THR F 1 209 ? -48.944 -45.374 -39.531 1.00 34.13 209 THR F CA 1
ATOM 9485 C C . THR F 1 209 ? -49.407 -44.115 -40.239 1.00 38.24 209 THR F C 1
ATOM 9486 O O . THR F 1 209 ? -49.881 -43.165 -39.612 1.00 39.19 209 THR F O 1
ATOM 9490 N N . ILE F 1 210 ? -49.305 -44.135 -41.566 1.00 37.68 210 ILE F N 1
ATOM 9491 C CA . ILE F 1 210 ? -49.943 -43.111 -42.381 1.00 36.05 210 ILE F CA 1
ATOM 9492 C C . ILE F 1 210 ? -51.452 -43.334 -42.371 1.00 39.56 210 ILE F C 1
ATOM 9493 O O . ILE F 1 210 ? -51.930 -44.469 -42.495 1.00 41.10 210 ILE F O 1
ATOM 9498 N N . CYS F 1 211 ? -52.216 -42.252 -42.222 1.00 35.37 211 CYS F N 1
ATOM 9499 C CA . CYS F 1 211 ? -53.668 -42.313 -42.044 1.00 32.00 211 CYS F CA 1
ATOM 9500 C C . CYS F 1 211 ? -54.367 -41.849 -43.318 1.00 36.55 211 CYS F C 1
ATOM 9501 O O . CYS F 1 211 ? -54.316 -40.664 -43.664 1.00 43.17 211 CYS F O 1
ATOM 9504 N N . GLY F 1 212 ? -55.037 -42.768 -44.004 1.00 31.15 212 GLY F N 1
ATOM 9505 C CA . GLY F 1 212 ? -55.817 -42.406 -45.171 1.00 32.15 212 GLY F CA 1
ATOM 9506 C C . GLY F 1 212 ? -57.245 -42.033 -44.805 1.00 42.90 212 GLY F C 1
ATOM 9507 O O . GLY F 1 212 ? -57.798 -42.522 -43.828 1.00 41.09 212 GLY F O 1
ATOM 9508 N N . HIS F 1 213 ? -57.839 -41.145 -45.602 1.00 40.90 213 HIS F N 1
ATOM 9509 C CA . HIS F 1 213 ? -59.240 -40.796 -45.414 1.00 45.37 213 HIS F CA 1
ATOM 9510 C C . HIS F 1 213 ? -59.796 -40.208 -46.702 1.00 46.31 213 HIS F C 1
ATOM 9511 O O . HIS F 1 213 ? -59.103 -39.491 -47.427 1.00 41.51 213 HIS F O 1
ATOM 9518 N N . GLY F 1 214 ? -61.060 -40.526 -46.975 1.00 48.05 214 GLY F N 1
ATOM 9519 C CA . GLY F 1 214 ? -61.724 -39.965 -48.137 1.00 51.91 214 GLY F CA 1
ATOM 9520 C C . GLY F 1 214 ? -61.917 -38.459 -48.093 1.00 48.36 214 GLY F C 1
ATOM 9521 O O . GLY F 1 214 ? -61.990 -37.828 -49.152 1.00 46.05 214 GLY F O 1
ATOM 9522 N N A SER F 1 215 ? -61.997 -37.873 -46.897 0.58 45.11 215 SER F N 1
ATOM 9523 N N B SER F 1 215 ? -61.998 -37.870 -46.902 0.42 45.08 215 SER F N 1
ATOM 9524 C CA A SER F 1 215 ? -62.286 -36.453 -46.720 0.58 45.27 215 SER F CA 1
ATOM 9525 C CA B SER F 1 215 ? -62.290 -36.449 -46.747 0.42 45.22 215 SER F CA 1
ATOM 9526 C C A SER F 1 215 ? -61.058 -35.746 -46.155 0.58 43.61 215 SER F C 1
ATOM 9527 C C B SER F 1 215 ? -61.079 -35.736 -46.155 0.42 43.62 215 SER F C 1
ATOM 9528 O O A SER F 1 215 ? -60.629 -36.040 -45.034 0.58 40.77 215 SER F O 1
ATOM 9529 O O B SER F 1 215 ? -60.673 -36.024 -45.024 0.42 41.09 215 SER F O 1
ATOM 9534 N N . THR F 1 216 ? -60.509 -34.807 -46.923 1.00 40.66 216 THR F N 1
ATOM 9535 C CA . THR F 1 216 ? -59.378 -34.022 -46.446 1.00 41.33 216 THR F CA 1
ATOM 9536 C C . THR F 1 216 ? -59.754 -33.221 -45.204 1.00 38.24 216 THR F C 1
ATOM 9537 O O . THR F 1 216 ? -60.880 -32.750 -45.056 1.00 39.90 216 THR F O 1
ATOM 9541 N N . GLY F 1 217 ? -58.794 -33.080 -44.294 1.00 46.43 217 GLY F N 1
ATOM 9542 C CA . GLY F 1 217 ? -59.020 -32.344 -43.067 1.00 42.13 217 GLY F CA 1
ATOM 9543 C C . GLY F 1 217 ? -59.495 -33.171 -41.898 1.00 45.04 217 GLY F C 1
ATOM 9544 O O . GLY F 1 217 ? -59.877 -32.597 -40.873 1.00 47.84 217 GLY F O 1
ATOM 9545 N N . THR F 1 218 ? -59.468 -34.495 -42.005 1.00 44.95 218 THR F N 1
ATOM 9546 C CA . THR F 1 218 ? -60.009 -35.371 -40.973 1.00 46.75 218 THR F CA 1
ATOM 9547 C C . THR F 1 218 ? -58.945 -35.686 -39.930 1.00 44.98 218 THR F C 1
ATOM 9548 O O . THR F 1 218 ? -57.831 -36.095 -40.272 1.00 42.70 218 THR F O 1
ATOM 9552 N N . ALA F 1 219 ? -59.298 -35.514 -38.660 1.00 41.26 219 ALA F N 1
ATOM 9553 C CA . ALA F 1 219 ? -58.404 -35.937 -37.595 1.00 44.70 219 ALA F CA 1
ATOM 9554 C C . ALA F 1 219 ? -58.308 -37.462 -37.571 1.00 44.49 219 ALA F C 1
ATOM 9555 O O . ALA F 1 219 ? -59.314 -38.156 -37.748 1.00 40.10 219 ALA F O 1
ATOM 9557 N N . PRO F 1 220 ? -57.113 -38.015 -37.385 1.00 42.99 220 PRO F N 1
ATOM 9558 C CA . PRO F 1 220 ? -56.996 -39.480 -37.330 1.00 41.72 220 PRO F CA 1
ATOM 9559 C C . PRO F 1 220 ? -57.845 -40.116 -36.239 1.00 48.25 220 PRO F C 1
ATOM 9560 O O . PRO F 1 220 ? -58.178 -41.299 -36.357 1.00 44.37 220 PRO F O 1
ATOM 9564 N N . SER F 1 221 ? -58.229 -39.369 -35.199 1.00 43.56 221 SER F N 1
ATOM 9565 C CA . SER F 1 221 ? -59.060 -39.937 -34.142 1.00 42.00 221 SER F CA 1
ATOM 9566 C C . SER F 1 221 ? -60.492 -40.200 -34.601 1.00 40.07 221 SER F C 1
ATOM 9567 O O . SER F 1 221 ? -61.224 -40.927 -33.923 1.00 41.60 221 SER F O 1
ATOM 9570 N N . THR F 1 222 ? -60.912 -39.619 -35.725 1.00 37.53 222 THR F N 1
ATOM 9571 C CA . THR F 1 222 ? -62.197 -39.947 -36.327 1.00 40.04 222 THR F CA 1
ATOM 9572 C C . THR F 1 222 ? -62.178 -41.312 -37.005 1.00 43.10 222 THR F C 1
ATOM 9573 O O . THR F 1 222 ? -63.243 -41.893 -37.253 1.00 47.86 222 THR F O 1
ATOM 9577 N N . GLY F 1 223 ? -61.003 -41.854 -37.279 1.00 41.34 223 GLY F N 1
ATOM 9578 C CA . GLY F 1 223 ? -60.928 -43.182 -37.845 1.00 43.61 223 GLY F CA 1
ATOM 9579 C C . GLY F 1 223 ? -60.321 -43.196 -39.231 1.00 45.24 223 GLY F C 1
ATOM 9580 O O . GLY F 1 223 ? -60.934 -42.720 -40.191 1.00 43.05 223 GLY F O 1
ATOM 9581 N N . CYS F 1 224 ? -59.121 -43.755 -39.348 1.00 36.91 224 CYS F N 1
ATOM 9582 C CA . CYS F 1 224 ? -58.479 -43.880 -40.647 1.00 43.98 224 CYS F CA 1
ATOM 9583 C C . CYS F 1 224 ? -59.198 -44.906 -41.516 1.00 46.13 224 CYS F C 1
ATOM 9584 O O . CYS F 1 224 ? -59.820 -45.854 -41.024 1.00 40.70 224 CYS F O 1
ATOM 9587 N N . GLN F 1 225 ? -59.121 -44.698 -42.826 1.00 39.31 225 GLN F N 1
ATOM 9588 C CA . GLN F 1 225 ? -59.822 -45.531 -43.790 1.00 40.89 225 GLN F CA 1
ATOM 9589 C C . GLN F 1 225 ? -58.851 -46.065 -44.830 1.00 48.69 225 GLN F C 1
ATOM 9590 O O . GLN F 1 225 ? -57.749 -45.540 -45.021 1.00 41.50 225 GLN F O 1
ATOM 9596 N N . ASN F 1 226 ? -59.293 -47.121 -45.514 1.00 47.63 226 ASN F N 1
ATOM 9597 C CA . ASN F 1 226 ? -58.588 -47.648 -46.678 1.00 45.19 226 ASN F CA 1
ATOM 9598 C C . ASN F 1 226 ? -58.911 -46.754 -47.875 1.00 44.99 226 ASN F C 1
ATOM 9599 O O . ASN F 1 226 ? -59.670 -47.102 -48.780 1.00 44.92 226 ASN F O 1
ATOM 9604 N N . ASP F 1 227 ? -58.303 -45.571 -47.866 1.00 37.66 227 ASP F N 1
ATOM 9605 C CA . ASP F 1 227 ? -58.638 -44.530 -48.833 1.00 42.63 227 ASP F CA 1
ATOM 9606 C C . ASP F 1 227 ? -57.499 -43.526 -48.863 1.00 45.76 227 ASP F C 1
ATOM 9607 O O . ASP F 1 227 ? -57.188 -42.918 -47.835 1.00 45.86 227 ASP F O 1
ATOM 9612 N N . ALA F 1 228 ? -56.883 -43.338 -50.028 1.00 42.39 228 ALA F N 1
ATOM 9613 C CA . ALA F 1 228 ? -55.738 -42.447 -50.139 1.00 39.06 228 ALA F CA 1
ATOM 9614 C C . ALA F 1 228 ? -56.093 -41.081 -50.726 1.00 42.16 228 ALA F C 1
ATOM 9615 O O . ALA F 1 228 ? -55.188 -40.348 -51.142 1.00 43.21 228 ALA F O 1
ATOM 9617 N N . THR F 1 229 ? -57.382 -40.716 -50.764 1.00 39.49 229 THR F N 1
ATOM 9618 C CA . THR F 1 229 ? -57.756 -39.378 -51.224 1.00 47.50 229 THR F CA 1
ATOM 9619 C C . THR F 1 229 ? -57.043 -38.303 -50.414 1.00 47.69 229 THR F C 1
ATOM 9620 O O . THR F 1 229 ? -56.596 -37.289 -50.962 1.00 40.55 229 THR F O 1
ATOM 9624 N N . SER F 1 230 ? -56.950 -38.500 -49.104 1.00 40.42 230 SER F N 1
ATOM 9625 C CA . SER F 1 230 ? -56.210 -37.610 -48.234 1.00 35.14 230 SER F CA 1
ATOM 9626 C C . SER F 1 230 ? -55.383 -38.456 -47.288 1.00 39.41 230 SER F C 1
ATOM 9627 O O . SER F 1 230 ? -55.717 -39.615 -47.009 1.00 38.67 230 SER F O 1
ATOM 9630 N N . ILE F 1 231 ? -54.295 -37.853 -46.810 1.00 31.58 231 ILE F N 1
ATOM 9631 C CA . ILE F 1 231 ? -53.245 -38.532 -46.068 1.00 35.67 231 ILE F CA 1
ATOM 9632 C C . ILE F 1 231 ? -52.899 -37.711 -44.837 1.00 32.79 231 ILE F C 1
ATOM 9633 O O . ILE F 1 231 ? -52.752 -36.487 -44.920 1.00 38.50 231 ILE F O 1
ATOM 9638 N N . GLY F 1 232 ? -52.722 -38.388 -43.710 1.00 32.84 232 GLY F N 1
ATOM 9639 C CA . GLY F 1 232 ? -52.268 -37.751 -42.488 1.00 31.88 232 GLY F CA 1
ATOM 9640 C C . GLY F 1 232 ? -51.399 -38.721 -41.720 1.00 31.84 232 GLY F C 1
ATOM 9641 O O . GLY F 1 232 ? -50.902 -39.687 -42.304 1.00 31.45 232 GLY F O 1
ATOM 9642 N N . ILE F 1 233 ? -51.198 -38.499 -40.425 1.00 33.83 233 ILE F N 1
ATOM 9643 C CA . ILE F 1 233 ? -50.384 -39.400 -39.615 1.00 33.55 233 ILE F CA 1
ATOM 9644 C C . ILE F 1 233 ? -51.198 -39.815 -38.404 1.00 34.85 233 ILE F C 1
ATOM 9645 O O . ILE F 1 233 ? -51.747 -38.963 -37.695 1.00 33.67 233 ILE F O 1
ATOM 9650 N N . LYS F 1 234 ? -51.274 -41.118 -38.166 1.00 32.50 234 LYS F N 1
ATOM 9651 C CA . LYS F 1 234 ? -51.785 -41.647 -36.907 1.00 34.54 234 LYS F CA 1
ATOM 9652 C C . LYS F 1 234 ? -50.569 -41.923 -36.030 1.00 38.94 234 LYS F C 1
ATOM 9653 O O . LYS F 1 234 ? -49.733 -42.768 -36.368 1.00 35.45 234 LYS F O 1
ATOM 9659 N N . GLY F 1 235 ? -50.439 -41.182 -34.936 1.00 34.44 235 GLY F N 1
ATOM 9660 C CA . GLY F 1 235 ? -49.259 -41.241 -34.092 1.00 29.64 235 GLY F CA 1
ATOM 9661 C C . GLY F 1 235 ? -49.320 -42.330 -33.041 1.00 38.28 235 GLY F C 1
ATOM 9662 O O . GLY F 1 235 ? -49.952 -43.375 -33.226 1.00 39.22 235 GLY F O 1
ATOM 9663 N N . GLY F 1 236 ? -48.650 -42.086 -31.928 1.00 34.25 236 GLY F N 1
ATOM 9664 C CA . GLY F 1 236 ? -48.593 -43.049 -30.843 1.00 38.15 236 GLY F CA 1
ATOM 9665 C C . GLY F 1 236 ? -47.337 -42.839 -30.023 1.00 38.28 236 GLY F C 1
ATOM 9666 O O . GLY F 1 236 ? -46.534 -41.952 -30.290 1.00 40.21 236 GLY F O 1
ATOM 9667 N N . ASP F 1 237 ? -47.185 -43.681 -29.007 1.00 36.74 237 ASP F N 1
ATOM 9668 C CA . ASP F 1 237 ? -45.977 -43.650 -28.190 1.00 36.64 237 ASP F CA 1
ATOM 9669 C C . ASP F 1 237 ? -44.774 -44.062 -29.034 1.00 34.09 237 ASP F C 1
ATOM 9670 O O . ASP F 1 237 ? -44.836 -45.051 -29.769 1.00 32.86 237 ASP F O 1
ATOM 9675 N N . PHE F 1 238 ? -43.679 -43.305 -28.927 1.00 31.66 238 PHE F N 1
ATOM 9676 C CA . PHE F 1 238 ? -42.453 -43.670 -29.636 1.00 38.00 238 PHE F CA 1
ATOM 9677 C C . PHE F 1 238 ? -41.757 -44.847 -28.966 1.00 33.08 238 PHE F C 1
ATOM 9678 O O . PHE F 1 238 ? -41.086 -45.640 -29.638 1.00 32.30 238 PHE F O 1
ATOM 9686 N N . LEU F 1 239 ? -41.952 -44.956 -27.663 1.00 32.13 239 LEU F N 1
ATOM 9687 C CA . LEU F 1 239 ? -41.236 -45.994 -26.895 1.00 30.59 239 LEU F CA 1
ATOM 9688 C C . LEU F 1 239 ? -42.198 -46.903 -26.138 1.00 36.83 239 LEU F C 1
ATOM 9689 O O . LEU F 1 239 ? -43.308 -46.469 -25.831 1.00 37.27 239 LEU F O 1
ATOM 9694 N N . LYS F 1 240 ? -41.756 -48.121 -25.862 1.00 36.87 240 LYS F N 1
ATOM 9695 C CA . LYS F 1 240 ? -42.533 -49.032 -24.998 1.00 39.69 240 LYS F CA 1
ATOM 9696 C C . LYS F 1 240 ? -41.766 -49.089 -23.677 1.00 44.25 240 LYS F C 1
ATOM 9697 O O . LYS F 1 240 ? -40.533 -49.122 -23.722 1.00 39.55 240 LYS F O 1
ATOM 9703 N N . THR F 1 241 ? -42.480 -49.062 -22.558 1.00 39.53 241 THR F N 1
ATOM 9704 C CA . THR F 1 241 ? -41.831 -49.083 -21.227 1.00 43.13 241 THR F CA 1
ATOM 9705 C C . THR F 1 241 ? -42.290 -50.327 -20.468 1.00 39.37 241 THR F C 1
ATOM 9706 O O . THR F 1 241 ? -43.489 -50.606 -20.487 1.00 51.92 241 THR F O 1
ATOM 9710 N N . ALA F 1 242 ? -41.355 -51.052 -19.869 1.00 37.38 242 ALA F N 1
ATOM 9711 C CA . ALA F 1 242 ? -41.705 -52.216 -19.069 1.00 42.12 242 ALA F CA 1
ATOM 9712 C C . ALA F 1 242 ? -40.786 -52.281 -17.862 1.00 40.69 242 ALA F C 1
ATOM 9713 O O . ALA F 1 242 ? -39.762 -51.597 -17.793 1.00 41.75 242 ALA F O 1
ATOM 9715 N N . ALA F 1 243 ? -41.150 -53.132 -16.911 1.00 35.97 243 ALA F N 1
ATOM 9716 C CA . ALA F 1 243 ? -40.380 -53.313 -15.691 1.00 39.85 243 ALA F CA 1
ATOM 9717 C C . ALA F 1 243 ? -39.498 -54.549 -15.801 1.00 42.96 243 ALA F C 1
ATOM 9718 O O . ALA F 1 243 ? -39.894 -55.558 -16.391 1.00 39.51 243 ALA F O 1
ATOM 9720 N N . VAL F 1 244 ? -38.294 -54.453 -15.255 1.00 40.66 244 VAL F N 1
ATOM 9721 C CA . VAL F 1 244 ? -37.447 -55.616 -15.029 1.00 44.56 244 VAL F CA 1
ATOM 9722 C C . VAL F 1 244 ? -37.165 -55.679 -13.539 1.00 44.58 244 VAL F C 1
ATOM 9723 O O . VAL F 1 244 ? -37.177 -54.659 -12.841 1.00 43.90 244 VAL F O 1
ATOM 9727 N N . THR F 1 245 ? -36.958 -56.896 -13.044 1.00 43.94 245 THR F N 1
ATOM 9728 C CA . THR F 1 245 ? -36.815 -57.129 -11.616 1.00 45.80 245 THR F CA 1
ATOM 9729 C C . THR F 1 245 ? -35.765 -58.200 -11.381 1.00 47.19 245 THR F C 1
ATOM 9730 O O . THR F 1 245 ? -35.574 -59.102 -12.202 1.00 54.80 245 THR F O 1
ATOM 9734 N N . THR F 1 246 ? -35.095 -58.097 -10.242 1.00 44.93 246 THR F N 1
ATOM 9735 C CA . THR F 1 246 ? -34.251 -59.173 -9.751 1.00 47.28 246 THR F CA 1
ATOM 9736 C C . THR F 1 246 ? -34.468 -59.267 -8.252 1.00 50.52 246 THR F C 1
ATOM 9737 O O . THR F 1 246 ? -34.503 -58.242 -7.565 1.00 46.82 246 THR F O 1
ATOM 9741 N N . THR F 1 247 ? -34.648 -60.491 -7.758 1.00 47.61 247 THR F N 1
ATOM 9742 C CA . THR F 1 247 ? -34.957 -60.745 -6.356 1.00 47.56 247 THR F CA 1
ATOM 9743 C C . THR F 1 247 ? -33.822 -61.543 -5.732 1.00 56.37 247 THR F C 1
ATOM 9744 O O . THR F 1 247 ? -33.503 -62.640 -6.201 1.00 55.18 247 THR F O 1
ATOM 9748 N N . ARG F 1 248 ? -33.229 -60.999 -4.671 1.00 51.51 248 ARG F N 1
ATOM 9749 C CA . ARG F 1 248 ? -32.072 -61.628 -4.051 1.00 56.93 248 ARG F CA 1
ATOM 9750 C C . ARG F 1 248 ? -32.358 -63.086 -3.714 1.00 60.20 248 ARG F C 1
ATOM 9751 O O . ARG F 1 248 ? -33.354 -63.407 -3.062 1.00 62.65 248 ARG F O 1
ATOM 9759 N N . LEU F 1 249 ? -31.483 -63.965 -4.191 1.00 58.83 249 LEU F N 1
ATOM 9760 C CA . LEU F 1 249 ? -31.606 -65.403 -4.012 1.00 62.95 249 LEU F CA 1
ATOM 9761 C C . LEU F 1 249 ? -30.626 -65.865 -2.943 1.00 73.50 249 LEU F C 1
ATOM 9762 O O . LEU F 1 249 ? -29.419 -65.626 -3.055 1.00 73.27 249 LEU F O 1
ATOM 9767 N N . ALA F 1 250 ? -31.144 -66.553 -1.930 1.00 75.91 250 ALA F N 1
ATOM 9768 C CA . ALA F 1 250 ? -30.286 -66.977 -0.802 1.00 82.94 250 ALA F CA 1
ATOM 9769 C C . ALA F 1 250 ? -29.745 -68.390 -1.023 1.00 93.16 250 ALA F C 1
ATOM 9770 O O . ALA F 1 250 ? -30.459 -69.339 -0.675 1.00 90.81 250 ALA F O 1
ATOM 9772 N N . SER F 1 251 ? -28.544 -68.516 -1.592 1.00 109.47 251 SER F N 1
ATOM 9773 C CA . SER F 1 251 ? -27.902 -69.849 -1.710 1.00 113.37 251 SER F CA 1
ATOM 9774 C C . SER F 1 251 ? -26.983 -70.028 -0.503 1.00 114.41 251 SER F C 1
ATOM 9775 O O . SER F 1 251 ? -26.605 -69.015 0.105 1.00 118.40 251 SER F O 1
ATOM 9778 N N . SER F 1 252 ? -26.640 -71.266 -0.164 1.00 106.06 252 SER F N 1
ATOM 9779 C CA . SER F 1 252 ? -25.824 -71.469 1.058 1.00 109.18 252 SER F CA 1
ATOM 9780 C C . SER F 1 252 ? -24.443 -70.839 0.859 1.00 112.91 252 SER F C 1
ATOM 9781 O O . SER F 1 252 ? -23.790 -70.538 1.871 1.00 108.03 252 SER F O 1
ATOM 9784 N N . ALA F 1 253 ? -24.025 -70.636 -0.395 1.00 119.88 253 ALA F N 1
ATOM 9785 C CA . ALA F 1 253 ? -22.758 -69.959 -0.639 1.00 113.59 253 ALA F CA 1
ATOM 9786 C C . ALA F 1 253 ? -22.853 -68.447 -0.480 1.00 110.86 253 ALA F C 1
ATOM 9787 O O . ALA F 1 253 ? -21.826 -67.766 -0.572 1.00 115.30 253 ALA F O 1
ATOM 9789 N N . GLY F 1 254 ? -24.048 -67.910 -0.247 1.00 107.63 254 GLY F N 1
ATOM 9790 C CA . GLY F 1 254 ? -24.224 -66.481 -0.085 1.00 97.67 254 GLY F CA 1
ATOM 9791 C C . GLY F 1 254 ? -25.470 -65.959 -0.768 1.00 87.68 254 GLY F C 1
ATOM 9792 O O . GLY F 1 254 ? -26.135 -66.692 -1.506 1.00 91.78 254 GLY F O 1
ATOM 9793 N N . LYS F 1 255 ? -25.798 -64.693 -0.529 1.00 71.87 255 LYS F N 1
ATOM 9794 C CA . LYS F 1 255 ? -26.960 -64.065 -1.143 1.00 69.98 255 LYS F CA 1
ATOM 9795 C C . LYS F 1 255 ? -26.529 -63.319 -2.400 1.00 68.63 255 LYS F C 1
ATOM 9796 O O . LYS F 1 255 ? -25.565 -62.546 -2.373 1.00 70.91 255 LYS F O 1
ATOM 9802 N N . THR F 1 256 ? -27.242 -63.554 -3.499 1.00 67.37 256 THR F N 1
ATOM 9803 C CA . THR F 1 256 ? -26.877 -62.975 -4.784 1.00 65.88 256 THR F CA 1
ATOM 9804 C C . THR F 1 256 ? -28.135 -62.649 -5.574 1.00 57.45 256 THR F C 1
ATOM 9805 O O . THR F 1 256 ? -29.108 -63.405 -5.540 1.00 57.17 256 THR F O 1
ATOM 9809 N N . TYR F 1 257 ? -28.105 -61.529 -6.282 1.00 49.25 257 TYR F N 1
ATOM 9810 C CA . TYR F 1 257 ? -29.199 -61.179 -7.177 1.00 52.26 257 TYR F CA 1
ATOM 9811 C C . TYR F 1 257 ? -29.030 -61.905 -8.507 1.00 50.54 257 TYR F C 1
ATOM 9812 O O . TYR F 1 257 ? -27.935 -61.893 -9.076 1.00 55.36 257 TYR F O 1
ATOM 9821 N N . PRO F 1 258 ? -30.072 -62.555 -9.019 1.00 50.79 258 PRO F N 1
ATOM 9822 C CA . PRO F 1 258 ? -29.993 -63.136 -10.362 1.00 48.26 258 PRO F CA 1
ATOM 9823 C C . PRO F 1 258 ? -29.802 -62.071 -11.431 1.00 53.17 258 PRO F C 1
ATOM 9824 O O . PRO F 1 258 ? -30.188 -60.911 -11.265 1.00 43.90 258 PRO F O 1
ATOM 9828 N N . ALA F 1 259 ? -29.211 -62.495 -12.546 1.00 46.40 259 ALA F N 1
ATOM 9829 C CA . ALA F 1 259 ? -28.942 -61.598 -13.659 1.00 51.40 259 ALA F CA 1
ATOM 9830 C C . ALA F 1 259 ? -30.222 -61.249 -14.409 1.00 48.61 259 ALA F C 1
ATOM 9831 O O . ALA F 1 259 ? -31.075 -62.107 -14.657 1.00 45.26 259 ALA F O 1
ATOM 9833 N N . ILE F 1 260 ? -30.345 -59.986 -14.781 1.00 45.45 260 ILE F N 1
ATOM 9834 C CA . ILE F 1 260 ? -31.431 -59.547 -15.651 1.00 47.43 260 ILE F CA 1
ATOM 9835 C C . ILE F 1 260 ? -31.036 -59.812 -17.099 1.00 47.44 260 ILE F C 1
ATOM 9836 O O . ILE F 1 260 ? -29.867 -59.669 -17.474 1.00 49.29 260 ILE F O 1
ATOM 9841 N N . THR F 1 261 ? -31.999 -60.240 -17.913 1.00 43.13 261 THR F N 1
ATOM 9842 C CA . THR F 1 261 ? -31.812 -60.389 -19.353 1.00 41.99 261 THR F CA 1
ATOM 9843 C C . THR F 1 261 ? -32.671 -59.340 -20.053 1.00 46.89 261 THR F C 1
ATOM 9844 O O . THR F 1 261 ? -33.904 -59.416 -20.016 1.00 47.26 261 THR F O 1
ATOM 9848 N N . SER F 1 262 ? -32.013 -58.364 -20.684 1.00 40.57 262 SER F N 1
ATOM 9849 C CA . SER F 1 262 ? -32.703 -57.278 -21.389 1.00 45.14 262 SER F CA 1
ATOM 9850 C C . SER F 1 262 ? -31.687 -56.627 -22.335 1.00 41.19 262 SER F C 1
ATOM 9851 O O . SER F 1 262 ? -31.024 -55.660 -21.964 1.00 41.58 262 SER F O 1
ATOM 9854 N N . THR F 1 263 ? -31.591 -57.159 -23.552 1.00 44.23 263 THR F N 1
ATOM 9855 C CA . THR F 1 263 ? -30.550 -56.735 -24.477 1.00 46.04 263 THR F CA 1
ATOM 9856 C C . THR F 1 263 ? -30.987 -55.631 -25.431 1.00 45.47 263 THR F C 1
ATOM 9857 O O . THR F 1 263 ? -30.137 -55.060 -26.122 1.00 47.89 263 THR F O 1
ATOM 9861 N N . THR F 1 264 ? -32.279 -55.308 -25.491 1.00 39.95 264 THR F N 1
ATOM 9862 C CA . THR F 1 264 ? -32.787 -54.375 -26.489 1.00 41.44 264 THR F CA 1
ATOM 9863 C C . THR F 1 264 ? -33.386 -53.118 -25.869 1.00 37.67 264 THR F C 1
ATOM 9864 O O . THR F 1 264 ? -34.236 -52.474 -26.493 1.00 38.21 264 THR F O 1
ATOM 9868 N N . THR F 1 265 ? -32.959 -52.740 -24.665 1.00 37.12 265 THR F N 1
ATOM 9869 C CA . THR F 1 265 ? -33.625 -51.681 -23.917 1.00 37.87 265 THR F CA 1
ATOM 9870 C C . THR F 1 265 ? -32.627 -50.637 -23.431 1.00 36.95 265 THR F C 1
ATOM 9871 O O . THR F 1 265 ? -31.408 -50.821 -23.489 1.00 39.92 265 THR F O 1
ATOM 9875 N N . ILE F 1 266 ? -33.171 -49.538 -22.917 1.00 41.85 266 ILE F N 1
ATOM 9876 C CA . ILE F 1 266 ? -32.400 -48.473 -22.296 1.00 36.20 266 ILE F CA 1
ATOM 9877 C C . ILE F 1 266 ? -32.956 -48.249 -20.896 1.00 36.17 266 ILE F C 1
ATOM 9878 O O . ILE F 1 266 ? -34.119 -47.860 -20.750 1.00 38.64 266 ILE F O 1
ATOM 9883 N N . PRO F 1 267 ? -32.184 -48.488 -19.828 1.00 38.81 267 PRO F N 1
ATOM 9884 C CA . PRO F 1 267 ? -30.853 -49.087 -19.843 1.00 44.59 267 PRO F CA 1
ATOM 9885 C C . PRO F 1 267 ? -30.930 -50.558 -20.226 1.00 42.95 267 PRO F C 1
ATOM 9886 O O . PRO F 1 267 ? -32.034 -51.108 -20.202 1.00 37.55 267 PRO F O 1
ATOM 9890 N N . ASN F 1 268 ? -29.798 -51.168 -20.580 1.00 40.04 268 ASN F N 1
ATOM 9891 C CA . ASN F 1 268 ? -29.756 -52.578 -20.932 1.00 42.35 268 ASN F CA 1
ATOM 9892 C C . ASN F 1 268 ? -29.294 -53.395 -19.731 1.00 47.01 268 ASN F C 1
ATOM 9893 O O . ASN F 1 268 ? -28.915 -52.849 -18.689 1.00 38.69 268 ASN F O 1
ATOM 9898 N N . ASP F 1 269 ? -29.279 -54.725 -19.904 1.00 43.31 269 ASP F N 1
ATOM 9899 C CA . ASP F 1 269 ? -28.997 -55.614 -18.779 1.00 41.30 269 ASP F CA 1
ATOM 9900 C C . ASP F 1 269 ? -27.578 -55.433 -18.262 1.00 43.40 269 ASP F C 1
ATOM 9901 O O . ASP F 1 269 ? -27.345 -55.489 -17.048 1.00 46.11 269 ASP F O 1
ATOM 9906 N N . LYS F 1 270 ? -26.609 -55.239 -19.164 1.00 42.21 270 LYS F N 1
ATOM 9907 C CA . LYS F 1 270 ? -25.230 -55.088 -18.724 1.00 47.26 270 LYS F CA 1
ATOM 9908 C C . LYS F 1 270 ? -25.095 -53.895 -17.790 1.00 47.49 270 LYS F C 1
ATOM 9909 O O . LYS F 1 270 ? -24.455 -53.988 -16.736 1.00 46.72 270 LYS F O 1
ATOM 9915 N N . THR F 1 271 ? -25.717 -52.774 -18.150 1.00 36.04 271 THR F N 1
ATOM 9916 C CA . THR F 1 271 ? -25.706 -51.606 -17.281 1.00 45.29 271 THR F CA 1
ATOM 9917 C C . THR F 1 271 ? -26.376 -51.912 -15.946 1.00 38.49 271 THR F C 1
ATOM 9918 O O . THR F 1 271 ? -25.811 -51.639 -14.881 1.00 41.47 271 THR F O 1
ATOM 9922 N N . LEU F 1 272 ? -27.565 -52.518 -15.980 1.00 39.58 272 LEU F N 1
ATOM 9923 C CA . LEU F 1 272 ? -28.270 -52.826 -14.738 1.00 43.27 272 LEU F CA 1
ATOM 9924 C C . LEU F 1 272 ? -27.497 -53.832 -13.889 1.00 43.70 272 LEU F C 1
ATOM 9925 O O . LEU F 1 272 ? -27.273 -53.607 -12.695 1.00 43.28 272 LEU F O 1
ATOM 9930 N N . ASN F 1 273 ? -27.052 -54.936 -14.494 1.00 46.57 273 ASN F N 1
ATOM 9931 C CA . ASN F 1 273 ? -26.408 -55.992 -13.717 1.00 42.94 273 ASN F CA 1
ATOM 9932 C C . ASN F 1 273 ? -25.111 -55.511 -13.073 1.00 47.92 273 ASN F C 1
ATOM 9933 O O . ASN F 1 273 ? -24.776 -55.918 -11.954 1.00 49.75 273 ASN F O 1
ATOM 9938 N N . LYS F 1 274 ? -24.349 -54.667 -13.770 1.00 45.46 274 LYS F N 1
ATOM 9939 C CA . LYS F 1 274 ? -23.142 -54.129 -13.155 1.00 49.77 274 LYS F CA 1
ATOM 9940 C C . LYS F 1 274 ? -23.486 -53.321 -11.908 1.00 52.42 274 LYS F C 1
ATOM 9941 O O . LYS F 1 274 ? -22.844 -53.473 -10.860 1.00 49.21 274 LYS F O 1
ATOM 9947 N N . ALA F 1 275 ? -24.518 -52.477 -11.997 1.00 44.19 275 ALA F N 1
ATOM 9948 C CA . ALA F 1 275 ? -24.909 -51.668 -10.850 1.00 50.67 275 ALA F CA 1
ATOM 9949 C C . ALA F 1 275 ? -25.466 -52.530 -9.721 1.00 47.70 275 ALA F C 1
ATOM 9950 O O . ALA F 1 275 ? -25.224 -52.249 -8.541 1.00 47.53 275 ALA F O 1
ATOM 9952 N N . VAL F 1 276 ? -26.202 -53.591 -10.054 1.00 46.97 276 VAL F N 1
ATOM 9953 C CA . VAL F 1 276 ? -26.804 -54.409 -9.006 1.00 45.96 276 VAL F CA 1
ATOM 9954 C C . VAL F 1 276 ? -25.724 -55.137 -8.211 1.00 48.84 276 VAL F C 1
ATOM 9955 O O . VAL F 1 276 ? -25.826 -55.274 -6.985 1.00 51.45 276 VAL F O 1
ATOM 9959 N N . THR F 1 277 ? -24.663 -55.589 -8.887 1.00 45.52 277 THR F N 1
ATOM 9960 C CA . THR F 1 277 ? -23.545 -56.212 -8.186 1.00 50.38 277 THR F CA 1
ATOM 9961 C C . THR F 1 277 ? -22.984 -55.282 -7.116 1.00 51.82 277 THR F C 1
ATOM 9962 O O . THR F 1 277 ? -22.654 -55.723 -6.010 1.00 52.67 277 THR F O 1
ATOM 9966 N N . ALA F 1 278 ? -22.896 -53.982 -7.417 1.00 55.23 278 ALA F N 1
ATOM 9967 C CA . ALA F 1 278 ? -22.382 -53.036 -6.432 1.00 53.06 278 ALA F CA 1
ATOM 9968 C C . ALA F 1 278 ? -23.391 -52.772 -5.320 1.00 50.31 278 ALA F C 1
ATOM 9969 O O . ALA F 1 278 ? -22.993 -52.456 -4.194 1.00 58.86 278 ALA F O 1
ATOM 9971 N N . ILE F 1 279 ? -24.690 -52.899 -5.605 1.00 50.17 279 ILE F N 1
ATOM 9972 C CA . ILE F 1 279 ? -25.692 -52.767 -4.548 1.00 57.31 279 ILE F CA 1
ATOM 9973 C C . ILE F 1 279 ? -25.474 -53.830 -3.478 1.00 59.77 279 ILE F C 1
ATOM 9974 O O . ILE F 1 279 ? -25.548 -53.550 -2.274 1.00 55.99 279 ILE F O 1
ATOM 9979 N N . ARG F 1 280 ? -25.213 -55.068 -3.902 1.00 57.38 280 ARG F N 1
ATOM 9980 C CA . ARG F 1 280 ? -24.960 -56.140 -2.947 1.00 58.60 280 ARG F CA 1
ATOM 9981 C C . ARG F 1 280 ? -23.720 -55.849 -2.108 1.00 60.65 280 ARG F C 1
ATOM 9982 O O . ARG F 1 280 ? -23.676 -56.179 -0.917 1.00 58.48 280 ARG F O 1
ATOM 9990 N N . GLU F 1 281 ? -22.706 -55.218 -2.710 1.00 61.97 281 GLU F N 1
ATOM 9991 C CA . GLU F 1 281 ? -21.527 -54.820 -1.946 1.00 61.08 281 GLU F CA 1
ATOM 9992 C C . GLU F 1 281 ? -21.881 -53.759 -0.913 1.00 57.41 281 GLU F C 1
ATOM 9993 O O . GLU F 1 281 ? -21.322 -53.746 0.191 1.00 65.78 281 GLU F O 1
ATOM 9999 N N . LEU F 1 282 ? -22.798 -52.855 -1.262 1.00 54.89 282 LEU F N 1
ATOM 10000 C CA . LEU F 1 282 ? -23.286 -51.876 -0.297 1.00 60.63 282 LEU F CA 1
ATOM 10001 C C . LEU F 1 282 ? -23.980 -52.563 0.872 1.00 63.25 282 LEU F C 1
ATOM 10002 O O . LEU F 1 282 ? -23.723 -52.240 2.037 1.00 64.77 282 LEU F O 1
ATOM 10007 N N . GLU F 1 283 ? -24.870 -53.517 0.576 1.00 59.11 283 GLU F N 1
ATOM 10008 C CA . GLU F 1 283 ? -25.534 -54.265 1.639 1.00 60.02 283 GLU F CA 1
ATOM 10009 C C . GLU F 1 283 ? -24.518 -54.970 2.526 1.00 63.21 283 GLU F C 1
ATOM 10010 O O . GLU F 1 283 ? -24.635 -54.951 3.757 1.00 62.10 283 GLU F O 1
ATOM 10016 N N . THR F 1 284 ? -23.506 -55.587 1.916 1.00 57.39 284 THR F N 1
ATOM 10017 C CA . THR F 1 284 ? -22.456 -56.236 2.691 1.00 66.12 284 THR F CA 1
ATOM 10018 C C . THR F 1 284 ? -21.713 -55.225 3.556 1.00 65.42 284 THR F C 1
ATOM 10019 O O . THR F 1 284 ? -21.472 -55.465 4.745 1.00 69.91 284 THR F O 1
ATOM 10023 N N . ALA F 1 285 ? -21.356 -54.075 2.978 1.00 64.38 285 ALA F N 1
ATOM 10024 C CA . ALA F 1 285 ? -20.641 -53.064 3.748 1.00 65.72 285 ALA F CA 1
ATOM 10025 C C . ALA F 1 285 ? -21.513 -52.504 4.863 1.00 61.32 285 ALA F C 1
ATOM 10026 O O . ALA F 1 285 ? -21.014 -52.199 5.952 1.00 68.63 285 ALA F O 1
ATOM 10028 N N . VAL F 1 286 ? -22.818 -52.374 4.617 1.00 64.90 286 VAL F N 1
ATOM 10029 C CA . VAL F 1 286 ? -23.709 -51.813 5.629 1.00 69.51 286 VAL F CA 1
ATOM 10030 C C . VAL F 1 286 ? -23.848 -52.768 6.807 1.00 71.95 286 VAL F C 1
ATOM 10031 O O . VAL F 1 286 ? -23.858 -52.345 7.971 1.00 71.66 286 VAL F O 1
ATOM 10035 N N . ALA F 1 287 ? -23.951 -54.070 6.528 1.00 71.18 287 ALA F N 1
ATOM 10036 C CA . ALA F 1 287 ? -24.017 -55.054 7.603 1.00 70.72 287 ALA F CA 1
ATOM 10037 C C . ALA F 1 287 ? -22.775 -54.993 8.483 1.00 75.60 287 ALA F C 1
ATOM 10038 O O . ALA F 1 287 ? -22.870 -55.106 9.712 1.00 78.00 287 ALA F O 1
ATOM 10040 N N . ALA F 1 288 ? -21.599 -54.805 7.875 1.00 73.78 288 ALA F N 1
ATOM 10041 C CA . ALA F 1 288 ? -20.373 -54.690 8.660 1.00 77.44 288 ALA F CA 1
ATOM 10042 C C . ALA F 1 288 ? -20.373 -53.419 9.503 1.00 77.56 288 ALA F C 1
ATOM 10043 O O . ALA F 1 288 ? -19.874 -53.419 10.634 1.00 78.80 288 ALA F O 1
ATOM 10045 N N . LEU F 1 289 ? -20.929 -52.327 8.970 1.00 70.32 289 LEU F N 1
ATOM 10046 C CA . LEU F 1 289 ? -21.055 -51.101 9.754 1.00 78.18 289 LEU F CA 1
ATOM 10047 C C . LEU F 1 289 ? -22.013 -51.290 10.924 1.00 85.71 289 LEU F C 1
ATOM 10048 O O . LEU F 1 289 ? -21.765 -50.780 12.024 1.00 89.39 289 LEU F O 1
ATOM 10053 N N . ASP F 1 290 ? -23.110 -52.022 10.708 1.00 83.97 290 ASP F N 1
ATOM 10054 C CA . ASP F 1 290 ? -24.048 -52.310 11.787 1.00 85.85 290 ASP F CA 1
ATOM 10055 C C . ASP F 1 290 ? -23.430 -53.183 12.871 1.00 89.68 290 ASP F C 1
ATOM 10056 O O . ASP F 1 290 ? -23.915 -53.174 14.008 1.00 95.82 290 ASP F O 1
ATOM 10061 N N . ALA F 1 291 ? -22.350 -53.880 12.538 1.00 88.70 291 ALA F N 1
ATOM 10062 C CA . ALA F 1 291 ? -21.757 -54.808 13.524 1.00 93.83 291 ALA F CA 1
ATOM 10063 C C . ALA F 1 291 ? -21.022 -54.003 14.591 1.00 98.18 291 ALA F C 1
ATOM 10064 O O . ALA F 1 291 ? -21.155 -54.338 15.774 1.00 106.35 291 ALA F O 1
ATOM 10066 N N . ILE F 1 292 ? -20.290 -52.970 14.180 1.00 98.43 292 ILE F N 1
ATOM 10067 C CA . ILE F 1 292 ? -19.468 -52.205 15.155 1.00 95.99 292 ILE F CA 1
ATOM 10068 C C . ILE F 1 292 ? -20.367 -51.741 16.302 1.00 100.76 292 ILE F C 1
ATOM 10069 O O . ILE F 1 292 ? -19.876 -51.675 17.436 1.00 106.73 292 ILE F O 1
ATOM 10074 N N . SER F 1 293 ? -21.637 -51.467 16.023 1.00 105.31 293 SER F N 1
ATOM 10075 C CA . SER F 1 293 ? -22.579 -51.072 17.097 1.00 105.61 293 SER F CA 1
ATOM 10076 C C . SER F 1 293 ? -23.445 -52.273 17.483 1.00 103.53 293 SER F C 1
ATOM 10077 O O . SER F 1 293 ? -22.856 -53.304 17.837 1.00 107.23 293 SER F O 1
#

Radius of gyration: 39.08 Å; Cα contacts (8 Å, |Δi|>4): 3420; chains: 6; bounding box: 117×95×110 Å

Nearest PDB structures (foldseek):
  8q0p-assembly1_A  TM=1.002E+00  e=6.397E-44  Trypanosoma brucei brucei
  8q0p-assembly3_E  TM=1.002E+00  e=4.867E-43  Trypanosoma brucei brucei
  8q0p-assembly3_F  TM=9.994E-01  e=2.468E-42  Trypanosoma brucei brucei
  8q0p-assembly1_B  TM=9.988E-01  e=1.326E-41  Trypanosoma brucei brucei
  8q0e-assembly1_A  TM=9.001E-01  e=8.821E-21  Trypanosoma brucei brucei

Foldseek 3Di:
DFDLFDPPQDADALLSLLVRLVSNLVSLVVLLVVLVVLLVVCCPLVVVSVVLCVVLVVLQVLLSVLSNVQSVLSLVVRFQQQKKFDWWFWAQQVDCCDPPNPADRDIDTDDDPDRRQADNVGHGHGLFDKRKHKWKAFDDWDDDELTAFDKFDDPDGGHTSVVGGDPHHRIIYHHMTGRIDMDMWMWTWDADPVGIDTDFTQADGTVVGRVSVRVNVVSNVSSVVSSVSSVVSVD/DDLADPPQDDDALLSLLVRLVSNLVLLVVLLVVLVVVLVVDVSVVVSVVLSVVLVVLQVLLSVLSNVLSVLSLVVRFLQQKKFDWWFWAQQVPCCDPPNPADRDIDTDDDPDRGQADNVGHGPLWDKRKHKWKAFDDFDDDELTAFDKAADPDGRHTCVVTGDPHHRIIYHRMTGRIDMDMDMWTFDQDPVGTATDQTQADGIVVGRVSVVVSRRSNVSNVVSSVSSNVD/DQDLFDPPQDQDALLSLLVRLVSNLVSLVVLLVVLVVLLVVPCVLVVVSVCLCVVLVVLQVLLSVLSNVLSVLSLVCRFQQQKKFDWWFWAFQVDCCDPPNPADRDIDTDDDPDRGQADNVGHGPVFDKRKHKWKAFDDWDDDELTAFDKFADPDGGDTSVVGGDPHHRIIYHRMTGRIDMDMWMWTWDQDPVGIDTDFTQADRTVVGRVSVRSNVVSNVSSVVSSVSSNVSVD/DDLADPPQDQDALLSLLVRLVSNLVVLVVLLVVLVVLLVVVCVLVVVSVCLCVVLVVLQVLLSVLSNVLSVLSLVVRFLQQKKFDWWFWAFQVDCCDPPNPADRDIDTDDDPDRRQADNVRHGPLWDKRKHKWKAFDDFDDDELTAFDKFADPDGGHTCVVPGDPHHRIIITHMTGRIDMDMWMWTWDQDPVGIDTDFTQADRIVVGRVSVVVNVVSNVSSVVSSVSSNVSD/DQDLADPPQDDDALLSLLVRLVSNLVSLVVLLVVLVVLLVVVVVVVLVVVSVVLCVVLVVLQVLLSVLSNVQSVQSLVVRFQQQKKFDWWFWAFQVDCCDPPNPADRDIDTDDDPDRRQADNVRHGPVFDKRKHKWKAFDDFDDDELTAFDKAADPDGRHTCVVPGDPHHRIIYTHMTGGIDMDMWMWTWDQDPVGIDTDFTQADRIVVGRVSVRVSRVSNVSSVVSSVSSNVSD/DDLADPVQDDDALLSLLVRLVSNLVVLVVLLVVLVVLLVVPPVLNVVSVVLSVVLVVLQVLLSVLSNVQSVLSLVVRFLQQKKFDWWFWAQLVDCCDPPNPADRDIDTDDDPDRRQADNVRHGPLWDKRKHKWKAFDDFDDDELTAFDKAADLDGGGTCVVPGDPHNRIIYTHMTGRIDMDMWMWTWDQDVVGTDTDFTQADGIVVGRVSVVVSVVSNVSSVVSSVSSVVSD

InterPro domains:
  IPR001812 Variant surface glycoprotein, N-terminal domain [PF00913] (8-380)

Organism: Trypanosoma brucei brucei (NCBI:txid5702)